Protein AF-0000000074522371 (afdb_homodimer)

Secondary structure (DSSP, 8-state):
----------------------------STTHHHHHHHHHHHHHHTTTSS------S--SSS-------HHHHHHHHHHHHHHHHHHHHHHHHHHHHHSPEEEEETTEEEEE-TTSS-EEEEEEEEEEEEEEEES---TT-TT---PPPEEEEEEEEEEEEEEETTTEEEEEEEE-GGGS-EEEEEEEEEEEETTEEEEEEEEE-S--HHHHS-GGG-SSSS--GGGGGS-SEEEEEEEEEEE--TT--S------SS----SEEEEEEEE--PPTT-B-SS-SS---EEEEEEEE-TTTTSS-HHHHTEEEEEEEEEE---SBPPPEEE-TTS-EEEE--TTEEEEEEEEEEEEEEEEEETTEEEEEEEEEEEEEEEEEEEE--TTS--EEEEEEEEEEEEEEEEEEEEETT-PPEETTEE--SS--BGGGTB--EEEEEEEEEEEE--GGGG-B-SPTT-SS--BSS--TTTSEEEEEEEEEEEEEESSSSEEEEEEEEEEEEEEEEEEE-TTS-EEEEEEEPPPEEEEEEEEEEE-/-------------------------SHHHHHHHHHHHHHHHHHHHHHHHHHHHHHHHHS-SS------HHHHHHHHHHHHHHHHHHHHHHHHHHHHHHS-EEEEETTEEEEE-TTSS-EEEEEEEEEEEEEEEES-B-TT-TT--BPPPEEEEEEEEEEEEEEETTTEEEEEEEE-GGGS-EEEEEEEEEEEETTEEEEEEEEE-S--HHHHS-GGG-SSSS--GGGGGS-SEEEEEEEEEEE--TT--S------TT----SEEEEEEEE--PPTT-B-SS--S---EEEEEEEE-TTTTSS-HHHHTEEEEEEEEEE---SBPPPEEE-TTS-EEEE--TTEEEEEEEEEEEEEEEEEETTEEEEEEEEEEEEEEEEEEEE--TTS--EEEEEEEEEEEEEEEEEEEEETT-PPEETTEE--SS--BGGGTB--EEEEEEEEEEEE--GGGG-B-SPTT-SS--BSS--TTTSEEEEEEEEEEEEEESSSSEEEEEEEEEEEEEEEEEEE-TTS-EEEEEEEPPPEEEEEEEEEEE-

Radius of gyration: 37.45 Å; Cα contacts (8 Å, |Δi|>4): 2817; chains: 2; bounding box: 134×106×80 Å

Nearest PDB structures (foldseek):
  6z8r-assembly2_B  TM=1.979E-01  e=3.830E-04  Pseudomonas aeruginosa PAO1
  6z8s-assembly2_B  TM=1.869E-01  e=6.820E-04  Pseudomonas aeruginosa PAO1
  6z9n-assembly4_D  TM=1.959E-01  e=6.820E-04  Pseudomonas aeruginosa PAO1
  6z9y-assembly4_D  TM=1.817E-01  e=1.093E-03  Pseudomonas aeruginosa PAO1
  6fok-assembly2_B  TM=1.947E-01  e=1.043E-02  Pseudomonas aeruginosa PAO1

pLDDT: mean 82.41, std 22.16, range [17.75, 98.88]

Foldseek 3Di:
DDDDPPPCPPPDDPPDPPPDDDDPPLFPCQVCLVVLLVVLVVVLPVDPPVPCPDDDDPVPDPDDDPPPVRVVSNVVSVVRSVVRRNVSSVVSRVVVLQAWDWDADLQGIWTAGSVRQKIKGKWWKWKKKWKDWDPFQPLLDLVRDGDDTDIWGAWTWIKIWMHHRNFKIWIWIWTCTPPDIGTADTKIKGPPDQAKIKMFFKYAFPADDLLPFDCQADPDNDDFQQQQQDENMFGWMKIKHADADPQDDDDPRDPDPRDDDHQKMKMKTKTQDAGGPDRDDDDPWRKMKIKMKMKHQNCQNVPDQQRNQKMWMKIKMKMFDAFADHDFGADPSRHTQWDKDPQKGFGGIKMKMKTWMKGWHFQKIKTKIKMKIKTKMKGWDWDPPDPDDTDIDIDIDMKIKMKMKMKIKGWPVGFTQHSNHTFWPDADDVVVPDFTIKMKMKMKMKMFIGPVQQDFPDDPPDQDTDRRITHQQAHFGMKIKMKIKMWGGNGSFKIKIKMKMKMWTHTRRFDADPVRHTHNDIGTDDIIIMIMMMIMGID/DPPPPPPPPPPPDPPPPPPPPPPPPPDVVVVVVVVVVVVVVVVVVVVVVVVVVVVVVVVPPDDPPDDPVPVVVVVVVVVVVVVVVVVVCVVVCVVVQQAWDWDADLQGIWTAGNVRQKIKGKWWKWKKKWKDWDPAQPLLDLVRDGDDTDIWGAWTWIKIKMHHRNFKIWIWIWTCTPPDIDTADTWMKGHPDQAKIKMFFKYAFPAADLLPFDCVADPDNDDFQQQQQDENMFGWMKIKHADADPQDDDDDRDPDPRDDDGQKMKMKTKTQDAGGPDDDDDDPWRKMKIKMKMKHQNCQNVPDQQRNQKMWMKIKMKMFDAFADHDFGADPSRHTQWDKDPQKGFGGIKMKMKTWIKGWHFQKIKTKIKMKIKTKMKGWDWDPDDPDDTDIDIDIDIKIKMKMKMKIKGKPVGGTDHSNHTFWPDADDVVVPDFTIKMKMKMKMKMFIGPVQCDFPDDPPDQDTDRRITHLQAHFRMKIKMKIKMKGDNGSFKIKIKMKMKMWTHTRRFDADPVRHTHNDIGTDDIIIMIMMMIMGID

Structure (mmCIF, N/CA/C/O backbone):
data_AF-0000000074522371-model_v1
#
loop_
_entity.id
_entity.type
_entity.pdbx_description
1 polymer 'Phosphate-selective porin O and P'
#
loop_
_atom_site.group_PDB
_atom_site.id
_atom_site.type_symbol
_atom_site.label_atom_id
_atom_site.label_alt_id
_atom_site.label_comp_id
_atom_site.label_asym_id
_atom_site.label_entity_id
_atom_site.label_seq_id
_atom_site.pdbx_PDB_ins_code
_atom_site.Cartn_x
_atom_site.Cartn_y
_atom_site.Cartn_z
_atom_site.occupancy
_atom_site.B_iso_or_equiv
_atom_site.auth_seq_id
_atom_site.auth_comp_id
_atom_site.auth_asym_id
_atom_site.auth_atom_id
_atom_site.pdbx_PDB_model_num
ATOM 1 N N . MET A 1 1 ? -6.441 62.25 -18.156 1 19.98 1 MET A N 1
ATOM 2 C CA . MET A 1 1 ? -7.168 63 -17.141 1 19.98 1 MET A CA 1
ATOM 3 C C . MET A 1 1 ? -8.234 62.156 -16.469 1 19.98 1 MET A C 1
ATOM 5 O O . MET A 1 1 ? -9.117 62.656 -15.781 1 19.98 1 MET A O 1
ATOM 9 N N . TYR A 1 2 ? -8.406 60.906 -17.062 1 24.12 2 TYR A N 1
ATOM 10 C CA . TYR A 1 2 ? -9.562 60.031 -17.109 1 24.12 2 TYR A CA 1
ATOM 11 C C . TYR A 1 2 ? -9.977 59.594 -15.711 1 24.12 2 TYR A C 1
ATOM 13 O O . TYR A 1 2 ? -9.148 59.125 -14.93 1 24.12 2 TYR A O 1
ATOM 21 N N . ARG A 1 3 ? -11.164 60.031 -15.391 1 19.91 3 ARG A N 1
ATOM 22 C CA . ARG A 1 3 ? -11.906 60.25 -14.148 1 19.91 3 ARG A CA 1
ATOM 23 C C . ARG A 1 3 ? -12.109 58.938 -13.398 1 19.91 3 ARG A C 1
ATOM 25 O O . ARG A 1 3 ? -12.125 57.844 -14 1 19.91 3 ARG A O 1
ATOM 32 N N . LYS A 1 4 ? -12.375 59.031 -12.141 1 19.8 4 LYS A N 1
ATOM 33 C CA . LYS A 1 4 ? -12.219 58.562 -10.773 1 19.8 4 LYS A CA 1
ATOM 34 C C . LYS A 1 4 ? -13.344 57.594 -10.398 1 19.8 4 LYS A C 1
ATOM 36 O O . LYS A 1 4 ? -13.477 57.219 -9.242 1 19.8 4 LYS A O 1
ATOM 41 N N . LYS A 1 5 ? -14.211 57.188 -11.602 1 21.08 5 LYS A N 1
ATOM 42 C CA . LYS A 1 5 ? -15.492 57 -10.938 1 21.08 5 LYS A CA 1
ATOM 43 C C . LYS A 1 5 ? -15.414 55.906 -9.875 1 21.08 5 LYS A C 1
ATOM 45 O O . LYS A 1 5 ? -14.781 54.875 -10.086 1 21.08 5 LYS A O 1
ATOM 50 N N . ALA A 1 6 ? -15.898 56.219 -8.695 1 19.39 6 ALA A N 1
ATOM 51 C CA . ALA A 1 6 ? -15.812 55.906 -7.273 1 19.39 6 ALA A CA 1
ATOM 52 C C . ALA A 1 6 ? -16.578 54.625 -6.953 1 19.39 6 ALA A C 1
ATOM 54 O O . ALA A 1 6 ? -17.812 54.625 -6.93 1 19.39 6 ALA A O 1
ATOM 55 N N . LEU A 1 7 ? -16.297 53.531 -7.852 1 20.94 7 LEU A N 1
ATOM 56 C CA . LEU A 1 7 ? -17.234 52.406 -7.852 1 20.94 7 LEU A CA 1
ATOM 57 C C . LEU A 1 7 ? -17.531 51.938 -6.43 1 20.94 7 LEU A C 1
ATOM 59 O O . LEU A 1 7 ? -16.609 51.719 -5.645 1 20.94 7 LEU A O 1
ATOM 63 N N . THR A 1 8 ? -18.75 52.156 -6.109 1 18.27 8 THR A N 1
ATOM 64 C CA . THR A 1 8 ? -19.531 52.156 -4.879 1 18.27 8 THR A CA 1
ATOM 65 C C . THR A 1 8 ? -19.438 50.781 -4.195 1 18.27 8 THR A C 1
ATOM 67 O O . THR A 1 8 ? -19.844 49.781 -4.77 1 18.27 8 THR A O 1
ATOM 70 N N . LEU A 1 9 ? -18.438 50.625 -3.35 1 18.61 9 LEU A N 1
ATOM 71 C CA . LEU A 1 9 ? -17.859 49.469 -2.662 1 18.61 9 LEU A CA 1
ATOM 72 C C . LEU A 1 9 ? -18.859 48.844 -1.689 1 18.61 9 LEU A C 1
ATOM 74 O O . LEU A 1 9 ? -18.5 48 -0.894 1 18.61 9 LEU A O 1
ATOM 78 N N . ALA A 1 10 ? -20.281 49 -2.207 1 18.7 10 ALA A N 1
ATOM 79 C CA . ALA A 1 10 ? -21.016 48.938 -0.945 1 18.7 10 ALA A CA 1
ATOM 80 C C . ALA A 1 10 ? -20.75 47.625 -0.218 1 18.7 10 ALA A C 1
ATOM 82 O O . ALA A 1 10 ? -20.734 46.562 -0.838 1 18.7 10 ALA A O 1
ATOM 83 N N . VAL A 1 11 ? -20.234 47.719 0.943 1 18.34 11 VAL A N 1
ATOM 84 C CA . VAL A 1 11 ? -19.609 46.875 1.981 1 18.34 11 VAL A CA 1
ATOM 85 C C . VAL A 1 11 ? -20.656 45.969 2.602 1 18.34 11 VAL A C 1
ATOM 87 O O . VAL A 1 11 ? -20.312 45.062 3.359 1 18.34 11 VAL A O 1
ATOM 90 N N . THR A 1 12 ? -21.984 46.094 1.97 1 17.95 12 THR A N 1
ATOM 91 C CA . THR A 1 12 ? -22.781 46 3.186 1 17.95 12 THR A CA 1
ATOM 92 C C . THR A 1 12 ? -22.516 44.656 3.902 1 17.95 12 THR A C 1
ATOM 94 O O . THR A 1 12 ? -22.016 43.719 3.299 1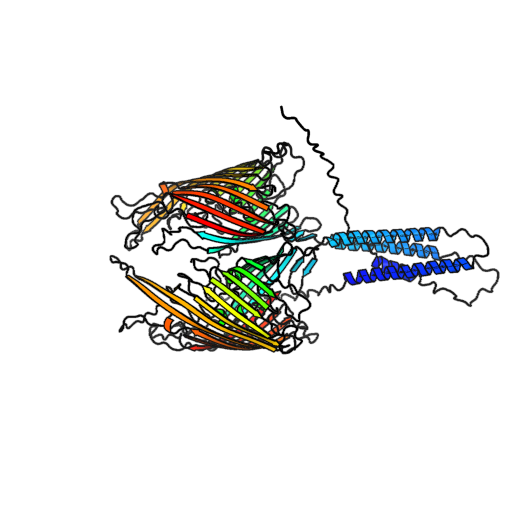 17.95 12 THR A O 1
ATOM 97 N N . THR A 1 13 ? -23.422 44.375 4.859 1 18.42 13 THR A N 1
ATOM 98 C CA . THR A 1 13 ? -23.672 44 6.246 1 18.42 13 THR A CA 1
ATOM 99 C C . THR A 1 13 ? -23.828 42.469 6.363 1 18.42 13 THR A C 1
ATOM 101 O O . THR A 1 13 ? -24.656 41.875 5.676 1 18.42 13 THR A O 1
ATOM 104 N N . LEU A 1 14 ? -22.719 41.875 6.535 1 18.31 14 LEU A N 1
ATOM 105 C CA . LEU A 1 14 ? -22.5 40.438 6.691 1 18.31 14 LEU A CA 1
ATOM 106 C C . LEU A 1 14 ? -23.453 39.844 7.719 1 18.31 14 LEU A C 1
ATOM 108 O O . LEU A 1 14 ? -23.25 39.969 8.922 1 18.31 14 LEU A O 1
ATOM 112 N N . THR A 1 15 ? -24.781 40.156 7.496 1 19.05 15 THR A N 1
ATOM 113 C CA . THR A 1 15 ? -25.531 39.875 8.711 1 19.05 15 THR A CA 1
ATOM 114 C C . THR A 1 15 ? -25.281 38.469 9.195 1 19.05 15 THR A C 1
ATOM 116 O O . THR A 1 15 ? -24.906 37.594 8.414 1 19.05 15 THR A O 1
ATOM 119 N N . SER A 1 16 ? -25.281 38.344 10.523 1 18.78 16 SER A N 1
ATOM 120 C CA . SER A 1 16 ? -25.016 37.438 11.656 1 18.78 16 SER A CA 1
ATOM 121 C C . SER A 1 16 ? -25.734 36.125 11.5 1 18.78 16 SER A C 1
ATOM 123 O O . SER A 1 16 ? -26.938 36.062 11.234 1 18.78 16 SER A O 1
ATOM 125 N N . LEU A 1 17 ? -25.016 35.25 10.953 1 19.61 17 LEU A N 1
ATOM 126 C CA . LEU A 1 17 ? -25.406 33.844 10.711 1 19.61 17 LEU A CA 1
ATOM 127 C C . LEU A 1 17 ? -25.984 33.219 11.969 1 19.61 17 LEU A C 1
ATOM 129 O O . LEU A 1 17 ? -25.266 33.031 12.953 1 19.61 17 LEU A O 1
ATOM 133 N N . ASN A 1 18 ? -27.219 33.688 12.305 1 18.03 18 ASN A N 1
ATOM 134 C CA . ASN A 1 18 ? -27.734 33.219 13.586 1 18.03 18 ASN A CA 1
ATOM 135 C C . ASN A 1 18 ? -27.625 31.703 13.688 1 18.03 18 ASN A C 1
ATOM 137 O O . ASN A 1 18 ? -27.969 30.984 12.75 1 18.03 18 ASN A O 1
ATOM 141 N N . ALA A 1 19 ? -26.844 31.266 14.547 1 18.91 19 ALA A N 1
ATOM 142 C CA . ALA A 1 19 ? -26.375 29.969 15.062 1 18.91 19 ALA A CA 1
ATOM 143 C C . ALA A 1 19 ? -27.562 29.078 15.43 1 18.91 19 ALA A C 1
ATOM 145 O O . ALA A 1 19 ? -27.359 27.953 15.906 1 18.91 19 ALA A O 1
ATOM 146 N N . PRO A 1 20 ? -28.766 29.125 14.727 1 19.64 20 PRO A N 1
ATOM 147 C CA . PRO A 1 20 ? -29.609 28.703 15.852 1 19.64 20 PRO A CA 1
ATOM 148 C C . PRO A 1 20 ? -29.125 27.422 16.516 1 19.64 20 PRO A C 1
ATOM 150 O O . PRO A 1 20 ? -28.391 26.641 15.898 1 19.64 20 PRO A O 1
ATOM 153 N N . SER A 1 21 ? -29.656 27.203 17.609 1 17.75 21 SER A N 1
ATOM 154 C CA . SER A 1 21 ? -29.641 26.5 18.906 1 17.75 21 SER A CA 1
ATOM 155 C C . SER A 1 21 ? -29.625 24.984 18.719 1 17.75 21 SER A C 1
ATOM 157 O O . SER A 1 21 ? -29.953 24.5 17.641 1 17.75 21 SER A O 1
ATOM 159 N N . LEU A 1 22 ? -29.578 24.328 19.75 1 18.31 22 LEU A N 1
ATOM 160 C CA . LEU A 1 22 ? -29.141 23.281 20.688 1 18.31 22 LEU A CA 1
ATOM 161 C C . LEU A 1 22 ? -29.797 21.953 20.359 1 18.31 22 LEU A C 1
ATOM 163 O O . LEU A 1 22 ? -29.109 20.953 20.125 1 18.31 22 LEU A O 1
ATOM 167 N N . ASN A 1 23 ? -30.656 21.516 21.234 1 17.95 23 ASN A N 1
ATOM 168 C CA . ASN A 1 23 ? -30.875 20.516 22.266 1 17.95 23 ASN A CA 1
ATOM 169 C C . ASN A 1 23 ? -31.766 19.391 21.766 1 17.95 23 ASN A C 1
ATOM 171 O O . ASN A 1 23 ? -32.75 19.641 21.078 1 17.95 23 ASN A O 1
ATOM 175 N N . ALA A 1 24 ? -31.219 18.203 21.562 1 21.8 24 ALA A N 1
ATOM 176 C CA . ALA A 1 24 ? -31.984 16.969 21.75 1 21.8 24 ALA A CA 1
ATOM 177 C C . ALA A 1 24 ? -32.906 17.094 22.938 1 21.8 24 ALA A C 1
ATOM 179 O O . ALA A 1 24 ? -32.469 17.094 24.094 1 21.8 24 ALA A O 1
ATOM 180 N N . LYS A 1 25 ? -34.031 17.703 22.766 1 24.83 25 LYS A N 1
ATOM 181 C CA . LYS A 1 25 ? -35.156 17.344 23.609 1 24.83 25 LYS A CA 1
ATOM 182 C C . LYS A 1 25 ? -35.375 15.836 23.656 1 24.83 25 LYS A C 1
ATOM 184 O O . LYS A 1 25 ? -35.688 15.203 22.656 1 24.83 25 LYS A O 1
ATOM 189 N N . THR A 1 26 ? -34.656 15.367 24.625 1 24.42 26 THR A N 1
ATOM 190 C CA . THR A 1 26 ? -34.906 15.43 26.062 1 24.42 26 THR A CA 1
ATOM 191 C C . THR A 1 26 ? -36.188 16.203 26.359 1 24.42 26 THR A C 1
ATOM 193 O O . THR A 1 26 ? -36.312 16.859 27.406 1 24.42 26 THR A O 1
ATOM 196 N N . GLN A 1 27 ? -36.844 16.031 25.344 1 21.8 27 GLN A N 1
ATOM 197 C CA . GLN A 1 27 ? -38.219 16.453 25.641 1 21.8 27 GLN A CA 1
ATOM 198 C C . GLN A 1 27 ? -38.938 15.438 26.547 1 21.8 27 GLN A C 1
ATOM 200 O O . GLN A 1 27 ? -38.438 14.312 26.719 1 21.8 27 GLN A O 1
ATOM 205 N N . HIS A 1 28 ? -39.875 14.625 26.203 1 25.66 28 HIS A N 1
ATOM 206 C CA . HIS A 1 28 ? -40.625 13.664 27 1 25.66 28 HIS A CA 1
ATOM 207 C C . HIS A 1 28 ? -39.781 12.445 27.344 1 25.66 28 HIS A C 1
ATOM 209 O O . HIS A 1 28 ? -39.219 11.789 26.453 1 25.66 28 HIS A O 1
ATOM 215 N N . ASP A 1 29 ? -39.625 12.391 28.25 1 29.36 29 ASP A N 1
ATOM 216 C CA . ASP A 1 29 ? -40.812 12.609 29.047 1 29.36 29 ASP A CA 1
ATOM 217 C C . ASP A 1 29 ? -42.062 12.727 28.141 1 29.36 29 ASP A C 1
ATOM 219 O O . ASP A 1 29 ? -43.156 12.375 28.562 1 29.36 29 ASP A O 1
ATOM 223 N N . ARG A 1 30 ? -41.906 13.039 26.672 1 30.98 30 ARG A N 1
ATOM 224 C CA . ARG A 1 30 ? -43.219 13.586 26.359 1 30.98 30 ARG A CA 1
ATOM 225 C C . ARG A 1 30 ? -44.219 12.469 26.156 1 30.98 30 ARG A C 1
ATOM 227 O O . ARG A 1 30 ? -45.406 12.609 26.547 1 30.98 30 ARG A O 1
ATOM 234 N N . VAL A 1 31 ? -43.469 11.328 25.75 1 34.88 31 VAL A N 1
ATOM 235 C CA . VAL A 1 31 ? -44.375 10.195 25.594 1 34.88 31 VAL A CA 1
ATOM 236 C C . VAL A 1 31 ? -44.406 9.398 26.906 1 34.88 31 VAL A C 1
ATOM 238 O O . VAL A 1 31 ? -45.469 8.992 27.344 1 34.88 31 VAL A O 1
ATOM 241 N N . ASP A 1 32 ? -43.281 9.156 27.641 1 36.41 32 ASP A N 1
ATOM 242 C CA . ASP A 1 32 ? -43.5 8.633 28.984 1 36.41 32 ASP A CA 1
ATOM 243 C C . ASP A 1 32 ? -44.062 9.711 29.906 1 36.41 32 ASP A C 1
ATOM 245 O O . ASP A 1 32 ? -44.812 9.406 30.828 1 36.41 32 ASP A O 1
ATOM 249 N N . VAL A 1 33 ? -43.875 10.883 29.375 1 35.69 33 VAL A N 1
ATOM 250 C CA . VAL A 1 33 ? -44.688 11.945 29.969 1 35.69 33 VAL A CA 1
ATOM 251 C C . VAL A 1 33 ? -46.031 12.039 29.25 1 35.69 33 VAL A C 1
ATOM 253 O O . VAL A 1 33 ? -47.094 12.227 29.891 1 35.69 33 VAL A O 1
ATOM 256 N N . LEU A 1 34 ? -46.188 11.586 28 1 37.09 34 LEU A N 1
ATOM 257 C CA . LEU A 1 34 ? -47.438 11.484 27.297 1 37.09 34 LEU A CA 1
ATOM 258 C C . LEU A 1 34 ? -48.125 10.164 27.609 1 37.09 34 LEU A C 1
ATOM 260 O O . LEU A 1 34 ? -49.375 10.117 27.781 1 37.09 34 LEU A O 1
ATOM 264 N N . GLU A 1 35 ? -47.312 9.117 27.891 1 39.97 35 GLU A N 1
ATOM 265 C CA . GLU A 1 35 ? -47.906 7.871 28.391 1 39.97 35 GLU A CA 1
ATOM 266 C C . GLU A 1 35 ? -48.281 7.988 29.875 1 39.97 35 GLU A C 1
ATOM 268 O O . GLU A 1 35 ? -49.375 7.562 30.281 1 39.97 35 GLU A O 1
ATOM 273 N N . ALA A 1 36 ? -47.469 8.547 30.641 1 36.25 36 ALA A N 1
ATOM 274 C CA . ALA A 1 36 ? -47.625 9.156 31.953 1 36.25 36 ALA A CA 1
ATOM 275 C C . ALA A 1 36 ? -48.375 10.477 31.859 1 36.25 36 ALA A C 1
ATOM 277 O O . ALA A 1 36 ? -49.062 10.883 32.812 1 36.25 36 ALA A O 1
ATOM 278 N N . ARG A 1 37 ? -48.375 11.203 30.922 1 38.88 37 ARG A N 1
ATOM 279 C CA . ARG A 1 37 ? -49.312 12.281 30.672 1 38.88 37 ARG A CA 1
ATOM 280 C C . ARG A 1 37 ? -50.625 11.758 30.047 1 38.88 37 ARG A C 1
ATOM 282 O O . ARG A 1 37 ? -51.719 12.219 30.375 1 38.88 37 ARG A O 1
ATOM 289 N N . VAL A 1 38 ? -50.531 10.539 29.375 1 40.84 38 VAL A N 1
ATOM 290 C CA . VAL A 1 38 ? -51.625 9.688 28.953 1 40.84 38 VAL A CA 1
ATOM 291 C C . VAL A 1 38 ? -51.969 8.672 30.047 1 40.84 38 VAL A C 1
ATOM 293 O O . VAL A 1 38 ? -53.125 8.367 30.281 1 40.84 38 VAL A O 1
ATOM 296 N N . HIS A 1 39 ? -51 8.281 30.828 1 41.69 39 HIS A N 1
ATOM 297 C CA . HIS A 1 39 ? -51.406 7.812 32.156 1 41.69 39 HIS A CA 1
ATOM 298 C C . HIS A 1 39 ? -52.031 8.93 32.969 1 41.69 39 HIS A C 1
ATOM 300 O O . HIS A 1 39 ? -52.906 8.68 33.812 1 41.69 39 HIS A O 1
ATOM 306 N N . ASP A 1 40 ? -51.781 10.211 32.562 1 37.91 40 ASP A N 1
ATOM 307 C CA . ASP A 1 40 ? -52.469 11.398 33.062 1 37.91 40 ASP A CA 1
ATOM 308 C C . ASP A 1 40 ? -53.781 11.633 32.312 1 37.91 40 ASP A C 1
ATOM 310 O O . ASP A 1 40 ? -54.812 11.922 32.938 1 37.91 40 ASP A O 1
ATOM 314 N N . LEU A 1 41 ? -53.844 11.461 31.094 1 42.03 41 LEU A N 1
ATOM 315 C CA . LEU A 1 41 ? -55.094 11.633 30.328 1 42.03 41 LEU A CA 1
ATOM 316 C C . LEU A 1 41 ? -55.906 10.336 30.312 1 42.03 41 LEU A C 1
ATOM 318 O O . LEU A 1 41 ? -57.094 10.352 30.031 1 42.03 41 LEU A O 1
ATOM 322 N N . GLU A 1 42 ? -55.25 9.039 30.531 1 40.56 42 GLU A N 1
ATOM 323 C CA . GLU A 1 42 ? -55.812 7.789 31.031 1 40.56 42 GLU A CA 1
ATOM 324 C C . GLU A 1 42 ? -56.75 8.047 32.188 1 40.56 42 GLU A C 1
ATOM 326 O O . GLU A 1 42 ? -57.875 7.527 32.219 1 40.56 42 GLU A O 1
ATOM 331 N N . SER A 1 43 ? -56.188 8.516 33.469 1 39.09 43 SER A N 1
ATOM 332 C CA . SER A 1 43 ? -56.719 8.945 34.75 1 39.09 43 SER A CA 1
ATOM 333 C C . SER A 1 43 ? -57.594 10.188 34.594 1 39.09 43 SER A C 1
ATOM 335 O O . SER A 1 43 ? -58.125 10.695 35.594 1 39.09 43 SER A O 1
ATOM 337 N N . LYS A 1 44 ? -57.562 10.797 33.781 1 39.75 44 LYS A N 1
ATOM 338 C CA . LYS A 1 44 ? -58.438 11.938 33.531 1 39.75 44 LYS A CA 1
ATOM 339 C C . LYS A 1 44 ? -59.875 11.477 33.281 1 39.75 44 LYS A C 1
ATOM 341 O O . LYS A 1 44 ? -60.812 12.039 33.844 1 39.75 44 LYS A O 1
ATOM 346 N N . LEU A 1 45 ? -59.969 10.703 32.188 1 40.28 45 LEU A N 1
ATOM 347 C CA . LEU A 1 45 ? -61.031 10.078 31.422 1 40.28 45 LEU A CA 1
ATOM 348 C C . LEU A 1 45 ? -61.469 8.758 32.062 1 40.28 45 LEU A C 1
ATOM 350 O O . LEU A 1 45 ? -62.562 8.281 31.859 1 40.28 45 LEU A O 1
ATOM 354 N N . GLU A 1 46 ? -60.375 8.148 32.688 1 40.06 46 GLU A N 1
ATOM 355 C CA . GLU A 1 46 ? -60.875 7.441 33.844 1 40.06 46 GLU A CA 1
ATOM 356 C C . GLU A 1 46 ? -61.812 8.328 34.688 1 40.06 46 GLU A C 1
ATOM 358 O O . GLU A 1 46 ? -61.406 9.383 35.156 1 40.06 46 GLU A O 1
ATOM 363 N N . LYS A 1 47 ? -62.531 8.742 34.188 1 39.59 47 LYS A N 1
ATOM 364 C CA . LYS A 1 47 ? -63.906 8.633 33.719 1 39.59 47 LYS A CA 1
ATOM 365 C C . LYS A 1 47 ? -64.688 9.898 34.062 1 39.59 47 LYS A C 1
ATOM 367 O O . LYS A 1 47 ? -64.812 10.305 35.219 1 39.59 47 LYS A O 1
ATOM 372 N N . ALA A 1 48 ? -65.312 10.344 32.969 1 38.97 48 ALA A N 1
ATOM 373 C CA . ALA A 1 48 ? -66.625 10.484 32.406 1 38.97 48 ALA A CA 1
ATOM 374 C C . ALA A 1 48 ? -67.5 9.266 32.75 1 38.97 48 ALA A C 1
ATOM 376 O O . ALA A 1 48 ? -68.75 9.359 32.781 1 38.97 48 ALA A O 1
ATOM 377 N N . LEU A 1 49 ? -66.688 7.98 32.688 1 38.88 49 LEU A N 1
ATOM 378 C CA . LEU A 1 49 ? -67.188 6.656 33 1 38.88 49 LEU A CA 1
ATOM 379 C C . LEU A 1 49 ? -68.062 6.707 34.25 1 38.88 49 LEU A C 1
ATOM 381 O O . LEU A 1 49 ? -69.125 6.098 34.281 1 38.88 49 LEU A O 1
ATOM 385 N N . HIS A 1 50 ? -67.375 6.957 35.531 1 39.31 50 HIS A N 1
ATOM 386 C CA . HIS A 1 50 ? -67.875 7.551 36.75 1 39.31 50 HIS A CA 1
ATOM 387 C C . HIS A 1 50 ? -68.812 8.695 36.438 1 39.31 50 HIS A C 1
ATOM 389 O O . HIS A 1 50 ? -68.375 9.789 36.094 1 39.31 50 HIS A O 1
ATOM 395 N N . ALA A 1 51 ? -69.688 9.336 35.375 1 38.16 51 ALA A N 1
ATOM 396 C CA . ALA A 1 51 ? -71 9.234 34.688 1 38.16 51 ALA A CA 1
ATOM 397 C C . ALA A 1 51 ? -72.125 9.695 35.594 1 38.16 51 ALA A C 1
ATOM 399 O O . ALA A 1 51 ? -72.062 9.508 36.812 1 38.16 51 ALA A O 1
ATOM 400 N N . LEU A 1 52 ? -73.5 8.867 35.312 1 34.97 52 LEU A N 1
ATOM 401 C CA . LEU A 1 52 ? -74.875 8.305 35.25 1 34.97 52 LEU A CA 1
ATOM 402 C C . LEU A 1 52 ? -75 7.18 36.25 1 34.97 52 LEU A C 1
ATOM 404 O O . LEU A 1 52 ? -76.125 6.578 36.344 1 34.97 52 LEU A O 1
ATOM 408 N N . GLU A 1 53 ? -73.75 6.703 36.469 1 35.16 53 GLU A N 1
ATOM 409 C CA . GLU A 1 53 ? -74.062 6.227 37.812 1 35.16 53 GLU A CA 1
ATOM 410 C C . GLU A 1 53 ? -75 7.195 38.531 1 35.16 53 GLU A C 1
ATOM 412 O O . GLU A 1 53 ? -74.625 8.359 38.75 1 35.16 53 GLU A O 1
ATOM 417 N N . ALA A 1 54 ? -76.375 7.332 38.25 1 35.03 54 ALA A N 1
ATOM 418 C CA . ALA A 1 54 ? -77.625 6.531 38.312 1 35.03 54 ALA A CA 1
ATOM 419 C C . ALA A 1 54 ? -78.375 6.762 39.656 1 35.03 54 ALA A C 1
ATOM 421 O O . ALA A 1 54 ? -79.562 6.914 39.656 1 35.03 54 ALA A O 1
ATOM 422 N N . ALA A 1 55 ? -78.938 5.754 40.25 1 32.06 55 ALA A N 1
ATOM 423 C CA . ALA A 1 55 ? -79.938 5.062 41.094 1 32.06 55 ALA A CA 1
ATOM 424 C C . ALA A 1 55 ? -79.812 5.512 42.531 1 32.06 55 ALA A C 1
ATOM 426 O O . ALA A 1 55 ? -80.75 5.457 43.312 1 32.06 55 ALA A O 1
ATOM 427 N N . SER A 1 56 ? -78.75 5.266 42.75 1 30.61 56 SER A N 1
ATOM 428 C CA . SER A 1 56 ? -79.062 5.227 44.156 1 30.61 56 SER A CA 1
ATOM 429 C C . SER A 1 56 ? -79.562 6.574 44.656 1 30.61 56 SER A C 1
ATOM 431 O O . SER A 1 56 ? -79.312 7.605 44.031 1 30.61 56 SER A O 1
ATOM 433 N N . ALA A 1 57 ? -79.312 6.812 45.656 1 30.62 57 ALA A N 1
ATOM 434 C CA . ALA A 1 57 ? -79.875 7.008 46.969 1 30.62 57 ALA A CA 1
ATOM 435 C C . ALA A 1 57 ? -80.438 8.422 47.156 1 30.62 57 ALA A C 1
ATOM 437 O O . ALA A 1 57 ? -81.438 8.641 47.906 1 30.62 57 ALA A O 1
ATOM 438 N N . LYS A 1 58 ? -79.75 9.359 47.219 1 29.19 58 LYS A N 1
ATOM 439 C CA . LYS A 1 58 ? -80.125 10.461 48.125 1 29.19 58 LYS A CA 1
ATOM 440 C C . LYS A 1 58 ? -81.188 11.367 47.5 1 29.19 58 LYS A C 1
ATOM 442 O O . LYS A 1 58 ? -80.812 12.273 46.719 1 29.19 58 LYS A O 1
ATOM 447 N N . GLN A 1 59 ? -82.562 10.992 47 1 27.5 59 GLN A N 1
ATOM 448 C CA . GLN A 1 59 ? -83.875 11.195 47.531 1 27.5 59 GLN A CA 1
ATOM 449 C C . GLN A 1 59 ? -83.812 11.516 49.031 1 27.5 59 GLN A C 1
ATOM 451 O O . GLN A 1 59 ? -84.875 11.539 49.688 1 27.5 59 GLN A O 1
ATOM 456 N N . THR A 1 60 ? -82.75 11.117 49.875 1 24.95 60 THR A N 1
ATOM 457 C CA . THR A 1 60 ? -83.25 11.547 51.156 1 24.95 60 THR A CA 1
ATOM 458 C C . THR A 1 60 ? -83.438 13.062 51.188 1 24.95 60 THR A C 1
ATOM 460 O O . THR A 1 60 ? -82.875 13.773 50.344 1 24.95 60 THR A O 1
ATOM 463 N N . THR A 1 61 ? -83.375 13.953 52.188 1 29.7 61 THR A N 1
ATOM 464 C CA . THR A 1 61 ? -83.75 15.188 52.875 1 29.7 61 THR A CA 1
ATOM 465 C C . THR A 1 61 ? -82.875 16.328 52.469 1 29.7 61 THR A C 1
ATOM 467 O O . THR A 1 61 ? -81.688 16.125 52.25 1 29.7 61 THR A O 1
ATOM 470 N N . ALA A 1 62 ? -82.375 17.844 52.312 1 29.53 62 ALA A N 1
ATOM 471 C CA . ALA A 1 62 ? -82.188 18.797 51.219 1 29.53 62 ALA A CA 1
ATOM 472 C C . ALA A 1 62 ? -80.812 18.719 50.625 1 29.53 62 ALA A C 1
ATOM 474 O O . ALA A 1 62 ? -79.812 19.203 51.281 1 29.53 62 ALA A O 1
ATOM 475 N N . ALA A 1 63 ? -79.875 18 49.812 1 27.77 63 ALA A N 1
ATOM 476 C CA . ALA A 1 63 ? -78.5 17.375 49.781 1 27.77 63 ALA A CA 1
ATOM 477 C C . ALA A 1 63 ? -77.438 18.406 49.438 1 27.77 63 ALA A C 1
ATOM 479 O O . ALA A 1 63 ? -77.688 19.312 48.625 1 27.77 63 ALA A O 1
ATOM 480 N N . ALA A 1 64 ? -76.062 18.359 50 1 28.2 64 ALA A N 1
ATOM 481 C CA . ALA A 1 64 ? -74.75 18.875 50.312 1 28.2 64 ALA A CA 1
ATOM 482 C C . ALA A 1 64 ? -73.938 19.156 49.031 1 28.2 64 ALA A C 1
ATOM 484 O O . ALA A 1 64 ? -74.062 18.438 48.062 1 28.2 64 ALA A O 1
ATOM 485 N N . ALA A 1 65 ? -73.125 20.156 49.094 1 30.03 65 ALA A N 1
ATOM 486 C CA . ALA A 1 65 ? -72.188 21 48.344 1 30.03 65 ALA A CA 1
ATOM 487 C C . ALA A 1 65 ? -71.062 20.156 47.688 1 30.03 65 ALA A C 1
ATOM 489 O O . ALA A 1 65 ? -70.188 19.656 48.375 1 30.03 65 ALA A O 1
ATOM 490 N N . ALA A 1 66 ? -71.25 19.125 47.125 1 29.44 66 ALA A N 1
ATOM 491 C CA . ALA A 1 66 ? -70.062 18.312 46.75 1 29.44 66 ALA A CA 1
ATOM 492 C C . ALA A 1 66 ? -69.062 19.109 45.906 1 29.44 66 ALA A C 1
ATOM 494 O O . ALA A 1 66 ? -69.438 19.656 44.875 1 29.44 66 ALA A O 1
ATOM 495 N N . PRO A 1 67 ? -68.062 19.703 46.688 1 33.31 67 PRO A N 1
ATOM 496 C CA . PRO A 1 67 ? -66.938 20.453 46.031 1 33.31 67 PRO A CA 1
ATOM 497 C C . PRO A 1 67 ? -66.438 19.766 44.781 1 33.31 67 PRO A C 1
ATOM 499 O O . PRO A 1 67 ? -66.5 18.531 44.688 1 33.31 67 PRO A O 1
ATOM 502 N N . VAL A 1 68 ? -66.5 20.391 43.75 1 36.97 68 VAL A N 1
ATOM 503 C CA . VAL A 1 68 ? -66.062 20.062 42.406 1 36.97 68 VAL A CA 1
ATOM 504 C C . VAL A 1 68 ? -64.625 19.531 42.406 1 36.97 68 VAL A C 1
ATOM 506 O O . VAL A 1 68 ? -63.688 20.297 42.594 1 36.97 68 VAL A O 1
ATOM 509 N N . PRO A 1 69 ? -64.25 18.453 43.156 1 41.75 69 PRO A N 1
ATOM 510 C CA . PRO A 1 69 ? -63 17.734 43.281 1 41.75 69 PRO A CA 1
ATOM 511 C C . PRO A 1 69 ? -62.219 17.625 42 1 41.75 69 PRO A C 1
ATOM 513 O O . PRO A 1 69 ? -61 17.328 42 1 41.75 69 PRO A O 1
ATOM 516 N N . ASP A 1 70 ? -62.75 17.922 40.812 1 50.69 70 ASP A N 1
ATOM 517 C CA . ASP A 1 70 ? -62.25 17.406 39.531 1 50.69 70 ASP A CA 1
ATOM 518 C C . ASP A 1 70 ? -61.125 18.281 39 1 50.69 70 ASP A C 1
ATOM 520 O O . ASP A 1 70 ? -60.188 17.797 38.406 1 50.69 70 ASP A O 1
ATOM 524 N N . ILE A 1 71 ? -61.062 19.484 39.219 1 55.03 71 ILE A N 1
ATOM 525 C CA . ILE A 1 71 ? -60.062 20.406 38.688 1 55.03 71 ILE A CA 1
ATOM 526 C C . ILE A 1 71 ? -58.719 20.203 39.375 1 55.03 71 ILE A C 1
ATOM 528 O O . ILE A 1 71 ? -57.688 20.234 38.719 1 55.03 71 ILE A O 1
ATOM 532 N N . LYS A 1 72 ? -58.75 19.969 40.656 1 57.47 72 LYS A N 1
ATOM 533 C CA . LYS A 1 72 ? -57.531 19.719 41.406 1 57.47 72 LYS A CA 1
ATOM 534 C C . LYS A 1 72 ? -56.812 18.453 40.906 1 57.47 72 LYS A C 1
ATOM 536 O O . LYS A 1 72 ? -55.594 18.422 40.812 1 57.47 72 LYS A O 1
ATOM 541 N N . LYS A 1 73 ? -57.594 17.547 40.625 1 59.38 73 LYS A N 1
ATOM 542 C CA . LYS A 1 73 ? -57.031 16.297 40.156 1 59.38 73 LYS A CA 1
ATOM 543 C C . LYS A 1 73 ? -56.406 16.469 38.781 1 59.38 73 LYS A C 1
ATOM 545 O O . LYS A 1 73 ? -55.344 15.914 38.469 1 59.38 73 LYS A O 1
ATOM 550 N N . ILE A 1 74 ? -57.062 17.234 38 1 60.38 74 ILE A N 1
ATOM 551 C CA . ILE A 1 74 ? -56.531 17.484 36.656 1 60.38 74 ILE A CA 1
ATOM 552 C C . ILE A 1 74 ? -55.25 18.312 36.75 1 60.38 74 ILE A C 1
ATOM 554 O O . ILE A 1 74 ? -54.281 18.031 36.062 1 60.38 74 ILE A O 1
ATOM 558 N N . ASP A 1 75 ? -55.281 19.266 37.656 1 63.66 75 ASP A N 1
ATOM 559 C CA . ASP A 1 75 ? -54.062 20.062 37.875 1 63.66 75 ASP A CA 1
ATOM 560 C C . ASP A 1 75 ? -52.906 19.203 38.375 1 63.66 75 ASP A C 1
ATOM 562 O O . ASP A 1 75 ? -51.781 19.375 37.938 1 63.66 75 ASP A O 1
ATOM 566 N N . GLN A 1 76 ? -53.25 18.328 39.25 1 65.75 76 GLN A N 1
ATOM 567 C CA . GLN A 1 76 ? -52.219 17.422 39.75 1 65.75 76 GLN A CA 1
ATOM 568 C C . GLN A 1 76 ? -51.688 16.5 38.656 1 65.75 76 GLN A C 1
ATOM 570 O O . GLN A 1 76 ? -50.5 16.25 38.594 1 65.75 76 GLN A O 1
ATOM 575 N N . LYS A 1 77 ? -52.562 16.141 37.875 1 62.75 77 LYS A N 1
ATOM 576 C CA . LYS A 1 77 ? -52.156 15.273 36.781 1 62.75 77 LYS A CA 1
ATOM 577 C C . LYS A 1 77 ? -51.281 16.031 35.781 1 62.75 77 LYS A C 1
ATOM 579 O O . LYS A 1 77 ? -50.312 15.492 35.281 1 62.75 77 LYS A O 1
ATOM 584 N N . VAL A 1 78 ? -51.688 17.219 35.531 1 67.5 78 VAL A N 1
ATOM 585 C CA . VAL A 1 78 ? -50.875 18.031 34.625 1 67.5 78 VAL A CA 1
ATOM 586 C C . VAL A 1 78 ? -49.5 18.281 35.25 1 67.5 78 VAL A C 1
ATOM 588 O O . VAL A 1 78 ? -48.5 18.203 34.562 1 67.5 78 VAL A O 1
ATOM 591 N N . LYS A 1 79 ? -49.531 18.516 36.5 1 66.75 79 LYS A N 1
ATOM 592 C CA . LYS A 1 79 ? -48.25 18.703 37.188 1 66.75 79 LYS A CA 1
ATOM 593 C C . LYS A 1 79 ? -47.406 17.438 37.125 1 66.75 79 LYS A C 1
ATOM 595 O O . LYS A 1 79 ? -46.188 17.484 36.969 1 66.75 79 LYS A O 1
ATOM 600 N N . LEU A 1 80 ? -48.031 16.359 37.219 1 65.88 80 LEU A N 1
ATOM 601 C CA . LEU A 1 80 ? -47.312 15.078 37.125 1 65.88 80 LEU A CA 1
ATOM 602 C C . LEU A 1 80 ? -46.781 14.844 35.75 1 65.88 80 LEU A C 1
ATOM 604 O O . LEU A 1 80 ? -45.656 14.344 35.594 1 65.88 80 LEU A O 1
ATOM 608 N N . ILE A 1 81 ? -47.531 15.18 34.812 1 66.75 81 ILE A N 1
ATOM 609 C CA . ILE A 1 81 ? -47.094 15.008 33.406 1 66.75 81 ILE A CA 1
ATOM 610 C C . ILE A 1 81 ? -45.906 15.961 33.125 1 66.75 81 ILE A C 1
ATOM 612 O O . ILE A 1 81 ? -44.938 15.578 32.469 1 66.75 81 ILE A O 1
ATOM 616 N N . GLU A 1 82 ? -46.062 17.125 33.656 1 67.75 82 GLU A N 1
ATOM 617 C CA . GLU A 1 82 ? -44.969 18.078 33.531 1 67.75 82 GLU A CA 1
ATOM 618 C C . GLU A 1 82 ? -43.688 17.547 34.156 1 67.75 82 GLU A C 1
ATOM 620 O O . GLU A 1 82 ? -42.594 17.656 33.594 1 67.75 82 GLU A O 1
ATOM 625 N N . ARG A 1 83 ? -43.875 17.047 35.281 1 68.44 83 ARG A N 1
ATOM 626 C CA . ARG A 1 83 ? -42.719 16.5 35.969 1 68.44 83 ARG A CA 1
ATOM 627 C C . ARG A 1 83 ? -42.125 15.297 35.25 1 68.44 83 ARG A C 1
ATOM 629 O O . ARG A 1 83 ? -40.906 15.133 35.156 1 68.44 83 ARG A O 1
ATOM 636 N N . LYS A 1 84 ? -42.969 14.477 34.781 1 62.88 84 LYS A N 1
ATOM 637 C CA . LYS A 1 84 ? -42.5 13.32 34 1 62.88 84 LYS A CA 1
ATOM 638 C C . LYS A 1 84 ? -41.75 13.758 32.75 1 62.88 84 LYS A C 1
ATOM 640 O O . LYS A 1 84 ? -40.75 13.172 32.375 1 62.88 84 LYS A O 1
ATOM 645 N N . LEU A 1 85 ? -42.375 14.688 32.125 1 64.56 85 LEU A N 1
ATOM 646 C CA . LEU A 1 85 ? -41.719 15.211 30.922 1 64.56 85 LEU A CA 1
ATOM 647 C C . LEU A 1 85 ? -40.375 15.805 31.281 1 64.56 85 LEU A C 1
ATOM 649 O O . LEU A 1 85 ? -39.406 15.648 30.516 1 64.56 85 LEU A O 1
ATOM 653 N N . GLU A 1 86 ? -40.312 16.5 32.375 1 67.31 86 GLU A N 1
ATOM 654 C CA . GLU A 1 86 ? -39.062 17.062 32.844 1 67.31 86 GLU A CA 1
ATOM 655 C C . GLU A 1 86 ? -38.062 15.953 33.125 1 67.31 86 GLU A C 1
ATOM 657 O O . GLU A 1 86 ? -36.875 16.062 32.812 1 67.31 86 GLU A O 1
ATOM 662 N N . VAL A 1 87 ? -38.531 14.938 33.719 1 65.31 87 VAL A N 1
ATOM 663 C CA . VAL A 1 87 ? -37.656 13.828 34.094 1 65.31 87 VAL A CA 1
ATOM 664 C C . VAL A 1 87 ? -37.188 13.109 32.812 1 65.31 87 VAL A C 1
ATOM 666 O O . VAL A 1 87 ? -36 12.758 32.688 1 65.31 87 VAL A O 1
ATOM 669 N N . ASP A 1 88 ? -38.125 12.906 31.984 1 61.78 88 ASP A N 1
ATOM 670 C CA . ASP A 1 88 ? -37.75 12.234 30.734 1 61.78 88 ASP A CA 1
ATOM 671 C C . ASP A 1 88 ? -36.75 13.062 29.922 1 61.78 88 ASP A C 1
ATOM 673 O O . ASP A 1 88 ? -35.844 12.508 29.312 1 61.78 88 ASP A O 1
ATOM 677 N N . LYS A 1 89 ? -37.031 14.305 29.906 1 64.06 89 LYS A N 1
ATOM 678 C CA . LYS A 1 89 ? -36.062 15.203 29.281 1 64.06 89 LYS A CA 1
ATOM 679 C C . LYS A 1 89 ? -34.688 15.117 29.969 1 64.06 89 LYS A C 1
ATOM 681 O O . LYS A 1 89 ? -33.656 15.07 29.312 1 64.06 89 LYS A O 1
ATOM 686 N N . GLU A 1 90 ? -34.781 15.094 31.25 1 62.81 90 GLU A N 1
ATOM 687 C CA . GLU A 1 90 ? -33.531 14.977 32 1 62.81 90 GLU A CA 1
ATOM 688 C C . GLU A 1 90 ? -32.812 13.656 31.703 1 62.81 90 GLU A C 1
ATOM 690 O O . GLU A 1 90 ? -31.609 13.625 31.547 1 62.81 90 GLU A O 1
ATOM 695 N N . VAL A 1 91 ? -33.594 12.617 31.656 1 60 91 VAL A N 1
ATOM 696 C CA . VAL A 1 91 ? -33.031 11.305 31.375 1 60 91 VAL A CA 1
ATOM 697 C C . VAL A 1 91 ? -32.5 11.273 29.953 1 60 91 VAL A C 1
ATOM 699 O O . VAL A 1 91 ? -31.391 10.766 29.703 1 60 91 VAL A O 1
ATOM 702 N N . SER A 1 92 ? -33.312 11.703 29.062 1 59.41 92 SER A N 1
ATOM 703 C CA . SER A 1 92 ? -32.875 11.75 27.672 1 59.41 92 SER A CA 1
ATOM 704 C C . SER A 1 92 ? -31.656 12.648 27.5 1 59.41 92 SER A C 1
ATOM 706 O O . SER A 1 92 ? -30.719 12.305 26.781 1 59.41 92 SER A O 1
ATOM 708 N N . ASP A 1 93 ? -31.797 13.758 28.109 1 59.84 93 ASP A N 1
ATOM 709 C CA . ASP A 1 93 ? -30.656 14.672 28.094 1 59.84 93 ASP A CA 1
ATOM 710 C C . ASP A 1 93 ? -29.422 14.031 28.734 1 59.84 93 ASP A C 1
ATOM 712 O O . ASP A 1 93 ? -28.297 14.227 28.266 1 59.84 93 ASP A O 1
ATOM 716 N N . GLY A 1 94 ? -29.75 13.32 29.781 1 58 94 GLY A N 1
ATOM 717 C CA . GLY A 1 94 ? -28.656 12.609 30.422 1 58 94 GLY A CA 1
ATOM 718 C C . GLY A 1 94 ? -28.016 11.555 29.547 1 58 94 GLY A C 1
ATOM 719 O O . GLY A 1 94 ? -26.797 11.43 29.5 1 58 94 GLY A O 1
ATOM 720 N N . LYS A 1 95 ? -28.875 10.781 28.938 1 58.66 95 LYS A N 1
ATOM 721 C CA . LYS A 1 95 ? -28.359 9.766 28.031 1 58.66 95 LYS A CA 1
ATOM 722 C C . LYS A 1 95 ? -27.609 10.398 26.859 1 58.66 95 LYS A C 1
ATOM 724 O O . LYS A 1 95 ? -26.562 9.898 26.422 1 58.66 95 LYS A O 1
ATOM 729 N N . TRP A 1 96 ? -28.219 11.398 26.406 1 61.03 96 TRP A N 1
ATOM 730 C CA . TRP A 1 96 ? -27.594 12.141 25.312 1 61.03 96 TRP A CA 1
ATOM 731 C C . TRP A 1 96 ? -26.25 12.734 25.766 1 61.03 96 TRP A C 1
ATOM 733 O O . TRP A 1 96 ? -25.281 12.75 25 1 61.03 96 TRP A O 1
ATOM 743 N N . ALA A 1 97 ? -26.328 13.086 26.969 1 60.66 97 ALA A N 1
ATOM 744 C CA . ALA A 1 97 ? -25.141 13.75 27.5 1 60.66 97 ALA A CA 1
ATOM 745 C C . ALA A 1 97 ? -23.969 12.781 27.625 1 60.66 97 ALA A C 1
ATOM 747 O O . ALA A 1 97 ? -22.812 13.203 27.656 1 60.66 97 ALA A O 1
ATOM 748 N N . LYS A 1 98 ? -24.359 11.539 27.625 1 66 98 LYS A N 1
ATOM 749 C CA . LYS A 1 98 ? -23.281 10.57 27.828 1 66 98 LYS A CA 1
ATOM 750 C C . LYS A 1 98 ? -22.75 10.047 26.5 1 66 98 LYS A C 1
ATOM 752 O O . LYS A 1 98 ? -21.688 9.422 26.438 1 66 98 LYS A O 1
ATOM 757 N N . LEU A 1 99 ? -23.406 10.375 25.484 1 75.88 99 LEU A N 1
ATOM 758 C CA . LEU A 1 99 ? -22.984 9.859 24.188 1 75.88 99 LEU A CA 1
ATOM 759 C C . LEU A 1 99 ? -21.859 10.703 23.625 1 75.88 99 LEU A C 1
ATOM 761 O O . LEU A 1 99 ? -21.875 11.93 23.719 1 75.88 99 LEU A O 1
ATOM 765 N N . PRO A 1 100 ? -20.906 9.961 23.172 1 83.88 100 PRO A N 1
ATOM 766 C CA . PRO A 1 100 ? -19.828 10.734 22.547 1 83.88 100 PRO A CA 1
ATOM 767 C C . PRO A 1 100 ? -20.297 11.461 21.281 1 83.88 100 PRO A C 1
ATOM 769 O O . PRO A 1 100 ? -21.328 11.125 20.703 1 83.88 100 PRO A O 1
ATOM 772 N N . ASN A 1 101 ? -19.625 12.578 21.047 1 86.44 101 ASN A N 1
ATOM 773 C CA . ASN A 1 101 ? -19.828 13.242 19.766 1 86.44 101 ASN A CA 1
ATOM 774 C C . ASN A 1 101 ? -19.125 12.5 18.625 1 86.44 101 ASN A C 1
ATOM 776 O O . ASN A 1 101 ? -17.906 12.266 18.703 1 86.44 101 ASN A O 1
ATOM 780 N N . VAL A 1 102 ? -19.828 12 17.625 1 89.12 102 VAL A N 1
ATOM 781 C CA . VAL A 1 102 ? -19.266 11.289 16.484 1 89.12 102 VAL A CA 1
ATOM 782 C C . VAL A 1 102 ? -19.5 12.086 15.195 1 89.12 102 VAL A C 1
ATOM 784 O O . VAL A 1 102 ? -20.625 12.508 14.922 1 89.12 102 VAL A O 1
ATOM 787 N N . GLU A 1 103 ? -18.453 12.336 14.523 1 89.81 103 GLU A N 1
ATOM 788 C CA . GLU A 1 103 ? -18.531 13.062 13.258 1 89.81 103 GLU A CA 1
ATOM 789 C C . GLU A 1 103 ? -17.781 12.336 12.148 1 89.81 103 GLU A C 1
ATOM 791 O O . GLU A 1 103 ? -16.719 11.766 12.383 1 89.81 103 GLU A O 1
ATOM 796 N N . VAL A 1 104 ? -18.438 12.281 10.961 1 93.19 104 VAL A N 1
ATOM 797 C CA . VAL A 1 104 ? -17.781 11.781 9.758 1 93.19 104 VAL A CA 1
ATOM 798 C C . VAL A 1 104 ? -17.922 12.805 8.625 1 93.19 104 VAL A C 1
ATOM 800 O O . VAL A 1 104 ? -19.031 13.281 8.352 1 93.19 104 VAL A O 1
ATOM 803 N N . GLY A 1 105 ? -16.797 13.148 8.031 1 93.12 105 GLY A N 1
ATOM 804 C CA . GLY A 1 105 ? -16.797 14.172 6.996 1 93.12 105 GLY A CA 1
ATOM 805 C C . GLY A 1 105 ? -15.469 14.281 6.262 1 93.12 105 GLY A C 1
ATOM 806 O O . GLY A 1 105 ? -14.789 13.273 6.047 1 93.12 105 GLY A O 1
ATOM 807 N N . THR A 1 106 ? -15.172 15.469 5.871 1 92.75 106 THR A N 1
ATOM 808 C CA . THR A 1 106 ? -14 15.719 5.039 1 92.75 106 THR A CA 1
ATOM 809 C C . THR A 1 106 ? -12.719 15.43 5.812 1 92.75 106 THR A C 1
ATOM 811 O O . THR A 1 106 ? -11.656 15.258 5.215 1 92.75 106 THR A O 1
ATOM 814 N N . GLN A 1 107 ? -12.891 15.336 7.109 1 92.5 107 GLN A N 1
ATOM 815 C CA . GLN A 1 107 ? -11.703 15.086 7.922 1 92.5 107 GLN A CA 1
ATOM 816 C C . GLN A 1 107 ? -11.688 13.656 8.453 1 92.5 107 GLN A C 1
ATOM 818 O O . GLN A 1 107 ? -10.992 13.359 9.43 1 92.5 107 GLN A O 1
ATOM 823 N N . GLY A 1 108 ? -12.461 12.875 7.91 1 94.38 108 GLY A N 1
ATOM 824 C CA . GLY A 1 108 ? -12.508 11.492 8.359 1 94.38 108 GLY A CA 1
ATOM 825 C C . GLY A 1 108 ? -13.469 11.273 9.516 1 94.38 108 GLY A C 1
ATOM 826 O O . GLY A 1 108 ? -14.531 11.898 9.57 1 94.38 108 GLY A O 1
ATOM 827 N N . LEU A 1 109 ? -13.148 10.281 10.383 1 94.5 109 LEU A N 1
ATOM 828 C CA . LEU A 1 109 ? -13.953 9.977 11.562 1 94.5 109 LEU A CA 1
ATOM 829 C C . LEU A 1 109 ? -13.367 10.633 12.805 1 94.5 109 LEU A C 1
ATOM 831 O O . LEU A 1 109 ? -12.164 10.547 13.055 1 94.5 109 LEU A O 1
ATOM 835 N N . ASN A 1 110 ? -14.219 11.312 13.539 1 94.25 110 ASN A N 1
ATOM 836 C CA . ASN A 1 110 ? -13.859 11.898 14.82 1 94.25 110 ASN A CA 1
ATOM 837 C C . ASN A 1 110 ? -14.852 11.508 15.914 1 94.25 110 ASN A C 1
ATOM 839 O O . ASN A 1 110 ? -16.062 11.68 15.758 1 94.25 110 ASN A O 1
ATOM 843 N N . VAL A 1 111 ? -14.344 10.906 16.938 1 93.62 111 VAL A N 1
ATOM 844 C CA . VAL A 1 111 ? -15.148 10.555 18.109 1 93.62 111 VAL A CA 1
ATOM 845 C C . VAL A 1 111 ? -14.602 11.281 19.328 1 93.62 111 VAL A C 1
ATOM 847 O O . VAL A 1 111 ? -13.422 11.172 19.656 1 93.62 111 VAL A O 1
ATOM 850 N N . GLU A 1 112 ? -15.461 12.008 19.984 1 93.38 112 GLU A N 1
ATOM 851 C CA . GLU A 1 112 ? -15.039 12.805 21.141 1 93.38 112 GLU A CA 1
ATOM 852 C C . GLU A 1 112 ? -15.969 12.586 22.328 1 93.38 112 GLU A C 1
ATOM 854 O O . GLU A 1 112 ? -17.188 12.555 22.172 1 93.38 112 GLU A O 1
ATOM 859 N N . SER A 1 113 ? -15.312 12.43 23.453 1 91.75 113 SER A N 1
ATOM 860 C CA . SER A 1 113 ? -16.125 12.359 24.656 1 91.75 113 SER A CA 1
ATOM 861 C C . SER A 1 113 ? -16.844 13.672 24.922 1 91.75 113 SER A C 1
ATOM 863 O O . SER A 1 113 ? -16.422 14.727 24.438 1 91.75 113 SER A O 1
ATOM 865 N N . LYS A 1 114 ? -17.906 13.617 25.594 1 85.75 114 LYS A N 1
ATOM 866 C CA . LYS A 1 114 ? -18.719 14.805 25.844 1 85.75 114 LYS A CA 1
ATOM 867 C C . LYS A 1 114 ? -17.922 15.875 26.594 1 85.75 114 LYS A C 1
ATOM 869 O O . LYS A 1 114 ? -18.078 17.062 26.328 1 85.75 114 LYS A O 1
ATOM 874 N N . ASP A 1 115 ? -17.125 15.406 27.438 1 88.44 115 ASP A N 1
ATOM 875 C CA . ASP A 1 115 ? -16.344 16.359 28.219 1 88.44 115 ASP A CA 1
ATOM 876 C C . ASP A 1 115 ? -15.133 16.844 27.438 1 88.44 115 ASP A C 1
ATOM 878 O O . ASP A 1 115 ? -14.398 17.734 27.891 1 88.44 115 ASP A O 1
ATOM 882 N N . GLY A 1 116 ? -14.883 16.234 26.312 1 89.19 116 GLY A N 1
ATOM 883 C CA . GLY A 1 116 ? -13.781 16.672 25.469 1 89.19 116 GLY A CA 1
ATOM 884 C C . GLY A 1 116 ? -12.438 16.094 25.906 1 89.19 116 GLY A C 1
ATOM 885 O O . GLY A 1 116 ? -11.414 16.391 25.281 1 89.19 116 GLY A O 1
ATOM 886 N N . ASP A 1 117 ? -12.398 15.234 26.859 1 93.06 117 ASP A N 1
ATOM 887 C CA . ASP A 1 117 ? -11.156 14.719 27.422 1 93.06 117 ASP A CA 1
ATOM 888 C C . ASP A 1 117 ? -10.562 13.625 26.531 1 93.06 117 ASP A C 1
ATOM 890 O O . ASP A 1 117 ? -9.367 13.352 26.594 1 93.06 117 ASP A O 1
ATOM 894 N N . PHE A 1 118 ? -11.391 13 25.812 1 94.75 118 PHE A N 1
ATOM 895 C CA . PHE A 1 118 ? -10.961 11.898 24.969 1 94.75 118 PHE A CA 1
ATOM 896 C C . PHE A 1 118 ? -11.406 12.109 23.531 1 94.75 118 PHE A C 1
ATOM 898 O O . PHE A 1 118 ? -12.57 12.445 23.281 1 94.75 118 PHE A O 1
ATOM 905 N N . LYS A 1 119 ? -10.477 12 22.641 1 95.69 119 LYS A N 1
ATOM 906 C CA . LYS A 1 119 ? -10.75 12.102 21.203 1 95.69 119 LYS A CA 1
ATOM 907 C C . LYS A 1 119 ? -10.07 10.977 20.438 1 95.69 119 LYS A C 1
ATOM 909 O O . LYS A 1 119 ? -8.945 10.578 20.766 1 95.69 119 LYS A O 1
ATOM 914 N N . LEU A 1 120 ? -10.773 10.414 19.422 1 96.06 120 LEU A N 1
ATOM 915 C CA . LEU A 1 120 ? -10.227 9.445 18.469 1 96.06 120 LEU A CA 1
ATOM 916 C C . LEU A 1 120 ? -10.523 9.867 17.031 1 96.06 120 LEU A C 1
ATOM 918 O O . LEU A 1 120 ? -11.68 10.133 16.688 1 96.06 120 LEU A O 1
ATOM 922 N N . ASN A 1 121 ? -9.477 9.961 16.312 1 96.25 121 ASN A N 1
ATOM 923 C CA . ASN A 1 121 ? -9.602 10.305 14.906 1 96.25 121 ASN A CA 1
ATOM 924 C C . ASN A 1 121 ? -9.055 9.195 14.008 1 96.25 121 ASN A C 1
ATOM 926 O O . ASN A 1 121 ? -8.023 8.594 14.305 1 96.25 121 ASN A O 1
ATOM 930 N N . PHE A 1 122 ? -9.82 8.844 12.984 1 95.69 122 PHE A N 1
ATOM 931 C CA . PHE A 1 122 ? -9.312 8.023 11.891 1 95.69 122 PHE A CA 1
ATOM 932 C C . PHE A 1 122 ? -9.266 8.82 10.594 1 95.69 122 PHE A C 1
ATOM 934 O O . PHE A 1 122 ? -10.289 9.336 10.141 1 95.69 122 PHE A O 1
ATOM 941 N N . ARG A 1 123 ? -8.109 8.898 9.992 1 96.69 123 ARG A N 1
ATOM 942 C CA . ARG A 1 123 ? -7.867 9.562 8.719 1 96.69 123 ARG A CA 1
ATOM 943 C C . ARG A 1 123 ? -7.09 8.656 7.766 1 96.69 123 ARG A C 1
ATOM 945 O O . ARG A 1 123 ? -6.77 7.516 8.109 1 96.69 123 ARG A O 1
ATOM 952 N N . GLY A 1 124 ? -6.883 9.148 6.574 1 95.81 124 GLY A N 1
ATOM 953 C CA . GLY A 1 124 ? -6.18 8.32 5.609 1 95.81 124 GLY A CA 1
ATOM 954 C C . GLY A 1 124 ? -5.586 9.117 4.461 1 95.81 124 GLY A C 1
ATOM 955 O O . GLY A 1 124 ? -6.016 10.242 4.191 1 95.81 124 GLY A O 1
ATOM 956 N N . LEU A 1 125 ? -4.578 8.539 3.846 1 97.69 125 LEU A N 1
ATOM 957 C CA . LEU A 1 125 ? -3.941 9.062 2.641 1 97.69 125 LEU A CA 1
ATOM 958 C C . LEU A 1 125 ? -3.615 7.93 1.668 1 97.69 125 LEU A C 1
ATOM 960 O O . LEU A 1 125 ? -2.994 6.938 2.051 1 97.69 125 LEU A O 1
ATOM 964 N N . VAL A 1 126 ? -4.074 8.031 0.473 1 97.31 126 VAL A N 1
ATOM 965 C CA . VAL A 1 126 ? -3.74 7.102 -0.6 1 97.31 126 VAL A CA 1
ATOM 966 C C . VAL A 1 126 ? -3.268 7.875 -1.828 1 97.31 126 VAL A C 1
ATOM 968 O O . VAL A 1 126 ? -3.969 8.766 -2.316 1 97.31 126 VAL A O 1
ATOM 971 N N . GLN A 1 127 ? -2.146 7.508 -2.295 1 97.19 127 GLN A N 1
ATOM 972 C CA . GLN A 1 127 ? -1.584 8.133 -3.486 1 97.19 127 GLN A CA 1
ATOM 973 C C . GLN A 1 127 ? -1.133 7.086 -4.496 1 97.19 127 GLN A C 1
ATOM 975 O O . GLN A 1 127 ? -0.276 6.25 -4.195 1 97.19 127 GLN A O 1
ATOM 980 N N . ALA A 1 128 ? -1.722 7.141 -5.676 1 95.69 128 ALA A N 1
ATOM 981 C CA . ALA A 1 128 ? -1.312 6.32 -6.812 1 95.69 128 ALA A CA 1
ATOM 982 C C . ALA A 1 128 ? -0.608 7.164 -7.871 1 95.69 128 ALA A C 1
ATOM 984 O O . ALA A 1 128 ? -1.168 8.148 -8.359 1 95.69 128 ALA A O 1
ATOM 985 N N . ASP A 1 129 ? 0.568 6.723 -8.266 1 96.38 129 ASP A N 1
ATOM 986 C CA . ASP A 1 129 ? 1.38 7.535 -9.164 1 96.38 129 ASP A CA 1
ATOM 987 C C . ASP A 1 129 ? 1.662 6.793 -10.469 1 96.38 129 ASP A C 1
ATOM 989 O O . ASP A 1 129 ? 1.684 5.559 -10.5 1 96.38 129 ASP A O 1
ATOM 993 N N . GLY A 1 130 ? 1.786 7.527 -11.547 1 94.38 130 GLY A N 1
ATOM 994 C CA . GLY A 1 130 ? 2.34 7.078 -12.812 1 94.38 130 GLY A CA 1
ATOM 995 C C . GLY A 1 130 ? 3.576 7.852 -13.234 1 94.38 130 GLY A C 1
ATOM 996 O O . GLY A 1 130 ? 3.631 9.07 -13.078 1 94.38 130 GLY A O 1
ATOM 997 N N . TYR A 1 131 ? 4.594 7.156 -13.602 1 94.12 131 TYR A N 1
ATOM 998 C CA . TYR A 1 131 ? 5.816 7.762 -14.117 1 94.12 131 TYR A CA 1
ATOM 999 C C . TYR A 1 131 ? 6.043 7.371 -15.578 1 94.12 131 TYR A C 1
ATOM 1001 O O . TYR A 1 131 ? 6.09 6.184 -15.906 1 94.12 131 TYR A O 1
ATOM 1009 N N . TYR A 1 132 ? 6.207 8.344 -16.406 1 93.56 132 TYR A N 1
ATOM 1010 C CA . TYR A 1 132 ? 6.43 8.148 -17.828 1 93.56 132 TYR A CA 1
ATOM 1011 C C . TYR A 1 132 ? 7.695 8.867 -18.297 1 93.56 132 TYR A C 1
ATOM 1013 O O . TYR A 1 132 ? 7.691 10.078 -18.484 1 93.56 132 TYR A O 1
ATOM 1021 N N . PHE A 1 133 ? 8.719 8.109 -18.516 1 92.38 133 PHE A N 1
ATOM 1022 C CA . PHE A 1 133 ? 10.016 8.68 -18.875 1 92.38 133 PHE A CA 1
ATOM 1023 C C . PHE A 1 133 ? 10.102 8.898 -20.375 1 92.38 133 PHE A C 1
ATOM 1025 O O . PHE A 1 133 ? 9.594 8.094 -21.156 1 92.38 133 PHE A O 1
ATOM 1032 N N . VAL A 1 134 ? 10.703 9.953 -20.656 1 88.06 134 VAL A N 1
ATOM 1033 C CA . VAL A 1 134 ? 10.883 10.32 -22.062 1 88.06 134 VAL A CA 1
ATOM 1034 C C . VAL A 1 134 ? 12.367 10.328 -22.406 1 88.06 134 VAL A C 1
ATOM 1036 O O . VAL A 1 134 ? 13.195 10.781 -21.609 1 88.06 134 VAL A O 1
ATOM 1039 N N . ASP A 1 135 ? 12.68 9.82 -23.609 1 76.44 135 ASP A N 1
ATOM 1040 C CA . ASP A 1 135 ? 14.055 9.797 -24.109 1 76.44 135 ASP A CA 1
ATOM 1041 C C . ASP A 1 135 ? 14.992 9.125 -23.109 1 76.44 135 ASP A C 1
ATOM 1043 O O . ASP A 1 135 ? 16.047 9.672 -22.781 1 76.44 135 ASP A O 1
ATOM 1047 N N . ASP A 1 136 ? 14.508 7.945 -22.531 1 63.34 136 ASP A N 1
ATOM 1048 C CA . ASP A 1 136 ? 15.102 7.465 -21.297 1 63.34 136 ASP A CA 1
ATOM 1049 C C . ASP A 1 136 ? 16.188 6.43 -21.562 1 63.34 136 ASP A C 1
ATOM 1051 O O . ASP A 1 136 ? 15.922 5.227 -21.547 1 63.34 136 ASP A O 1
ATOM 1055 N N . GLU A 1 137 ? 17.266 6.887 -22.109 1 61.66 137 GLU A N 1
ATOM 1056 C CA . GLU A 1 137 ? 18.391 5.965 -22.125 1 61.66 137 GLU A CA 1
ATOM 1057 C C . GLU A 1 137 ? 18.891 5.676 -20.719 1 61.66 137 GLU A C 1
ATOM 1059 O O . GLU A 1 137 ? 18.984 6.582 -19.891 1 61.66 137 GLU A O 1
ATOM 1064 N N . ASP A 1 138 ? 18.656 4.488 -20.188 1 58.91 138 ASP A N 1
ATOM 1065 C CA . ASP A 1 138 ? 19.234 4.148 -18.891 1 58.91 138 ASP A CA 1
ATOM 1066 C C . ASP A 1 138 ? 20.75 3.945 -19 1 58.91 138 ASP A C 1
ATOM 1068 O O . ASP A 1 138 ? 21.203 2.967 -19.594 1 58.91 138 ASP A O 1
ATOM 1072 N N . PRO A 1 139 ? 21.469 4.988 -18.609 1 54.28 139 PRO A N 1
ATOM 1073 C CA . PRO A 1 139 ? 22.922 4.863 -18.766 1 54.28 139 PRO A CA 1
ATOM 1074 C C . PRO A 1 139 ? 23.484 3.604 -18.109 1 54.28 139 PRO A C 1
ATOM 1076 O O . PRO A 1 139 ? 24.547 3.125 -18.5 1 54.28 139 PRO A O 1
ATOM 1079 N N . ASN A 1 140 ? 22.734 3.146 -17.047 1 54.16 140 ASN A N 1
ATOM 1080 C CA . ASN A 1 140 ? 23.312 2.033 -16.312 1 54.16 140 ASN A CA 1
ATOM 1081 C C . ASN A 1 140 ? 22.859 0.688 -16.875 1 54.16 140 ASN A C 1
ATOM 1083 O O . ASN A 1 140 ? 23.234 -0.364 -16.359 1 54.16 140 ASN A O 1
ATOM 1087 N N . ASN A 1 141 ? 22 0.828 -17.859 1 58.62 141 ASN A N 1
ATOM 1088 C CA . ASN A 1 141 ? 21.516 -0.448 -18.359 1 58.62 141 ASN A CA 1
ATOM 1089 C C . ASN A 1 141 ? 22.297 -0.905 -19.594 1 58.62 141 ASN A C 1
ATOM 1091 O O . ASN A 1 141 ? 22.234 -0.282 -20.641 1 58.62 141 ASN A O 1
ATOM 1095 N N . VAL A 1 142 ? 23.109 -1.893 -19.312 1 52 142 VAL A N 1
ATOM 1096 C CA . VAL A 1 142 ? 23.984 -2.482 -20.312 1 52 142 VAL A CA 1
ATOM 1097 C C . VAL A 1 142 ? 23.156 -2.996 -21.484 1 52 142 VAL A C 1
ATOM 1099 O O . VAL A 1 142 ? 23.656 -3.133 -22.609 1 52 142 VAL A O 1
ATOM 1102 N N . ASN A 1 143 ? 21.875 -3.258 -21.109 1 55.5 143 ASN A N 1
ATOM 1103 C CA . ASN A 1 143 ? 21.078 -3.893 -22.156 1 55.5 143 ASN A CA 1
ATOM 1104 C C . ASN A 1 143 ? 20.328 -2.859 -23 1 55.5 143 ASN A C 1
ATOM 1106 O O . ASN A 1 143 ? 19.641 -3.215 -23.938 1 55.5 143 ASN A O 1
ATOM 1110 N N . GLY A 1 144 ? 20.641 -1.57 -22.688 1 59.28 144 GLY A N 1
ATOM 1111 C CA . GLY A 1 144 ? 20 -0.528 -23.469 1 59.28 144 GLY A CA 1
ATOM 1112 C C . GLY A 1 144 ? 18.562 -0.258 -23.047 1 59.28 144 GLY A C 1
ATOM 1113 O O . GLY A 1 144 ? 17.844 0.505 -23.688 1 59.28 144 GLY A O 1
ATOM 1114 N N . ASP A 1 145 ? 18.188 -0.875 -21.984 1 65.44 145 ASP A N 1
ATOM 1115 C CA . ASP A 1 145 ? 16.812 -0.646 -21.562 1 65.44 145 ASP A CA 1
ATOM 1116 C C . ASP A 1 145 ? 16.656 0.723 -20.906 1 65.44 145 ASP A C 1
ATOM 1118 O O . ASP A 1 145 ? 17.578 1.214 -20.266 1 65.44 145 ASP A O 1
ATOM 1122 N N . GLY A 1 146 ? 15.656 1.396 -21.297 1 74 146 GLY A N 1
ATOM 1123 C CA . GLY A 1 146 ? 15.367 2.697 -20.719 1 74 146 GLY A CA 1
ATOM 1124 C C . GLY A 1 146 ? 14.781 2.611 -19.312 1 74 146 GLY A C 1
ATOM 1125 O O . GLY A 1 146 ? 14.695 1.525 -18.734 1 74 146 GLY A O 1
ATOM 1126 N N . LEU A 1 147 ? 14.602 3.738 -18.719 1 82.81 147 LEU A N 1
ATOM 1127 C CA . LEU A 1 147 ? 13.93 3.824 -17.422 1 82.81 147 LEU A CA 1
ATOM 1128 C C . LEU A 1 147 ? 12.523 3.244 -17.5 1 82.81 147 LEU A C 1
ATOM 1130 O O . LEU A 1 147 ? 11.875 3.305 -18.562 1 82.81 147 LEU A O 1
ATOM 1134 N N . VAL A 1 148 ? 12.102 2.705 -16.531 1 81.5 148 VAL A N 1
ATOM 1135 C CA . VAL A 1 148 ? 10.859 1.937 -16.516 1 81.5 148 VAL A CA 1
ATOM 1136 C C . VAL A 1 148 ? 9.68 2.869 -16.25 1 81.5 148 VAL A C 1
ATOM 1138 O O . VAL A 1 148 ? 9.656 3.598 -15.258 1 81.5 148 VAL A O 1
ATOM 1141 N N . ASN A 1 149 ? 8.766 2.938 -17.234 1 87.5 149 ASN A N 1
ATOM 1142 C CA . ASN A 1 149 ? 7.469 3.539 -16.953 1 87.5 149 ASN A CA 1
ATOM 1143 C C . ASN A 1 149 ? 6.652 2.686 -15.984 1 87.5 149 ASN A C 1
ATOM 1145 O O . ASN A 1 149 ? 6.492 1.483 -16.203 1 87.5 149 ASN A O 1
ATOM 1149 N N . ARG A 1 150 ? 6.125 3.318 -14.945 1 88 150 ARG A N 1
ATOM 1150 C CA . ARG A 1 150 ? 5.52 2.438 -13.953 1 88 150 ARG A CA 1
ATOM 1151 C C . ARG A 1 150 ? 4.383 3.139 -13.211 1 88 150 ARG A C 1
ATOM 1153 O O . ARG A 1 150 ? 4.375 4.367 -13.102 1 88 150 ARG A O 1
ATOM 1160 N N . PHE A 1 151 ? 3.416 2.344 -12.805 1 91.31 151 PHE A N 1
ATOM 1161 C CA . PHE A 1 151 ? 2.426 2.709 -11.797 1 91.31 151 PHE A CA 1
ATOM 1162 C C . PHE A 1 151 ? 2.842 2.207 -10.422 1 91.31 151 PHE A C 1
ATOM 1164 O O . PHE A 1 151 ? 3.27 1.062 -10.273 1 91.31 151 PHE A O 1
ATOM 1171 N N . ILE A 1 152 ? 2.744 3.094 -9.461 1 92.19 152 ILE A N 1
ATOM 1172 C CA . ILE A 1 152 ? 3.105 2.666 -8.117 1 92.19 152 ILE A CA 1
ATOM 1173 C C . ILE A 1 152 ? 2.094 3.211 -7.109 1 92.19 152 ILE A C 1
ATOM 1175 O O . ILE A 1 152 ? 1.454 4.238 -7.359 1 92.19 152 ILE A O 1
ATOM 1179 N N . MET A 1 153 ? 1.876 2.459 -6.059 1 93 153 MET A N 1
ATOM 1180 C CA . MET A 1 153 ? 1.252 3.041 -4.871 1 93 153 MET A CA 1
ATOM 1181 C C . MET A 1 153 ? 2.281 3.775 -4.02 1 93 153 MET A C 1
ATOM 1183 O O . MET A 1 153 ? 3.01 3.15 -3.244 1 93 153 MET A O 1
ATOM 1187 N N . ARG A 1 154 ? 2.271 5.02 -4.164 1 95.75 154 ARG A N 1
ATOM 1188 C CA . ARG A 1 154 ? 3.326 5.809 -3.539 1 95.75 154 ARG A CA 1
ATOM 1189 C C . ARG A 1 154 ? 3.164 5.84 -2.023 1 95.75 154 ARG A C 1
ATOM 1191 O O . ARG A 1 154 ? 4.148 5.734 -1.286 1 95.75 154 ARG A O 1
ATOM 1198 N N . ARG A 1 155 ? 1.968 6.156 -1.65 1 96.81 155 ARG A N 1
ATOM 1199 C CA . ARG A 1 155 ? 1.662 6.188 -0.224 1 96.81 155 ARG A CA 1
ATOM 1200 C C . ARG A 1 155 ? 0.29 5.582 0.055 1 96.81 155 ARG A C 1
ATOM 1202 O O . ARG A 1 155 ? -0.666 5.836 -0.682 1 96.81 155 ARG A O 1
ATOM 1209 N N . VAL A 1 156 ? 0.231 4.789 1.012 1 96.94 156 VAL A N 1
ATOM 1210 C CA . VAL A 1 156 ? -0.995 4.242 1.581 1 96.94 156 VAL A CA 1
ATOM 1211 C C . VAL A 1 156 ? -0.924 4.289 3.105 1 96.94 156 VAL A C 1
ATOM 1213 O O . VAL A 1 156 ? -0.308 3.422 3.73 1 96.94 156 VAL A O 1
ATOM 1216 N N . ARG A 1 157 ? -1.686 5.309 3.701 1 97.94 157 ARG A N 1
ATOM 1217 C CA . ARG A 1 157 ? -1.45 5.594 5.113 1 97.94 157 ARG A CA 1
ATOM 1218 C C . ARG A 1 157 ? -2.766 5.691 5.879 1 97.94 157 ARG A C 1
ATOM 1220 O O . ARG A 1 157 ? -3.418 6.734 5.875 1 97.94 157 ARG A O 1
ATOM 1227 N N . PRO A 1 158 ? -3.168 4.625 6.547 1 96.31 158 PRO A N 1
ATOM 1228 C CA . PRO A 1 158 ? -4.164 4.82 7.605 1 96.31 158 PRO A CA 1
ATOM 1229 C C . PRO A 1 158 ? -3.598 5.566 8.812 1 96.31 158 PRO A C 1
ATOM 1231 O O . PRO A 1 158 ? -2.516 5.23 9.305 1 96.31 158 PRO A O 1
ATOM 1234 N N . ILE A 1 159 ? -4.332 6.523 9.312 1 97.62 159 ILE A N 1
ATOM 1235 C CA . ILE A 1 159 ? -3.809 7.383 10.375 1 97.62 159 ILE A CA 1
ATOM 1236 C C . ILE A 1 159 ? -4.742 7.34 11.578 1 97.62 159 ILE A C 1
ATOM 1238 O O . ILE A 1 159 ? -5.93 7.652 11.461 1 97.62 159 ILE A O 1
ATOM 1242 N N . PHE A 1 160 ? -4.191 6.961 12.68 1 97 160 PHE A N 1
ATOM 1243 C CA . PHE A 1 160 ? -4.895 6.965 13.961 1 97 160 PHE A CA 1
ATOM 1244 C C . PHE A 1 160 ? -4.301 8 14.906 1 97 160 PHE A C 1
ATOM 1246 O O . PHE A 1 160 ? -3.086 8.031 15.117 1 97 160 PHE A O 1
ATOM 1253 N N . SER A 1 161 ? -5.121 8.812 15.398 1 96.69 161 SER A N 1
ATOM 1254 C CA . SER A 1 161 ? -4.668 9.82 16.344 1 96.69 161 SER A CA 1
ATOM 1255 C C . SER A 1 161 ? -5.766 10.164 17.344 1 96.69 161 SER A C 1
ATOM 1257 O O . SER A 1 161 ? -6.914 9.742 17.188 1 96.69 161 SER A O 1
ATOM 1259 N N . GLY A 1 162 ? -5.344 10.93 18.391 1 96.06 162 GLY A N 1
ATOM 1260 C CA . GLY A 1 162 ? -6.34 11.312 19.375 1 96.06 162 GLY A CA 1
ATOM 1261 C C . GLY A 1 162 ? -5.746 12.031 20.578 1 96.06 162 GLY A C 1
ATOM 1262 O O . GLY A 1 162 ? -4.594 12.461 20.531 1 96.06 162 GLY A O 1
ATOM 1263 N N . THR A 1 163 ? -6.676 12.312 21.469 1 95.38 163 THR A N 1
ATOM 1264 C CA . THR A 1 163 ? -6.34 12.969 22.734 1 95.38 163 THR A CA 1
ATOM 1265 C C . THR A 1 163 ? -6.789 12.117 23.922 1 95.38 163 THR A C 1
ATOM 1267 O O . THR A 1 163 ? -7.867 11.523 23.891 1 95.38 163 THR A O 1
ATOM 1270 N N . LEU A 1 164 ? -5.922 12 24.891 1 95.81 164 LEU A N 1
ATOM 1271 C CA . LEU A 1 164 ? -6.23 11.336 26.156 1 95.81 164 LEU A CA 1
ATOM 1272 C C . LEU A 1 164 ? -6.152 12.328 27.312 1 95.81 164 LEU A C 1
ATOM 1274 O O . LEU A 1 164 ? -5.145 13.016 27.484 1 95.81 164 LEU A O 1
ATOM 1278 N N . TRP A 1 165 ? -7.129 12.359 28.094 1 94.06 165 TRP A N 1
ATOM 1279 C CA . TRP A 1 165 ? -7.215 13.172 29.297 1 94.06 165 TRP A CA 1
ATOM 1280 C C . TRP A 1 165 ? -6.875 14.625 28.984 1 94.06 165 TRP A C 1
ATOM 1282 O O . TRP A 1 165 ? -6.055 15.234 29.688 1 94.06 165 TRP A O 1
ATOM 1292 N N . LYS A 1 166 ? -7.375 15.094 27.891 1 90.75 166 LYS A N 1
ATOM 1293 C CA . LYS A 1 166 ? -7.367 16.5 27.484 1 90.75 166 LYS A CA 1
ATOM 1294 C C . LYS A 1 166 ? -5.977 16.922 27.031 1 90.75 166 LYS A C 1
ATOM 1296 O O . LYS A 1 166 ? -5.84 17.688 26.062 1 90.75 166 LYS A O 1
ATOM 1301 N N . ASP A 1 167 ? -4.926 16.375 27.672 1 92.31 167 ASP A N 1
ATOM 1302 C CA . ASP A 1 167 ? -3.637 17.031 27.484 1 92.31 167 ASP A CA 1
ATOM 1303 C C . ASP A 1 167 ? -2.625 16.094 26.828 1 92.31 167 ASP A C 1
ATOM 1305 O O . ASP A 1 167 ? -1.462 16.469 26.641 1 92.31 167 ASP A O 1
ATOM 1309 N N . ILE A 1 168 ? -2.928 14.977 26.5 1 95.25 168 ILE A N 1
ATOM 1310 C CA . ILE A 1 168 ? -2 14.039 25.875 1 95.25 168 ILE A CA 1
ATOM 1311 C C . ILE A 1 168 ? -2.49 13.68 24.484 1 95.25 168 ILE A C 1
ATOM 1313 O O . ILE A 1 168 ? -3.537 13.047 24.328 1 95.25 168 ILE A O 1
ATOM 1317 N N . ASP A 1 169 ? -1.711 14.086 23.562 1 95.31 169 ASP A N 1
ATOM 1318 C CA . ASP A 1 169 ? -2.021 13.672 22.188 1 95.31 169 ASP A CA 1
ATOM 1319 C C . ASP A 1 169 ? -1.203 12.453 21.781 1 95.31 169 ASP A C 1
ATOM 1321 O O . ASP A 1 169 ? -0.139 12.195 22.359 1 95.31 169 ASP A O 1
ATOM 1325 N N . TRP A 1 170 ? -1.729 11.664 20.891 1 96.62 170 TRP A N 1
ATOM 1326 C CA . TRP A 1 170 ? -1.022 10.5 20.359 1 96.62 170 TRP A CA 1
ATOM 1327 C C . TRP A 1 170 ? -1.313 10.32 18.875 1 96.62 170 TRP A C 1
ATOM 1329 O O . TRP A 1 170 ? -2.309 10.836 18.359 1 96.62 170 TRP A O 1
ATOM 1339 N N . ARG A 1 171 ? -0.398 9.609 18.219 1 97.12 171 ARG A N 1
ATOM 1340 C CA . ARG A 1 171 ? -0.537 9.352 16.797 1 97.12 171 ARG A CA 1
ATOM 1341 C C . ARG A 1 171 ? 0.146 8.047 16.406 1 97.12 171 ARG A C 1
ATOM 1343 O O . ARG A 1 171 ? 1.205 7.707 16.938 1 97.12 171 ARG A O 1
ATOM 1350 N N . ILE A 1 172 ? -0.484 7.258 15.5 1 97.69 172 ILE A N 1
ATOM 1351 C CA . ILE A 1 172 ? 0.065 6.07 14.859 1 97.69 172 ILE A CA 1
ATOM 1352 C C . ILE A 1 172 ? -0.203 6.133 13.352 1 97.69 172 ILE A C 1
ATOM 1354 O O . ILE A 1 172 ? -1.356 6.223 12.922 1 97.69 172 ILE A O 1
ATOM 1358 N N . MET A 1 173 ? 0.869 6.102 12.555 1 97.19 173 MET A N 1
ATOM 1359 C CA . MET A 1 173 ? 0.706 6.184 11.102 1 97.19 173 MET A CA 1
ATOM 1360 C C . MET A 1 173 ? 1.667 5.23 10.398 1 97.19 173 MET A C 1
ATOM 1362 O O . MET A 1 173 ? 2.801 5.605 10.086 1 97.19 173 MET A O 1
ATOM 1366 N N . PRO A 1 174 ? 1.213 4.016 10.102 1 96.5 174 PRO A N 1
ATOM 1367 C CA . PRO A 1 174 ? 1.97 3.158 9.188 1 96.5 174 PRO A CA 1
ATOM 1368 C C . PRO A 1 174 ? 1.819 3.578 7.727 1 96.5 174 PRO A C 1
ATOM 1370 O O . PRO A 1 174 ? 0.978 4.422 7.406 1 96.5 174 PRO A O 1
ATOM 1373 N N . ASP A 1 175 ? 2.676 3.117 6.918 1 95.94 175 ASP A N 1
ATOM 1374 C CA . ASP A 1 175 ? 2.609 3.279 5.469 1 95.94 175 ASP A CA 1
ATOM 1375 C C . ASP A 1 175 ? 2.791 1.939 4.758 1 95.94 175 ASP A C 1
ATOM 1377 O O . ASP A 1 175 ? 3.775 1.235 4.992 1 95.94 175 ASP A O 1
ATOM 1381 N N . PHE A 1 176 ? 1.87 1.665 3.848 1 94.25 176 PHE A N 1
ATOM 1382 C CA . PHE A 1 176 ? 1.906 0.395 3.133 1 94.25 176 PHE A CA 1
ATOM 1383 C C . PHE A 1 176 ? 2.277 0.606 1.671 1 94.25 176 PHE A C 1
ATOM 1385 O O . PHE A 1 176 ? 2.152 -0.31 0.855 1 94.25 176 PHE A O 1
ATOM 1392 N N . GLY A 1 177 ? 2.652 1.76 1.312 1 92.12 177 GLY A N 1
ATOM 1393 C CA . GLY A 1 177 ? 3.064 2.053 -0.052 1 92.12 177 GLY A CA 1
ATOM 1394 C C . GLY A 1 177 ? 4.43 1.485 -0.398 1 92.12 177 GLY A C 1
ATOM 1395 O O . GLY A 1 177 ? 5.148 1.009 0.48 1 92.12 177 GLY A O 1
ATOM 1396 N N . MET A 1 178 ? 4.648 1.389 -1.654 1 89.38 178 MET A N 1
ATOM 1397 C CA . MET A 1 178 ? 5.953 1.052 -2.223 1 89.38 178 MET A CA 1
ATOM 1398 C C . MET A 1 178 ? 6.328 -0.392 -1.903 1 89.38 178 MET A C 1
ATOM 1400 O O . MET A 1 178 ? 7.508 -0.721 -1.793 1 89.38 178 MET A O 1
ATOM 1404 N N . GLY A 1 179 ? 5.5 -1.218 -1.513 1 84.19 179 GLY A N 1
ATOM 1405 C CA . GLY A 1 179 ? 5.703 -2.656 -1.455 1 84.19 179 GLY A CA 1
ATOM 1406 C C . GLY A 1 179 ? 6.137 -3.143 -0.085 1 84.19 179 GLY A C 1
ATOM 1407 O O . GLY A 1 179 ? 6.445 -4.324 0.091 1 84.19 179 GLY A O 1
ATOM 1408 N N . ALA A 1 180 ? 6.203 -2.264 0.874 1 85.75 180 ALA A N 1
ATOM 1409 C CA . ALA A 1 180 ? 6.582 -2.674 2.225 1 85.75 180 ALA A CA 1
ATOM 1410 C C . ALA A 1 180 ? 5.812 -1.876 3.273 1 85.75 180 ALA A C 1
ATOM 1412 O O . ALA A 1 180 ? 5.555 -0.685 3.09 1 85.75 180 ALA A O 1
ATOM 1413 N N . ALA A 1 181 ? 5.508 -2.613 4.379 1 89.69 181 ALA A N 1
ATOM 1414 C CA . ALA A 1 181 ? 4.898 -1.916 5.508 1 89.69 181 ALA A CA 1
ATOM 1415 C C . ALA A 1 181 ? 5.961 -1.235 6.367 1 89.69 181 ALA A C 1
ATOM 1417 O O . ALA A 1 181 ? 6.906 -1.881 6.824 1 89.69 181 ALA A O 1
ATOM 1418 N N . ARG A 1 182 ? 5.824 0.077 6.566 1 92.94 182 ARG A N 1
ATOM 1419 C CA . ARG A 1 182 ? 6.754 0.849 7.387 1 92.94 182 ARG A CA 1
ATOM 1420 C C . ARG A 1 182 ? 6.004 1.729 8.383 1 92.94 182 ARG A C 1
ATOM 1422 O O . ARG A 1 182 ? 4.898 2.193 8.094 1 92.94 182 ARG A O 1
ATOM 1429 N N . LEU A 1 183 ? 6.652 1.953 9.5 1 94.56 183 LEU A N 1
ATOM 1430 C CA . LEU A 1 183 ? 6.098 2.887 10.477 1 94.56 183 LEU A CA 1
ATOM 1431 C C . LEU A 1 183 ? 6.68 4.281 10.289 1 94.56 183 LEU A C 1
ATOM 1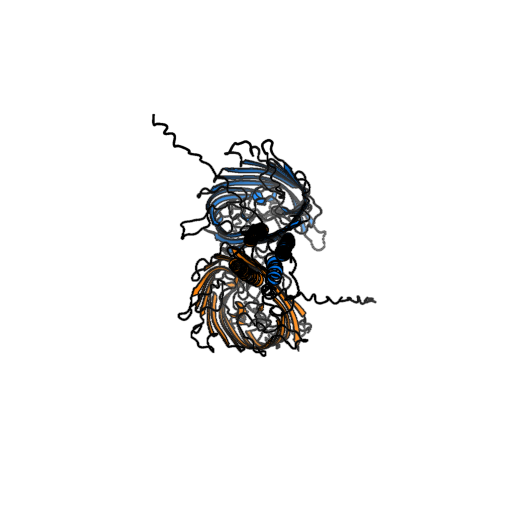433 O O . LEU A 1 183 ? 7.902 4.453 10.258 1 94.56 183 LEU A O 1
ATOM 1437 N N . PHE A 1 184 ? 5.859 5.277 10.219 1 95.19 184 PHE A N 1
ATOM 1438 C CA . PHE A 1 184 ? 6.336 6.637 10.008 1 95.19 184 PHE A CA 1
ATOM 1439 C C . PHE A 1 184 ? 6.164 7.469 11.273 1 95.19 184 PHE A C 1
ATOM 1441 O O . PHE A 1 184 ? 7.086 8.172 11.695 1 95.19 184 PHE A O 1
ATOM 1448 N N . ASP A 1 185 ? 5 7.367 11.852 1 96.56 185 ASP A N 1
ATOM 1449 C CA . ASP A 1 185 ? 4.766 8.102 13.086 1 96.56 185 ASP A CA 1
ATOM 1450 C C . ASP A 1 185 ? 4.219 7.184 14.18 1 96.56 185 ASP A C 1
ATOM 1452 O O . ASP A 1 185 ? 3.352 6.348 13.914 1 96.56 185 ASP A O 1
ATOM 1456 N N . ALA A 1 186 ? 4.695 7.297 15.312 1 97.5 186 ALA A N 1
ATOM 1457 C CA . ALA A 1 186 ? 4.195 6.727 16.562 1 97.5 186 ALA A CA 1
ATOM 1458 C C . ALA A 1 186 ? 4.746 7.488 17.766 1 97.5 186 ALA A C 1
ATOM 1460 O O . ALA A 1 186 ? 5.895 7.289 18.156 1 97.5 186 ALA A O 1
ATOM 1461 N N . TYR A 1 187 ? 3.832 8.344 18.312 1 97.06 187 TYR A N 1
ATOM 1462 C CA . TYR A 1 187 ? 4.348 9.172 19.406 1 97.06 187 TYR A CA 1
ATOM 1463 C C . TYR A 1 187 ? 3.229 9.578 20.359 1 97.06 187 TYR A C 1
ATOM 1465 O O . TYR A 1 187 ? 2.047 9.43 20.031 1 97.06 187 TYR A O 1
ATOM 1473 N N . ALA A 1 188 ? 3.635 10.023 21.484 1 97.25 188 ALA A N 1
ATOM 1474 C CA . ALA A 1 188 ? 2.807 10.742 22.453 1 97.25 188 ALA A CA 1
ATOM 1475 C C . ALA A 1 188 ? 3.332 12.156 22.688 1 97.25 188 ALA A C 1
ATOM 1477 O O . ALA A 1 188 ? 4.543 12.383 22.641 1 97.25 188 ALA A O 1
ATOM 1478 N N . ASP A 1 189 ? 2.453 13.062 22.844 1 96.06 189 ASP A N 1
ATOM 1479 C CA . ASP A 1 189 ? 2.787 14.469 23.062 1 96.06 189 ASP A CA 1
ATOM 1480 C C . ASP A 1 189 ? 2.068 15.016 24.297 1 96.06 189 ASP A C 1
ATOM 1482 O O . ASP A 1 189 ? 0.842 15.148 24.297 1 96.06 189 ASP A O 1
ATOM 1486 N N . LEU A 1 190 ? 2.801 15.312 25.328 1 95.31 190 LEU A N 1
ATOM 1487 C CA . LEU A 1 190 ? 2.275 15.93 26.531 1 95.31 190 LEU A CA 1
ATOM 1488 C C . LEU A 1 190 ? 2.195 17.438 26.391 1 95.31 190 LEU A C 1
ATOM 1490 O O . LEU A 1 190 ? 3.184 18.141 26.625 1 95.31 190 LEU A O 1
ATOM 1494 N N . ARG A 1 191 ? 0.996 17.922 26.188 1 89.19 191 ARG A N 1
ATOM 1495 C CA . ARG A 1 191 ? 0.88 19.344 25.875 1 89.19 191 ARG A CA 1
ATOM 1496 C C . ARG A 1 191 ? 0.134 20.078 26.984 1 89.19 191 ARG A C 1
ATOM 1498 O O . ARG A 1 191 ? -0.877 20.734 26.734 1 89.19 191 ARG A O 1
ATOM 1505 N N . TYR A 1 192 ? 0.675 20.172 28.125 1 86.19 192 TYR A N 1
ATOM 1506 C CA . TYR A 1 192 ? 0.099 20.891 29.266 1 86.19 192 TYR A CA 1
ATOM 1507 C C . TYR A 1 192 ? 0.236 22.391 29.094 1 86.19 192 TYR A C 1
ATOM 1509 O O . TYR A 1 192 ? -0.65 23.156 29.5 1 86.19 192 TYR A O 1
ATOM 1517 N N . PHE A 1 193 ? 1.375 22.797 28.484 1 87.25 193 PHE A N 1
ATOM 1518 C CA . PHE A 1 193 ? 1.618 24.203 28.219 1 87.25 193 PHE A CA 1
ATOM 1519 C C . PHE A 1 193 ? 1.817 24.438 26.734 1 87.25 193 PHE A C 1
ATOM 1521 O O . PHE A 1 193 ? 2.562 23.719 26.078 1 87.25 193 PHE A O 1
ATOM 1528 N N . ARG A 1 194 ? 1.252 25.469 26.281 1 84.38 194 ARG A N 1
ATOM 1529 C CA . ARG A 1 194 ? 1.41 25.828 24.875 1 84.38 194 ARG A CA 1
ATOM 1530 C C . ARG A 1 194 ? 2.861 26.172 24.562 1 84.38 194 ARG A C 1
ATOM 1532 O O . ARG A 1 194 ? 3.346 25.906 23.469 1 84.38 194 ARG A O 1
ATOM 1539 N N . SER A 1 195 ? 3.482 26.719 25.5 1 89.38 195 SER A N 1
ATOM 1540 C CA . SER A 1 195 ? 4.848 27.203 25.297 1 89.38 195 SER A CA 1
ATOM 1541 C C . SER A 1 195 ? 5.863 26.078 25.531 1 89.38 195 SER A C 1
ATOM 1543 O O . SER A 1 195 ? 7.043 26.234 25.203 1 89.38 195 SER A O 1
ATOM 1545 N N . ALA A 1 196 ? 5.367 25.031 26.109 1 92.62 196 ALA A N 1
ATOM 1546 C CA . ALA A 1 196 ? 6.309 23.953 26.406 1 92.62 196 ALA A CA 1
ATOM 1547 C C . ALA A 1 196 ? 5.602 22.594 26.438 1 92.62 196 ALA A C 1
ATOM 1549 O O . ALA A 1 196 ? 5.051 22.203 27.469 1 92.62 196 ALA A O 1
ATOM 1550 N N . SER A 1 197 ? 5.688 21.891 25.391 1 93.5 197 SER A N 1
ATOM 1551 C CA . SER A 1 197 ? 5.141 20.547 25.281 1 93.5 197 SER A CA 1
ATOM 1552 C C . SER A 1 197 ? 6.246 19.516 25.016 1 93.5 197 SER A C 1
ATOM 1554 O O . SER A 1 197 ? 7.289 19.859 24.453 1 93.5 197 SER A O 1
ATOM 1556 N N . LEU A 1 198 ? 6.023 18.297 25.438 1 96.5 198 LEU A N 1
ATOM 1557 C CA . LEU A 1 198 ? 7.039 17.266 25.297 1 96.5 198 LEU A CA 1
ATOM 1558 C C . LEU A 1 198 ? 6.512 16.094 24.484 1 96.5 198 LEU A C 1
ATOM 1560 O O . LEU A 1 198 ? 5.543 15.438 24.875 1 96.5 198 LEU A O 1
ATOM 1564 N N . ALA A 1 199 ? 7.184 15.875 23.406 1 96.81 199 ALA A N 1
ATOM 1565 C CA . ALA A 1 199 ? 6.832 14.734 22.562 1 96.81 199 ALA A CA 1
ATOM 1566 C C . ALA A 1 199 ? 7.895 13.641 22.656 1 96.81 199 ALA A C 1
ATOM 1568 O O . ALA A 1 199 ? 9.086 13.93 22.781 1 96.81 199 ALA A O 1
ATOM 1569 N N . ALA A 1 200 ? 7.465 12.375 22.562 1 97.94 200 ALA A N 1
ATOM 1570 C CA . ALA A 1 200 ? 8.383 11.234 22.547 1 97.94 200 ALA A CA 1
ATOM 1571 C C . ALA A 1 200 ? 7.879 10.148 21.594 1 97.94 200 ALA A C 1
ATOM 1573 O O . ALA A 1 200 ? 6.676 9.875 21.531 1 97.94 200 ALA A O 1
ATOM 1574 N N . GLY A 1 201 ? 8.742 9.609 20.875 1 97.19 201 GLY A N 1
ATOM 1575 C CA . GLY A 1 201 ? 8.43 8.578 19.906 1 97.19 201 GLY A CA 1
ATOM 1576 C C . GLY A 1 201 ? 9.102 8.797 18.562 1 97.19 201 GLY A C 1
ATOM 1577 O O . GLY A 1 201 ? 10.211 9.336 18.5 1 97.19 201 GLY A O 1
ATOM 1578 N N . LYS A 1 202 ? 8.484 8.25 17.547 1 96.62 202 LYS A N 1
ATOM 1579 C CA . LYS A 1 202 ? 8.953 8.398 16.172 1 96.62 202 LYS A CA 1
ATOM 1580 C C . LYS A 1 202 ? 8.117 9.422 15.422 1 96.62 202 LYS A C 1
ATOM 1582 O O . LYS A 1 202 ? 6.887 9.305 15.359 1 96.62 202 LYS A O 1
ATOM 1587 N N . PHE A 1 203 ? 8.711 10.43 14.914 1 96.19 203 PHE A N 1
ATOM 1588 C CA . PHE A 1 203 ? 8.008 11.477 14.172 1 96.19 203 PHE A CA 1
ATOM 1589 C C . PHE A 1 203 ? 8.977 12.266 13.297 1 96.19 203 PHE A C 1
ATOM 1591 O O . PHE A 1 203 ? 10.164 11.945 13.242 1 96.19 203 PHE A O 1
ATOM 1598 N N . LYS A 1 204 ? 8.547 13.25 12.523 1 96.12 204 LYS A N 1
ATOM 1599 C CA . LYS A 1 204 ? 9.367 14.008 11.586 1 96.12 204 LYS A CA 1
ATOM 1600 C C . LYS A 1 204 ? 10.469 14.781 12.32 1 96.12 204 LYS A C 1
ATOM 1602 O O . LYS A 1 204 ? 10.219 15.367 13.375 1 96.12 204 LYS A O 1
ATOM 1607 N N . ALA A 1 205 ? 11.633 14.742 11.727 1 96 205 ALA A N 1
ATOM 1608 C CA . ALA A 1 205 ? 12.695 15.609 12.234 1 96 205 ALA A CA 1
ATOM 1609 C C . ALA A 1 205 ? 12.367 17.078 11.984 1 96 205 ALA A C 1
ATOM 1611 O O . ALA A 1 205 ? 11.961 17.453 10.883 1 96 205 ALA A O 1
ATOM 1612 N N . PRO A 1 206 ? 12.492 17.875 12.977 1 96.19 206 PRO A N 1
ATOM 1613 C CA . PRO A 1 206 ? 12.148 19.281 12.828 1 96.19 206 PRO A CA 1
ATOM 1614 C C . PRO A 1 206 ? 13.258 20.094 12.172 1 96.19 206 PRO A C 1
ATOM 1616 O O . PRO A 1 206 ? 13.797 21.016 12.789 1 96.19 206 PRO A O 1
ATOM 1619 N N . ILE A 1 207 ? 13.539 19.844 10.875 1 97.25 207 ILE A N 1
ATOM 1620 C CA . ILE A 1 207 ? 14.68 20.484 10.234 1 97.25 207 ILE A CA 1
ATOM 1621 C C . ILE A 1 207 ? 14.258 21.078 8.898 1 97.25 207 ILE A C 1
ATOM 1623 O O . ILE A 1 207 ? 14.141 22.297 8.766 1 97.25 207 ILE A O 1
ATOM 1627 N N . SER A 1 208 ? 13.906 20.281 7.949 1 97.62 208 SER A N 1
ATOM 1628 C CA . SER A 1 208 ? 13.57 20.719 6.598 1 97.62 208 SER A CA 1
ATOM 1629 C C . SER A 1 208 ? 12.125 21.188 6.512 1 97.62 208 SER A C 1
ATOM 1631 O O . SER A 1 208 ? 11.203 20.484 6.926 1 97.62 208 SER A O 1
ATOM 1633 N N . LEU A 1 209 ? 11.945 22.328 5.957 1 96.88 209 LEU A N 1
ATOM 1634 C CA . LEU A 1 209 ? 10.625 22.953 5.879 1 96.88 209 LEU A CA 1
ATOM 1635 C C . LEU A 1 209 ? 9.688 22.125 5.012 1 96.88 209 LEU A C 1
ATOM 1637 O O . LEU A 1 209 ? 8.578 21.781 5.438 1 96.88 209 LEU A O 1
ATOM 1641 N N . GLU A 1 210 ? 10.094 21.812 3.83 1 96.88 210 GLU A N 1
ATOM 1642 C CA . GLU A 1 210 ? 9.211 21.062 2.934 1 96.88 210 GLU A CA 1
ATOM 1643 C C . GLU A 1 210 ? 8.906 19.672 3.482 1 96.88 210 GLU A C 1
ATOM 1645 O O . GLU A 1 210 ? 7.82 19.141 3.27 1 96.88 210 GLU A O 1
ATOM 1650 N N . ARG A 1 211 ? 9.867 19.109 4.164 1 96.19 211 ARG A N 1
ATOM 1651 C CA . ARG A 1 211 ? 9.633 17.812 4.801 1 96.19 211 ARG A CA 1
ATOM 1652 C C . ARG A 1 211 ? 8.508 17.906 5.828 1 96.19 211 ARG A C 1
ATOM 1654 O O . ARG A 1 211 ? 7.75 16.953 6.008 1 96.19 211 ARG A O 1
ATOM 1661 N N . LEU A 1 212 ? 8.445 19 6.465 1 95.69 212 LEU A N 1
ATOM 1662 C CA . LEU A 1 212 ? 7.445 19.156 7.516 1 95.69 212 LEU A CA 1
ATOM 1663 C C . LEU A 1 212 ? 6.059 19.375 6.914 1 95.69 212 LEU A C 1
ATOM 1665 O O . LEU A 1 212 ? 5.051 19.25 7.613 1 95.69 212 LEU A O 1
ATOM 1669 N N . GLN A 1 213 ? 5.988 19.719 5.672 1 94.5 213 GLN A N 1
ATOM 1670 C CA . GLN A 1 213 ? 4.699 19.781 4.996 1 94.5 213 GLN A CA 1
ATOM 1671 C C . GLN A 1 213 ? 4.086 18.406 4.828 1 94.5 213 GLN A C 1
ATOM 1673 O O . GLN A 1 213 ? 4.781 17.438 4.484 1 94.5 213 GLN A O 1
ATOM 1678 N N . SER A 1 214 ? 2.811 18.312 5.078 1 94.56 214 SER A N 1
ATOM 1679 C CA . SER A 1 214 ? 2.117 17.047 4.883 1 94.56 214 SER A CA 1
ATOM 1680 C C . SER A 1 214 ? 2.258 16.547 3.447 1 94.56 214 SER A C 1
ATOM 1682 O O . SER A 1 214 ? 2.234 17.344 2.508 1 94.56 214 SER A O 1
ATOM 1684 N N . ALA A 1 215 ? 2.367 15.25 3.293 1 96.31 215 ALA A N 1
ATOM 1685 C CA . ALA A 1 215 ? 2.494 14.656 1.963 1 96.31 215 ALA A CA 1
ATOM 1686 C C . ALA A 1 215 ? 1.264 14.953 1.11 1 96.31 215 ALA A C 1
ATOM 1688 O O . ALA A 1 215 ? 1.354 15.031 -0.117 1 96.31 215 ALA A O 1
ATOM 1689 N N . SER A 1 216 ? 0.091 15.125 1.739 1 96.88 216 SER A N 1
ATOM 1690 C CA . SER A 1 216 ? -1.138 15.391 0.999 1 96.88 216 SER A CA 1
ATOM 1691 C C . SER A 1 216 ? -1.185 16.828 0.5 1 96.88 216 SER A C 1
ATOM 1693 O O . SER A 1 216 ? -1.999 17.172 -0.36 1 96.88 216 SER A O 1
ATOM 1695 N N . ALA A 1 217 ? -0.324 17.688 1.002 1 96.75 217 ALA A N 1
ATOM 1696 C CA . ALA A 1 217 ? -0.398 19.125 0.7 1 96.75 217 ALA A CA 1
ATOM 1697 C C . ALA A 1 217 ? 0.708 19.531 -0.268 1 96.75 217 ALA A C 1
ATOM 1699 O O . ALA A 1 217 ? 0.814 20.703 -0.634 1 96.75 217 ALA A O 1
ATOM 1700 N N . LEU A 1 218 ? 1.489 18.641 -0.711 1 97.81 218 LEU A N 1
ATOM 1701 C CA . LEU A 1 218 ? 2.639 18.984 -1.546 1 97.81 218 LEU A CA 1
ATOM 1702 C C . LEU A 1 218 ? 2.188 19.578 -2.871 1 97.81 218 LEU A C 1
ATOM 1704 O O . LEU A 1 218 ? 1.198 19.141 -3.457 1 97.81 218 LEU A O 1
ATOM 1708 N N . THR A 1 219 ? 2.969 20.469 -3.336 1 98.31 219 THR A N 1
ATOM 1709 C CA . THR A 1 219 ? 2.689 21.141 -4.605 1 98.31 219 THR A CA 1
ATOM 1710 C C . THR A 1 219 ? 3.096 20.25 -5.777 1 98.31 219 THR A C 1
ATOM 1712 O O . THR A 1 219 ? 2.43 20.234 -6.816 1 98.31 219 THR A O 1
ATOM 1715 N N . PHE A 1 220 ? 4.195 19.625 -5.672 1 98.62 220 PHE A N 1
ATOM 1716 C CA . PHE A 1 220 ? 4.652 18.656 -6.664 1 98.62 220 PHE A CA 1
ATOM 1717 C C . PHE A 1 220 ? 4.582 17.25 -6.109 1 98.62 220 PHE A C 1
ATOM 1719 O O . PHE A 1 220 ? 4.441 17.047 -4.902 1 98.62 220 PHE A O 1
ATOM 1726 N N . LEU A 1 221 ? 4.66 16.234 -7.02 1 98.31 221 LEU A N 1
ATOM 1727 C CA . LEU A 1 221 ? 4.547 14.844 -6.574 1 98.31 221 LEU A CA 1
ATOM 1728 C C . LEU A 1 221 ? 5.648 14.508 -5.574 1 98.31 221 LEU A C 1
ATOM 1730 O O . LEU A 1 221 ? 5.398 13.812 -4.586 1 98.31 221 LEU A O 1
ATOM 1734 N N . GLU A 1 222 ? 6.789 15.062 -5.863 1 97.81 222 GLU A N 1
ATOM 1735 C CA . GLU A 1 222 ? 7.934 14.797 -4.996 1 97.81 222 GLU A CA 1
ATOM 1736 C C . GLU A 1 222 ? 8.508 16.094 -4.43 1 97.81 222 GLU A C 1
ATOM 1738 O O . GLU A 1 222 ? 8.352 17.156 -5.023 1 97.81 222 GLU A O 1
ATOM 1743 N N . ARG A 1 223 ? 9.156 15.961 -3.322 1 97.94 223 ARG A N 1
ATOM 1744 C CA . ARG A 1 223 ? 9.773 17.109 -2.656 1 97.94 223 ARG A CA 1
ATOM 1745 C C . ARG A 1 223 ? 11.062 17.516 -3.355 1 97.94 223 ARG A C 1
ATOM 1747 O O . ARG A 1 223 ? 11.617 16.75 -4.145 1 97.94 223 ARG A O 1
ATOM 1754 N N . GLY A 1 224 ? 11.516 18.719 -3.025 1 98.12 224 GLY A N 1
ATOM 1755 C CA . GLY A 1 224 ? 12.781 19.203 -3.564 1 98.12 224 GLY A CA 1
ATOM 1756 C C . GLY A 1 224 ? 13.992 18.547 -2.943 1 98.12 224 GLY A C 1
ATOM 1757 O O . GLY A 1 224 ? 13.867 17.797 -1.967 1 98.12 224 GLY A O 1
ATOM 1758 N N . PHE A 1 225 ? 15.109 18.859 -3.459 1 98.69 225 PHE A N 1
ATOM 1759 C CA . PHE A 1 225 ? 16.344 18.141 -3.146 1 98.69 225 PHE A CA 1
ATOM 1760 C C . PHE A 1 225 ? 16.766 18.406 -1.705 1 98.69 225 PHE A C 1
ATOM 1762 O O . PHE A 1 225 ? 17.359 17.547 -1.062 1 98.69 225 PHE A O 1
ATOM 1769 N N . PRO A 1 226 ? 16.484 19.562 -1.101 1 98.56 226 PRO A N 1
ATOM 1770 C CA . PRO A 1 226 ? 16.938 19.766 0.281 1 98.56 226 PRO A CA 1
ATOM 1771 C C . PRO A 1 226 ? 16.391 18.688 1.234 1 98.56 226 PRO A C 1
ATOM 1773 O O . PRO A 1 226 ? 17.062 18.344 2.215 1 98.56 226 PRO A O 1
ATOM 1776 N N . THR A 1 227 ? 15.234 18.219 0.969 1 97.75 227 THR A N 1
ATOM 1777 C CA . THR A 1 227 ? 14.648 17.219 1.852 1 97.75 227 THR A CA 1
ATOM 1778 C C . THR A 1 227 ? 15.5 15.945 1.859 1 97.75 227 THR A C 1
ATOM 1780 O O . THR A 1 227 ? 15.43 15.148 2.799 1 97.75 227 THR A O 1
ATOM 1783 N N . GLN A 1 228 ? 16.297 15.758 0.898 1 97.44 228 GLN A N 1
ATOM 1784 C CA . GLN A 1 228 ? 17.125 14.562 0.793 1 97.44 228 GLN A CA 1
ATOM 1785 C C . GLN A 1 228 ? 18.312 14.633 1.743 1 97.44 228 GLN A C 1
ATOM 1787 O O . GLN A 1 228 ? 18.938 13.609 2.041 1 97.44 228 GLN A O 1
ATOM 1792 N N . LEU A 1 229 ? 18.625 15.805 2.209 1 97.69 229 LEU A N 1
ATOM 1793 C CA . LEU A 1 229 ? 19.781 15.977 3.08 1 97.69 229 LEU A CA 1
ATOM 1794 C C . LEU A 1 229 ? 19.359 16.062 4.539 1 97.69 229 LEU A C 1
ATOM 1796 O O . LEU A 1 229 ? 20.156 16.391 5.41 1 97.69 229 LEU A O 1
ATOM 1800 N N . ALA A 1 230 ? 18.094 15.828 4.828 1 95.75 230 ALA A N 1
ATOM 1801 C CA . ALA A 1 230 ? 17.578 15.82 6.195 1 95.75 230 ALA A CA 1
ATOM 1802 C C . ALA A 1 230 ? 16.922 14.484 6.523 1 95.75 230 ALA A C 1
ATOM 1804 O O . ALA A 1 230 ? 16.422 13.797 5.633 1 95.75 230 ALA A O 1
ATOM 1805 N N . PRO A 1 231 ? 16.938 14.188 7.871 1 94.44 231 PRO A N 1
ATOM 1806 C CA . PRO A 1 231 ? 16.188 12.984 8.234 1 94.44 231 PRO A CA 1
ATOM 1807 C C . PRO A 1 231 ? 14.695 13.102 7.914 1 94.44 231 PRO A C 1
ATOM 1809 O O . PRO A 1 231 ? 14.125 14.188 8.023 1 94.44 231 PRO A O 1
ATOM 1812 N N . ASN A 1 232 ? 14.133 12 7.504 1 95.75 232 ASN A N 1
ATOM 1813 C CA . ASN A 1 232 ? 12.68 11.945 7.34 1 95.75 232 ASN A CA 1
ATOM 1814 C C . ASN A 1 232 ? 11.969 11.789 8.68 1 95.75 232 ASN A C 1
ATOM 1816 O O . ASN A 1 232 ? 11.25 12.695 9.109 1 95.75 232 ASN A O 1
ATOM 1820 N N . ARG A 1 233 ? 12.219 10.742 9.344 1 95.94 233 ARG A N 1
ATOM 1821 C CA . ARG A 1 233 ? 11.758 10.5 10.711 1 95.94 233 ARG A CA 1
ATOM 1822 C C . ARG A 1 233 ? 12.922 10.102 11.609 1 95.94 233 ARG A C 1
ATOM 1824 O O . ARG A 1 233 ? 13.898 9.508 11.141 1 95.94 233 ARG A O 1
ATOM 1831 N N . ASP A 1 234 ? 12.711 10.367 12.812 1 94.62 234 ASP A N 1
ATOM 1832 C CA . ASP A 1 234 ? 13.656 9.961 13.836 1 94.62 234 ASP A CA 1
ATOM 1833 C C . ASP A 1 234 ? 12.938 9.562 15.125 1 94.62 234 ASP A C 1
ATOM 1835 O O . ASP A 1 234 ? 11.734 9.797 15.266 1 94.62 234 ASP A O 1
ATOM 1839 N N . ILE A 1 235 ? 13.586 8.836 16 1 95.5 235 ILE A N 1
ATOM 1840 C CA . ILE A 1 235 ? 13.031 8.406 17.281 1 95.5 235 ILE A CA 1
ATOM 1841 C C . ILE A 1 235 ? 13.719 9.141 18.422 1 95.5 235 ILE A C 1
ATOM 1843 O O . ILE A 1 235 ? 14.953 9.156 18.516 1 95.5 235 ILE A O 1
ATOM 1847 N N . GLY A 1 236 ? 12.93 9.75 19.219 1 96.25 236 GLY A N 1
ATOM 1848 C CA . GLY A 1 236 ? 13.492 10.484 20.344 1 96.25 236 GLY A CA 1
ATOM 1849 C C . GLY A 1 236 ? 12.453 11.266 21.125 1 96.25 236 GLY A C 1
ATOM 1850 O O . GLY A 1 236 ? 11.297 10.859 21.203 1 96.25 236 GLY A O 1
ATOM 1851 N N . ALA A 1 237 ? 12.969 12.273 21.859 1 97.81 237 ALA A N 1
ATOM 1852 C CA . ALA A 1 237 ? 12.133 13.188 22.625 1 97.81 237 ALA A CA 1
ATOM 1853 C C . ALA A 1 237 ? 12.367 14.641 22.219 1 97.81 237 ALA A C 1
ATOM 1855 O O . ALA A 1 237 ? 13.508 15.031 21.938 1 97.81 237 ALA A O 1
ATOM 1856 N N . MET A 1 238 ? 11.305 15.406 22.219 1 97.31 238 MET A N 1
ATOM 1857 C CA . MET A 1 238 ? 11.391 16.781 21.703 1 97.31 238 MET A CA 1
ATOM 1858 C C . MET A 1 238 ? 10.539 17.719 22.547 1 97.31 238 MET A C 1
ATOM 1860 O O . MET A 1 238 ? 9.359 17.453 22.781 1 97.31 238 MET A O 1
ATOM 1864 N N . LEU A 1 239 ? 11.172 18.766 23 1 96.88 239 LEU A N 1
ATOM 1865 C CA . LEU A 1 239 ? 10.453 19.906 23.547 1 96.88 239 LEU A CA 1
ATOM 1866 C C . LEU A 1 239 ? 10.016 20.875 22.453 1 96.88 239 LEU A C 1
ATOM 1868 O O . LEU A 1 239 ? 10.797 21.188 21.562 1 96.88 239 LEU A O 1
ATOM 1872 N N . HIS A 1 240 ? 8.781 21.234 22.516 1 95.12 240 HIS A N 1
ATOM 1873 C CA . HIS A 1 240 ? 8.305 22.203 21.531 1 95.12 240 HIS A CA 1
ATOM 1874 C C . HIS A 1 240 ? 7.293 23.156 22.141 1 95.12 240 HIS A C 1
ATOM 1876 O O . HIS A 1 240 ? 6.734 22.891 23.203 1 95.12 240 HIS A O 1
ATOM 1882 N N . GLY A 1 241 ? 7.137 24.297 21.438 1 92 241 GLY A N 1
ATOM 1883 C CA . GLY A 1 241 ? 6.211 25.297 21.938 1 92 241 GLY A CA 1
ATOM 1884 C C . GLY A 1 241 ? 5.969 26.422 20.938 1 92 241 GLY A C 1
ATOM 1885 O O . GLY A 1 241 ? 6.582 26.453 19.875 1 92 241 GLY A O 1
ATOM 1886 N N . GLU A 1 242 ? 4.941 27.203 21.266 1 90.44 242 GLU A N 1
ATOM 1887 C CA . GLU A 1 242 ? 4.57 28.328 20.422 1 90.44 242 GLU A CA 1
ATOM 1888 C C . GLU A 1 242 ? 4.203 29.547 21.266 1 90.44 242 GLU A C 1
ATOM 1890 O O . GLU A 1 242 ? 3.82 29.406 22.422 1 90.44 242 GLU A O 1
ATOM 1895 N N . PHE A 1 243 ? 4.348 30.688 20.625 1 88.5 243 PHE A N 1
ATOM 1896 C CA . PHE A 1 243 ? 4.07 31.953 21.297 1 88.5 243 PHE A CA 1
ATOM 1897 C C . PHE A 1 243 ? 3.229 32.844 20.406 1 88.5 243 PHE A C 1
ATOM 1899 O O . PHE A 1 243 ? 3.402 32.875 19.188 1 88.5 243 PHE A O 1
ATOM 1906 N N . ASP A 1 244 ? 2.363 33.562 21.016 1 86 244 ASP A N 1
ATOM 1907 C CA . ASP A 1 244 ? 1.554 34.531 20.297 1 86 244 ASP A CA 1
ATOM 1908 C C . ASP A 1 244 ? 2.346 35.812 20.016 1 86 244 ASP A C 1
ATOM 1910 O O . ASP A 1 244 ? 3.279 36.156 20.75 1 86 244 ASP A O 1
ATOM 1914 N N . GLY A 1 245 ? 1.882 36.438 18.984 1 85.38 245 GLY A N 1
ATOM 1915 C CA . GLY A 1 245 ? 2.469 37.719 18.672 1 85.38 245 GLY A CA 1
ATOM 1916 C C . GLY A 1 245 ? 1.839 38.875 19.438 1 85.38 245 GLY A C 1
ATOM 1917 O O . GLY A 1 245 ? 0.812 38.688 20.109 1 85.38 245 GLY A O 1
ATOM 1918 N N . PRO A 1 246 ? 2.496 39.969 19.391 1 84 246 PRO A N 1
ATOM 1919 C CA . PRO A 1 246 ? 2.01 41.125 20.141 1 84 246 PRO A CA 1
ATOM 1920 C C . PRO A 1 246 ? 0.644 41.625 19.672 1 84 246 PRO A C 1
ATOM 1922 O O . PRO A 1 246 ? -0.076 42.281 20.422 1 84 246 PRO A O 1
ATOM 1925 N N . TRP A 1 247 ? 0.28 41.219 18.453 1 82.44 247 TRP A N 1
ATOM 1926 C CA . TRP A 1 247 ? -0.962 41.719 17.891 1 82.44 247 TRP A CA 1
ATOM 1927 C C . TRP A 1 247 ? -2.078 40.688 18 1 82.44 247 TRP A C 1
ATOM 1929 O O . TRP A 1 247 ? -3.217 40.938 17.609 1 82.44 247 TRP A O 1
ATOM 1939 N N . GLU A 1 248 ? -1.696 39.531 18.484 1 75.56 248 GLU A N 1
ATOM 1940 C CA . GLU A 1 248 ? -2.695 38.469 18.5 1 75.56 248 GLU A CA 1
ATOM 1941 C C . GLU A 1 248 ? -3.555 38.562 19.766 1 75.56 248 GLU A C 1
ATOM 1943 O O . GLU A 1 248 ? -3.031 38.719 20.875 1 75.56 248 GLU A O 1
ATOM 1948 N N . THR A 1 249 ? -4.863 38.625 19.516 1 64.12 249 THR A N 1
ATOM 1949 C CA . THR A 1 249 ? -5.785 38.75 20.625 1 64.12 249 THR A CA 1
ATOM 1950 C C . THR A 1 249 ? -6.371 37.406 21.031 1 64.12 249 THR A C 1
ATOM 1952 O O . THR A 1 249 ? -6.863 37.25 22.156 1 64.12 249 THR A O 1
ATOM 1955 N N . GLU A 1 250 ? -6.469 36.5 20.141 1 60.81 250 GLU A N 1
ATOM 1956 C CA . GLU A 1 250 ? -7.066 35.188 20.484 1 60.81 250 GLU A CA 1
ATOM 1957 C C . GLU A 1 250 ? -6.078 34.062 20.234 1 60.81 250 GLU A C 1
ATOM 1959 O O . GLU A 1 250 ? -5.406 34.031 19.203 1 60.81 250 GLU A O 1
ATOM 1964 N N . SER A 1 251 ? -5.723 33.438 21.391 1 57.69 251 SER A N 1
ATOM 1965 C CA . SER A 1 251 ? -4.797 32.312 21.312 1 57.69 251 SER A CA 1
ATOM 1966 C C . SER A 1 251 ? -5.477 31.078 20.734 1 57.69 251 SER A C 1
ATOM 1968 O O . SER A 1 251 ? -6.555 30.688 21.172 1 57.69 251 SER A O 1
ATOM 1970 N N . THR A 1 252 ? -5.355 30.922 19.469 1 57.34 252 THR A N 1
ATOM 1971 C CA . THR A 1 252 ? -5.844 29.641 18.969 1 57.34 252 THR A CA 1
ATOM 1972 C C . THR A 1 252 ? -4.875 28.516 19.328 1 57.34 252 THR A C 1
ATOM 1974 O O . THR A 1 252 ? -3.662 28.656 19.141 1 57.34 252 THR A O 1
ATOM 1977 N N . ARG A 1 253 ? -5.258 27.641 20.391 1 55.75 253 ARG A N 1
ATOM 1978 C CA . ARG A 1 253 ? -4.457 26.516 20.891 1 55.75 253 ARG A CA 1
ATOM 1979 C C . ARG A 1 253 ? -4.27 25.453 19.812 1 55.75 253 ARG A C 1
ATOM 1981 O O . ARG A 1 253 ? -5.234 24.812 19.391 1 55.75 253 ARG A O 1
ATOM 1988 N N . SER A 1 254 ? -3.213 25.672 18.953 1 60.16 254 SER A N 1
ATOM 1989 C CA . SER A 1 254 ? -2.889 24.547 18.094 1 60.16 254 SER A CA 1
ATOM 1990 C C . SER A 1 254 ? -1.726 23.734 18.641 1 60.16 254 SER A C 1
ATOM 1992 O O . SER A 1 254 ? -0.726 24.297 19.094 1 60.16 254 SER A O 1
ATOM 1994 N N . TYR A 1 255 ? -1.935 22.578 19.234 1 54.81 255 TYR A N 1
ATOM 1995 C CA . TYR A 1 255 ? -0.892 21.75 19.828 1 54.81 255 TYR A CA 1
ATOM 1996 C C . TYR A 1 255 ? -0.281 20.812 18.797 1 54.81 255 TYR A C 1
ATOM 1998 O O . TYR A 1 255 ? 0.156 19.703 19.141 1 54.81 255 TYR A O 1
ATOM 2006 N N . ASN A 1 256 ? -0.096 21.328 17.656 1 73.19 256 ASN A N 1
ATOM 2007 C CA . ASN A 1 256 ? 0.517 20.453 16.656 1 73.19 256 ASN A CA 1
ATOM 2008 C C . ASN A 1 256 ? 2.037 20.438 16.781 1 73.19 256 ASN A C 1
ATOM 2010 O O . ASN A 1 256 ? 2.639 21.438 17.156 1 73.19 256 ASN A O 1
ATOM 2014 N N . LEU A 1 257 ? 2.686 19.297 16.578 1 83.38 257 LEU A N 1
ATOM 2015 C CA . LEU A 1 257 ? 4.125 19.141 16.766 1 83.38 257 LEU A CA 1
ATOM 2016 C C . LEU A 1 257 ? 4.887 20.219 15.992 1 83.38 257 LEU A C 1
ATOM 2018 O O . LEU A 1 257 ? 5.938 20.672 16.438 1 83.38 257 LEU A O 1
ATOM 2022 N N . TYR A 1 258 ? 4.332 20.484 14.82 1 77.25 258 TYR A N 1
ATOM 2023 C CA . TYR A 1 258 ? 5.105 21.344 13.938 1 77.25 258 TYR A CA 1
ATOM 2024 C C . TYR A 1 258 ? 4.277 22.562 13.5 1 77.25 258 TYR A C 1
ATOM 2026 O O . TYR A 1 258 ? 4.762 23.406 12.742 1 77.25 258 TYR A O 1
ATOM 2034 N N . GLN A 1 259 ? 2.963 22.578 14.031 1 61.91 259 GLN A N 1
ATOM 2035 C CA . GLN A 1 259 ? 1.922 23.297 13.305 1 61.91 259 GLN A CA 1
ATOM 2036 C C . GLN A 1 259 ? 2.195 24.797 13.305 1 61.91 259 GLN A C 1
ATOM 2038 O O . GLN A 1 259 ? 2.68 25.344 14.297 1 61.91 259 GLN A O 1
ATOM 2043 N N . PHE A 1 260 ? 2.035 25.328 12.117 1 64.94 260 PHE A N 1
ATOM 2044 C CA . PHE A 1 260 ? 1.983 26.625 11.469 1 64.94 260 PHE A CA 1
ATOM 2045 C C . PHE A 1 260 ? 0.543 27.109 11.328 1 64.94 260 PHE A C 1
ATOM 2047 O O . PHE A 1 260 ? -0.381 26.297 11.242 1 64.94 260 PHE A O 1
ATOM 2054 N N . PRO A 1 261 ? 0.157 28.188 11.406 1 69.88 261 PRO A N 1
ATOM 2055 C CA . PRO A 1 261 ? 1.008 29.359 11.57 1 69.88 261 PRO A CA 1
ATOM 2056 C C . PRO A 1 261 ? 0.929 29.953 12.969 1 69.88 261 PRO A C 1
ATOM 2058 O O . PRO A 1 261 ? -0.166 30.125 13.516 1 69.88 261 PRO A O 1
ATOM 2061 N N . GLU A 1 262 ? 2.057 30.016 13.602 1 77.94 262 GLU A N 1
ATOM 2062 C CA . GLU A 1 262 ? 2.189 30.781 14.844 1 77.94 262 GLU A CA 1
ATOM 2063 C C . GLU A 1 262 ? 3.199 31.906 14.68 1 77.94 262 GLU A C 1
ATOM 2065 O O . GLU A 1 262 ? 4.047 31.875 13.789 1 77.94 262 GLU A O 1
ATOM 2070 N N . PHE A 1 263 ? 2.961 32.875 15.516 1 87.56 263 PHE A N 1
ATOM 2071 C CA . PHE A 1 263 ? 3.922 33.969 15.477 1 87.56 263 PHE A CA 1
ATOM 2072 C C . PHE A 1 263 ? 5.344 33.469 15.656 1 87.56 263 PHE A C 1
ATOM 2074 O O . PHE A 1 263 ? 6.242 33.812 14.898 1 87.56 263 PHE A O 1
ATOM 2081 N N . LEU A 1 264 ? 5.508 32.719 16.688 1 92 264 LEU A N 1
ATOM 2082 C CA . LEU A 1 264 ? 6.801 32.125 16.938 1 92 264 LEU A CA 1
ATOM 2083 C C . LEU A 1 264 ? 6.629 30.688 17.453 1 92 264 LEU A C 1
ATOM 2085 O O . LEU A 1 264 ? 5.812 30.438 18.344 1 92 264 LEU A O 1
ATOM 2089 N N . ALA A 1 265 ? 7.363 29.781 16.906 1 92.94 265 ALA A N 1
ATOM 2090 C CA . ALA A 1 265 ? 7.383 28.375 17.328 1 92.94 265 ALA A CA 1
ATOM 2091 C C . ALA A 1 265 ? 8.812 27.844 17.391 1 92.94 265 ALA A C 1
ATOM 2093 O O . ALA A 1 265 ? 9.688 28.312 16.656 1 92.94 265 ALA A O 1
ATOM 2094 N N . TYR A 1 266 ? 9.023 26.875 18.281 1 95.19 266 TYR A N 1
ATOM 2095 C CA . TYR A 1 266 ? 10.344 26.266 18.375 1 95.19 266 TYR A CA 1
ATOM 2096 C C . TYR A 1 266 ? 10.242 24.766 18.641 1 95.19 266 TYR A C 1
ATOM 2098 O O . TYR A 1 266 ? 9.227 24.297 19.156 1 95.19 266 TYR A O 1
ATOM 2106 N N . GLN A 1 267 ? 11.164 24.031 18.266 1 96.94 267 GLN A N 1
ATOM 2107 C CA . GLN A 1 267 ? 11.391 22.609 18.531 1 96.94 267 GLN A CA 1
ATOM 2108 C C . GLN A 1 267 ? 12.852 22.359 18.906 1 96.94 267 GLN A C 1
ATOM 2110 O O . GLN A 1 267 ? 13.766 22.906 18.297 1 96.94 267 GLN A O 1
ATOM 2115 N N . VAL A 1 268 ? 13.078 21.594 19.938 1 97.81 268 VAL A N 1
ATOM 2116 C CA . VAL A 1 268 ? 14.406 21.141 20.312 1 97.81 268 VAL A CA 1
ATOM 2117 C C . VAL A 1 268 ? 14.32 19.75 20.922 1 97.81 268 VAL A C 1
ATOM 2119 O O . VAL A 1 268 ? 13.508 19.5 21.812 1 97.81 268 VAL A O 1
ATOM 2122 N N . GLY A 1 269 ? 15.125 18.859 20.391 1 97.88 269 GLY A N 1
ATOM 2123 C CA . GLY A 1 269 ? 15.016 17.5 20.891 1 97.88 269 GLY A CA 1
ATOM 2124 C C . GLY A 1 269 ? 16.297 16.703 20.734 1 97.88 269 GLY A C 1
ATOM 2125 O O . GLY A 1 269 ? 17.25 17.172 20.125 1 97.88 269 GLY A O 1
ATOM 2126 N N . ILE A 1 270 ? 16.312 15.531 21.438 1 97.56 270 ILE A N 1
ATOM 2127 C CA . ILE A 1 270 ? 17.359 14.531 21.312 1 97.56 270 ILE A CA 1
ATOM 2128 C C . ILE A 1 270 ? 16.812 13.281 20.625 1 97.56 270 ILE A C 1
ATOM 2130 O O . ILE A 1 270 ? 15.781 12.75 21.031 1 97.56 270 ILE A O 1
ATOM 2134 N N . PHE A 1 271 ? 17.578 12.906 19.625 1 95.62 271 PHE A N 1
ATOM 2135 C CA . PHE A 1 271 ? 17.141 11.781 18.797 1 95.62 271 PHE A CA 1
ATOM 2136 C C . PHE A 1 271 ? 18.266 10.781 18.609 1 95.62 271 PHE A C 1
ATOM 2138 O O . PHE A 1 271 ? 19.406 11.055 18.953 1 95.62 271 PHE A O 1
ATOM 2145 N N . ASP A 1 272 ? 17.891 9.562 18.141 1 91.38 272 ASP A N 1
ATOM 2146 C CA . ASP A 1 272 ? 18.875 8.523 17.859 1 91.38 272 ASP A CA 1
ATOM 2147 C C . ASP A 1 272 ? 19.828 8.953 16.734 1 91.38 272 ASP A C 1
ATOM 2149 O O . ASP A 1 272 ? 21 8.562 16.719 1 91.38 272 ASP A O 1
ATOM 2153 N N . GLY A 1 273 ? 19.266 9.758 15.867 1 88.5 273 GLY A N 1
ATOM 2154 C CA . GLY A 1 273 ? 20.078 10.219 14.758 1 88.5 273 GLY A CA 1
ATOM 2155 C C . GLY A 1 273 ? 19.906 9.383 13.5 1 88.5 273 GLY A C 1
ATOM 2156 O O . GLY A 1 273 ? 20.672 8.445 13.266 1 88.5 273 GLY A O 1
ATOM 2157 N N . THR A 1 274 ? 19.062 9.773 12.688 1 86.38 274 THR A N 1
ATOM 2158 C CA . THR A 1 274 ? 18.812 9.102 11.422 1 86.38 274 THR A CA 1
ATOM 2159 C C . THR A 1 274 ? 19.609 9.75 10.297 1 86.38 274 THR A C 1
ATOM 2161 O O . THR A 1 274 ? 19.875 10.953 10.328 1 86.38 274 THR A O 1
ATOM 2164 N N . VAL A 1 275 ? 19.984 8.93 9.344 1 84.38 275 VAL A N 1
ATOM 2165 C CA . VAL A 1 275 ? 20.75 9.414 8.203 1 84.38 275 VAL A CA 1
ATOM 2166 C C . VAL A 1 275 ? 19.859 10.25 7.293 1 84.38 275 VAL A C 1
ATOM 2168 O O . VAL A 1 275 ? 18.641 10.281 7.473 1 84.38 275 VAL A O 1
ATOM 2171 N N . ASN A 1 276 ? 20.516 10.883 6.371 1 89.88 276 ASN A N 1
ATOM 2172 C CA . ASN A 1 276 ? 19.797 11.672 5.383 1 89.88 276 ASN A CA 1
ATOM 2173 C C . ASN A 1 276 ? 18.703 10.859 4.707 1 89.88 276 ASN A C 1
ATOM 2175 O O . ASN A 1 276 ? 18.938 9.719 4.289 1 89.88 276 ASN A O 1
ATOM 2179 N N . ASN A 1 277 ? 17.5 11.508 4.66 1 88.81 277 ASN A N 1
ATOM 2180 C CA . ASN A 1 277 ? 16.312 10.938 4.027 1 88.81 277 ASN A CA 1
ATOM 2181 C C . ASN A 1 277 ? 15.93 9.602 4.656 1 88.81 277 ASN A C 1
ATOM 2183 O O . ASN A 1 277 ? 15.227 8.805 4.043 1 88.81 277 ASN A O 1
ATOM 2187 N N . GLY A 1 278 ? 16.438 9.375 5.852 1 88.5 278 GLY A N 1
ATOM 2188 C CA . GLY A 1 278 ? 16.234 8.102 6.52 1 88.5 278 GLY A CA 1
ATOM 2189 C C . GLY A 1 278 ? 14.961 8.062 7.348 1 88.5 278 GLY A C 1
ATOM 2190 O O . GLY A 1 278 ? 14.438 9.102 7.73 1 88.5 278 GLY A O 1
ATOM 2191 N N . ASN A 1 279 ? 14.461 6.855 7.559 1 88.38 279 ASN A N 1
ATOM 2192 C CA . ASN A 1 279 ? 13.328 6.496 8.406 1 88.38 279 ASN A CA 1
ATOM 2193 C C . ASN A 1 279 ? 13.648 5.289 9.281 1 88.38 279 ASN A C 1
ATOM 2195 O O . ASN A 1 279 ? 13.234 4.172 8.977 1 88.38 279 ASN A O 1
ATOM 2199 N N . ILE A 1 280 ? 14.289 5.523 10.375 1 78.75 280 ILE A N 1
ATOM 2200 C CA . ILE A 1 280 ? 14.898 4.426 11.117 1 78.75 280 ILE A CA 1
ATOM 2201 C C . ILE A 1 280 ? 13.883 3.832 12.086 1 78.75 280 ILE A C 1
ATOM 2203 O O . ILE A 1 280 ? 12.992 4.539 12.578 1 78.75 280 ILE A O 1
ATOM 2207 N N . ASP A 1 281 ? 13.992 2.525 12.305 1 77.62 281 ASP A N 1
ATOM 2208 C CA . ASP A 1 281 ? 13.203 1.86 13.336 1 77.62 281 ASP A CA 1
ATOM 2209 C C . ASP A 1 281 ? 14.094 1.34 14.461 1 77.62 281 ASP A C 1
ATOM 2211 O O . ASP A 1 281 ? 13.664 1.253 15.609 1 77.62 281 ASP A O 1
ATOM 2215 N N . SER A 1 282 ? 15.305 0.972 14.141 1 77.94 282 SER A N 1
ATOM 2216 C CA . SER A 1 282 ? 16.203 0.422 15.148 1 77.94 282 SER A CA 1
ATOM 2217 C C . SER A 1 282 ? 17.641 0.86 14.906 1 77.94 282 SER A C 1
ATOM 2219 O O . SER A 1 282 ? 18.234 0.534 13.875 1 77.94 282 SER A O 1
ATOM 2221 N N . PRO A 1 283 ? 18.062 1.681 15.852 1 71.19 283 PRO A N 1
ATOM 2222 C CA . PRO A 1 283 ? 19.469 2.082 15.672 1 71.19 283 PRO A CA 1
ATOM 2223 C C . PRO A 1 283 ? 20.438 0.929 15.883 1 71.19 283 PRO A C 1
ATOM 2225 O O . PRO A 1 283 ? 20.172 0.02 16.672 1 71.19 283 PRO A O 1
ATOM 2228 N N . THR A 1 284 ? 21.453 0.97 15.148 1 71.44 284 THR A N 1
ATOM 2229 C CA . THR A 1 284 ? 22.484 -0.059 15.305 1 71.44 284 THR A CA 1
ATOM 2230 C C . THR A 1 284 ? 23.734 0.522 15.938 1 71.44 284 THR A C 1
ATOM 2232 O O . THR A 1 284 ? 24.719 -0.194 16.156 1 71.44 284 THR A O 1
ATOM 2235 N N . THR A 1 285 ? 23.656 1.833 16.188 1 77.06 285 THR A N 1
ATOM 2236 C CA . THR A 1 285 ? 24.828 2.482 16.766 1 77.06 285 THR A CA 1
ATOM 2237 C C . THR A 1 285 ? 24.422 3.391 17.938 1 77.06 285 THR A C 1
ATOM 2239 O O . THR A 1 285 ? 23.234 3.672 18.125 1 77.06 285 THR A O 1
ATOM 2242 N N . ASP A 1 286 ? 25.375 3.889 18.703 1 81.5 286 ASP A N 1
ATOM 2243 C CA . ASP A 1 286 ? 25.109 4.625 19.938 1 81.5 286 ASP A CA 1
ATOM 2244 C C . ASP A 1 286 ? 25.016 6.125 19.672 1 81.5 286 ASP A C 1
ATOM 2246 O O . ASP A 1 286 ? 24.734 6.91 20.578 1 81.5 286 ASP A O 1
ATOM 2250 N N . GLY A 1 287 ? 25.25 6.531 18.531 1 85.75 287 GLY A N 1
ATOM 2251 C CA . GLY A 1 287 ? 25.234 7.961 18.266 1 85.75 287 GLY A CA 1
ATOM 2252 C C . GLY A 1 287 ? 23.875 8.594 18.5 1 85.75 287 GLY A C 1
ATOM 2253 O O . GLY A 1 287 ? 22.844 7.949 18.297 1 85.75 287 GLY A O 1
ATOM 2254 N N . LYS A 1 288 ? 23.906 9.875 19.062 1 91.94 288 LYS A N 1
ATOM 2255 C CA . LYS A 1 288 ? 22.703 10.672 19.219 1 91.94 288 LYS A CA 1
ATOM 2256 C C . LYS A 1 288 ? 22.828 12.008 18.484 1 91.94 288 LYS A C 1
ATOM 2258 O O . LYS A 1 288 ? 23.922 12.43 18.141 1 91.94 288 LYS A O 1
ATOM 2263 N N . GLN A 1 289 ? 21.656 12.57 18.328 1 94.31 289 GLN A N 1
ATOM 2264 C CA . GLN A 1 289 ? 21.609 13.844 17.609 1 94.31 289 GLN A CA 1
ATOM 2265 C C . GLN A 1 289 ? 20.656 14.82 18.281 1 94.31 289 GLN A C 1
ATOM 2267 O O . GLN A 1 289 ? 19.578 14.43 18.734 1 94.31 289 GLN A O 1
ATOM 2272 N N . VAL A 1 290 ? 21.188 16.016 18.312 1 97.81 290 VAL A N 1
ATOM 2273 C CA . VAL A 1 290 ? 20.297 17.109 18.719 1 97.81 290 VAL A CA 1
ATOM 2274 C C . VAL A 1 290 ? 19.703 17.766 17.469 1 97.81 290 VAL A C 1
ATOM 2276 O O . VAL A 1 290 ? 20.438 18.062 16.516 1 97.81 290 VAL A O 1
ATOM 2279 N N . GLU A 1 291 ? 18.422 17.891 17.469 1 97.94 291 GLU A N 1
ATOM 2280 C CA . GLU A 1 291 ? 17.703 18.578 16.391 1 97.94 291 GLU A CA 1
ATOM 2281 C C . GLU A 1 291 ? 16.906 19.766 16.922 1 97.94 291 GLU A C 1
ATOM 2283 O O . GLU A 1 291 ? 16.344 19.688 18.016 1 97.94 291 GLU A O 1
ATOM 2288 N N . ALA A 1 292 ? 16.906 20.859 16.125 1 98 292 ALA A N 1
ATOM 2289 C CA . ALA A 1 292 ? 16.203 22.047 16.578 1 98 292 ALA A CA 1
ATOM 2290 C C . ALA A 1 292 ? 15.695 22.875 15.406 1 98 292 ALA A C 1
ATOM 2292 O O . ALA A 1 292 ? 16.266 22.812 14.312 1 98 292 ALA A O 1
ATOM 2293 N N . ARG A 1 293 ? 14.703 23.656 15.68 1 97.69 293 ARG A N 1
ATOM 2294 C CA . ARG A 1 293 ? 14.125 24.547 14.68 1 97.69 293 ARG A CA 1
ATOM 2295 C C . ARG A 1 293 ? 13.391 25.703 15.344 1 97.69 293 ARG A C 1
ATOM 2297 O O . ARG A 1 293 ? 12.766 25.531 16.391 1 97.69 293 ARG A O 1
ATOM 2304 N N . ILE A 1 294 ? 13.547 26.844 14.797 1 96.94 294 ILE A N 1
ATOM 2305 C CA . ILE A 1 294 ? 12.734 28.016 15.148 1 96.94 294 ILE A CA 1
ATOM 2306 C C . ILE A 1 294 ? 12.086 28.578 13.883 1 96.94 294 ILE A C 1
ATOM 2308 O O . ILE A 1 294 ? 12.719 28.641 12.828 1 96.94 294 ILE A O 1
ATOM 2312 N N . PHE A 1 295 ? 10.844 28.891 13.969 1 95.81 295 PHE A N 1
ATOM 2313 C CA . PHE A 1 295 ? 10.094 29.406 12.836 1 95.81 295 PHE A CA 1
ATOM 2314 C C . PHE A 1 295 ? 9.125 30.5 13.289 1 95.81 295 PHE A C 1
ATOM 2316 O O . PHE A 1 295 ? 8.484 30.391 14.328 1 95.81 295 PHE A O 1
ATOM 2323 N N . ALA A 1 296 ? 9.016 31.609 12.445 1 95.19 296 ALA A N 1
ATOM 2324 C CA . ALA A 1 296 ? 8.227 32.75 12.883 1 95.19 296 ALA A CA 1
ATOM 2325 C C . ALA A 1 296 ? 7.402 33.344 11.727 1 95.19 296 ALA A C 1
ATOM 2327 O O . ALA A 1 296 ? 7.785 33.188 10.562 1 95.19 296 ALA A O 1
ATOM 2328 N N . HIS A 1 297 ? 6.328 33.875 12.086 1 94.06 297 HIS A N 1
ATOM 2329 C CA . HIS A 1 297 ? 5.535 34.75 11.219 1 94.06 297 HIS A CA 1
ATOM 2330 C C . HIS A 1 297 ? 5.527 36.188 11.734 1 94.06 297 HIS A C 1
ATOM 2332 O O . HIS A 1 297 ? 4.555 36.625 12.359 1 94.06 297 HIS A O 1
ATOM 2338 N N . PRO A 1 298 ? 6.484 36.906 11.305 1 92.94 298 PRO A N 1
ATOM 2339 C CA . PRO A 1 298 ? 6.754 38.188 11.969 1 92.94 298 PRO A CA 1
ATOM 2340 C C . PRO A 1 298 ? 5.629 39.219 11.773 1 92.94 298 PRO A C 1
ATOM 2342 O O . PRO A 1 298 ? 5.484 40.125 12.578 1 92.94 298 PRO A O 1
ATOM 2345 N N . PHE A 1 299 ? 4.832 39 10.773 1 93 299 PHE A N 1
ATOM 2346 C CA . PHE A 1 299 ? 3.83 40.031 10.477 1 93 299 PHE A CA 1
ATOM 2347 C C . PHE A 1 299 ? 2.428 39.5 10.75 1 93 299 PHE A C 1
ATOM 2349 O O . PHE A 1 299 ? 1.437 40.094 10.336 1 93 299 PHE A O 1
ATOM 2356 N N . LYS A 1 300 ? 2.395 38.406 11.312 1 89.06 300 LYS A N 1
ATOM 2357 C CA . LYS A 1 300 ? 1.087 37.844 11.648 1 89.06 300 LYS A CA 1
ATOM 2358 C C . LYS A 1 300 ? 0.31 38.812 12.57 1 89.06 300 LYS A C 1
ATOM 2360 O O . LYS A 1 300 ? 0.807 39.188 13.625 1 89.06 300 LYS A O 1
ATOM 2365 N N . GLY A 1 301 ? -0.919 39.125 12.195 1 86 301 GLY A N 1
ATOM 2366 C CA . GLY A 1 301 ? -1.779 40 13 1 86 301 GLY A CA 1
ATOM 2367 C C . GLY A 1 301 ? -1.441 41.469 12.875 1 86 301 GLY A C 1
ATOM 2368 O O . GLY A 1 301 ? -2.115 42.312 13.461 1 86 301 GLY A O 1
ATOM 2369 N N . ALA A 1 302 ? -0.504 41.844 12.133 1 88.5 302 ALA A N 1
ATOM 2370 C CA . ALA A 1 302 ? -0.039 43.219 12.055 1 88.5 302 ALA A CA 1
ATOM 2371 C C . ALA A 1 302 ? -0.94 44.062 11.141 1 88.5 302 ALA A C 1
ATOM 2373 O O . ALA A 1 302 ? -0.796 45.281 11.062 1 88.5 302 ALA A O 1
ATOM 2374 N N . GLY A 1 303 ? -1.859 43.406 10.516 1 88.19 303 GLY A N 1
ATOM 2375 C CA . GLY A 1 303 ? -2.758 44.125 9.633 1 88.19 303 GLY A CA 1
ATOM 2376 C C . GLY A 1 303 ? -2.174 44.375 8.25 1 88.19 303 GLY A C 1
ATOM 2377 O O . GLY A 1 303 ? -2.662 45.219 7.5 1 88.19 303 GLY A O 1
ATOM 2378 N N . LEU A 1 304 ? -1.118 43.781 7.984 1 92.19 304 LEU A N 1
ATOM 2379 C CA . LEU A 1 304 ? -0.504 43.844 6.664 1 92.19 304 LEU A CA 1
ATOM 2380 C C . LEU A 1 304 ? -0.814 42.594 5.844 1 92.19 304 LEU A C 1
ATOM 2382 O O . LEU A 1 304 ? -0.09 41.625 5.926 1 92.19 304 LEU A O 1
ATOM 2386 N N . ASP A 1 305 ? -1.731 42.656 5.027 1 91.38 305 ASP A N 1
ATOM 2387 C CA . ASP A 1 305 ? -2.299 41.5 4.328 1 91.38 305 ASP A CA 1
ATOM 2388 C C . ASP A 1 305 ? -1.245 40.781 3.475 1 91.38 305 ASP A C 1
ATOM 2390 O O . ASP A 1 305 ? -1.112 39.562 3.523 1 91.38 305 ASP A O 1
ATOM 2394 N N . ALA A 1 306 ? -0.458 41.5 2.729 1 94.12 306 ALA A N 1
ATOM 2395 C CA . ALA A 1 306 ? 0.469 40.969 1.733 1 94.12 306 ALA A CA 1
ATOM 2396 C C . ALA A 1 306 ? 1.578 40.156 2.395 1 94.12 306 ALA A C 1
ATOM 2398 O O . ALA A 1 306 ? 2.154 39.25 1.773 1 94.12 306 ALA A O 1
ATOM 2399 N N . VAL A 1 307 ? 1.885 40.438 3.654 1 94.69 307 VAL A N 1
ATOM 2400 C CA . VAL A 1 307 ? 3.043 39.781 4.242 1 94.69 307 VAL A CA 1
ATOM 2401 C C . VAL A 1 307 ? 2.615 39 5.48 1 94.69 307 VAL A C 1
ATOM 2403 O O . VAL A 1 307 ? 3.455 38.438 6.191 1 94.69 307 VAL A O 1
ATOM 2406 N N . GLU A 1 308 ? 1.354 38.906 5.742 1 91.94 308 GLU A N 1
ATOM 2407 C CA . GLU A 1 308 ? 0.852 38.156 6.883 1 91.94 308 GLU A CA 1
ATOM 2408 C C . GLU A 1 308 ? 1.195 36.656 6.754 1 91.94 308 GLU A C 1
ATOM 2410 O O . GLU A 1 308 ? 1.402 35.969 7.758 1 91.94 308 GLU A O 1
ATOM 2415 N N . GLY A 1 309 ? 1.25 36.219 5.547 1 93.44 309 GLY A N 1
ATOM 2416 C CA . GLY A 1 309 ? 1.512 34.812 5.289 1 93.44 309 GLY A CA 1
ATOM 2417 C C . GLY A 1 309 ? 2.986 34.5 5.105 1 93.44 309 GLY A C 1
ATOM 2418 O O . GLY A 1 309 ? 3.35 33.406 4.707 1 93.44 309 GLY A O 1
ATOM 2419 N N . LEU A 1 310 ? 3.842 35.469 5.461 1 96.56 310 LEU A N 1
ATOM 2420 C CA . LEU A 1 310 ? 5.281 35.25 5.371 1 96.56 310 LEU A CA 1
ATOM 2421 C C . LEU A 1 310 ? 5.797 34.531 6.605 1 96.56 310 LEU A C 1
ATOM 2423 O O . LEU A 1 310 ? 5.586 34.969 7.734 1 96.56 310 LEU A O 1
ATOM 2427 N N . GLY A 1 311 ? 6.395 33.375 6.422 1 96.12 311 GLY A N 1
ATOM 2428 C CA . GLY A 1 311 ? 7.094 32.625 7.457 1 96.12 311 GLY A CA 1
ATOM 2429 C C . GLY A 1 311 ? 8.578 32.469 7.188 1 96.12 311 GLY A C 1
ATOM 2430 O O . GLY A 1 311 ? 8.992 32.281 6.039 1 96.12 311 GLY A O 1
ATOM 2431 N N . VAL A 1 312 ? 9.328 32.625 8.25 1 97.5 312 VAL A N 1
ATOM 2432 C CA . VAL A 1 312 ? 10.773 32.5 8.141 1 97.5 312 VAL A CA 1
ATOM 2433 C C . VAL A 1 312 ? 11.312 31.703 9.32 1 97.5 312 VAL A C 1
ATOM 2435 O O . VAL A 1 312 ? 10.773 31.766 10.43 1 97.5 312 VAL A O 1
ATOM 2438 N N . GLY A 1 313 ? 12.359 30.922 9.031 1 97.44 313 GLY A N 1
ATOM 2439 C CA . GLY A 1 313 ? 12.945 30.156 10.117 1 97.44 313 GLY A CA 1
ATOM 2440 C C . GLY A 1 313 ? 14.266 29.5 9.75 1 97.44 313 GLY A C 1
ATOM 2441 O O . GLY A 1 313 ? 14.836 29.812 8.703 1 97.44 313 GLY A O 1
ATOM 2442 N N . ILE A 1 314 ? 14.758 28.75 10.656 1 98.44 314 ILE A N 1
ATOM 2443 C CA . ILE A 1 314 ? 15.992 28 10.484 1 98.44 314 ILE A CA 1
ATOM 2444 C C . ILE A 1 314 ? 15.914 26.688 11.273 1 98.44 314 ILE A C 1
ATOM 2446 O O . ILE A 1 314 ? 15.367 26.656 12.375 1 98.44 314 ILE A O 1
ATOM 2450 N N . GLY A 1 315 ? 16.297 25.609 10.703 1 98.12 315 GLY A N 1
ATOM 2451 C CA . GLY A 1 315 ? 16.438 24.312 11.352 1 98.12 315 GLY A CA 1
ATOM 2452 C C . GLY A 1 315 ? 17.859 23.766 11.281 1 98.12 315 GLY A C 1
ATOM 2453 O O . GLY A 1 315 ? 18.672 24.234 10.484 1 98.12 315 GLY A O 1
ATOM 2454 N N . GLY A 1 316 ? 18.078 22.797 12.172 1 98.19 316 GLY A N 1
ATOM 2455 C CA . GLY A 1 316 ? 19.406 22.203 12.133 1 98.19 316 GLY A CA 1
ATOM 2456 C C . GLY A 1 316 ? 19.547 21 13.062 1 98.19 316 GLY A C 1
ATOM 2457 O O . GLY A 1 316 ? 18.609 20.672 13.797 1 98.19 316 GLY A O 1
ATOM 2458 N N . SER A 1 317 ? 20.656 20.375 12.922 1 98 317 SER A N 1
ATOM 2459 C CA . SER A 1 317 ? 20.969 19.25 13.789 1 98 317 SER A CA 1
ATOM 2460 C C . SER A 1 317 ? 22.484 19.109 13.992 1 98 317 SER A C 1
ATOM 2462 O O . SER A 1 317 ? 23.266 19.656 13.219 1 98 317 SER A O 1
ATOM 2464 N N . TRP A 1 318 ? 22.797 18.516 15.047 1 97.5 318 TRP A N 1
ATOM 2465 C CA . TRP A 1 318 ? 24.172 18.203 15.383 1 97.5 318 TRP A CA 1
ATOM 2466 C C . TRP A 1 318 ? 24.266 16.844 16.078 1 97.5 318 TRP A C 1
ATOM 2468 O O . TRP A 1 318 ? 23.469 16.547 16.969 1 97.5 318 TRP A O 1
ATOM 2478 N N . GLY A 1 319 ? 25.219 16.016 15.609 1 94.44 319 GLY A N 1
ATOM 2479 C CA . GLY A 1 319 ? 25.422 14.719 16.25 1 94.44 319 GLY A CA 1
ATOM 2480 C C . GLY A 1 319 ? 26.734 14.062 15.867 1 94.44 319 GLY A C 1
ATOM 2481 O O . GLY A 1 319 ? 27.562 14.664 15.18 1 94.44 319 GLY A O 1
ATOM 2482 N N . HIS A 1 320 ? 26.922 12.82 16.484 1 91.88 320 HIS A N 1
ATOM 2483 C CA . HIS A 1 320 ? 28.125 12.047 16.219 1 91.88 320 HIS A CA 1
ATOM 2484 C C . HIS A 1 320 ? 27.797 10.602 15.891 1 91.88 320 HIS A C 1
ATOM 2486 O O . HIS A 1 320 ? 28.078 9.695 16.688 1 91.88 320 HIS A O 1
ATOM 2492 N N . PRO A 1 321 ? 27.281 10.477 14.672 1 87.94 321 PRO A N 1
ATOM 2493 C CA . PRO A 1 321 ? 27.047 9.086 14.273 1 87.94 321 PRO A CA 1
ATOM 2494 C C . PRO A 1 321 ? 28.312 8.242 14.289 1 87.94 321 PRO A C 1
ATOM 2496 O O . PRO A 1 321 ? 29.406 8.758 14.047 1 87.94 321 PRO A O 1
ATOM 2499 N N . ASN A 1 322 ? 28.141 6.965 14.641 1 87.81 322 ASN A N 1
ATOM 2500 C CA . ASN A 1 322 ? 29.219 5.988 14.688 1 87.81 322 ASN A CA 1
ATOM 2501 C C . ASN A 1 322 ? 28.891 4.738 13.875 1 87.81 322 ASN A C 1
ATOM 2503 O O . ASN A 1 322 ? 28.125 3.883 14.336 1 87.81 322 ASN A O 1
ATOM 2507 N N . ASP A 1 323 ? 29.5 4.73 12.664 1 86.25 323 ASP A N 1
ATOM 2508 C CA . ASP A 1 323 ? 29.359 3.555 11.812 1 86.25 323 ASP A CA 1
ATOM 2509 C C . ASP A 1 323 ? 27.922 3.381 11.328 1 86.25 323 ASP A C 1
ATOM 2511 O O . ASP A 1 323 ? 27.391 2.268 11.336 1 86.25 323 ASP A O 1
ATOM 2515 N N . SER A 1 324 ? 27.328 4.512 11.086 1 87.75 324 SER A N 1
ATOM 2516 C CA . SER A 1 324 ? 25.953 4.465 10.625 1 87.75 324 SER A CA 1
ATOM 2517 C C . SER A 1 324 ? 25.875 4.125 9.141 1 87.75 324 SER A C 1
ATOM 2519 O O . SER A 1 324 ? 26.797 4.422 8.383 1 87.75 324 SER A O 1
ATOM 2521 N N . ALA A 1 325 ? 24.766 3.484 8.727 1 88 325 ALA A N 1
ATOM 2522 C CA . ALA A 1 325 ? 24.547 3.191 7.316 1 88 325 ALA A CA 1
ATOM 2523 C C . ALA A 1 325 ? 24.484 4.477 6.492 1 88 325 ALA A C 1
ATOM 2525 O O . ALA A 1 325 ? 24.266 5.559 7.035 1 88 325 ALA A O 1
ATOM 2526 N N . THR A 1 326 ? 24.766 4.348 5.227 1 92.25 326 THR A N 1
ATOM 2527 C CA . THR A 1 326 ? 24.75 5.5 4.336 1 92.25 326 THR A CA 1
ATOM 2528 C C . THR A 1 326 ? 23.375 5.656 3.682 1 92.25 326 THR A C 1
ATOM 2530 O O . THR A 1 326 ? 22.656 4.672 3.498 1 92.25 326 THR A O 1
ATOM 2533 N N . PRO A 1 327 ? 23.031 6.855 3.35 1 93.06 327 PRO A N 1
ATOM 2534 C CA . PRO A 1 327 ? 21.781 7.102 2.637 1 93.06 327 PRO A CA 1
ATOM 2535 C C . PRO A 1 327 ? 21.906 6.871 1.132 1 93.06 327 PRO A C 1
ATOM 2537 O O . PRO A 1 327 ? 23.016 6.707 0.616 1 93.06 327 PRO A O 1
ATOM 2540 N N . THR A 1 328 ? 20.781 6.762 0.469 1 94.75 328 THR A N 1
ATOM 2541 C CA . THR A 1 328 ? 20.656 6.816 -0.984 1 94.75 328 THR A CA 1
ATOM 2542 C C . THR A 1 328 ? 19.859 8.039 -1.415 1 94.75 328 THR A C 1
ATOM 2544 O O . THR A 1 328 ? 18.891 8.422 -0.744 1 94.75 328 THR A O 1
ATOM 2547 N N . TYR A 1 329 ? 20.25 8.648 -2.465 1 97.12 329 TYR A N 1
ATOM 2548 C CA . TYR A 1 329 ? 19.562 9.844 -2.947 1 97.12 329 TYR A CA 1
ATOM 2549 C C . TYR A 1 329 ? 18.906 9.586 -4.293 1 97.12 329 TYR A C 1
ATOM 2551 O O . TYR A 1 329 ? 19.469 8.898 -5.148 1 97.12 329 TYR A O 1
ATOM 2559 N N . ALA A 1 330 ? 17.734 10.227 -4.484 1 96.19 330 ALA A N 1
ATOM 2560 C CA . ALA A 1 330 ? 16.938 9.922 -5.672 1 96.19 330 ALA A CA 1
ATOM 2561 C C . ALA A 1 330 ? 16.516 11.203 -6.387 1 96.19 330 ALA A C 1
ATOM 2563 O O . ALA A 1 330 ? 16.516 12.281 -5.789 1 96.19 330 ALA A O 1
ATOM 2564 N N . THR A 1 331 ? 16.188 11.07 -7.648 1 96 331 THR A N 1
ATOM 2565 C CA . THR A 1 331 ? 15.648 12.156 -8.461 1 96 331 THR A CA 1
ATOM 2566 C C . THR A 1 331 ? 14.148 12.312 -8.234 1 96 331 THR A C 1
ATOM 2568 O O . THR A 1 331 ? 13.547 11.547 -7.484 1 96 331 THR A O 1
ATOM 2571 N N . ALA A 1 332 ? 13.609 13.312 -8.875 1 92.56 332 ALA A N 1
ATOM 2572 C CA . ALA A 1 332 ? 12.156 13.5 -8.836 1 92.56 332 ALA A CA 1
ATOM 2573 C C . ALA A 1 332 ? 11.438 12.312 -9.469 1 92.56 332 ALA A C 1
ATOM 2575 O O . ALA A 1 332 ? 10.312 11.992 -9.078 1 92.56 332 ALA A O 1
ATOM 2576 N N . GLY A 1 333 ? 12.078 11.688 -10.406 1 92.31 333 GLY A N 1
ATOM 2577 C CA . GLY A 1 333 ? 11.508 10.5 -11.031 1 92.31 333 GLY A CA 1
ATOM 2578 C C . GLY A 1 333 ? 11.734 9.234 -10.219 1 92.31 333 GLY A C 1
ATOM 2579 O O . GLY A 1 333 ? 11.5 8.133 -10.711 1 92.31 333 GLY A O 1
ATOM 2580 N N . GLN A 1 334 ? 12.258 9.383 -9.078 1 91.25 334 GLN A N 1
ATOM 2581 C CA . GLN A 1 334 ? 12.469 8.297 -8.133 1 91.25 334 GLN A CA 1
ATOM 2582 C C . GLN A 1 334 ? 13.547 7.336 -8.633 1 91.25 334 GLN A C 1
ATOM 2584 O O . GLN A 1 334 ? 13.43 6.117 -8.477 1 91.25 334 GLN A O 1
ATOM 2589 N N . GLN A 1 335 ? 14.469 7.895 -9.328 1 91.38 335 GLN A N 1
ATOM 2590 C CA . GLN A 1 335 ? 15.648 7.129 -9.727 1 91.38 335 GLN A CA 1
ATOM 2591 C C . GLN A 1 335 ? 16.828 7.391 -8.789 1 91.38 335 GLN A C 1
ATOM 2593 O O . GLN A 1 335 ? 17.094 8.539 -8.422 1 91.38 335 GLN A O 1
ATOM 2598 N N . THR A 1 336 ? 17.547 6.324 -8.445 1 93.81 336 THR A N 1
ATOM 2599 C CA . THR A 1 336 ? 18.734 6.52 -7.613 1 93.81 336 THR A CA 1
ATOM 2600 C C . THR A 1 336 ? 19.797 7.293 -8.375 1 93.81 336 THR A C 1
ATOM 2602 O O . THR A 1 336 ? 20.219 6.883 -9.453 1 93.81 336 THR A O 1
ATOM 2605 N N . MET A 1 337 ? 20.25 8.352 -7.836 1 95.12 337 MET A N 1
ATOM 2606 C CA . MET A 1 337 ? 21.25 9.156 -8.523 1 95.12 337 MET A CA 1
ATOM 2607 C C . MET A 1 337 ? 22.594 9.125 -7.773 1 95.12 337 MET A C 1
ATOM 2609 O O . MET A 1 337 ? 23.625 9.508 -8.32 1 95.12 337 MET A O 1
ATOM 2613 N N . PHE A 1 338 ? 22.516 8.727 -6.523 1 96.75 338 PHE A N 1
ATOM 2614 C CA . PHE A 1 338 ? 23.719 8.664 -5.703 1 96.75 338 PHE A CA 1
ATOM 2615 C C . PHE A 1 338 ? 23.609 7.551 -4.672 1 96.75 338 PHE A C 1
ATOM 2617 O O . PHE A 1 338 ? 22.656 7.512 -3.887 1 96.75 338 PHE A O 1
ATOM 2624 N N . LYS A 1 339 ? 24.547 6.688 -4.672 1 96.06 339 LYS A N 1
ATOM 2625 C CA . LYS A 1 339 ? 24.719 5.621 -3.688 1 96.06 339 LYS A CA 1
ATOM 2626 C C . LYS A 1 339 ? 26.188 5.504 -3.258 1 96.06 339 LYS A C 1
ATOM 2628 O O . LYS A 1 339 ? 27.094 5.625 -4.082 1 96.06 339 LYS A O 1
ATOM 2633 N N . TYR A 1 340 ? 26.375 5.312 -2.014 1 96.75 340 TYR A N 1
ATOM 2634 C CA . TYR A 1 340 ? 27.719 5.117 -1.495 1 96.75 340 TYR A CA 1
ATOM 2635 C C . TYR A 1 340 ? 28.219 3.703 -1.784 1 96.75 340 TYR A C 1
ATOM 2637 O O . TYR A 1 340 ? 27.422 2.812 -2.098 1 96.75 340 TYR A O 1
ATOM 2645 N N . ALA A 1 341 ? 29.531 3.658 -1.686 1 94.94 341 ALA A N 1
ATOM 2646 C CA . ALA A 1 341 ? 30.125 2.324 -1.717 1 94.94 341 ALA A CA 1
ATOM 2647 C C . ALA A 1 341 ? 29.594 1.461 -0.575 1 94.94 341 ALA A C 1
ATOM 2649 O O . ALA A 1 341 ? 29.266 1.973 0.498 1 94.94 341 ALA A O 1
ATOM 2650 N N . SER A 1 342 ? 29.562 0.184 -0.776 1 91.62 342 SER A N 1
ATOM 2651 C CA . SER A 1 342 ? 28.906 -0.748 0.141 1 91.62 342 SER A CA 1
ATOM 2652 C C . SER A 1 342 ? 29.562 -0.717 1.517 1 91.62 342 SER A C 1
ATOM 2654 O O . SER A 1 342 ? 28.906 -0.932 2.533 1 91.62 342 SER A O 1
ATOM 2656 N N . ALA A 1 343 ? 30.828 -0.459 1.596 1 91.69 343 ALA A N 1
ATOM 2657 C CA . ALA A 1 343 ? 31.547 -0.499 2.867 1 91.69 343 ALA A CA 1
ATOM 2658 C C . ALA A 1 343 ? 31.594 0.884 3.512 1 91.69 343 ALA A C 1
ATOM 2660 O O . ALA A 1 343 ? 32.094 1.039 4.625 1 91.69 343 ALA A O 1
ATOM 2661 N N . ALA A 1 344 ? 31.109 1.879 2.834 1 94.62 344 ALA A N 1
ATOM 2662 C CA . ALA A 1 344 ? 31.125 3.232 3.383 1 94.62 344 ALA A CA 1
ATOM 2663 C C . ALA A 1 344 ? 30.141 3.363 4.539 1 94.62 344 ALA A C 1
ATOM 2665 O O . ALA A 1 344 ? 29.078 2.736 4.535 1 94.62 344 ALA A O 1
ATOM 2666 N N . ARG A 1 345 ? 30.516 4.199 5.547 1 93.56 345 ARG A N 1
ATOM 2667 C CA . ARG A 1 345 ? 29.703 4.488 6.719 1 93.56 345 ARG A CA 1
ATOM 2668 C C . ARG A 1 345 ? 29.766 5.969 7.078 1 93.56 345 ARG A C 1
ATOM 2670 O O . ARG A 1 345 ? 30.766 6.629 6.832 1 93.56 345 ARG A O 1
ATOM 2677 N N . ILE A 1 346 ? 28.703 6.441 7.617 1 92.81 346 ILE A N 1
ATOM 2678 C CA . ILE A 1 346 ? 28.75 7.758 8.242 1 92.81 346 ILE A CA 1
ATOM 2679 C C . ILE A 1 346 ? 29.359 7.645 9.641 1 92.81 346 ILE A C 1
ATOM 2681 O O . ILE A 1 346 ? 28.797 6.992 10.516 1 92.81 346 ILE A O 1
ATOM 2685 N N . ASP A 1 347 ? 30.391 8.242 9.742 1 92.75 347 ASP A N 1
ATOM 2686 C CA . ASP A 1 347 ? 31.188 8.117 10.969 1 92.75 347 ASP A CA 1
ATOM 2687 C C . ASP A 1 347 ? 31.938 9.406 11.281 1 92.75 347 ASP A C 1
ATOM 2689 O O . ASP A 1 347 ? 32.844 9.805 10.539 1 92.75 347 ASP A O 1
ATOM 2693 N N . GLY A 1 348 ? 31.516 9.992 12.414 1 91.81 348 GLY A N 1
ATOM 2694 C CA . GLY A 1 348 ? 32.094 11.266 12.82 1 91.81 348 GLY A CA 1
ATOM 2695 C C . GLY A 1 348 ? 31.031 12.336 13.055 1 91.81 348 GLY A C 1
ATOM 2696 O O . GLY A 1 348 ? 29.844 12.031 13.156 1 91.81 348 GLY A O 1
ATOM 2697 N N . THR A 1 349 ? 31.547 13.547 13.148 1 93.88 349 THR A N 1
ATOM 2698 C CA . THR A 1 349 ? 30.641 14.648 13.43 1 93.88 349 THR A CA 1
ATOM 2699 C C . THR A 1 349 ? 29.734 14.938 12.234 1 93.88 349 THR A C 1
ATOM 2701 O O . THR A 1 349 ? 30.188 14.898 11.086 1 93.88 349 THR A O 1
ATOM 2704 N N . GLN A 1 350 ? 28.5 15.18 12.5 1 95.19 350 GLN A N 1
ATOM 2705 C CA . GLN A 1 350 ? 27.531 15.562 11.477 1 95.19 350 GLN A CA 1
ATOM 2706 C C . GLN A 1 350 ? 26.734 16.781 11.906 1 95.19 350 GLN A C 1
ATOM 2708 O O . GLN A 1 350 ? 26.234 16.844 13.039 1 95.19 350 GLN A O 1
ATOM 2713 N N . TYR A 1 351 ? 26.609 17.75 11.086 1 95.5 351 TYR A N 1
ATOM 2714 C CA . TYR A 1 351 ? 25.672 18.844 11.375 1 95.5 351 TYR A CA 1
ATOM 2715 C C . TYR A 1 351 ? 24.969 19.297 10.109 1 95.5 351 TYR A C 1
ATOM 2717 O O . TYR A 1 351 ? 25.438 19.047 8.992 1 95.5 351 TYR A O 1
ATOM 2725 N N . ARG A 1 352 ? 23.875 19.859 10.25 1 98.06 352 ARG A N 1
ATOM 2726 C CA . ARG A 1 352 ? 23 20.391 9.211 1 98.06 352 ARG A CA 1
ATOM 2727 C C . ARG A 1 352 ? 22.469 21.766 9.586 1 98.06 352 ARG A C 1
ATOM 2729 O O . ARG A 1 352 ? 22.188 22.031 10.758 1 98.06 352 ARG A O 1
ATOM 2736 N N . ILE A 1 353 ? 22.344 22.625 8.594 1 98.62 353 ILE A N 1
ATOM 2737 C CA . ILE A 1 353 ? 21.75 23.953 8.781 1 98.62 353 ILE A CA 1
ATOM 2738 C C . ILE A 1 353 ? 20.797 24.25 7.633 1 98.62 353 ILE A C 1
ATOM 2740 O O . ILE A 1 353 ? 21.172 24.141 6.461 1 98.62 353 ILE A O 1
ATOM 2744 N N . TYR A 1 354 ? 19.578 24.719 7.992 1 98.62 354 TYR A N 1
ATOM 2745 C CA . TYR A 1 354 ? 18.516 24.891 7.008 1 98.62 354 TYR A CA 1
ATOM 2746 C C . TYR A 1 354 ? 17.859 26.266 7.164 1 98.62 354 TYR A C 1
ATOM 2748 O O . TYR A 1 354 ? 16.734 26.359 7.68 1 98.62 354 TYR A O 1
ATOM 2756 N N . PRO A 1 355 ? 18.422 27.359 6.637 1 98.75 355 PRO A N 1
ATOM 2757 C CA . PRO A 1 355 ? 17.562 28.531 6.469 1 98.75 355 PRO A CA 1
ATOM 2758 C C . PRO A 1 355 ? 16.359 28.266 5.566 1 98.75 355 PRO A C 1
ATOM 2760 O O . PRO A 1 355 ? 16.484 27.578 4.551 1 98.75 355 PRO A O 1
ATOM 2763 N N . GLN A 1 356 ? 15.18 28.781 5.961 1 98.25 356 GLN A N 1
ATOM 2764 C CA . GLN A 1 356 ? 13.953 28.391 5.273 1 98.25 356 GLN A CA 1
ATOM 2765 C C . GLN A 1 356 ? 12.883 29.469 5.402 1 98.25 356 GLN A C 1
ATOM 2767 O O . GLN A 1 356 ? 12.859 30.219 6.383 1 98.25 356 GLN A O 1
ATOM 2772 N N . ALA A 1 357 ? 12.023 29.531 4.375 1 98.31 357 ALA A N 1
ATOM 2773 C CA . ALA A 1 357 ? 10.953 30.516 4.371 1 98.31 357 ALA A CA 1
ATOM 2774 C C . ALA A 1 357 ? 9.844 30.125 3.396 1 98.31 357 ALA A C 1
ATOM 2776 O O . ALA A 1 357 ? 10.07 29.328 2.479 1 98.31 357 ALA A O 1
ATOM 2777 N N . TYR A 1 358 ? 8.648 30.578 3.699 1 97.62 358 TYR A N 1
ATOM 2778 C CA . TYR A 1 358 ? 7.582 30.562 2.709 1 97.62 358 TYR A CA 1
ATOM 2779 C C . TYR A 1 358 ? 6.762 31.844 2.766 1 97.62 358 TYR A C 1
ATOM 2781 O O . TYR A 1 358 ? 6.84 32.594 3.74 1 97.62 358 TYR A O 1
ATOM 2789 N N . TRP A 1 359 ? 6.07 32.156 1.654 1 98.25 359 TRP A N 1
ATOM 2790 C CA . TRP A 1 359 ? 5.223 33.344 1.519 1 98.25 359 TRP A CA 1
ATOM 2791 C C . TRP A 1 359 ? 3.93 33 0.789 1 98.25 359 TRP A C 1
ATOM 2793 O O . TRP A 1 359 ? 3.951 32.625 -0.388 1 98.25 359 TRP A O 1
ATOM 2803 N N . TYR A 1 360 ? 2.859 33.062 1.504 1 97 360 TYR A N 1
ATOM 2804 C CA . TYR A 1 360 ? 1.537 32.844 0.92 1 97 360 TYR A CA 1
ATOM 2805 C C . TYR A 1 360 ? 0.712 34.125 0.991 1 97 360 TYR A C 1
ATOM 2807 O O . TYR A 1 360 ? 0.603 34.75 2.053 1 97 360 TYR A O 1
ATOM 2815 N N . TRP A 1 361 ? 0.136 34.5 -0.116 1 97.5 361 TRP A N 1
ATOM 2816 C CA . TRP A 1 361 ? -0.695 35.688 -0.246 1 97.5 361 TRP A CA 1
ATOM 2817 C C . TRP A 1 361 ? -1.855 35.438 -1.203 1 97.5 361 TRP A C 1
ATOM 2819 O O . TRP A 1 361 ? -1.709 35.594 -2.418 1 97.5 361 TRP A O 1
ATOM 2829 N N . GLY A 1 362 ? -3.061 35.188 -0.593 1 97.5 362 GLY A N 1
ATOM 2830 C CA . GLY A 1 362 ? -4.16 34.781 -1.447 1 97.5 362 GLY A CA 1
ATOM 2831 C C . GLY A 1 362 ? -3.854 33.531 -2.254 1 97.5 362 GLY A C 1
ATOM 2832 O O . GLY A 1 362 ? -3.438 32.531 -1.699 1 97.5 362 GLY A O 1
ATOM 2833 N N . PRO A 1 363 ? -4.031 33.688 -3.564 1 98.31 363 PRO A N 1
ATOM 2834 C CA . PRO A 1 363 ? -3.797 32.5 -4.406 1 98.31 363 PRO A CA 1
ATOM 2835 C C . PRO A 1 363 ? -2.314 32.25 -4.668 1 98.31 363 PRO A C 1
ATOM 2837 O O . PRO A 1 363 ? -1.95 31.219 -5.23 1 98.31 363 PRO A O 1
ATOM 2840 N N . PHE A 1 364 ? -1.485 33.188 -4.297 1 98.44 364 PHE A N 1
ATOM 2841 C CA . PHE A 1 364 ? -0.059 33.094 -4.582 1 98.44 364 PHE A CA 1
ATOM 2842 C C . PHE A 1 364 ? 0.662 32.344 -3.467 1 98.44 364 PHE A C 1
ATOM 2844 O O . PHE A 1 364 ? 0.32 32.469 -2.293 1 98.44 364 PHE A O 1
ATOM 2851 N N . GLY A 1 365 ? 1.659 31.5 -3.838 1 98.5 365 GLY A N 1
ATOM 2852 C CA . GLY A 1 365 ? 2.52 30.812 -2.887 1 98.5 365 GLY A CA 1
ATOM 2853 C C . GLY A 1 365 ? 3.961 30.719 -3.35 1 98.5 365 GLY A C 1
ATOM 2854 O O . GLY A 1 365 ? 4.227 30.516 -4.535 1 98.5 365 GLY A O 1
ATOM 2855 N N . LEU A 1 366 ? 4.867 30.891 -2.43 1 98.75 366 LEU A N 1
ATOM 2856 C CA . LEU A 1 366 ? 6.305 30.734 -2.639 1 98.75 366 LEU A CA 1
ATOM 2857 C C . LEU A 1 366 ? 6.949 30.031 -1.451 1 98.75 366 LEU A C 1
ATOM 2859 O O . LEU A 1 366 ? 6.719 30.406 -0.3 1 98.75 366 LEU A O 1
ATOM 2863 N N . ILE A 1 367 ? 7.691 28.984 -1.688 1 98.25 367 ILE A N 1
ATOM 2864 C CA . ILE A 1 367 ? 8.398 28.281 -0.624 1 98.25 367 ILE A CA 1
ATOM 2865 C C . ILE A 1 367 ? 9.844 28.016 -1.046 1 98.25 367 ILE A C 1
ATOM 2867 O O . ILE A 1 367 ? 10.109 27.719 -2.213 1 98.25 367 ILE A O 1
ATOM 2871 N N . GLY A 1 368 ? 10.773 28.172 -0.129 1 98.5 368 GLY A N 1
ATOM 2872 C CA . GLY A 1 368 ? 12.188 27.953 -0.388 1 98.5 368 GLY A CA 1
ATOM 2873 C C . GLY A 1 368 ? 12.961 27.516 0.843 1 98.5 368 GLY A C 1
ATOM 2874 O O . GLY A 1 368 ? 12.602 27.875 1.966 1 98.5 368 GLY A O 1
ATOM 2875 N N . GLU A 1 369 ? 13.977 26.75 0.606 1 98.12 369 GLU A N 1
ATOM 2876 C CA . GLU A 1 369 ? 14.914 26.391 1.67 1 98.12 369 GLU A CA 1
ATOM 2877 C C . GLU A 1 369 ? 16.281 26.062 1.104 1 98.12 369 GLU A C 1
ATOM 2879 O O . GLU A 1 369 ? 16.422 25.734 -0.078 1 98.12 369 GLU A O 1
ATOM 2884 N N . TYR A 1 370 ? 17.25 26.312 1.887 1 98.69 370 TYR A N 1
ATOM 2885 C CA . TYR A 1 370 ? 18.641 25.953 1.608 1 98.69 370 TYR A CA 1
ATOM 2886 C C . TYR A 1 370 ? 19.172 24.984 2.652 1 98.69 370 TYR A C 1
ATOM 2888 O O . TYR A 1 370 ? 18.891 25.125 3.844 1 98.69 370 TYR A O 1
ATOM 2896 N N . ALA A 1 371 ? 19.953 24 2.172 1 98.69 371 ALA A N 1
ATOM 2897 C CA . ALA A 1 371 ? 20.5 22.984 3.064 1 98.69 371 ALA A CA 1
ATOM 2898 C C . ALA A 1 371 ? 22.031 22.953 2.979 1 98.69 371 ALA A C 1
ATOM 2900 O O . ALA A 1 371 ? 22.594 22.875 1.884 1 98.69 371 ALA A O 1
ATOM 2901 N N . PHE A 1 372 ? 22.625 23.078 4.102 1 98.06 372 PHE A N 1
ATOM 2902 C CA . PHE A 1 372 ? 24.031 22.75 4.281 1 98.06 372 PHE A CA 1
ATOM 2903 C C . PHE A 1 372 ? 24.203 21.531 5.18 1 98.06 372 PHE A C 1
ATOM 2905 O O . PHE A 1 372 ? 23.719 21.516 6.316 1 98.06 372 PHE A O 1
ATOM 2912 N N . SER A 1 373 ? 24.828 20.516 4.676 1 97.31 373 SER A N 1
ATOM 2913 C CA . SER A 1 373 ? 25.016 19.281 5.43 1 97.31 373 SER A CA 1
ATOM 2914 C C . SER A 1 373 ? 26.469 18.828 5.406 1 97.31 373 SER A C 1
ATOM 2916 O O . SER A 1 373 ? 27.062 18.672 4.336 1 97.31 373 SER A O 1
ATOM 2918 N N . GLN A 1 374 ? 27.031 18.656 6.559 1 97.31 374 GLN A N 1
ATOM 2919 C CA . GLN A 1 374 ? 28.375 18.109 6.699 1 97.31 374 GLN A CA 1
ATOM 2920 C C . GLN A 1 374 ? 28.359 16.797 7.473 1 97.31 374 GLN A C 1
ATOM 2922 O O . GLN A 1 374 ? 27.656 16.656 8.469 1 97.31 374 GLN A O 1
ATOM 2927 N N . ALA A 1 375 ? 29.203 15.828 7.039 1 96.06 375 ALA A N 1
ATOM 2928 C CA . ALA A 1 375 ? 29.281 14.555 7.75 1 96.06 375 ALA A CA 1
ATOM 2929 C C . ALA A 1 375 ? 30.656 13.906 7.543 1 96.06 375 ALA A C 1
ATOM 2931 O O . ALA A 1 375 ? 31.234 14 6.457 1 96.06 375 ALA A O 1
ATOM 2932 N N . GLY A 1 376 ? 31.109 13.258 8.648 1 95.81 376 GLY A N 1
ATOM 2933 C CA . GLY A 1 376 ? 32.25 12.359 8.469 1 95.81 376 GLY A CA 1
ATOM 2934 C C . GLY A 1 376 ? 31.859 11.047 7.809 1 95.81 376 GLY A C 1
ATOM 2935 O O . GLY A 1 376 ? 30.844 10.438 8.164 1 95.81 376 GLY A O 1
ATOM 2936 N N . VAL A 1 377 ? 32.625 10.672 6.797 1 96.06 377 VAL A N 1
ATOM 2937 C CA . VAL A 1 377 ? 32.406 9.398 6.109 1 96.06 377 VAL A CA 1
ATOM 2938 C C . VAL A 1 377 ? 33.688 8.547 6.191 1 96.06 377 VAL A C 1
ATOM 2940 O O . VAL A 1 377 ? 34.781 9.055 6.051 1 96.06 377 VAL A O 1
ATOM 2943 N N . ALA A 1 378 ? 33.469 7.281 6.48 1 95.19 378 ALA A N 1
ATOM 2944 C CA . ALA A 1 378 ? 34.562 6.352 6.621 1 95.19 378 ALA A CA 1
ATOM 2945 C C . ALA A 1 378 ? 34.312 5.062 5.848 1 95.19 378 ALA A C 1
ATOM 2947 O O . ALA A 1 378 ? 33.188 4.758 5.5 1 95.19 378 ALA A O 1
ATOM 2948 N N . ASN A 1 379 ? 35.344 4.449 5.414 1 94.12 379 ASN A N 1
ATOM 2949 C CA . ASN A 1 379 ? 35.344 3.15 4.75 1 94.12 379 ASN A CA 1
ATOM 2950 C C . ASN A 1 379 ? 36.469 2.254 5.246 1 94.12 379 ASN A C 1
ATOM 2952 O O . ASN A 1 379 ? 37.625 2.682 5.309 1 94.12 379 ASN A O 1
ATOM 2956 N N . GLN A 1 380 ? 36.094 1.055 5.664 1 86.38 380 GLN A N 1
ATOM 2957 C CA . GLN A 1 380 ? 37.094 0.089 6.105 1 86.38 380 GLN A CA 1
ATOM 2958 C C . GLN A 1 380 ? 36.906 -1.243 5.379 1 86.38 380 GLN A C 1
ATOM 2960 O O . GLN A 1 380 ? 35.812 -1.752 5.246 1 86.38 380 GLN A O 1
ATOM 2965 N N . SER A 1 381 ? 37.906 -1.666 4.688 1 76.31 381 SER A N 1
ATOM 2966 C CA . SER A 1 381 ? 37.906 -2.969 4.027 1 76.31 381 SER A CA 1
ATOM 2967 C C . SER A 1 381 ? 39.031 -3.859 4.566 1 76.31 381 SER A C 1
ATOM 2969 O O . SER A 1 381 ? 40.094 -3.377 4.887 1 76.31 381 SER A O 1
ATOM 2971 N N . THR A 1 382 ? 38.594 -5.09 4.934 1 70.12 382 THR A N 1
ATOM 2972 C CA . THR A 1 382 ? 39.562 -6.078 5.375 1 70.12 382 THR A CA 1
ATOM 2973 C C . THR A 1 382 ? 39.75 -7.148 4.309 1 70.12 382 THR A C 1
ATOM 2975 O O . THR A 1 382 ? 38.812 -7.742 3.826 1 70.12 382 THR A O 1
ATOM 2978 N N . VAL A 1 383 ? 40.844 -7.223 3.723 1 61.69 383 VAL A N 1
ATOM 2979 C CA . VAL A 1 383 ? 41.188 -8.305 2.803 1 61.69 383 VAL A CA 1
ATOM 2980 C C . VAL A 1 383 ? 41.906 -9.422 3.553 1 61.69 383 VAL A C 1
ATOM 2982 O O . VAL A 1 383 ? 42.906 -9.18 4.203 1 61.69 383 VAL A O 1
ATOM 2985 N N . ASN A 1 384 ? 41.094 -10.484 3.691 1 60.47 384 ASN A N 1
ATOM 2986 C CA . ASN A 1 384 ? 41.688 -11.664 4.301 1 60.47 384 ASN A CA 1
ATOM 2987 C C . ASN A 1 384 ? 42.719 -12.32 3.363 1 60.47 384 ASN A C 1
ATOM 2989 O O . ASN A 1 384 ? 42.344 -12.781 2.281 1 60.47 384 ASN A O 1
ATOM 2993 N N . THR A 1 385 ? 43.844 -11.953 3.523 1 55.72 385 THR A N 1
ATOM 2994 C CA . THR A 1 385 ? 44.844 -12.648 2.738 1 55.72 385 THR A CA 1
ATOM 2995 C C . THR A 1 385 ? 45.188 -14.008 3.352 1 55.72 385 THR A C 1
ATOM 2997 O O . THR A 1 385 ? 45.594 -14.086 4.508 1 55.72 385 THR A O 1
ATOM 3000 N N . GLY A 1 386 ? 44.469 -15.016 3.146 1 53.16 386 GLY A N 1
ATOM 3001 C CA . GLY A 1 386 ? 44.719 -16.375 3.6 1 53.16 386 GLY A CA 1
ATOM 3002 C C . GLY A 1 386 ? 45.531 -16.438 4.887 1 53.16 386 GLY A C 1
ATOM 3003 O O . GLY A 1 386 ? 45.125 -15.859 5.902 1 53.16 386 GLY A O 1
ATOM 3004 N N . THR A 1 387 ? 46.781 -16.984 4.879 1 59.53 387 THR A N 1
ATOM 3005 C CA . THR A 1 387 ? 47.656 -17.328 5.988 1 59.53 387 THR A CA 1
ATOM 3006 C C . THR A 1 387 ? 48.25 -16.078 6.617 1 59.53 387 THR A C 1
ATOM 3008 O O . THR A 1 387 ? 48.906 -16.156 7.668 1 59.53 387 THR A O 1
ATOM 3011 N N . GLY A 1 388 ? 48.188 -15.016 5.977 1 56.59 388 GLY A N 1
ATOM 3012 C CA . GLY A 1 388 ? 48.875 -13.859 6.539 1 56.59 388 GLY A CA 1
ATOM 3013 C C . GLY A 1 388 ? 47.906 -12.891 7.227 1 56.59 388 GLY A C 1
ATOM 3014 O O . GLY A 1 388 ? 46.719 -13.125 7.262 1 56.59 388 GLY A O 1
ATOM 3015 N N . PRO A 1 389 ? 48.469 -12.008 8.016 1 60.38 389 PRO A N 1
ATOM 3016 C CA . PRO A 1 389 ? 47.688 -11.016 8.727 1 60.38 389 PRO A CA 1
ATOM 3017 C C . PRO A 1 389 ? 46.688 -10.297 7.824 1 60.38 389 PRO A C 1
ATOM 3019 O O . PRO A 1 389 ? 46.969 -10.078 6.641 1 60.38 389 PRO A O 1
ATOM 3022 N N . HIS A 1 390 ? 45.5 -10.117 8.258 1 66.5 390 HIS A N 1
ATOM 3023 C CA . HIS A 1 390 ? 44.469 -9.375 7.543 1 66.5 390 HIS A CA 1
ATOM 3024 C C . HIS A 1 390 ? 44.906 -7.934 7.293 1 66.5 390 HIS A C 1
ATOM 3026 O O . HIS A 1 390 ? 45.5 -7.297 8.164 1 66.5 390 HIS A O 1
ATOM 3032 N N . THR A 1 391 ? 45.156 -7.5 6.035 1 73.56 391 THR A N 1
ATOM 3033 C CA . THR A 1 391 ? 45.406 -6.098 5.738 1 73.56 391 THR A CA 1
ATOM 3034 C C . THR A 1 391 ? 44.125 -5.281 5.789 1 73.56 391 THR A C 1
ATOM 3036 O O . THR A 1 391 ? 43.156 -5.605 5.109 1 73.56 391 THR A O 1
ATOM 3039 N N . VAL A 1 392 ? 44.094 -4.391 6.836 1 76.69 392 VAL A N 1
ATOM 3040 C CA . VAL A 1 392 ? 42.969 -3.477 6.98 1 76.69 392 VAL A CA 1
ATOM 3041 C C . VAL A 1 392 ? 43.312 -2.135 6.336 1 76.69 392 VAL A C 1
ATOM 3043 O O . VAL A 1 392 ? 44.344 -1.531 6.641 1 76.69 392 VAL A O 1
ATOM 3046 N N . THR A 1 393 ? 42.594 -1.698 5.301 1 83.31 393 THR A N 1
ATOM 3047 C CA . THR A 1 393 ? 42.719 -0.374 4.699 1 83.31 393 THR A CA 1
ATOM 3048 C C . THR A 1 393 ? 41.562 0.525 5.148 1 83.31 393 THR A C 1
ATOM 3050 O O . THR A 1 393 ? 40.406 0.14 5.062 1 83.31 393 THR A O 1
ATOM 3053 N N . LYS A 1 394 ? 41.938 1.678 5.75 1 90.25 394 LYS A N 1
ATOM 3054 C CA . LYS A 1 394 ? 40.969 2.627 6.246 1 90.25 394 LYS A CA 1
ATOM 3055 C C . LYS A 1 394 ? 41.062 3.957 5.504 1 90.25 394 LYS A C 1
ATOM 3057 O O . LYS A 1 394 ? 42.156 4.457 5.246 1 90.25 394 LYS A O 1
ATOM 3062 N N . TYR A 1 395 ? 39.938 4.453 5.062 1 92.94 395 TYR A N 1
ATOM 3063 C CA . TYR A 1 395 ? 39.812 5.781 4.473 1 92.94 395 TYR A CA 1
ATOM 3064 C C . TYR A 1 395 ? 38.781 6.617 5.238 1 92.94 395 TYR A C 1
ATOM 3066 O O . TYR A 1 395 ? 37.844 6.078 5.824 1 92.94 395 TYR A O 1
ATOM 3074 N N . SER A 1 396 ? 38.969 7.93 5.344 1 95.06 396 SER A N 1
ATOM 3075 C CA . SER A 1 396 ? 38 8.844 5.938 1 95.06 396 SER A CA 1
ATOM 3076 C C . SER A 1 396 ? 38.031 10.211 5.262 1 95.06 396 SER A C 1
ATOM 3078 O O . SER A 1 396 ? 39.062 10.594 4.688 1 95.06 396 SER A O 1
ATOM 3080 N N . THR A 1 397 ? 36.969 10.906 5.246 1 95.81 397 THR A N 1
ATOM 3081 C CA . THR A 1 397 ? 36.875 12.281 4.754 1 95.81 397 THR A CA 1
ATOM 3082 C C . THR A 1 397 ? 35.688 13.008 5.379 1 95.81 397 THR A C 1
ATOM 3084 O O . THR A 1 397 ? 34.906 12.406 6.121 1 95.81 397 THR A O 1
ATOM 3087 N N . ILE A 1 398 ? 35.719 14.297 5.234 1 96.81 398 ILE A N 1
ATOM 3088 C CA . ILE A 1 398 ? 34.562 15.141 5.602 1 96.81 398 ILE A CA 1
ATOM 3089 C C . ILE A 1 398 ? 33.812 15.555 4.348 1 96.81 398 ILE A C 1
ATOM 3091 O O . ILE A 1 398 ? 34.406 16.125 3.424 1 96.81 398 ILE A O 1
ATOM 3095 N N . GLU A 1 399 ? 32.594 15.172 4.336 1 97.38 399 GLU A N 1
ATOM 3096 C CA . GLU A 1 399 ? 31.734 15.477 3.195 1 97.38 399 GLU A CA 1
ATOM 3097 C C . GLU A 1 399 ? 30.859 16.703 3.471 1 97.38 399 GLU A C 1
ATOM 3099 O O . GLU A 1 399 ? 30.109 16.734 4.441 1 97.38 399 GLU A O 1
ATOM 3104 N N . ASN A 1 400 ? 30.953 17.719 2.637 1 97.88 400 ASN A N 1
ATOM 3105 C CA . ASN A 1 400 ? 30.094 18.906 2.662 1 97.88 400 ASN A CA 1
ATOM 3106 C C . ASN A 1 400 ? 29.141 18.938 1.474 1 97.88 400 ASN A C 1
ATOM 3108 O O . ASN A 1 400 ? 29.562 19.141 0.334 1 97.88 400 ASN A O 1
ATOM 3112 N N . ASP A 1 401 ? 27.891 18.797 1.744 1 98.19 401 ASP A N 1
ATOM 3113 C CA . ASP A 1 401 ? 26.875 18.797 0.693 1 98.19 401 ASP A CA 1
ATOM 3114 C C . ASP A 1 401 ? 25.953 20 0.826 1 98.19 401 ASP A C 1
ATOM 3116 O O . ASP A 1 401 ? 25.75 20.531 1.926 1 98.19 401 ASP A O 1
ATOM 3120 N N . TYR A 1 402 ? 25.391 20.453 -0.285 1 98.12 402 TYR A N 1
ATOM 3121 C CA . TYR A 1 402 ? 24.422 21.547 -0.284 1 98.12 402 TYR A CA 1
ATOM 3122 C C . TYR A 1 402 ? 23.25 21.234 -1.189 1 98.12 402 TYR A C 1
ATOM 3124 O O . TYR A 1 402 ? 23.375 20.438 -2.129 1 98.12 402 TYR A O 1
ATOM 3132 N N . ALA A 1 403 ? 22.125 21.812 -0.922 1 98.81 403 ALA A N 1
ATOM 3133 C CA . ALA A 1 403 ? 20.922 21.75 -1.757 1 98.81 403 ALA A CA 1
ATOM 3134 C C . ALA A 1 403 ? 20.031 22.953 -1.532 1 98.81 403 ALA A C 1
ATOM 3136 O O . ALA A 1 403 ? 20.047 23.562 -0.461 1 98.81 403 ALA A O 1
ATOM 3137 N N . TRP A 1 404 ? 19.281 23.328 -2.521 1 98.75 404 TRP A N 1
ATOM 3138 C CA . TRP A 1 404 ? 18.312 24.391 -2.352 1 98.75 404 TRP A CA 1
ATOM 3139 C C . TRP A 1 404 ? 17.109 24.172 -3.273 1 98.75 404 TRP A C 1
ATOM 3141 O O . TRP A 1 404 ? 17.172 23.359 -4.199 1 98.75 404 TRP A O 1
ATOM 3151 N N . ASN A 1 405 ? 16.016 24.828 -2.959 1 98.12 405 ASN A N 1
ATOM 3152 C CA . ASN A 1 405 ? 14.789 24.766 -3.756 1 98.12 405 ASN A CA 1
ATOM 3153 C C . ASN A 1 405 ? 14 26.078 -3.672 1 98.12 405 ASN A C 1
ATOM 3155 O O . ASN A 1 405 ? 14.008 26.734 -2.637 1 98.12 405 ASN A O 1
ATOM 3159 N N . VAL A 1 406 ? 13.453 26.453 -4.766 1 98.75 406 VAL A N 1
ATOM 3160 C CA . VAL A 1 406 ? 12.453 27.516 -4.828 1 98.75 406 VAL A CA 1
ATOM 3161 C C . VAL A 1 406 ? 11.242 27.031 -5.617 1 98.75 406 VAL A C 1
ATOM 3163 O O . VAL A 1 406 ? 11.367 26.578 -6.754 1 98.75 406 VAL A O 1
ATOM 3166 N N . THR A 1 407 ? 10.07 27.109 -5 1 98.75 407 THR A N 1
ATOM 3167 C CA . THR A 1 407 ? 8.828 26.672 -5.609 1 98.75 407 THR A CA 1
ATOM 3168 C C . THR A 1 407 ? 7.789 27.797 -5.59 1 98.75 407 THR A C 1
ATOM 3170 O O . THR A 1 407 ? 7.473 28.344 -4.527 1 98.75 407 THR A O 1
ATOM 3173 N N . ALA A 1 408 ? 7.312 28.109 -6.738 1 98.88 408 ALA A N 1
ATOM 3174 C CA . ALA A 1 408 ? 6.234 29.078 -6.879 1 98.88 408 ALA A CA 1
ATOM 3175 C C . ALA A 1 408 ? 4.949 28.406 -7.355 1 98.88 408 ALA A C 1
ATOM 3177 O O . ALA A 1 408 ? 4.988 27.484 -8.164 1 98.88 408 ALA A O 1
ATOM 3178 N N . SER A 1 409 ? 3.818 28.906 -6.832 1 98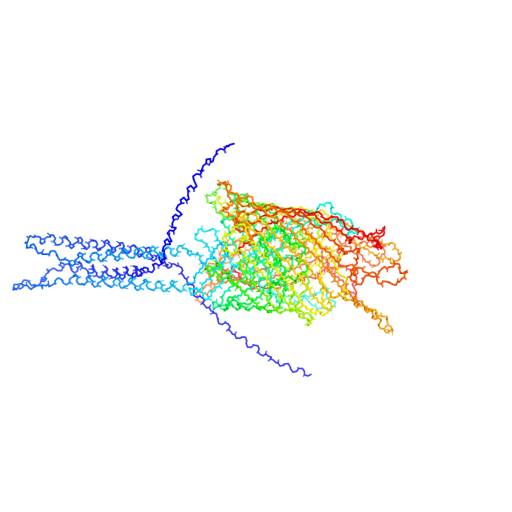.81 409 SER A N 1
ATOM 3179 C CA . SER A 1 409 ? 2.529 28.359 -7.254 1 98.81 409 SER A CA 1
ATOM 3180 C C . SER A 1 409 ? 1.442 29.422 -7.211 1 98.81 409 SER A C 1
ATOM 3182 O O . SER A 1 409 ? 1.591 30.453 -6.535 1 98.81 409 SER A O 1
ATOM 3184 N N . TYR A 1 410 ? 0.436 29.188 -7.996 1 98.88 410 TYR A N 1
ATOM 3185 C CA . TYR A 1 410 ? -0.699 30.094 -8.094 1 98.88 410 TYR A CA 1
ATOM 3186 C C . TYR A 1 410 ? -1.997 29.328 -8.312 1 98.88 410 TYR A C 1
ATOM 3188 O O . TYR A 1 410 ? -2.119 28.562 -9.281 1 98.88 410 TYR A O 1
ATOM 3196 N N . VAL A 1 411 ? -2.916 29.578 -7.426 1 98.81 411 VAL A N 1
ATOM 3197 C CA . VAL A 1 411 ? -4.219 28.938 -7.582 1 98.81 411 VAL A CA 1
ATOM 3198 C C . VAL A 1 411 ? -5.043 29.703 -8.617 1 98.81 411 VAL A C 1
ATOM 3200 O O . VAL A 1 411 ? -5.578 30.781 -8.328 1 98.81 411 VAL A O 1
ATOM 3203 N N . LEU A 1 412 ? -5.324 29.141 -9.672 1 98.56 412 LEU A N 1
ATOM 3204 C CA . LEU A 1 412 ? -5.914 29.781 -10.844 1 98.56 412 LEU A CA 1
ATOM 3205 C C . LEU A 1 412 ? -7.387 30.109 -10.602 1 98.56 412 LEU A C 1
ATOM 3207 O O . LEU A 1 412 ? -7.914 31.062 -11.164 1 98.56 412 LEU A O 1
ATOM 3211 N N . THR A 1 413 ? -8.008 29.344 -9.758 1 97.81 413 THR A N 1
ATOM 3212 C CA . THR A 1 413 ? -9.43 29.516 -9.5 1 97.81 413 THR A CA 1
ATOM 3213 C C . THR A 1 413 ? -9.656 30.5 -8.359 1 97.81 413 THR A C 1
ATOM 3215 O O . THR A 1 413 ? -10.797 30.797 -8.008 1 97.81 413 THR A O 1
ATOM 3218 N N . GLY A 1 414 ? -8.688 30.938 -7.676 1 97.38 414 GLY A N 1
ATOM 3219 C CA . GLY A 1 414 ? -8.789 32.094 -6.801 1 97.38 414 GLY A CA 1
ATOM 3220 C C . GLY A 1 414 ? -8.781 31.734 -5.328 1 97.38 414 GLY A C 1
ATOM 3221 O O . GLY A 1 414 ? -8.773 32.625 -4.469 1 97.38 414 GLY A O 1
ATOM 3222 N N . GLU A 1 415 ? -8.812 30.453 -5.004 1 97.94 415 GLU A N 1
ATOM 3223 C CA . GLU A 1 415 ? -8.773 30.047 -3.6 1 97.94 415 GLU A CA 1
ATOM 3224 C C . GLU A 1 415 ? -7.465 30.484 -2.943 1 97.94 415 GLU A C 1
ATOM 3226 O O . GLU A 1 415 ? -6.484 30.781 -3.633 1 97.94 415 GLU A O 1
ATOM 3231 N N . ASP A 1 416 ? -7.512 30.453 -1.653 1 96.81 416 ASP A N 1
ATOM 3232 C CA . ASP A 1 416 ? -6.293 30.75 -0.907 1 96.81 416 ASP A CA 1
ATOM 3233 C C . ASP A 1 416 ? -5.297 29.594 -0.998 1 96.81 416 ASP A C 1
ATOM 3235 O O . ASP A 1 416 ? -5.668 28.438 -0.811 1 96.81 416 ASP A O 1
ATOM 3239 N N . ASN A 1 417 ? -4.129 30 -1.313 1 97.44 417 ASN A N 1
ATOM 3240 C CA . ASN A 1 417 ? -3.004 29.078 -1.209 1 97.44 417 ASN A CA 1
ATOM 3241 C C . ASN A 1 417 ? -2.414 29.062 0.199 1 97.44 417 ASN A C 1
ATOM 3243 O O . ASN A 1 417 ? -2.246 30.125 0.812 1 97.44 417 ASN A O 1
ATOM 3247 N N . THR A 1 418 ? -2.156 27.875 0.747 1 94.38 418 THR A N 1
ATOM 3248 C CA . THR A 1 418 ? -1.589 27.781 2.088 1 94.38 418 THR A CA 1
ATOM 3249 C C . THR A 1 418 ? -0.577 26.641 2.176 1 94.38 418 THR A C 1
ATOM 3251 O O . THR A 1 418 ? -0.511 25.797 1.283 1 94.38 418 THR A O 1
ATOM 3254 N N . PHE A 1 419 ? 0.212 26.625 3.25 1 94.56 419 PHE A N 1
ATOM 3255 C CA . PHE A 1 419 ? 1.175 25.578 3.527 1 94.56 419 PHE A CA 1
ATOM 3256 C C . PHE A 1 419 ? 0.467 24.234 3.75 1 94.56 419 PHE A C 1
ATOM 3258 O O . PHE A 1 419 ? 1.046 23.172 3.52 1 94.56 419 PHE A O 1
ATOM 3265 N N . GLN A 1 420 ? -0.811 24.25 4.148 1 92.31 420 GLN A N 1
ATOM 3266 C CA . GLN A 1 420 ? -1.586 23.047 4.453 1 92.31 420 GLN A CA 1
ATOM 3267 C C . GLN A 1 420 ? -2.35 22.562 3.225 1 92.31 420 GLN A C 1
ATOM 3269 O O . GLN A 1 420 ? -3.061 21.547 3.287 1 92.31 420 GLN A O 1
ATOM 3274 N N . GLY A 1 421 ? -2.229 23.297 2.178 1 93.31 421 GLY A N 1
ATOM 3275 C CA . GLY A 1 421 ? -2.916 22.891 0.964 1 93.31 421 GLY A CA 1
ATOM 3276 C C . GLY A 1 421 ? -3.984 23.875 0.526 1 93.31 421 GLY A C 1
ATOM 3277 O O . GLY A 1 421 ? -4.012 25.016 0.991 1 93.31 421 GLY A O 1
ATOM 3278 N N . VAL A 1 422 ? -4.781 23.484 -0.454 1 97.19 422 VAL A N 1
ATOM 3279 C CA . VAL A 1 422 ? -5.84 24.312 -1.029 1 97.19 422 VAL A CA 1
ATOM 3280 C C . VAL A 1 422 ? -7.199 23.688 -0.742 1 97.19 422 VAL A C 1
ATOM 3282 O O . VAL A 1 422 ? -7.371 22.469 -0.879 1 97.19 422 VAL A O 1
ATOM 3285 N N . ARG A 1 423 ? -8.109 24.484 -0.314 1 96.06 423 ARG A N 1
ATOM 3286 C CA . ARG A 1 423 ? -9.5 24.078 -0.149 1 96.06 423 ARG A CA 1
ATOM 3287 C C . ARG A 1 423 ? -10.375 24.656 -1.255 1 96.06 423 ARG A C 1
ATOM 3289 O O . ARG A 1 423 ? -10.602 25.859 -1.309 1 96.06 423 ARG A O 1
ATOM 3296 N N . PRO A 1 424 ? -10.898 23.812 -2.02 1 97.31 424 PRO A N 1
ATOM 3297 C CA . PRO A 1 424 ? -11.742 24.344 -3.094 1 97.31 424 PRO A CA 1
ATOM 3298 C C . PRO A 1 424 ? -13 25.031 -2.57 1 97.31 424 PRO A C 1
ATOM 3300 O O . PRO A 1 424 ? -13.586 24.578 -1.58 1 97.31 424 PRO A O 1
ATOM 3303 N N . ARG A 1 425 ? -13.445 26.062 -3.219 1 95.75 425 ARG A N 1
ATOM 3304 C CA . ARG A 1 425 ? -14.688 26.75 -2.861 1 95.75 425 ARG A CA 1
ATOM 3305 C C . ARG A 1 425 ? -15.906 25.891 -3.17 1 95.75 425 ARG A C 1
ATOM 3307 O O . ARG A 1 425 ? -16.875 25.891 -2.414 1 95.75 425 ARG A O 1
ATOM 3314 N N . HIS A 1 426 ? -15.797 25.234 -4.293 1 94.12 426 HIS A N 1
ATOM 3315 C CA . HIS A 1 426 ? -16.859 24.312 -4.715 1 94.12 426 HIS A CA 1
ATOM 3316 C C . HIS A 1 426 ? -16.281 23 -5.215 1 94.12 426 HIS A C 1
ATOM 3318 O O . HIS A 1 426 ? -15.266 22.984 -5.91 1 94.12 426 HIS A O 1
ATOM 3324 N N . ALA A 1 427 ? -17 21.938 -4.832 1 93.31 427 ALA A N 1
ATOM 3325 C CA . ALA A 1 427 ? -16.609 20.641 -5.352 1 93.31 427 ALA A CA 1
ATOM 3326 C C . ALA A 1 427 ? -16.922 20.531 -6.844 1 93.31 427 ALA A C 1
ATOM 3328 O O . ALA A 1 427 ? -17.859 21.141 -7.336 1 93.31 427 ALA A O 1
ATOM 3329 N N . PHE A 1 428 ? -16.188 19.766 -7.535 1 92.69 428 PHE A N 1
ATOM 3330 C CA . PHE A 1 428 ? -16.375 19.516 -8.961 1 92.69 428 PHE A CA 1
ATOM 3331 C C . PHE A 1 428 ? -17.75 18.922 -9.227 1 92.69 428 PHE A C 1
ATOM 3333 O O . PHE A 1 428 ? -18.109 17.891 -8.648 1 92.69 428 PHE A O 1
ATOM 3340 N N . ASN A 1 429 ? -18.469 19.562 -9.93 1 88.88 429 ASN A N 1
ATOM 3341 C CA . ASN A 1 429 ? -19.766 19.141 -10.445 1 88.88 429 ASN A CA 1
ATOM 3342 C C . ASN A 1 429 ? -20.031 19.703 -11.836 1 88.88 429 ASN A C 1
ATOM 3344 O O . ASN A 1 429 ? -20.547 20.828 -11.961 1 88.88 429 ASN A O 1
ATOM 3348 N N . PRO A 1 430 ? -19.812 18.984 -12.773 1 83.31 430 PRO A N 1
ATOM 3349 C CA . PRO A 1 430 ? -19.938 19.5 -14.141 1 83.31 430 PRO A CA 1
ATOM 3350 C C . PRO A 1 430 ? -21.375 19.875 -14.492 1 83.31 430 PRO A C 1
ATOM 3352 O O . PRO A 1 430 ? -21.594 20.734 -15.344 1 83.31 430 PRO A O 1
ATOM 3355 N N . PHE A 1 431 ? -22.25 19.266 -13.844 1 85.5 431 PHE A N 1
ATOM 3356 C CA . PHE A 1 431 ? -23.656 19.516 -14.141 1 85.5 431 PHE A CA 1
ATOM 3357 C C . PHE A 1 431 ? -24.094 20.875 -13.594 1 85.5 431 PHE A C 1
ATOM 3359 O O . PHE A 1 431 ? 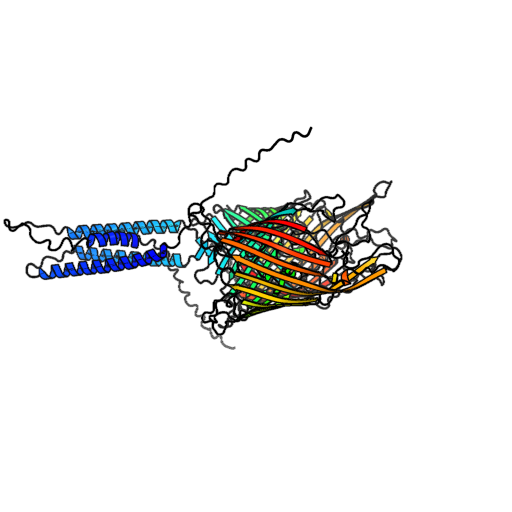-25.109 21.422 -14.016 1 85.5 431 PHE A O 1
ATOM 3366 N N . GLU A 1 432 ? -23.359 21.359 -12.672 1 91.38 432 GLU A N 1
ATOM 3367 C CA . GLU A 1 432 ? -23.672 22.672 -12.109 1 91.38 432 GLU A CA 1
ATOM 3368 C C . GLU A 1 432 ? -22.609 23.703 -12.5 1 91.38 432 GLU A C 1
ATOM 3370 O O . GLU A 1 432 ? -22.547 24.781 -11.906 1 91.38 432 GLU A O 1
ATOM 3375 N N . GLY A 1 433 ? -21.719 23.281 -13.336 1 91.56 433 GLY A N 1
ATOM 3376 C CA . GLY A 1 433 ? -20.688 24.188 -13.82 1 91.56 433 GLY A CA 1
ATOM 3377 C C . GLY A 1 433 ? -19.594 24.453 -12.797 1 91.56 433 GLY A C 1
ATOM 3378 O O . GLY A 1 433 ? -18.953 25.516 -12.828 1 91.56 433 GLY A O 1
ATOM 3379 N N . LYS A 1 434 ? -19.484 23.641 -11.82 1 93.62 434 LYS A N 1
ATOM 3380 C CA . LYS A 1 434 ? -18.438 23.75 -10.805 1 93.62 434 LYS A CA 1
ATOM 3381 C C . LYS A 1 434 ? -17.219 22.891 -11.164 1 93.62 434 LYS A C 1
ATOM 3383 O O . LYS A 1 434 ? -17.375 21.719 -11.508 1 93.62 434 LYS A O 1
ATOM 3388 N N . TRP A 1 435 ? -16.016 23.484 -11.086 1 95 435 TRP A N 1
ATOM 3389 C CA . TRP A 1 435 ? -14.867 22.812 -11.68 1 95 435 TRP A CA 1
ATOM 3390 C C . TRP A 1 435 ? -13.797 22.531 -10.625 1 95 435 TRP A C 1
ATOM 3392 O O . TRP A 1 435 ? -12.664 22.172 -10.961 1 95 435 TRP A O 1
ATOM 3402 N N . GLY A 1 436 ? -14.117 22.703 -9.359 1 96.75 436 GLY A N 1
ATOM 3403 C CA . GLY A 1 436 ? -13.102 22.516 -8.336 1 96.75 436 GLY A CA 1
ATOM 3404 C C . GLY A 1 436 ? -12.062 23.625 -8.32 1 96.75 436 GLY A C 1
ATOM 3405 O O . GLY A 1 436 ? -12.344 24.766 -8.695 1 96.75 436 GLY A O 1
ATOM 3406 N N . ALA A 1 437 ? -10.891 23.312 -7.781 1 98.5 437 ALA A N 1
ATOM 3407 C CA . ALA A 1 437 ? -9.805 24.297 -7.734 1 98.5 437 ALA A CA 1
ATOM 3408 C C . ALA A 1 437 ? -8.617 23.844 -8.578 1 98.5 437 ALA A C 1
ATOM 3410 O O . ALA A 1 437 ? -8.281 22.656 -8.602 1 98.5 437 ALA A O 1
ATOM 3411 N N . TRP A 1 438 ? -8.008 24.766 -9.297 1 98.62 438 TRP A N 1
ATOM 3412 C CA . TRP A 1 438 ? -6.852 24.5 -10.141 1 98.62 438 TRP A CA 1
ATOM 3413 C C . TRP A 1 438 ? -5.645 25.312 -9.68 1 98.62 438 TRP A C 1
ATOM 3415 O O . TRP A 1 438 ? -5.77 26.5 -9.344 1 98.62 438 TRP A O 1
ATOM 3425 N N . GLN A 1 439 ? -4.492 24.688 -9.609 1 98.81 439 GLN A N 1
ATOM 3426 C CA . GLN A 1 439 ? -3.244 25.359 -9.25 1 98.81 439 GLN A CA 1
ATOM 3427 C C . GLN A 1 439 ? -2.154 25.062 -10.281 1 98.81 439 GLN A C 1
ATOM 3429 O O . GLN A 1 439 ? -2.004 23.922 -10.734 1 98.81 439 GLN A O 1
ATOM 3434 N N . ALA A 1 440 ? -1.439 26.078 -10.734 1 98.88 440 ALA A N 1
ATOM 3435 C CA . ALA A 1 440 ? -0.219 25.938 -11.523 1 98.88 440 ALA A CA 1
ATOM 3436 C C . ALA A 1 440 ? 1.019 26.203 -10.672 1 98.88 440 ALA A C 1
ATOM 3438 O O . ALA A 1 440 ? 0.979 27.031 -9.758 1 98.88 440 ALA A O 1
ATOM 3439 N N . ALA A 1 441 ? 2.111 25.516 -10.992 1 98.88 441 ALA A N 1
ATOM 3440 C CA . ALA A 1 441 ? 3.301 25.688 -10.156 1 98.88 441 ALA A CA 1
ATOM 3441 C C . ALA A 1 441 ? 4.574 25.469 -10.969 1 98.88 441 ALA A C 1
ATOM 3443 O O . ALA A 1 441 ? 4.539 24.844 -12.031 1 98.88 441 ALA A O 1
ATOM 3444 N N . ALA A 1 442 ? 5.664 26 -10.5 1 98.88 442 ALA A N 1
ATOM 3445 C CA . ALA A 1 442 ? 7.008 25.828 -11.039 1 98.88 442 ALA A CA 1
ATOM 3446 C C . ALA A 1 442 ? 8.039 25.719 -9.922 1 98.88 442 ALA A C 1
ATOM 3448 O O . ALA A 1 442 ? 7.914 26.375 -8.883 1 98.88 442 ALA A O 1
ATOM 3449 N N . ARG A 1 443 ? 9.047 24.906 -10.117 1 98.81 443 ARG A N 1
ATOM 3450 C CA . ARG A 1 443 ? 10.102 24.719 -9.125 1 98.81 443 ARG A CA 1
ATOM 3451 C C . ARG A 1 443 ? 11.469 24.641 -9.781 1 98.81 443 ARG A C 1
ATOM 3453 O O . ARG A 1 443 ? 11.609 24.078 -10.875 1 98.81 443 ARG A O 1
ATOM 3460 N N . TRP A 1 444 ? 12.445 25.203 -9.125 1 98.75 444 TRP A N 1
ATOM 3461 C CA . TRP A 1 444 ? 13.859 25.016 -9.406 1 98.75 444 TRP A CA 1
ATOM 3462 C C . TRP A 1 444 ? 14.594 24.5 -8.164 1 98.75 444 TRP A C 1
ATOM 3464 O O . TRP A 1 444 ? 14.508 25.109 -7.094 1 98.75 444 TRP A O 1
ATOM 3474 N N . THR A 1 445 ? 15.273 23.344 -8.273 1 98.81 445 THR A N 1
ATOM 3475 C CA . THR A 1 445 ? 15.969 22.75 -7.133 1 98.81 445 THR A CA 1
ATOM 3476 C C . THR A 1 445 ? 17.297 22.141 -7.57 1 98.81 445 THR A C 1
ATOM 3478 O O . THR A 1 445 ? 17.438 21.703 -8.711 1 98.81 445 THR A O 1
ATOM 3481 N N . GLU A 1 446 ? 18.266 22.156 -6.664 1 98.81 446 GLU A N 1
ATOM 3482 C CA . GLU A 1 446 ? 19.609 21.656 -6.949 1 98.81 446 GLU A CA 1
ATOM 3483 C C . GLU A 1 446 ? 20.219 20.984 -5.727 1 98.81 446 GLU A C 1
ATOM 3485 O O . GLU A 1 446 ? 19.906 21.344 -4.59 1 98.81 446 GLU A O 1
ATOM 3490 N N . ILE A 1 447 ? 21 19.953 -5.988 1 98.81 447 ILE A N 1
ATOM 3491 C CA . ILE A 1 447 ? 21.797 19.281 -4.949 1 98.81 447 ILE A CA 1
ATOM 3492 C C . ILE A 1 447 ? 23.203 19.016 -5.465 1 98.81 447 ILE A C 1
ATOM 3494 O O . ILE A 1 447 ? 23.391 18.688 -6.633 1 98.81 447 ILE A O 1
ATOM 3498 N N . ALA A 1 448 ? 24.188 19.234 -4.621 1 98.75 448 ALA A N 1
ATOM 3499 C CA . ALA A 1 448 ? 25.594 19.016 -4.949 1 98.75 448 ALA A CA 1
ATOM 3500 C C . ALA A 1 448 ? 26.312 18.266 -3.822 1 98.75 448 ALA A C 1
ATOM 3502 O O . ALA A 1 448 ? 26.078 18.531 -2.643 1 98.75 448 ALA A O 1
ATOM 3503 N N . PHE A 1 449 ? 27.141 17.375 -4.234 1 98.44 449 PHE A N 1
ATOM 3504 C CA . PHE A 1 449 ? 27.891 16.562 -3.285 1 98.44 449 PHE A CA 1
ATOM 3505 C C . PHE A 1 449 ? 29.375 16.938 -3.311 1 98.44 449 PHE A C 1
ATOM 3507 O O . PHE A 1 449 ? 29.922 17.281 -4.359 1 98.44 449 PHE A O 1
ATOM 3514 N N . ASP A 1 450 ? 29.984 16.797 -2.223 1 98.06 450 ASP A N 1
ATOM 3515 C CA . ASP A 1 450 ? 31.391 17.156 -2.033 1 98.06 450 ASP A CA 1
ATOM 3516 C C . ASP A 1 450 ? 32.281 16.344 -2.957 1 98.06 450 ASP A C 1
ATOM 3518 O O . ASP A 1 450 ? 32.125 15.133 -3.088 1 98.06 450 ASP A O 1
ATOM 3522 N N . SER A 1 451 ? 33.312 16.969 -3.482 1 96.88 451 SER A N 1
ATOM 3523 C CA . SER A 1 451 ? 34.188 16.312 -4.438 1 96.88 451 SER A CA 1
ATOM 3524 C C . SER A 1 451 ? 35.062 15.273 -3.758 1 96.88 451 SER A C 1
ATOM 3526 O O . SER A 1 451 ? 35.531 14.328 -4.398 1 96.88 451 SER A O 1
ATOM 3528 N N . ASP A 1 452 ? 35.25 15.414 -2.496 1 96.44 452 ASP A N 1
ATOM 3529 C CA . ASP A 1 452 ? 36.188 14.531 -1.777 1 96.44 452 ASP A CA 1
ATOM 3530 C C . ASP A 1 452 ? 35.625 13.102 -1.733 1 96.44 452 ASP A C 1
ATOM 3532 O O . ASP A 1 452 ? 36.406 12.148 -1.579 1 96.44 452 ASP A O 1
ATOM 3536 N N . VAL A 1 453 ? 34.438 12.93 -1.852 1 96.88 453 VAL A N 1
ATOM 3537 C CA . VAL A 1 453 ? 33.875 11.586 -1.73 1 96.88 453 VAL A CA 1
ATOM 3538 C C . VAL A 1 453 ? 34.125 10.805 -3.018 1 96.88 453 VAL A C 1
ATOM 3540 O O . VAL A 1 453 ? 33.938 9.586 -3.055 1 96.88 453 VAL A O 1
ATOM 3543 N N . PHE A 1 454 ? 34.562 11.477 -4.094 1 96.75 454 PHE A N 1
ATOM 3544 C CA . PHE A 1 454 ? 34.781 10.836 -5.383 1 96.75 454 PHE A CA 1
ATOM 3545 C C . PHE A 1 454 ? 36.281 10.586 -5.621 1 96.75 454 PHE A C 1
ATOM 3547 O O . PHE A 1 454 ? 36.688 10.227 -6.73 1 96.75 454 PHE A O 1
ATOM 3554 N N . ARG A 1 455 ? 37.031 10.75 -4.672 1 93.5 455 ARG A N 1
ATOM 3555 C CA . ARG A 1 455 ? 38.5 10.641 -4.828 1 93.5 455 ARG A CA 1
ATOM 3556 C C . ARG A 1 455 ? 38.906 9.203 -5.137 1 93.5 455 ARG A C 1
ATOM 3558 O O . ARG A 1 455 ? 38.438 8.266 -4.477 1 93.5 455 ARG A O 1
ATOM 3565 N N . ASN A 1 456 ? 39.719 9.055 -6.086 1 93.38 456 ASN A N 1
ATOM 3566 C CA . ASN A 1 456 ? 40.375 7.773 -6.383 1 93.38 456 ASN A CA 1
ATOM 3567 C C . ASN A 1 456 ? 41.531 7.48 -5.422 1 93.38 456 ASN A C 1
ATOM 3569 O O . ASN A 1 456 ? 42.531 8.203 -5.414 1 93.38 456 ASN A O 1
ATOM 3573 N N . VAL A 1 457 ? 41.438 6.398 -4.695 1 90.94 457 VAL A N 1
ATOM 3574 C CA . VAL A 1 457 ? 42.438 6.117 -3.676 1 90.94 457 VAL A CA 1
ATOM 3575 C C . VAL A 1 457 ? 43.375 5.02 -4.164 1 90.94 457 VAL A C 1
ATOM 3577 O O . VAL A 1 457 ? 44.156 4.477 -3.383 1 90.94 457 VAL A O 1
ATOM 3580 N N . ALA A 1 458 ? 43.188 4.617 -5.352 1 90.06 458 ALA A N 1
ATOM 3581 C CA . ALA A 1 458 ? 44.094 3.607 -5.906 1 90.06 458 ALA A CA 1
ATOM 3582 C C . ALA A 1 458 ? 45.531 4.105 -5.922 1 90.06 458 ALA A C 1
ATOM 3584 O O . ALA A 1 458 ? 45.781 5.312 -5.91 1 90.06 458 ALA A O 1
ATOM 3585 N N . LYS A 1 459 ? 46.438 3.094 -5.934 1 87.44 459 LYS A N 1
ATOM 3586 C CA . LYS A 1 459 ? 47.875 3.445 -6.039 1 87.44 459 LYS A CA 1
ATOM 3587 C C . LYS A 1 459 ? 48.156 4.137 -7.367 1 87.44 459 LYS A C 1
ATOM 3589 O O . LYS A 1 459 ? 47.562 3.795 -8.398 1 87.44 459 LYS A O 1
ATOM 3594 N N . PRO A 1 460 ? 49.094 5.066 -7.25 1 86.75 460 PRO A N 1
ATOM 3595 C CA . PRO A 1 460 ? 49.469 5.711 -8.516 1 86.75 460 PRO A CA 1
ATOM 3596 C C . PRO A 1 460 ? 49.875 4.707 -9.586 1 86.75 460 PRO A C 1
ATOM 3598 O O . PRO A 1 460 ? 50.625 3.77 -9.297 1 86.75 460 PRO A O 1
ATOM 3601 N N . GLY A 1 461 ? 49.375 4.75 -10.773 1 85.5 461 GLY A N 1
ATOM 3602 C CA . GLY A 1 461 ? 49.75 3.873 -11.875 1 85.5 461 GLY A CA 1
ATOM 3603 C C . GLY A 1 461 ? 48.781 2.709 -12.055 1 85.5 461 GLY A C 1
ATOM 3604 O O . GLY A 1 461 ? 48.875 1.967 -13.031 1 85.5 461 GLY A O 1
ATOM 3605 N N . SER A 1 462 ? 47.906 2.621 -11.055 1 87.94 462 SER A N 1
ATOM 3606 C CA . SER A 1 462 ? 46.906 1.555 -11.18 1 87.94 462 SER A CA 1
ATOM 3607 C C . SER A 1 462 ? 45.969 1.825 -12.336 1 87.94 462 SER A C 1
ATOM 3609 O O . SER A 1 462 ? 45.531 2.965 -12.547 1 87.94 462 SER A O 1
ATOM 3611 N N . SER A 1 463 ? 45.688 0.799 -13.109 1 86.75 463 SER A N 1
ATOM 3612 C CA . SER A 1 463 ? 44.781 0.93 -14.234 1 86.75 463 SER A CA 1
ATOM 3613 C C . SER A 1 463 ? 43.312 0.875 -13.781 1 86.75 463 SER A C 1
ATOM 3615 O O . SER A 1 463 ? 42.406 1.243 -14.531 1 86.75 463 SER A O 1
ATOM 3617 N N . THR A 1 464 ? 43.094 0.408 -12.578 1 87.62 464 THR A N 1
ATOM 3618 C CA . THR A 1 464 ? 41.719 0.292 -12.055 1 87.62 464 THR A CA 1
ATOM 3619 C C . THR A 1 464 ? 41.531 1.238 -10.875 1 87.62 464 THR A C 1
ATOM 3621 O O . THR A 1 464 ? 42.188 1.128 -9.852 1 87.62 464 THR A O 1
ATOM 3624 N N . PRO A 1 465 ? 40.656 2.145 -11.055 1 91.12 465 PRO A N 1
ATOM 3625 C CA . PRO A 1 465 ? 40.406 3.055 -9.938 1 91.12 465 PRO A CA 1
ATOM 3626 C C . PRO A 1 465 ? 39.75 2.363 -8.75 1 91.12 465 PRO A C 1
ATOM 3628 O O . PRO A 1 465 ? 39.031 1.356 -8.93 1 91.12 465 PRO A O 1
ATOM 3631 N N . ILE A 1 466 ? 40 2.887 -7.543 1 91.19 466 ILE A N 1
ATOM 3632 C CA . ILE A 1 466 ? 39.312 2.492 -6.312 1 91.19 466 ILE A CA 1
ATOM 3633 C C . ILE A 1 466 ? 38.656 3.709 -5.68 1 91.19 466 ILE A C 1
ATOM 3635 O O . ILE A 1 466 ? 39.312 4.656 -5.273 1 91.19 466 ILE A O 1
ATOM 3639 N N . TYR A 1 467 ? 37.406 3.672 -5.66 1 94.44 467 TYR A N 1
ATOM 3640 C CA . TYR A 1 467 ? 36.625 4.738 -5.027 1 94.44 467 TYR A CA 1
ATOM 3641 C C . TYR A 1 467 ? 36.094 4.293 -3.67 1 94.44 467 TYR A C 1
ATOM 3643 O O . TYR A 1 467 ? 35.156 3.516 -3.594 1 94.44 467 TYR A O 1
ATOM 3651 N N . ALA A 1 468 ? 36.562 4.816 -2.639 1 94.25 468 ALA A N 1
ATOM 3652 C CA . ALA A 1 468 ? 36.312 4.348 -1.282 1 94.25 468 ALA A CA 1
ATOM 3653 C C . ALA A 1 468 ? 34.875 4.711 -0.851 1 94.25 468 ALA A C 1
ATOM 3655 O O . ALA A 1 468 ? 34.281 3.996 -0.058 1 94.25 468 ALA A O 1
ATOM 3656 N N . PHE A 1 469 ? 34.406 5.84 -1.375 1 96.56 469 PHE A N 1
ATOM 3657 C CA . PHE A 1 469 ? 33.156 6.332 -0.811 1 96.56 469 PHE A CA 1
ATOM 3658 C C . PHE A 1 469 ? 32.062 6.371 -1.87 1 96.56 469 PHE A C 1
ATOM 3660 O O . PHE A 1 469 ? 30.938 5.891 -1.639 1 96.56 469 PHE A O 1
ATOM 3667 N N . ALA A 1 470 ? 32.312 6.945 -3.029 1 97.31 470 ALA A N 1
ATOM 3668 C CA . ALA A 1 470 ? 31.359 6.992 -4.117 1 97.31 470 ALA A CA 1
ATOM 3669 C C . ALA A 1 470 ? 32.031 6.91 -5.477 1 97.31 470 ALA A C 1
ATOM 3671 O O . ALA A 1 470 ? 33.062 7.574 -5.707 1 97.31 470 ALA A O 1
ATOM 3672 N N . ASP A 1 471 ? 31.484 6.078 -6.32 1 95.88 471 ASP A N 1
ATOM 3673 C CA . ASP A 1 471 ? 32 5.938 -7.68 1 95.88 471 ASP A CA 1
ATOM 3674 C C . ASP A 1 471 ? 31.391 6.992 -8.602 1 95.88 471 ASP A C 1
ATOM 3676 O O . ASP A 1 471 ? 30.188 6.965 -8.883 1 95.88 471 ASP A O 1
ATOM 3680 N N . PRO A 1 472 ? 32.25 7.93 -9.094 1 95.69 472 PRO A N 1
ATOM 3681 C CA . PRO A 1 472 ? 31.703 9.008 -9.922 1 95.69 472 PRO A CA 1
ATOM 3682 C C . PRO A 1 472 ? 31.109 8.508 -11.234 1 95.69 472 PRO A C 1
ATOM 3684 O O . PRO A 1 472 ? 30.453 9.266 -11.953 1 95.69 472 PRO A O 1
ATOM 3687 N N . ARG A 1 473 ? 31.328 7.324 -11.602 1 93.44 473 ARG A N 1
ATOM 3688 C CA . ARG A 1 473 ? 30.766 6.719 -12.805 1 93.44 473 ARG A CA 1
ATOM 3689 C C . ARG A 1 473 ? 29.312 6.305 -12.578 1 93.44 473 ARG A C 1
ATOM 3691 O O . ARG A 1 473 ? 28.594 5.988 -13.531 1 93.44 473 ARG A O 1
ATOM 3698 N N . GLN A 1 474 ? 28.828 6.312 -11.234 1 92.81 474 GLN A N 1
ATOM 3699 C CA . GLN A 1 474 ? 27.484 5.855 -10.906 1 92.81 474 GLN A CA 1
ATOM 3700 C C . GLN A 1 474 ? 26.766 6.844 -9.984 1 92.81 474 GLN A C 1
ATOM 3702 O O . GLN A 1 474 ? 25.547 6.809 -9.852 1 92.81 474 GLN A O 1
ATOM 3707 N N . ALA A 1 475 ? 27.547 7.641 -9.328 1 96.75 475 ALA A N 1
ATOM 3708 C CA . ALA A 1 475 ? 27 8.648 -8.414 1 96.75 475 ALA A CA 1
ATOM 3709 C C . ALA A 1 475 ? 27.234 10.055 -8.961 1 96.75 475 ALA A C 1
ATOM 3711 O O . ALA A 1 475 ? 28.359 10.422 -9.305 1 96.75 475 ALA A O 1
ATOM 3712 N N . VAL A 1 476 ? 26.234 10.82 -8.945 1 97.5 476 VAL A N 1
ATOM 3713 C CA . VAL A 1 476 ? 26.344 12.156 -9.539 1 97.5 476 VAL A CA 1
ATOM 3714 C C . VAL A 1 476 ? 27 13.102 -8.547 1 97.5 476 VAL A C 1
ATOM 3716 O O . VAL A 1 476 ? 26.828 12.969 -7.332 1 97.5 476 VAL A O 1
ATOM 3719 N N . ARG A 1 477 ? 27.672 14.094 -9.062 1 97.88 477 ARG A N 1
ATOM 3720 C CA . ARG A 1 477 ? 28.266 15.156 -8.258 1 97.88 477 ARG A CA 1
ATOM 3721 C C . ARG A 1 477 ? 27.281 16.281 -8.023 1 97.88 477 ARG A C 1
ATOM 3723 O O . ARG A 1 477 ? 27.344 16.984 -7.012 1 97.88 477 ARG A O 1
ATOM 3730 N N . ASN A 1 478 ? 26.484 16.406 -9.016 1 98.38 478 ASN A N 1
ATOM 3731 C CA . ASN A 1 478 ? 25.484 17.469 -8.969 1 98.38 478 ASN A CA 1
ATOM 3732 C C . ASN A 1 478 ? 24.25 17.094 -9.773 1 98.38 478 ASN A C 1
ATOM 3734 O O . ASN A 1 478 ? 24.344 16.422 -10.805 1 98.38 478 ASN A O 1
ATOM 3738 N N . ALA A 1 479 ? 23.062 17.5 -9.297 1 98.56 479 ALA A N 1
ATOM 3739 C CA . ALA A 1 479 ? 21.797 17.359 -10.016 1 98.56 479 ALA A CA 1
ATOM 3740 C C . ALA A 1 479 ? 20.984 18.641 -9.938 1 98.56 479 ALA A C 1
ATOM 3742 O O . ALA A 1 479 ? 20.812 19.219 -8.859 1 98.56 479 ALA A O 1
ATOM 3743 N N . THR A 1 480 ? 20.5 19.109 -11.047 1 98.62 480 THR A N 1
ATOM 3744 C CA . THR A 1 480 ? 19.625 20.266 -11.148 1 98.62 480 THR A CA 1
ATOM 3745 C C . THR A 1 480 ? 18.281 19.891 -11.781 1 98.62 480 THR A C 1
ATOM 3747 O O . THR A 1 480 ? 18.25 19.344 -12.891 1 98.62 480 THR A O 1
ATOM 3750 N N . ASN A 1 481 ? 17.234 20.234 -11.102 1 98.62 481 ASN A N 1
ATOM 3751 C CA . ASN A 1 481 ? 15.914 19.891 -11.594 1 98.62 481 ASN A CA 1
ATOM 3752 C C . ASN A 1 481 ? 15.023 21.125 -11.727 1 98.62 481 ASN A C 1
ATOM 3754 O O . ASN A 1 481 ? 15.016 21.984 -10.844 1 98.62 481 ASN A O 1
ATOM 3758 N N . TRP A 1 482 ? 14.391 21.266 -12.812 1 98.19 482 TRP A N 1
ATOM 3759 C CA . TRP A 1 482 ? 13.258 22.188 -12.891 1 98.19 482 TRP A CA 1
ATOM 3760 C C . TRP A 1 482 ? 11.969 21.438 -13.195 1 98.19 482 TRP A C 1
ATOM 3762 O O . TRP A 1 482 ? 11.984 20.438 -13.914 1 98.19 482 TRP A O 1
ATOM 3772 N N . SER A 1 483 ? 10.883 21.906 -12.68 1 98.5 483 SER A N 1
ATOM 3773 C CA . SER A 1 483 ? 9.586 21.25 -12.766 1 98.5 483 SER A CA 1
ATOM 3774 C C . SER A 1 483 ? 8.469 22.25 -13.039 1 98.5 483 SER A C 1
ATOM 3776 O O . SER A 1 483 ? 8.523 23.391 -12.586 1 98.5 483 SER A O 1
ATOM 3778 N N . ILE A 1 484 ? 7.512 21.812 -13.828 1 98.81 484 ILE A N 1
ATOM 3779 C CA . ILE A 1 484 ? 6.223 22.484 -13.961 1 98.81 484 ILE A CA 1
ATOM 3780 C C . ILE A 1 484 ? 5.094 21.516 -13.641 1 98.81 484 ILE A C 1
ATOM 3782 O O . ILE A 1 484 ? 5.215 20.312 -13.898 1 98.81 484 ILE A O 1
ATOM 3786 N N . GLY A 1 485 ? 4.078 22.031 -12.992 1 98.69 485 GLY A N 1
ATOM 3787 C CA . GLY A 1 485 ? 3.014 21.125 -12.586 1 98.69 485 GLY A CA 1
ATOM 3788 C C . GLY A 1 485 ? 1.65 21.797 -12.539 1 98.69 485 GLY A C 1
ATOM 3789 O O . GLY A 1 485 ? 1.555 23.016 -12.484 1 98.69 485 GLY A O 1
ATOM 3790 N N . ILE A 1 486 ? 0.621 20.984 -12.625 1 98.81 486 ILE A N 1
ATOM 3791 C CA . ILE A 1 486 ? -0.772 21.375 -12.445 1 98.81 486 ILE A CA 1
ATOM 3792 C C . ILE A 1 486 ? -1.438 20.469 -11.414 1 98.81 486 ILE A C 1
ATOM 3794 O O . ILE A 1 486 ? -1.207 19.266 -11.391 1 98.81 486 ILE A O 1
ATOM 3798 N N . ASN A 1 487 ? -2.143 21.109 -10.531 1 98.81 487 ASN A N 1
ATOM 3799 C CA . ASN A 1 487 ? -2.939 20.406 -9.523 1 98.81 487 ASN A CA 1
ATOM 3800 C C . ASN A 1 487 ? -4.426 20.719 -9.68 1 98.81 487 ASN A C 1
ATOM 3802 O O . ASN A 1 487 ? -4.801 21.875 -9.914 1 98.81 487 ASN A O 1
ATOM 3806 N N . TRP A 1 488 ? -5.227 19.719 -9.586 1 98.69 488 TRP A N 1
ATOM 3807 C CA . TRP A 1 488 ? -6.676 19.844 -9.695 1 98.69 488 TRP A CA 1
ATOM 3808 C C . TRP A 1 488 ? -7.363 19.188 -8.492 1 98.69 488 TRP A C 1
ATOM 3810 O O . TRP A 1 488 ? -7.371 17.969 -8.367 1 98.69 488 TRP A O 1
ATOM 3820 N N . TRP A 1 489 ? -7.91 20.047 -7.609 1 98.12 489 TRP A N 1
ATOM 3821 C CA . TRP A 1 489 ? -8.766 19.547 -6.539 1 98.12 489 TRP A CA 1
ATOM 3822 C C . TRP A 1 489 ? -10.203 19.406 -7.012 1 98.12 489 TRP A C 1
ATOM 3824 O O . TRP A 1 489 ? -10.891 20.406 -7.246 1 98.12 489 TRP A O 1
ATOM 3834 N N . LEU A 1 490 ? -10.641 18.203 -7.082 1 96.19 490 LEU A N 1
ATOM 3835 C CA . LEU A 1 490 ? -12.055 17.984 -7.375 1 96.19 490 LEU A CA 1
ATOM 3836 C C . LEU A 1 490 ? -12.93 18.391 -6.199 1 96.19 490 LEU A C 1
ATOM 3838 O O . LEU A 1 490 ? -14.07 18.812 -6.391 1 96.19 490 LEU A O 1
ATOM 3842 N N . ASN A 1 491 ? -12.523 18.188 -5.062 1 96.12 491 ASN A N 1
ATOM 3843 C CA . ASN A 1 491 ? -13.062 18.562 -3.758 1 96.12 491 ASN A CA 1
ATOM 3844 C C . ASN A 1 491 ? -11.969 18.578 -2.689 1 96.12 491 ASN A C 1
ATOM 3846 O O . ASN A 1 491 ? -10.781 18.562 -3.008 1 96.12 491 ASN A O 1
ATOM 3850 N N . GLN A 1 492 ? -12.336 18.672 -1.475 1 96.12 492 GLN A N 1
ATOM 3851 C CA . GLN A 1 492 ? -11.359 18.797 -0.399 1 96.12 492 GLN A CA 1
ATOM 3852 C C . GLN A 1 492 ? -10.57 17.516 -0.211 1 96.12 492 GLN A C 1
ATOM 3854 O O . GLN A 1 492 ? -9.492 17.516 0.386 1 96.12 492 GLN A O 1
ATOM 3859 N N . ASN A 1 493 ? -11.102 16.375 -0.74 1 97.19 493 ASN A N 1
ATOM 3860 C CA . ASN A 1 493 ? -10.523 15.094 -0.39 1 97.19 493 ASN A CA 1
ATOM 3861 C C . ASN A 1 493 ? -9.82 14.445 -1.584 1 97.19 493 ASN A C 1
ATOM 3863 O O . ASN A 1 493 ? -9.016 13.531 -1.417 1 97.19 493 ASN A O 1
ATOM 3867 N N . VAL A 1 494 ? -10.109 14.906 -2.789 1 96.94 494 VAL A N 1
ATOM 3868 C CA . VAL A 1 494 ? -9.547 14.266 -3.973 1 96.94 494 VAL A CA 1
ATOM 3869 C C . VAL A 1 494 ? -8.75 15.289 -4.781 1 96.94 494 VAL A C 1
ATOM 3871 O O . VAL A 1 494 ? -9.273 16.344 -5.152 1 96.94 494 VAL A O 1
ATOM 3874 N N . LYS A 1 495 ? -7.547 14.875 -5.039 1 97.94 495 LYS A N 1
ATOM 3875 C CA . LYS A 1 495 ? -6.621 15.727 -5.781 1 97.94 495 LYS A CA 1
ATOM 3876 C C . LYS A 1 495 ? -5.957 14.961 -6.918 1 97.94 495 LYS A C 1
ATOM 3878 O O . LYS A 1 495 ? -5.516 13.82 -6.734 1 97.94 495 LYS A O 1
ATOM 3883 N N . ILE A 1 496 ? -5.957 15.508 -8.148 1 98 496 ILE A N 1
ATOM 3884 C CA . ILE A 1 496 ? -5.234 14.969 -9.297 1 98 496 ILE A CA 1
ATOM 3885 C C . ILE A 1 496 ? -4.062 15.891 -9.641 1 98 496 ILE A C 1
ATOM 3887 O O . ILE A 1 496 ? -4.215 17.109 -9.688 1 98 496 ILE A O 1
ATOM 3891 N N . MET A 1 497 ? -2.9 15.273 -9.891 1 98.69 497 MET A N 1
ATOM 3892 C CA . MET A 1 497 ? -1.692 16.047 -10.164 1 98.69 497 MET A CA 1
ATOM 3893 C C . MET A 1 497 ? -1.017 15.57 -11.445 1 98.69 497 MET A C 1
ATOM 3895 O O . MET A 1 497 ? -1.035 14.375 -11.75 1 98.69 497 MET A O 1
ATOM 3899 N N . ALA A 1 498 ? -0.441 16.484 -12.18 1 98.75 498 ALA A N 1
ATOM 3900 C CA . ALA A 1 498 ? 0.418 16.188 -13.328 1 98.75 498 ALA A CA 1
ATOM 3901 C C . ALA A 1 498 ? 1.653 17.094 -13.32 1 98.75 498 ALA A C 1
ATOM 3903 O O . ALA A 1 498 ? 1.538 18.312 -13.289 1 98.75 498 ALA A O 1
ATOM 3904 N N . ASP A 1 499 ? 2.799 16.484 -13.352 1 98.69 499 ASP A N 1
ATOM 3905 C CA . ASP A 1 499 ? 4.062 17.203 -13.328 1 98.69 499 ASP A CA 1
ATOM 3906 C C . ASP A 1 499 ? 4.945 16.812 -14.508 1 98.69 499 ASP A C 1
ATOM 3908 O O . ASP A 1 499 ? 4.848 15.703 -15.016 1 98.69 499 ASP A O 1
ATOM 3912 N N . TYR A 1 500 ? 5.719 17.766 -14.969 1 98.5 500 TYR A N 1
ATOM 3913 C CA . TYR A 1 500 ? 6.879 17.5 -15.805 1 98.5 500 TYR A CA 1
ATOM 3914 C C . TYR A 1 500 ? 8.172 17.906 -15.102 1 98.5 500 TYR A C 1
ATOM 3916 O O . TYR A 1 500 ? 8.305 19.031 -14.617 1 98.5 500 TYR A O 1
ATOM 3924 N N . ASN A 1 501 ? 9.078 16.953 -15.039 1 98.12 501 ASN A N 1
ATOM 3925 C CA . ASN A 1 501 ? 10.383 17.156 -14.406 1 98.12 501 ASN A CA 1
ATOM 3926 C C . ASN A 1 501 ? 11.523 16.922 -15.383 1 98.12 501 ASN A C 1
ATOM 3928 O O . ASN A 1 501 ? 11.516 15.93 -16.125 1 98.12 501 ASN A O 1
ATOM 3932 N N . GLN A 1 502 ? 12.477 17.781 -15.352 1 97.75 502 GLN A N 1
ATOM 3933 C CA . GLN A 1 502 ? 13.727 17.594 -16.062 1 97.75 502 GLN A CA 1
ATOM 3934 C C . GLN A 1 502 ? 14.93 17.766 -15.141 1 97.75 502 GLN A C 1
ATOM 3936 O O . GLN A 1 502 ? 15.086 18.828 -14.523 1 97.75 502 GLN A O 1
ATOM 3941 N N . THR A 1 503 ? 15.719 16.766 -15.047 1 97.38 503 THR A N 1
ATOM 3942 C CA . THR A 1 503 ? 16.891 16.797 -14.18 1 97.38 503 THR A CA 1
ATOM 3943 C C . THR A 1 503 ? 18.172 16.625 -14.992 1 97.38 503 THR A C 1
ATOM 3945 O O . THR A 1 503 ? 18.328 15.641 -15.711 1 97.38 503 THR A O 1
ATOM 3948 N N . SER A 1 504 ? 19.062 17.578 -14.875 1 97.19 504 SER A N 1
ATOM 3949 C CA . SER A 1 504 ? 20.391 17.5 -15.461 1 97.19 504 SER A CA 1
ATOM 3950 C C . SER A 1 504 ? 21.438 17.141 -14.406 1 97.19 504 SER A C 1
ATOM 3952 O O . SER A 1 504 ? 21.281 17.484 -13.234 1 97.19 504 SER A O 1
ATOM 3954 N N . PHE A 1 505 ? 22.438 16.469 -14.898 1 96.81 505 PHE A N 1
ATOM 3955 C CA . PHE A 1 505 ? 23.406 15.922 -13.945 1 96.81 505 PHE A CA 1
ATOM 3956 C C . PHE A 1 505 ? 24.828 16.312 -14.328 1 96.81 505 PHE A C 1
ATOM 3958 O O . PHE A 1 505 ? 25.109 16.578 -15.5 1 96.81 505 PHE A O 1
ATOM 3965 N N . GLN A 1 506 ? 25.672 16.438 -13.328 1 97.38 506 GLN A N 1
ATOM 3966 C CA . GLN A 1 506 ? 27.109 16.406 -13.492 1 97.38 506 GLN A CA 1
ATOM 3967 C C . GLN A 1 506 ? 27.703 15.109 -12.93 1 97.38 506 GLN A C 1
ATOM 3969 O O . GLN A 1 506 ? 27.516 14.797 -11.758 1 97.38 506 GLN A O 1
ATOM 3974 N N . GLY A 1 507 ? 28.328 14.359 -13.82 1 94.81 507 GLY A N 1
ATOM 3975 C CA . GLY A 1 507 ? 28.844 13.062 -13.422 1 94.81 507 GLY A CA 1
ATOM 3976 C C . GLY A 1 507 ? 27.781 11.992 -13.359 1 94.81 507 GLY A C 1
ATOM 3977 O O . GLY A 1 507 ? 26.688 12.148 -13.922 1 94.81 507 GLY A O 1
ATOM 3978 N N . GLY A 1 508 ? 28.203 10.797 -12.828 1 93.44 508 GLY A N 1
ATOM 3979 C CA . GLY A 1 508 ? 27.266 9.711 -12.578 1 93.44 508 GLY A CA 1
ATOM 3980 C C . GLY A 1 508 ? 26.969 8.883 -13.812 1 93.44 508 GLY A C 1
ATOM 3981 O O . GLY A 1 508 ? 26.094 8.016 -13.789 1 93.44 508 GLY A O 1
ATOM 3982 N N . GLY A 1 509 ? 27.594 9.172 -14.875 1 89.75 509 GLY A N 1
ATOM 3983 C CA . GLY A 1 509 ? 27.438 8.406 -16.094 1 89.75 509 GLY A CA 1
ATOM 3984 C C . GLY A 1 509 ? 28.656 7.559 -16.422 1 89.75 509 GLY A C 1
ATOM 3985 O O . GLY A 1 509 ? 29.719 8.086 -16.734 1 89.75 509 GLY A O 1
ATOM 3986 N N . GLY A 1 510 ? 28.469 6.281 -16.312 1 87.44 510 GLY A N 1
ATOM 3987 C CA . GLY A 1 510 ? 29.547 5.375 -16.703 1 87.44 510 GLY A CA 1
ATOM 3988 C C . GLY A 1 510 ? 29.547 5.043 -18.188 1 87.44 510 GLY A C 1
ATOM 3989 O O . GLY A 1 510 ? 28.516 5.184 -18.859 1 87.44 510 GLY A O 1
ATOM 3990 N N . VAL A 1 511 ? 30.766 4.816 -18.656 1 84.94 511 VAL A N 1
ATOM 3991 C CA . VAL A 1 511 ? 30.922 4.375 -20.047 1 84.94 511 VAL A CA 1
ATOM 3992 C C . VAL A 1 511 ? 31.312 2.898 -20.078 1 84.94 511 VAL A C 1
ATOM 3994 O O . VAL A 1 511 ? 32.188 2.463 -19.297 1 84.94 511 VAL A O 1
ATOM 3997 N N . TYR A 1 512 ? 30.594 2.205 -20.828 1 81.12 512 TYR A N 1
ATOM 3998 C CA . TYR A 1 512 ? 30.891 0.783 -20.938 1 81.12 512 TYR A CA 1
ATOM 3999 C C . TYR A 1 512 ? 31.609 0.482 -22.266 1 81.12 512 TYR A C 1
ATOM 4001 O O . TYR A 1 512 ? 31.281 1.069 -23.297 1 81.12 512 TYR A O 1
ATOM 4009 N N . ASP A 1 513 ? 32.531 -0.356 -22.219 1 78.69 513 ASP A N 1
ATOM 4010 C CA . ASP A 1 513 ? 33.219 -0.759 -23.438 1 78.69 513 ASP A CA 1
ATOM 4011 C C . ASP A 1 513 ? 32.438 -1.8 -24.203 1 78.69 513 ASP A C 1
ATOM 4013 O O . ASP A 1 513 ? 31.281 -2.096 -23.844 1 78.69 513 ASP A O 1
ATOM 4017 N N . SER A 1 514 ? 33 -2.266 -25.328 1 71.56 514 SER A N 1
ATOM 4018 C CA . SER A 1 514 ? 32.281 -3.164 -26.234 1 71.56 514 SER A CA 1
ATOM 4019 C C . SER A 1 514 ? 31.953 -4.484 -25.547 1 71.56 514 SER A C 1
ATOM 4021 O O . SER A 1 514 ? 31.062 -5.219 -26 1 71.56 514 SER A O 1
ATOM 4023 N N . LYS A 1 515 ? 32.688 -4.695 -24.453 1 67.62 515 LYS A N 1
ATOM 4024 C CA . LYS A 1 515 ? 32.469 -5.941 -23.719 1 67.62 515 LYS A CA 1
ATOM 4025 C C . LYS A 1 515 ? 31.5 -5.738 -22.578 1 67.62 515 LYS A C 1
ATOM 4027 O O . LYS A 1 515 ? 31.219 -6.672 -21.812 1 67.62 515 LYS A O 1
ATOM 4032 N N . GLY A 1 516 ? 31.016 -4.566 -22.359 1 72.69 516 GLY A N 1
ATOM 4033 C CA . GLY A 1 516 ? 30.078 -4.277 -21.297 1 72.69 516 GLY A CA 1
ATOM 4034 C C . GLY A 1 516 ? 30.75 -3.99 -19.969 1 72.69 516 GLY A C 1
ATOM 4035 O O . GLY A 1 516 ? 30.094 -4.043 -18.922 1 72.69 516 GLY A O 1
ATOM 4036 N N . THR A 1 517 ? 32 -3.846 -20.062 1 77.12 517 THR A N 1
ATOM 4037 C CA . THR A 1 517 ? 32.75 -3.533 -18.844 1 77.12 517 THR A CA 1
ATOM 4038 C C . THR A 1 517 ? 32.812 -2.023 -18.609 1 77.12 517 THR A C 1
ATOM 4040 O O . THR A 1 517 ? 33.062 -1.263 -19.547 1 77.12 517 THR A O 1
ATOM 4043 N N . LEU A 1 518 ? 32.625 -1.667 -17.438 1 84.31 518 LEU A N 1
ATOM 4044 C CA . LEU A 1 518 ? 32.688 -0.259 -17.062 1 84.31 518 LEU A CA 1
ATOM 4045 C C . LEU A 1 518 ? 34.094 0.28 -17.188 1 84.31 518 LEU A C 1
ATOM 4047 O O . LEU A 1 518 ? 35.031 -0.271 -16.594 1 84.31 518 LEU A O 1
ATOM 4051 N N . THR A 1 519 ? 34.281 1.33 -18 1 88.62 519 THR A N 1
ATOM 4052 C CA . THR A 1 519 ? 35.594 1.949 -18.188 1 88.62 519 THR A CA 1
ATOM 4053 C C . THR A 1 519 ? 35.875 2.965 -17.078 1 88.62 519 THR A C 1
ATOM 4055 O O . THR A 1 519 ? 35.062 3.125 -16.156 1 88.62 519 THR A O 1
ATOM 4058 N N . ASN A 1 520 ? 37 3.635 -17.172 1 90.56 520 ASN A N 1
ATOM 4059 C CA . ASN A 1 520 ? 37.375 4.621 -16.156 1 90.56 520 ASN A CA 1
ATOM 4060 C C . ASN A 1 520 ? 36.812 6.004 -16.5 1 90.56 520 ASN A C 1
ATOM 4062 O O . ASN A 1 520 ? 36.906 6.93 -15.688 1 90.56 520 ASN A O 1
ATOM 4066 N N . ASP A 1 521 ? 36.219 6.141 -17.609 1 90.12 521 ASP A N 1
ATOM 4067 C CA . ASP A 1 521 ? 35.688 7.434 -18.047 1 90.12 521 ASP A CA 1
ATOM 4068 C C . ASP A 1 521 ? 34.438 7.812 -17.281 1 90.12 521 ASP A C 1
ATOM 4070 O O . ASP A 1 521 ? 33.594 6.957 -16.984 1 90.12 521 ASP A O 1
ATOM 4074 N N . VAL A 1 522 ? 34.438 9.031 -16.859 1 92.5 522 VAL A N 1
ATOM 4075 C CA . VAL A 1 522 ? 33.25 9.586 -16.188 1 92.5 522 VAL A CA 1
ATOM 4076 C C . VAL A 1 522 ? 32.594 10.648 -17.078 1 92.5 522 VAL A C 1
ATOM 4078 O O . VAL A 1 522 ? 33.25 11.617 -17.469 1 92.5 522 VAL A O 1
ATOM 4081 N N . VAL A 1 523 ? 31.406 10.398 -17.453 1 92.75 523 VAL A N 1
ATOM 4082 C CA . VAL A 1 523 ? 30.641 11.398 -18.188 1 92.75 523 VAL A CA 1
ATOM 4083 C C . VAL A 1 523 ? 29.406 11.812 -17.391 1 92.75 523 VAL A C 1
ATOM 4085 O O . VAL A 1 523 ? 29.156 11.273 -16.312 1 92.75 523 VAL A O 1
ATOM 4088 N N . ASP A 1 524 ? 28.781 12.812 -17.938 1 94.19 524 ASP A N 1
ATOM 4089 C CA . ASP A 1 524 ? 27.547 13.211 -17.281 1 94.19 524 ASP A CA 1
ATOM 4090 C C . ASP A 1 524 ? 26.422 12.227 -17.594 1 94.19 524 ASP A C 1
ATOM 4092 O O . ASP A 1 524 ? 26.266 11.797 -18.75 1 94.19 524 ASP A O 1
ATOM 4096 N N . ARG A 1 525 ? 25.688 11.836 -16.578 1 91.5 525 ARG A N 1
ATOM 4097 C CA . ARG A 1 525 ? 24.469 11.055 -16.781 1 91.5 525 ARG A CA 1
ATOM 4098 C C . ARG A 1 525 ? 23.5 11.773 -17.703 1 91.5 525 ARG A C 1
ATOM 4100 O O . ARG A 1 525 ? 23.406 13.008 -17.672 1 91.5 525 ARG A O 1
ATOM 4107 N N . ALA A 1 526 ? 22.781 11.008 -18.469 1 89.88 526 ALA A N 1
ATOM 4108 C CA . ALA A 1 526 ? 21.797 11.609 -19.375 1 89.88 526 ALA A CA 1
ATOM 4109 C C . ALA A 1 526 ? 20.719 12.344 -18.609 1 89.88 526 ALA A C 1
ATOM 4111 O O . ALA A 1 526 ? 20.297 11.906 -17.531 1 89.88 526 ALA A O 1
ATOM 4112 N N . THR A 1 527 ? 20.281 13.391 -19.188 1 93.94 527 THR A N 1
ATOM 4113 C CA . THR A 1 527 ? 19.203 14.164 -18.594 1 93.94 527 THR A CA 1
ATOM 4114 C C . THR A 1 527 ? 17.953 13.297 -18.406 1 93.94 527 THR A C 1
ATOM 4116 O O . THR A 1 527 ? 17.578 12.539 -19.297 1 93.94 527 THR A O 1
ATOM 4119 N N . GLU A 1 528 ? 17.391 13.367 -17.266 1 94.38 528 GLU A N 1
ATOM 4120 C CA . GLU A 1 528 ? 16.141 12.656 -16.969 1 94.38 528 GLU A CA 1
ATOM 4121 C C . GLU A 1 528 ? 14.93 13.531 -17.234 1 94.38 528 GLU A C 1
ATOM 4123 O O . GLU A 1 528 ? 14.828 14.633 -16.703 1 94.38 528 GLU A O 1
ATOM 4128 N N . LYS A 1 529 ? 14.086 13.07 -18.094 1 96.25 529 LYS A N 1
ATOM 4129 C CA . LYS A 1 529 ? 12.812 13.719 -18.391 1 96.25 529 LYS A CA 1
ATOM 4130 C C . LYS A 1 529 ? 11.641 12.805 -18.016 1 96.25 529 LYS A C 1
ATOM 4132 O O . LYS A 1 529 ? 11.539 11.68 -18.516 1 96.25 529 LYS A O 1
ATOM 4137 N N . VAL A 1 530 ? 10.781 13.305 -17.188 1 96.44 530 VAL A N 1
ATOM 4138 C CA . VAL A 1 530 ? 9.703 12.43 -16.734 1 96.44 530 VAL A CA 1
ATOM 4139 C C . VAL A 1 530 ? 8.406 13.227 -16.625 1 96.44 530 VAL A C 1
ATOM 4141 O O . VAL A 1 530 ? 8.398 14.344 -16.109 1 96.44 530 VAL A O 1
ATOM 4144 N N . PHE A 1 531 ? 7.363 12.688 -17.234 1 97.19 531 PHE A N 1
ATOM 4145 C CA . PHE A 1 531 ? 5.988 13.094 -16.953 1 97.19 531 PHE A CA 1
ATOM 4146 C C . PHE A 1 531 ? 5.383 12.219 -15.859 1 97.19 531 PHE A C 1
ATOM 4148 O O . PHE A 1 531 ? 5.316 10.992 -16 1 97.19 531 PHE A O 1
ATOM 4155 N N . ASP A 1 532 ? 5.016 12.797 -14.789 1 97.25 532 ASP A N 1
ATOM 4156 C CA . ASP A 1 532 ? 4.453 11.992 -13.711 1 97.25 532 ASP A CA 1
ATOM 4157 C C . ASP A 1 532 ? 3.068 12.5 -13.312 1 97.25 532 ASP A C 1
ATOM 4159 O O . ASP A 1 532 ? 2.803 13.703 -13.367 1 97.25 532 ASP A O 1
ATOM 4163 N N . THR A 1 533 ? 2.172 11.586 -12.977 1 97.75 533 THR A N 1
ATOM 4164 C CA . THR A 1 533 ? 0.797 11.867 -12.578 1 97.75 533 THR A CA 1
ATOM 4165 C C . THR A 1 533 ? 0.485 11.219 -11.227 1 97.75 533 THR A C 1
ATOM 4167 O O . THR A 1 533 ? 1.127 10.242 -10.844 1 97.75 533 THR A O 1
ATOM 4170 N N . ARG A 1 534 ? -0.475 11.836 -10.523 1 97.75 534 ARG A N 1
ATOM 4171 C CA . ARG A 1 534 ? -0.93 11.297 -9.242 1 97.75 534 ARG A CA 1
ATOM 4172 C C . ARG A 1 534 ? -2.438 11.453 -9.086 1 97.75 534 ARG A C 1
ATOM 4174 O O . ARG A 1 534 ? -2.996 12.5 -9.43 1 97.75 534 ARG A O 1
ATOM 4181 N N . ILE A 1 535 ? -3.053 10.438 -8.594 1 97.5 535 ILE A N 1
ATOM 4182 C CA . ILE A 1 535 ? -4.379 10.523 -7.992 1 97.5 535 ILE A CA 1
ATOM 4183 C C . ILE A 1 535 ? -4.277 10.344 -6.477 1 97.5 535 ILE A C 1
ATOM 4185 O O . ILE A 1 535 ? -3.715 9.359 -6 1 97.5 535 ILE A O 1
ATOM 4189 N N . GLN A 1 536 ? -4.855 11.32 -5.758 1 97.94 536 GLN A N 1
ATOM 4190 C CA . GLN A 1 536 ? -4.73 11.328 -4.305 1 97.94 536 GLN A CA 1
ATOM 4191 C C . GLN A 1 536 ? -6.102 11.398 -3.637 1 97.94 536 GLN A C 1
ATOM 4193 O O . GLN A 1 536 ? -6.949 12.195 -4.027 1 97.94 536 GLN A O 1
ATOM 4198 N N . VAL A 1 537 ? -6.285 10.547 -2.658 1 97.44 537 VAL A N 1
ATOM 4199 C CA . VAL A 1 537 ? -7.402 10.633 -1.726 1 97.44 537 VAL A CA 1
ATOM 4200 C C . VAL A 1 537 ? -6.879 10.852 -0.308 1 97.44 537 VAL A C 1
ATOM 4202 O O . VAL A 1 537 ? -6.035 10.094 0.174 1 97.44 537 VAL A O 1
ATOM 4205 N N . SER A 1 538 ? -7.363 11.898 0.289 1 96.94 538 SER A N 1
ATOM 4206 C CA . SER A 1 538 ? -6.941 12.195 1.653 1 96.94 538 SER A CA 1
ATOM 4207 C C . SER A 1 538 ? -8.094 12.75 2.482 1 96.94 538 SER A C 1
ATOM 4209 O O . SER A 1 538 ? -8.922 13.516 1.976 1 96.94 538 SER A O 1
ATOM 4211 N N . PHE A 1 539 ? -8.125 12.406 3.738 1 94.94 539 PHE A N 1
ATOM 4212 C CA . PHE A 1 539 ? -9.102 12.938 4.684 1 94.94 539 PHE A CA 1
ATOM 4213 C C . PHE A 1 539 ? -8.539 12.93 6.102 1 94.94 539 PHE A C 1
ATOM 4215 O O . PHE A 1 539 ? -7.586 12.203 6.395 1 94.94 539 PHE A O 1
ATOM 4222 N N . MET B 1 1 ? 21.016 -33.688 31 1 23.91 1 MET B N 1
ATOM 4223 C CA . MET B 1 1 ? 20.016 -34.031 32 1 23.91 1 MET B CA 1
ATOM 4224 C C . MET B 1 1 ? 19 -32.906 32.188 1 23.91 1 MET B C 1
ATOM 4226 O O . MET B 1 1 ? 19.219 -32.031 33 1 23.91 1 MET B O 1
ATOM 4230 N N . TYR B 1 2 ? 18.484 -32.438 31.016 1 23.86 2 TYR B N 1
ATOM 4231 C CA . TYR B 1 2 ? 17.719 -31.328 30.5 1 23.86 2 TYR B CA 1
ATOM 4232 C C . TYR B 1 2 ? 16.312 -31.312 31.078 1 23.86 2 TYR B C 1
ATOM 4234 O O . TYR B 1 2 ? 15.516 -32.219 30.812 1 23.86 2 TYR B O 1
ATOM 4242 N N . ARG B 1 3 ? 16.281 -30.859 32.406 1 20.67 3 ARG B N 1
ATOM 4243 C CA . ARG B 1 3 ? 15.125 -30.766 33.312 1 20.67 3 ARG B CA 1
ATOM 4244 C C . ARG B 1 3 ? 13.977 -30.031 32.656 1 20.67 3 ARG B C 1
ATOM 4246 O O . ARG B 1 3 ? 14.117 -28.859 32.281 1 20.67 3 ARG B O 1
ATOM 4253 N N . LYS B 1 4 ? 13.148 -30.719 31.922 1 21.03 4 LYS B N 1
ATOM 4254 C CA . LYS B 1 4 ? 12.016 -30.359 31.078 1 21.03 4 LYS B CA 1
ATOM 4255 C C . LYS B 1 4 ? 10.914 -29.688 31.875 1 21.03 4 LYS B C 1
ATOM 4257 O O . LYS B 1 4 ? 10.164 -30.344 32.594 1 21.03 4 LYS B O 1
ATOM 4262 N N . LYS B 1 5 ? 11.32 -28.547 32.625 1 22.23 5 LYS B N 1
ATOM 4263 C CA . LYS B 1 5 ? 10.273 -28 33.469 1 22.23 5 LYS B CA 1
ATOM 4264 C C . LYS B 1 5 ? 8.992 -27.734 32.688 1 22.23 5 LYS B C 1
ATOM 4266 O O . LYS B 1 5 ? 9.039 -27.109 31.625 1 22.23 5 LYS B O 1
ATOM 4271 N N . ALA B 1 6 ? 7.922 -28.516 32.906 1 24.08 6 ALA B N 1
ATOM 4272 C CA . ALA B 1 6 ? 6.578 -28.688 32.344 1 24.08 6 ALA B CA 1
ATOM 4273 C C . ALA B 1 6 ? 5.746 -27.422 32.562 1 24.08 6 ALA B C 1
ATOM 4275 O O . ALA B 1 6 ? 5.422 -27.047 33.688 1 24.08 6 ALA B O 1
ATOM 4276 N N . LEU B 1 7 ? 6.148 -26.266 31.922 1 23.58 7 LEU B N 1
ATOM 4277 C CA . LEU B 1 7 ? 5.43 -25.016 32.156 1 23.58 7 LEU B CA 1
ATOM 4278 C C . LEU B 1 7 ? 3.951 -25.172 31.812 1 23.58 7 LEU B C 1
ATOM 4280 O O . LEU B 1 7 ? 3.594 -25.5 30.688 1 23.58 7 LEU B O 1
ATOM 4284 N N . THR B 1 8 ? 3.158 -25.656 32.781 1 22.3 8 THR B N 1
ATOM 4285 C CA . THR B 1 8 ? 1.715 -25.859 32.75 1 22.3 8 THR B CA 1
ATOM 4286 C C . THR B 1 8 ? 0.995 -24.578 32.344 1 22.3 8 THR B C 1
ATOM 4288 O O . THR B 1 8 ? 1.104 -23.562 33.031 1 22.3 8 THR B O 1
ATOM 4291 N N . LEU B 1 9 ? 0.906 -24.281 31.016 1 21.91 9 LEU B N 1
ATOM 4292 C CA . LEU B 1 9 ? 0.237 -23.141 30.391 1 21.91 9 LEU B CA 1
ATOM 4293 C C . LEU B 1 9 ? -1.233 -23.094 30.797 1 21.91 9 LEU B C 1
ATOM 4295 O O . LEU B 1 9 ? -1.995 -24.016 30.5 1 21.91 9 LEU B O 1
ATOM 4299 N N . ALA B 1 10 ? -1.558 -22.594 32.031 1 22.11 10 ALA B N 1
ATOM 4300 C CA . ALA B 1 10 ? -2.92 -22.406 32.531 1 22.11 10 ALA B CA 1
ATOM 4301 C C . ALA B 1 10 ? -3.762 -21.625 31.531 1 22.11 10 ALA B C 1
ATOM 4303 O O . ALA B 1 10 ? -3.459 -20.453 31.234 1 22.11 10 ALA B O 1
ATOM 4304 N N . VAL B 1 11 ? -4.273 -22.25 30.453 1 22.92 11 VAL B N 1
ATOM 4305 C CA . VAL B 1 11 ? -5.16 -21.688 29.438 1 22.92 11 VAL B CA 1
ATOM 4306 C C . VAL B 1 11 ? -6.441 -21.172 30.109 1 22.92 11 VAL B C 1
ATOM 4308 O O . VAL B 1 11 ? -7.207 -21.953 30.672 1 22.92 11 VAL B O 1
ATOM 4311 N N . THR B 1 12 ? -6.352 -20.047 30.891 1 24.08 12 THR B N 1
ATOM 4312 C CA . THR B 1 12 ? -7.559 -19.484 31.484 1 24.08 12 THR B CA 1
ATOM 4313 C C . THR B 1 12 ? -8.656 -19.328 30.438 1 24.08 12 THR B C 1
ATOM 4315 O O . THR B 1 12 ? -8.383 -18.922 29.297 1 24.08 12 THR B O 1
ATOM 4318 N N . THR B 1 13 ? -9.766 -19.969 30.609 1 24.02 13 THR B N 1
ATOM 4319 C CA . THR B 1 13 ? -11.055 -20.094 29.922 1 24.02 13 THR B CA 1
ATOM 4320 C C . THR B 1 13 ? -11.68 -18.734 29.688 1 24.02 13 THR B C 1
ATOM 4322 O O . THR B 1 13 ? -11.859 -17.953 30.641 1 24.02 13 THR B O 1
ATOM 4325 N N . LEU B 1 14 ? -11.297 -18.031 28.562 1 24.06 14 LEU B N 1
ATOM 4326 C CA . LEU B 1 14 ? -11.93 -16.812 28.094 1 24.06 14 LEU B CA 1
ATOM 4327 C C . LEU B 1 14 ? -13.445 -16.969 28.047 1 24.06 14 LEU B C 1
ATOM 4329 O O . LEU B 1 14 ? -13.961 -17.812 27.328 1 24.06 14 LEU B O 1
ATOM 4333 N N . THR B 1 15 ? -14.148 -16.781 29.188 1 25.39 15 THR B N 1
ATOM 4334 C CA . THR B 1 15 ? -15.602 -16.797 29.312 1 25.39 15 THR B CA 1
ATOM 4335 C C . THR B 1 15 ? -16.25 -15.914 28.25 1 25.39 15 THR B C 1
ATOM 4337 O O . THR B 1 15 ? -15.672 -14.898 27.844 1 25.39 15 THR B O 1
ATOM 4340 N N . SER B 1 16 ? -17.141 -16.453 27.422 1 26.42 16 SER B N 1
ATOM 4341 C CA . SER B 1 16 ? -18 -16.016 26.312 1 26.42 16 SER B CA 1
ATOM 4342 C C . SER B 1 16 ? -18.797 -14.773 26.688 1 26.42 16 SER B C 1
ATOM 4344 O O . SER B 1 16 ? -19.547 -14.766 27.656 1 26.42 16 SER B O 1
ATOM 4346 N N . LEU B 1 17 ? -18.172 -13.555 26.484 1 25.33 17 LEU B N 1
ATOM 4347 C CA . LEU B 1 17 ? -18.922 -12.305 26.625 1 25.33 17 LEU B CA 1
ATOM 4348 C C . LEU B 1 17 ? -20.172 -12.32 25.766 1 25.33 17 LEU B C 1
ATOM 4350 O O . LEU B 1 17 ? -20.094 -12.414 24.547 1 25.33 17 LEU B O 1
ATOM 4354 N N . ASN B 1 18 ? -21.297 -12.883 26.188 1 26.06 18 ASN B N 1
ATOM 4355 C CA . ASN B 1 18 ? -22.625 -12.781 25.578 1 26.06 18 ASN B CA 1
ATOM 4356 C C . ASN B 1 18 ? -23.016 -11.328 25.312 1 26.06 18 ASN B C 1
ATOM 4358 O O . ASN B 1 18 ? -23.141 -10.539 26.25 1 26.06 18 ASN B O 1
ATOM 4362 N N . ALA B 1 19 ? -22.469 -10.742 24.188 1 28.36 19 ALA B N 1
ATOM 4363 C CA . ALA B 1 19 ? -22.938 -9.406 23.812 1 28.36 19 ALA B CA 1
ATOM 4364 C C . ALA B 1 19 ? -24.438 -9.375 23.641 1 28.36 19 ALA B C 1
ATOM 4366 O O . ALA B 1 19 ? -25 -10.164 22.859 1 28.36 19 ALA B O 1
ATOM 4367 N N . PRO B 1 20 ? -25.234 -8.938 24.547 1 28.69 20 PRO B N 1
ATOM 4368 C CA . PRO B 1 20 ? -26.688 -8.844 24.344 1 28.69 20 PRO B CA 1
ATOM 4369 C C . PRO B 1 20 ? -27.062 -8.094 23.062 1 28.69 20 PRO B C 1
ATOM 4371 O O . PRO B 1 20 ? -26.344 -7.184 22.641 1 28.69 20 PRO B O 1
ATOM 4374 N N . SER B 1 21 ? -27.578 -8.688 22.094 1 30.03 21 SER B N 1
ATOM 4375 C CA . SER B 1 21 ? -28.219 -8.188 20.875 1 30.03 21 SER B CA 1
ATOM 4376 C C . SER B 1 21 ? -29.125 -7 21.172 1 30.03 21 SER B C 1
ATOM 4378 O O . SER B 1 21 ? -30.125 -7.145 21.891 1 30.03 21 SER B O 1
ATOM 4380 N N . LEU B 1 22 ? -28.562 -5.762 21.25 1 29.16 22 LEU B N 1
ATOM 4381 C CA . LEU B 1 22 ? -29.406 -4.574 21.406 1 29.16 22 LEU B CA 1
ATOM 4382 C C . LEU B 1 22 ? -30.375 -4.43 20.25 1 29.16 22 LEU B C 1
ATOM 4384 O O . LEU B 1 22 ? -29.953 -4.23 19.109 1 29.16 22 LEU B O 1
ATOM 4388 N N . ASN B 1 23 ? -31.484 -5.09 20.172 1 28.91 23 ASN B N 1
ATOM 4389 C CA . ASN B 1 23 ? -32.656 -4.973 19.312 1 28.91 23 ASN B CA 1
ATOM 4390 C C . ASN B 1 23 ? -33.094 -3.52 19.125 1 28.91 23 ASN B C 1
ATOM 4392 O O . ASN B 1 23 ? -33.406 -2.836 20.094 1 28.91 23 ASN B O 1
ATOM 4396 N N . ALA B 1 24 ? -32.656 -2.809 18.047 1 35.34 24 ALA B N 1
ATOM 4397 C CA . ALA B 1 24 ? -32.938 -1.483 17.5 1 35.34 24 ALA B CA 1
ATOM 4398 C C . ALA B 1 24 ? -34.438 -1.284 17.281 1 35.34 24 ALA B C 1
ATOM 4400 O O . ALA B 1 24 ? -34.844 -0.466 16.453 1 35.34 24 ALA B O 1
ATOM 4401 N N . LYS B 1 25 ? -35.25 -2.207 17.453 1 34.69 25 LYS B N 1
ATOM 4402 C CA . LYS B 1 25 ? -36.656 -1.955 17.141 1 34.69 25 LYS B CA 1
ATOM 4403 C C . LYS B 1 25 ? -37.125 -0.648 17.766 1 34.69 25 LYS B C 1
ATOM 4405 O O . LYS B 1 25 ? -38.312 -0.31 17.688 1 34.69 25 LYS B O 1
ATOM 4410 N N . THR B 1 26 ? -36.344 -0.193 18.734 1 34.69 26 THR B N 1
ATOM 4411 C CA . THR B 1 26 ? -37.062 0.288 19.906 1 34.69 26 THR B CA 1
ATOM 4412 C C . THR B 1 26 ? -37.531 1.73 19.688 1 34.69 26 THR B C 1
ATOM 4414 O O . THR B 1 26 ? -38.625 2.1 20.094 1 34.69 26 THR B O 1
ATOM 4417 N N . GLN B 1 27 ? -36.625 2.611 19.094 1 34.72 27 GLN B N 1
ATOM 4418 C CA . GLN B 1 27 ? -36.875 3.992 19.5 1 34.72 27 GLN B CA 1
ATOM 4419 C C . GLN B 1 27 ? -37.875 4.664 18.562 1 34.72 27 GLN B C 1
ATOM 4421 O O . GLN B 1 27 ? -38.75 5.438 19.016 1 34.72 27 GLN B O 1
ATOM 4426 N N . HIS B 1 28 ? -37.781 4.438 17.312 1 38.34 28 HIS B N 1
ATOM 4427 C CA . HIS B 1 28 ? -38.625 5.09 16.297 1 38.34 28 HIS B CA 1
ATOM 4428 C C . HIS B 1 28 ? -40.094 4.738 16.484 1 38.34 28 HIS B C 1
ATOM 4430 O O . HIS B 1 28 ? -40.969 5.609 16.391 1 38.34 28 HIS B O 1
ATOM 4436 N N . ASP B 1 29 ? -40.219 3.533 16.672 1 42.19 29 ASP B N 1
ATOM 4437 C CA . ASP B 1 29 ? -41.594 3.033 16.75 1 42.19 29 ASP B CA 1
ATOM 4438 C C . ASP B 1 29 ? -42.312 3.559 18 1 42.19 29 ASP B C 1
ATOM 4440 O O . ASP B 1 29 ? -43.531 3.75 18 1 42.19 29 ASP B O 1
ATOM 4444 N N . ARG B 1 30 ? -41.375 4.102 18.984 1 42.31 30 ARG B N 1
ATOM 4445 C CA . ARG B 1 30 ? -41.906 4.566 20.266 1 42.31 30 ARG B CA 1
ATOM 4446 C C . ARG B 1 30 ? -42.406 6 20.156 1 42.31 30 ARG B C 1
ATOM 4448 O O . ARG B 1 30 ? -43.406 6.352 20.766 1 42.31 30 ARG B O 1
ATOM 4455 N N . VAL B 1 31 ? -41.656 6.668 19.281 1 46.38 31 VAL B N 1
ATOM 4456 C CA . VAL B 1 31 ? -42.031 8.07 19.125 1 46.38 31 VAL B CA 1
ATOM 4457 C C . VAL B 1 31 ? -43.375 8.172 18.375 1 46.38 31 VAL B C 1
ATOM 4459 O O . VAL B 1 31 ? -44.25 8.945 18.766 1 46.38 31 VAL B O 1
ATOM 4462 N N . ASP B 1 32 ? -43.5 7.379 17.344 1 48.31 32 ASP B N 1
ATOM 4463 C CA . ASP B 1 32 ? -44.719 7.379 16.547 1 48.31 32 ASP B CA 1
ATOM 4464 C C . ASP B 1 32 ? -45.906 6.945 17.375 1 48.31 32 ASP B C 1
ATOM 4466 O O . ASP B 1 32 ? -47 7.52 17.25 1 48.31 32 ASP B O 1
ATOM 4470 N N . VAL B 1 33 ? -45.594 5.949 18.266 1 47.19 33 VAL B N 1
ATOM 4471 C CA . VAL B 1 33 ? -46.625 5.418 19.125 1 47.19 33 VAL B CA 1
ATOM 4472 C C . VAL B 1 33 ? -47 6.461 20.188 1 47.19 33 VAL B C 1
ATOM 4474 O O . VAL B 1 33 ? -48.188 6.66 20.469 1 47.19 33 VAL B O 1
ATOM 4477 N N . LEU B 1 34 ? -45.906 7.254 20.578 1 48.03 34 LEU B N 1
ATOM 4478 C CA . LEU B 1 34 ? -46.125 8.297 21.578 1 48.03 34 LEU B CA 1
ATOM 4479 C C . LEU B 1 34 ? -46.906 9.469 20.984 1 48.03 34 LEU B C 1
ATOM 4481 O O . LEU B 1 34 ? -47.812 10.008 21.625 1 48.03 34 LEU B O 1
ATOM 4485 N N . GLU B 1 35 ? -46.562 9.734 19.828 1 52.84 35 GLU B N 1
ATOM 4486 C CA . GLU B 1 35 ? -47.25 10.797 19.109 1 52.84 35 GLU B CA 1
ATOM 4487 C C . GLU B 1 35 ? -48.719 10.43 18.844 1 52.84 35 GLU B C 1
ATOM 4489 O O . GLU B 1 35 ? -49.594 11.266 19 1 52.84 35 GLU B O 1
ATOM 4494 N N . ALA B 1 36 ? -48.906 9.242 18.469 1 55.44 36 ALA B N 1
ATOM 4495 C CA . ALA B 1 36 ? -50.25 8.75 18.219 1 55.44 36 ALA B CA 1
ATOM 4496 C C . ALA B 1 36 ? -51.062 8.711 19.5 1 55.44 36 ALA B C 1
ATOM 4498 O O . ALA B 1 36 ? -52.25 9.055 19.5 1 55.44 36 ALA B O 1
ATOM 4499 N N . ARG B 1 37 ? -50.281 8.422 20.625 1 49.59 37 ARG B N 1
ATOM 4500 C CA . ARG B 1 37 ? -50.906 8.352 21.953 1 49.59 37 ARG B CA 1
ATOM 4501 C C . ARG B 1 37 ? -51.25 9.742 22.453 1 49.59 37 ARG B C 1
ATOM 4503 O O . ARG B 1 37 ? -52.344 9.938 23.016 1 49.59 37 ARG B O 1
ATOM 4510 N N . VAL B 1 38 ? -50.344 10.609 22.234 1 55.88 38 VAL B N 1
ATOM 4511 C CA . VAL B 1 38 ? -50.594 12 22.594 1 55.88 38 VAL B CA 1
ATOM 4512 C C . VAL B 1 38 ? -51.75 12.547 21.781 1 55.88 38 VAL B C 1
ATOM 4514 O O . VAL B 1 38 ? -52.625 13.219 22.312 1 55.88 38 VAL B O 1
ATOM 4517 N N . HIS B 1 39 ? -51.781 12.156 20.562 1 58 39 HIS B N 1
ATOM 4518 C CA . HIS B 1 39 ? -52.875 12.586 19.688 1 58 39 HIS B CA 1
ATOM 4519 C C . HIS B 1 39 ? -54.219 12 20.156 1 58 39 HIS B C 1
ATOM 4521 O O . HIS B 1 39 ? -55.25 12.695 20.156 1 58 39 HIS B O 1
ATOM 4527 N N . ASP B 1 40 ? -54.094 10.703 20.547 1 53.81 40 ASP B N 1
ATOM 4528 C CA . ASP B 1 40 ? -55.281 10.016 21.047 1 53.81 40 ASP B CA 1
ATOM 4529 C C . ASP B 1 40 ? -55.75 10.633 22.359 1 53.81 40 ASP B C 1
ATOM 4531 O O . ASP B 1 40 ? -56.969 10.844 22.562 1 53.81 40 ASP B O 1
ATOM 4535 N N . LEU B 1 41 ? -54.75 10.938 23.219 1 54.56 41 LEU B N 1
ATOM 4536 C CA . LEU B 1 41 ? -55.062 11.555 24.5 1 54.56 41 LEU B CA 1
ATOM 4537 C C . LEU B 1 41 ? -55.625 12.969 24.312 1 54.56 41 LEU B C 1
ATOM 4539 O O . LEU B 1 41 ? -56.562 13.367 25 1 54.56 41 LEU B O 1
ATOM 4543 N N . GLU B 1 42 ? -55.125 13.547 23.359 1 56.38 42 GLU B N 1
ATOM 4544 C CA . GLU B 1 42 ? -55.594 14.867 22.953 1 56.38 42 GLU B CA 1
ATOM 4545 C C . GLU B 1 42 ? -57.031 14.797 22.453 1 56.38 42 GLU B C 1
ATOM 4547 O O . GLU B 1 42 ? -57.875 15.633 22.828 1 56.38 42 GLU B O 1
ATOM 4552 N N . SER B 1 43 ? -57.219 13.844 21.688 1 59.03 43 SER B N 1
ATOM 4553 C CA . SER B 1 43 ? -58.562 13.641 21.141 1 59.03 43 SER B CA 1
ATOM 4554 C C . SER B 1 43 ? -59.562 13.312 22.25 1 59.03 43 SER B C 1
ATOM 4556 O O . SER B 1 43 ? -60.688 13.836 22.266 1 59.03 43 SER B O 1
ATOM 4558 N N . LYS B 1 44 ? -58.969 12.547 23.234 1 52.72 44 LYS B N 1
ATOM 4559 C CA . LYS B 1 44 ? -59.812 12.148 24.344 1 52.72 44 LYS B CA 1
ATOM 4560 C C . LYS B 1 44 ? -60.062 13.32 25.297 1 52.72 44 LYS B C 1
ATOM 4562 O O . LYS B 1 44 ? -61.188 13.508 25.781 1 52.72 44 LYS B O 1
ATOM 4567 N N . LEU B 1 45 ? -58.969 14.039 25.531 1 56 45 LEU B N 1
ATOM 4568 C CA . LEU B 1 45 ? -59.094 15.242 26.359 1 56 45 LEU B CA 1
ATOM 4569 C C . LEU B 1 45 ? -60.031 16.25 25.703 1 56 45 LEU B C 1
ATOM 4571 O O . LEU B 1 45 ? -60.875 16.844 26.391 1 56 45 LEU B O 1
ATOM 4575 N N . GLU B 1 46 ? -59.875 16.359 24.5 1 58.69 46 GLU B N 1
ATOM 4576 C CA . GLU B 1 46 ? -60.75 17.266 23.734 1 58.69 46 GLU B CA 1
ATOM 4577 C C . GLU B 1 46 ? -62.219 16.812 23.812 1 58.69 46 GLU B C 1
ATOM 4579 O O . GLU B 1 46 ? -63.125 17.625 23.984 1 58.69 46 GLU B O 1
ATOM 4584 N N . LYS B 1 47 ? -62.344 15.492 23.75 1 58.41 47 LYS B N 1
ATOM 4585 C CA . LYS B 1 47 ? -63.688 14.938 23.844 1 58.41 47 LYS B CA 1
ATOM 4586 C C . LYS B 1 47 ? -64.25 15.086 25.25 1 58.41 47 LYS B C 1
ATOM 4588 O O . LYS B 1 47 ? -65.438 15.406 25.422 1 58.41 47 LYS B O 1
ATOM 4593 N N . ALA B 1 48 ? -63.312 14.898 26.234 1 54.09 48 ALA B N 1
ATOM 4594 C CA . ALA B 1 48 ? -63.719 15.055 27.625 1 54.09 48 ALA B CA 1
ATOM 4595 C C . ALA B 1 48 ? -64.062 16.516 27.953 1 54.09 48 ALA B C 1
ATOM 4597 O O . ALA B 1 48 ? -65 16.797 28.641 1 54.09 48 ALA B O 1
ATOM 4598 N N . LEU B 1 49 ? -63.281 17.297 27.406 1 56.53 49 LEU B N 1
ATOM 4599 C CA . LEU B 1 49 ? -63.5 18.734 27.578 1 56.53 49 LEU B CA 1
ATOM 4600 C C . LEU B 1 49 ? -64.75 19.156 26.875 1 56.53 49 LEU B C 1
ATOM 4602 O O . LEU B 1 49 ? -65.562 19.938 27.406 1 56.53 49 LEU B O 1
ATOM 4606 N N . HIS B 1 50 ? -65 18.578 25.75 1 59.31 50 HIS B N 1
ATOM 4607 C CA . HIS B 1 50 ? -66.25 18.844 25 1 59.31 50 HIS B CA 1
ATOM 4608 C C . HIS B 1 50 ? -67.5 18.281 25.734 1 59.31 50 HIS B C 1
ATOM 4610 O O . HIS B 1 50 ? -68.5 18.922 25.797 1 59.31 50 HIS B O 1
ATOM 4616 N N . ALA B 1 51 ? -67.25 17.094 26.391 1 53.75 51 ALA B N 1
ATOM 4617 C CA . ALA B 1 51 ? -68.312 16.484 27.172 1 53.75 51 ALA B CA 1
ATOM 4618 C C . ALA B 1 51 ? -68.625 17.297 28.438 1 53.75 51 ALA B C 1
ATOM 4620 O O . ALA B 1 51 ? -69.75 17.453 28.844 1 53.75 51 ALA B O 1
ATOM 4621 N N . LEU B 1 52 ? -67.562 17.781 28.953 1 49.97 52 LEU B N 1
ATOM 4622 C CA . LEU B 1 52 ? -67.688 18.641 30.125 1 49.97 52 LEU B CA 1
ATOM 4623 C C . LEU B 1 52 ? -68.375 19.969 29.766 1 49.97 52 LEU B C 1
ATOM 4625 O O . LEU B 1 52 ? -69.25 20.453 30.5 1 49.97 52 LEU B O 1
ATOM 4629 N N . GLU B 1 53 ? -68 20.422 28.703 1 54.12 53 GLU B N 1
ATOM 4630 C CA . GLU B 1 53 ? -68.625 21.641 28.188 1 54.12 53 GLU B CA 1
ATOM 4631 C C . GLU B 1 53 ? -70.125 21.391 27.844 1 54.12 53 GLU B C 1
ATOM 4633 O O . GLU B 1 53 ? -70.938 22.234 28.125 1 54.12 53 GLU B O 1
ATOM 4638 N N . ALA B 1 54 ? -70.438 20.234 27.281 1 53.53 54 ALA B N 1
ATOM 4639 C CA . ALA B 1 54 ? -71.812 19.859 26.953 1 53.53 54 ALA B CA 1
ATOM 4640 C C . ALA B 1 54 ? -72.625 19.594 28.219 1 53.53 54 ALA B C 1
ATOM 4642 O O . ALA B 1 54 ? -73.812 19.906 28.266 1 53.53 54 ALA B O 1
ATOM 4643 N N . ALA B 1 55 ? -72 18.953 29.234 1 46.97 55 ALA B N 1
ATOM 4644 C CA . ALA B 1 55 ? -72.688 18.734 30.516 1 46.97 55 ALA B CA 1
ATOM 4645 C C . ALA B 1 55 ? -72.875 20.062 31.234 1 46.97 55 ALA B C 1
ATOM 4647 O O . ALA B 1 55 ? -73.938 20.234 31.922 1 46.97 55 ALA B O 1
ATOM 4648 N N . SER B 1 56 ? -71.938 20.891 31.094 1 43.09 56 SER B N 1
ATOM 4649 C CA . SER B 1 56 ? -72.062 22.219 31.688 1 43.09 56 SER B CA 1
ATOM 4650 C C . SER B 1 56 ? -73.125 23.047 30.938 1 43.09 56 SER B C 1
ATOM 4652 O O . SER B 1 56 ? -73.75 23.953 31.516 1 43.09 56 SER B O 1
ATOM 4654 N N . ALA B 1 57 ? -73.312 22.828 29.688 1 44.38 57 ALA B N 1
ATOM 4655 C CA . ALA B 1 57 ? -74.312 23.594 28.938 1 44.38 57 ALA B CA 1
ATOM 4656 C C . ALA B 1 57 ? -75.688 23.266 29.391 1 44.38 57 ALA B C 1
ATOM 4658 O O . ALA B 1 57 ? -76.625 24.078 29.188 1 44.38 57 ALA B O 1
ATOM 4659 N N . LYS B 1 58 ? -76 21.984 29.766 1 41.75 58 LYS B N 1
ATOM 4660 C CA . LYS B 1 58 ? -77.375 21.672 30.141 1 41.75 58 LYS B CA 1
ATOM 4661 C C . LYS B 1 58 ? -77.75 22.328 31.469 1 41.75 58 LYS B C 1
ATOM 4663 O O . LYS B 1 58 ? -78.938 22.281 31.891 1 41.75 58 LYS B O 1
ATOM 4668 N N . GLN B 1 59 ? -76.875 22.344 32.375 1 36.66 59 GLN B N 1
ATOM 4669 C CA . GLN B 1 59 ? -77.25 23 33.625 1 36.66 59 GLN B CA 1
ATOM 4670 C C . GLN B 1 59 ? -77.375 24.5 33.438 1 36.66 59 GLN B C 1
ATOM 4672 O O . GLN B 1 59 ? -76.625 25.266 34.062 1 36.66 59 GLN B O 1
ATOM 4677 N N . THR B 1 60 ? -77.5 24.938 32.25 1 35.47 60 THR B N 1
ATOM 4678 C CA . THR B 1 60 ? -77.438 26.359 31.906 1 35.47 60 THR B CA 1
ATOM 4679 C C . THR B 1 60 ? -78.625 27.125 32.531 1 35.47 60 THR B C 1
ATOM 4681 O O . THR B 1 60 ? -78.75 28.328 32.312 1 35.47 60 THR B O 1
ATOM 4684 N N . THR B 1 61 ? -79.75 26.391 33 1 34.53 61 THR B N 1
ATOM 4685 C CA . THR B 1 61 ? -80.688 27.484 33.156 1 34.53 61 THR B CA 1
ATOM 4686 C C . THR B 1 61 ? -80.188 28.484 34.188 1 34.53 61 THR B C 1
ATOM 4688 O O . THR B 1 61 ? -80.562 29.672 34.125 1 34.53 61 THR B O 1
ATOM 4691 N N . ALA B 1 62 ? -80.125 27.906 35.562 1 33.94 62 ALA B N 1
ATOM 4692 C CA . ALA B 1 62 ? -80.188 28.984 36.531 1 33.94 62 ALA B CA 1
ATOM 4693 C C . ALA B 1 62 ? -78.938 29.828 36.469 1 33.94 62 ALA B C 1
ATOM 4695 O O . ALA B 1 62 ? -79 31.062 36.344 1 33.94 62 ALA B O 1
ATOM 4696 N N . ALA B 1 63 ? -78.25 29.922 37.781 1 33.5 63 ALA B N 1
ATOM 4697 C CA . ALA B 1 63 ? -77.438 31.031 38.25 1 33.5 63 ALA B CA 1
ATOM 4698 C C . ALA B 1 63 ? -76.125 31.062 37.531 1 33.5 63 ALA B C 1
ATOM 4700 O O . ALA B 1 63 ? -75.562 30 37.219 1 33.5 63 ALA B O 1
ATOM 4701 N N . ALA B 1 64 ? -75.812 32.125 36.812 1 36.12 64 ALA B N 1
ATOM 4702 C CA . ALA B 1 64 ? -74.625 32.625 36.125 1 36.12 64 ALA B CA 1
ATOM 4703 C C . ALA B 1 64 ? -73.375 32.25 36.875 1 36.12 64 ALA B C 1
ATOM 4705 O O . ALA B 1 64 ? -72.938 32.969 37.75 1 36.12 64 ALA B O 1
ATOM 4706 N N . ALA B 1 65 ? -73.312 31.031 37.594 1 33.09 65 ALA B N 1
ATOM 4707 C CA . ALA B 1 65 ? -72.125 30.781 38.375 1 33.09 65 ALA B CA 1
ATOM 4708 C C . ALA B 1 65 ? -70.875 31.031 37.531 1 33.09 65 ALA B C 1
ATOM 4710 O O . ALA B 1 65 ? -70.875 30.828 36.312 1 33.09 65 ALA B O 1
ATOM 4711 N N . ALA B 1 66 ? -69.875 31.922 38.188 1 34.59 66 ALA B N 1
ATOM 4712 C CA . ALA B 1 66 ? -68.562 32.375 37.812 1 34.59 66 ALA B CA 1
ATOM 4713 C C . ALA B 1 66 ? -67.75 31.266 37.125 1 34.59 66 ALA B C 1
ATOM 4715 O O . ALA B 1 66 ? -67.812 30.109 37.531 1 34.59 66 ALA B O 1
ATOM 4716 N N . PRO B 1 67 ? -67.625 31.375 35.781 1 39.12 67 PRO B N 1
ATOM 4717 C CA . PRO B 1 67 ? -66.75 30.438 35.062 1 39.12 67 PRO B CA 1
ATOM 4718 C C . PRO B 1 67 ? -65.562 30 35.844 1 39.12 67 PRO B C 1
ATOM 4720 O O . PRO B 1 67 ? -64.938 30.797 36.562 1 39.12 67 PRO B O 1
ATOM 4723 N N . VAL B 1 68 ? -65.438 28.812 36.375 1 42.94 68 VAL B N 1
ATOM 4724 C CA . VAL B 1 68 ? -64.375 28.219 37.156 1 42.94 68 VAL B CA 1
ATOM 4725 C C . VAL B 1 68 ? -63.031 28.516 36.531 1 42.94 68 VAL B C 1
ATOM 4727 O O . VAL B 1 68 ? -62.75 28.047 35.406 1 42.94 68 VAL B O 1
ATOM 4730 N N . PRO B 1 69 ? -62.344 29.766 36.688 1 50.69 69 PRO B N 1
ATOM 4731 C CA . PRO B 1 69 ? -61.031 30.234 36.281 1 50.69 69 PRO B CA 1
ATOM 4732 C C . PRO B 1 69 ? -60 29.109 36.25 1 50.69 69 PRO B C 1
ATOM 4734 O O . PRO B 1 69 ? -59.062 29.141 35.406 1 50.69 69 PRO B O 1
ATOM 4737 N N . ASP B 1 70 ? -60.312 28.047 36.875 1 58.84 70 ASP B N 1
ATOM 4738 C CA . ASP B 1 70 ? -59.281 27.047 37.094 1 58.84 70 ASP B CA 1
ATOM 4739 C C . ASP B 1 70 ? -59.094 26.156 35.875 1 58.84 70 ASP B C 1
ATOM 4741 O O . ASP B 1 70 ? -57.969 25.734 35.562 1 58.84 70 ASP B O 1
ATOM 4745 N N . ILE B 1 71 ? -60.062 26.078 35.062 1 56.12 71 ILE B N 1
ATOM 4746 C CA . ILE B 1 71 ? -59.969 25.188 33.906 1 56.12 71 ILE B CA 1
ATOM 4747 C C . ILE B 1 71 ? -59.188 25.859 32.781 1 56.12 71 ILE B C 1
ATOM 4749 O O . ILE B 1 71 ? -58.406 25.219 32.094 1 56.12 71 ILE B O 1
ATOM 4753 N N . LYS B 1 72 ? -59.344 27.094 32.625 1 59.91 72 LYS B N 1
ATOM 4754 C CA . LYS B 1 72 ? -58.625 27.844 31.609 1 59.91 72 LYS B CA 1
ATOM 4755 C C . LYS B 1 72 ? -57.125 27.859 31.906 1 59.91 72 LYS B C 1
ATOM 4757 O O . LYS B 1 72 ? -56.312 27.734 30.984 1 59.91 72 LYS B O 1
ATOM 4762 N N . LYS B 1 73 ? -56.812 28 33.125 1 63.5 73 LYS B N 1
ATOM 4763 C CA . LYS B 1 73 ? -55.406 27.984 33.5 1 63.5 73 LYS B CA 1
ATOM 4764 C C . LYS B 1 73 ? -54.781 26.609 33.25 1 63.5 73 LYS B C 1
ATOM 4766 O O . LYS B 1 73 ? -53.656 26.516 32.781 1 63.5 73 LYS B O 1
ATOM 4771 N N . ILE B 1 74 ? -55.562 25.641 33.5 1 62.94 74 ILE B N 1
ATOM 4772 C CA . ILE B 1 74 ? -55.094 24.281 33.25 1 62.94 74 ILE B CA 1
ATOM 4773 C C . ILE B 1 74 ? -54.906 24.047 31.75 1 62.94 74 ILE B C 1
ATOM 4775 O O . ILE B 1 74 ? -53.938 23.469 31.328 1 62.94 74 ILE B O 1
ATOM 4779 N N . ASP B 1 75 ? -55.781 24.578 31.047 1 63.44 75 ASP B N 1
ATOM 4780 C CA . ASP B 1 75 ? -55.719 24.469 29.594 1 63.44 75 ASP B CA 1
ATOM 4781 C C . ASP B 1 75 ? -54.5 25.188 29.047 1 63.44 75 ASP B C 1
ATOM 4783 O O . ASP B 1 75 ? -53.781 24.656 28.172 1 63.44 75 ASP B O 1
ATOM 4787 N N . GLN B 1 76 ? -54.281 26.297 29.562 1 69.62 76 GLN B N 1
ATOM 4788 C CA . GLN B 1 76 ? -53.094 27.078 29.156 1 69.62 76 GLN B CA 1
ATOM 4789 C C . GLN B 1 76 ? -51.812 26.344 29.531 1 69.62 76 GLN B C 1
ATOM 4791 O O . GLN B 1 76 ? -50.844 26.328 28.766 1 69.62 76 GLN B O 1
ATOM 4796 N N . LYS B 1 77 ? -51.844 25.766 30.672 1 66.19 77 LYS B N 1
ATOM 4797 C CA . LYS B 1 77 ? -50.656 25.031 31.109 1 66.19 77 LYS B CA 1
ATOM 4798 C C . LYS B 1 77 ? -50.438 23.797 30.25 1 66.19 77 LYS B C 1
ATOM 4800 O O . LYS B 1 77 ? -49.281 23.484 29.906 1 66.19 77 LYS B O 1
ATOM 4805 N N . VAL B 1 78 ? -51.469 23.203 29.891 1 66.75 78 VAL B N 1
ATOM 4806 C CA . VAL B 1 78 ? -51.344 22.031 29.016 1 66.75 78 VAL B CA 1
ATOM 4807 C C . VAL B 1 78 ? -50.812 22.453 27.656 1 66.75 78 VAL B C 1
ATOM 4809 O O . VAL B 1 78 ? -49.969 21.781 27.078 1 66.75 78 VAL B O 1
ATOM 4812 N N . LYS B 1 79 ? -51.312 23.547 27.219 1 66.06 79 LYS B N 1
ATOM 4813 C CA . LYS B 1 79 ? -50.812 24.047 25.922 1 66.06 79 LYS B CA 1
ATOM 4814 C C . LYS B 1 79 ? -49.344 24.422 26 1 66.06 79 LYS B C 1
ATOM 4816 O O . LYS B 1 79 ? -48.594 24.172 25.062 1 66.06 79 LYS B O 1
ATOM 4821 N N . LEU B 1 80 ? -48.938 24.938 27.078 1 68.19 80 LEU B N 1
ATOM 4822 C CA . LEU B 1 80 ? -47.531 25.297 27.281 1 68.19 80 LEU B CA 1
ATOM 4823 C C . LEU B 1 80 ? -46.656 24.047 27.359 1 68.19 80 LEU B C 1
ATOM 4825 O O . LEU B 1 80 ? -45.562 24.016 26.797 1 68.19 80 LEU B O 1
ATOM 4829 N N . ILE B 1 81 ? -47.125 23.094 28.016 1 67.56 81 ILE B N 1
ATOM 4830 C CA . ILE B 1 81 ? -46.406 21.844 28.125 1 67.56 81 ILE B CA 1
ATOM 4831 C C . ILE B 1 81 ? -46.281 21.188 26.75 1 67.56 81 ILE B C 1
ATOM 4833 O O . ILE B 1 81 ? -45.25 20.656 26.375 1 67.56 81 ILE B O 1
ATOM 4837 N N . GLU B 1 82 ? -47.281 21.375 26.031 1 63.12 82 GLU B N 1
ATOM 4838 C CA . GLU B 1 82 ? -47.281 20.844 24.672 1 63.12 82 GLU B CA 1
ATOM 4839 C C . GLU B 1 82 ? -46.25 21.562 23.812 1 63.12 82 GLU B C 1
ATOM 4841 O O . GLU B 1 82 ? -45.531 20.922 23.062 1 63.12 82 GLU B O 1
ATOM 4846 N N . ARG B 1 83 ? -46.25 22.75 23.922 1 66.56 83 ARG B N 1
ATOM 4847 C CA . ARG B 1 83 ? -45.281 23.531 23.141 1 66.56 83 ARG B CA 1
ATOM 4848 C C . ARG B 1 83 ? -43.844 23.234 23.562 1 66.56 83 ARG B C 1
ATOM 4850 O O . ARG B 1 83 ? -42.969 23.141 22.734 1 66.56 83 ARG B O 1
ATOM 4857 N N . LYS B 1 84 ? -43.688 23.109 24.828 1 64.12 84 LYS B N 1
ATOM 4858 C CA . LYS B 1 84 ? -42.344 22.781 25.328 1 64.12 84 LYS B CA 1
ATOM 4859 C C . LYS B 1 84 ? -41.906 21.406 24.828 1 64.12 84 LYS B C 1
ATOM 4861 O O . LYS B 1 84 ? -40.75 21.219 24.453 1 64.12 84 LYS B O 1
ATOM 4866 N N . LEU B 1 85 ? -42.812 20.531 24.859 1 63.91 85 LEU B N 1
ATOM 4867 C CA . LEU B 1 85 ? -42.531 19.188 24.359 1 63.91 85 LEU B CA 1
ATOM 4868 C C . LEU B 1 85 ? -42.188 19.234 22.875 1 63.91 85 LEU B C 1
ATOM 4870 O O . LEU B 1 85 ? -41.312 18.531 22.406 1 63.91 85 LEU B O 1
ATOM 4874 N N . GLU B 1 86 ? -42.875 20.047 22.156 1 63.94 86 GLU B N 1
ATOM 4875 C CA . GLU B 1 86 ? -42.625 20.188 20.734 1 63.94 86 GLU B CA 1
ATOM 4876 C C . GLU B 1 86 ? -41.25 20.797 20.469 1 63.94 86 GLU B C 1
ATOM 4878 O O . GLU B 1 86 ? -40.531 20.359 19.578 1 63.94 86 GLU B O 1
ATOM 4883 N N . VAL B 1 87 ? -40.938 21.766 21.203 1 64.44 87 VAL B N 1
ATOM 4884 C CA . VAL B 1 87 ? -39.656 22.438 21.047 1 64.44 87 VAL B CA 1
ATOM 4885 C C . VAL B 1 87 ? -38.531 21.484 21.422 1 64.44 87 VAL B C 1
ATOM 4887 O O . VAL B 1 87 ? -37.5 21.406 20.734 1 64.44 87 VAL B O 1
ATOM 4890 N N . ASP B 1 88 ? -38.75 20.859 22.547 1 62.12 88 ASP B N 1
ATOM 4891 C CA . ASP B 1 88 ? -37.75 19.906 22.984 1 62.12 88 ASP B CA 1
ATOM 4892 C C . ASP B 1 88 ? -37.531 18.797 21.969 1 62.12 88 ASP B C 1
ATOM 4894 O O . ASP B 1 88 ? -36.406 18.344 21.734 1 62.12 88 ASP B O 1
ATOM 4898 N N . LYS B 1 89 ? -38.594 18.422 21.438 1 60.72 89 LYS B N 1
ATOM 4899 C CA . LYS B 1 89 ? -38.531 17.453 20.359 1 60.72 89 LYS B CA 1
ATOM 4900 C C . LYS B 1 89 ? -37.781 18.016 19.156 1 60.72 89 LYS B C 1
ATOM 4902 O O . LYS B 1 89 ? -36.938 17.328 18.562 1 60.72 89 LYS B O 1
ATOM 4907 N N . GLU B 1 90 ? -38.031 19.188 18.844 1 60.47 90 GLU B N 1
ATOM 4908 C CA . GLU B 1 90 ? -37.344 19.828 17.719 1 60.47 90 GLU B CA 1
ATOM 4909 C C . GLU B 1 90 ? -35.844 19.938 17.969 1 60.47 90 GLU B C 1
ATOM 4911 O O . GLU B 1 90 ? -35.062 19.703 17.062 1 60.47 90 GLU B O 1
ATOM 4916 N N . VAL B 1 91 ? -35.594 20.359 19.172 1 59.5 91 VAL B N 1
ATOM 4917 C CA . VAL B 1 91 ? -34.188 20.516 19.531 1 59.5 91 VAL B CA 1
ATOM 4918 C C . VAL B 1 91 ? -33.5 19.141 19.531 1 59.5 91 VAL B C 1
ATOM 4920 O O . VAL B 1 91 ? -32.375 18.984 19.016 1 59.5 91 VAL B O 1
ATOM 4923 N N . SER B 1 92 ? -34.156 18.25 20.203 1 58.19 92 SER B N 1
ATOM 4924 C CA . SER B 1 92 ? -33.625 16.891 20.234 1 58.19 92 SER B CA 1
ATOM 4925 C C . SER B 1 92 ? -33.5 16.312 18.828 1 58.19 92 SER B C 1
ATOM 4927 O O . SER B 1 92 ? -32.5 15.672 18.484 1 58.19 92 SER B O 1
ATOM 4929 N N . ASP B 1 93 ? -34.469 16.562 18.078 1 58.16 93 ASP B N 1
ATOM 4930 C CA . ASP B 1 93 ? -34.469 16.125 16.688 1 58.16 93 ASP B CA 1
ATOM 4931 C C . ASP B 1 93 ? -33.312 16.797 15.906 1 58.16 93 ASP B C 1
ATOM 4933 O O . ASP B 1 93 ? -32.688 16.172 15.078 1 58.16 93 ASP B O 1
ATOM 4937 N N . GLY B 1 94 ? -33.125 18.031 16.188 1 57.88 94 GLY B N 1
ATOM 4938 C CA . GLY B 1 94 ? -32.031 18.766 15.531 1 57.88 94 GLY B CA 1
ATOM 4939 C C . GLY B 1 94 ? -30.672 18.219 15.883 1 57.88 94 GLY B C 1
ATOM 4940 O O . GLY B 1 94 ? -29.812 18.062 15 1 57.88 94 GLY B O 1
ATOM 4941 N N . LYS B 1 95 ? -30.531 18.031 17.172 1 58.66 95 LYS B N 1
ATOM 4942 C CA . LYS B 1 95 ? -29.25 17.469 17.609 1 58.66 95 LYS B CA 1
ATOM 4943 C C . LYS B 1 95 ? -29.047 16.062 17.031 1 58.66 95 LYS B C 1
ATOM 4945 O O . LYS B 1 95 ? -27.938 15.719 16.609 1 58.66 95 LYS B O 1
ATOM 4950 N N . TRP B 1 96 ? -30.109 15.406 17.078 1 59.97 96 TRP B N 1
ATOM 4951 C CA . TRP B 1 96 ? -30.062 14.055 16.531 1 59.97 96 TRP B CA 1
ATOM 4952 C C . TRP B 1 96 ? -29.797 14.086 15.031 1 59.97 96 TRP B C 1
ATOM 4954 O O . TRP B 1 96 ? -29.078 13.227 14.5 1 59.97 96 TRP B O 1
ATOM 4964 N N . ALA B 1 97 ? -30.25 15.141 14.492 1 59.16 97 ALA B N 1
ATOM 4965 C CA . ALA B 1 97 ? -30.172 15.234 13.039 1 59.16 97 ALA B CA 1
ATOM 4966 C C . ALA B 1 97 ? -28.734 15.453 12.586 1 59.16 97 ALA B C 1
ATOM 4968 O O . ALA B 1 97 ? -28.375 15.148 11.445 1 59.16 97 ALA B O 1
ATOM 4969 N N . LYS B 1 98 ? -28 15.93 13.492 1 62.88 98 LYS B N 1
ATOM 4970 C CA . LYS B 1 98 ? -26.625 16.219 13.086 1 62.88 98 LYS B CA 1
ATOM 4971 C C . LYS B 1 98 ? -25.703 15.047 13.375 1 62.88 98 LYS B C 1
ATOM 4973 O O . LYS B 1 98 ? -24.562 15.008 12.898 1 62.88 98 LYS B O 1
ATOM 4978 N N . LEU B 1 99 ? -26.266 14.125 14.102 1 75.38 99 LEU B N 1
ATOM 4979 C CA . LEU B 1 99 ? -25.422 12.977 14.453 1 75.38 99 LEU B CA 1
ATOM 4980 C C . LEU B 1 99 ? -25.375 11.984 13.305 1 75.38 99 LEU B C 1
ATOM 4982 O O . LEU B 1 99 ? -26.391 11.695 12.664 1 75.38 99 LEU B O 1
ATOM 4986 N N . PRO B 1 100 ? -24.156 11.586 13.023 1 85 100 PRO B N 1
ATOM 4987 C CA . PRO B 1 100 ? -24.078 10.547 11.992 1 85 100 PRO B CA 1
ATOM 4988 C C . PRO B 1 100 ? -24.766 9.25 12.406 1 85 100 PRO B C 1
ATOM 4990 O O . PRO B 1 100 ? -25.047 9.047 13.586 1 85 100 PRO B O 1
ATOM 4993 N N . ASN B 1 101 ? -25.188 8.586 11.422 1 86.88 101 ASN B N 1
ATOM 4994 C CA . ASN B 1 101 ? -25.688 7.238 11.672 1 86.88 101 ASN B CA 1
ATOM 4995 C C . ASN B 1 101 ? -24.562 6.258 11.961 1 86.88 101 ASN B C 1
ATOM 4997 O O . ASN B 1 101 ? -23.656 6.086 11.133 1 86.88 101 ASN B O 1
ATOM 5001 N N . VAL B 1 102 ? -24.516 5.715 13.133 1 89.19 102 VAL B N 1
ATOM 5002 C CA . VAL B 1 102 ? -23.484 4.75 13.523 1 89.19 102 VAL B CA 1
ATOM 5003 C C . VAL B 1 102 ? -24.125 3.381 13.734 1 89.19 102 VAL B C 1
ATOM 5005 O O . VAL B 1 102 ? -25.062 3.238 14.523 1 89.19 102 VAL B O 1
ATOM 5008 N N . GLU B 1 103 ? -23.625 2.465 13 1 90.94 103 GLU B N 1
ATOM 5009 C CA . GLU B 1 103 ? -24.125 1.101 13.125 1 90.94 103 GLU B CA 1
ATOM 5010 C C . GLU B 1 103 ? -23 0.11 13.352 1 90.94 103 GLU B C 1
ATOM 5012 O O . GLU B 1 103 ? -21.953 0.199 12.711 1 90.94 103 GLU B O 1
ATOM 5017 N N . VAL B 1 104 ? -23.188 -0.773 14.336 1 93 104 VAL B N 1
ATOM 5018 C CA . VAL B 1 104 ? -22.281 -1.901 14.562 1 93 104 VAL B CA 1
ATOM 5019 C C . VAL B 1 104 ? -23.078 -3.207 14.523 1 93 104 VAL B C 1
ATOM 5021 O O . VAL B 1 104 ? -24.094 -3.344 15.203 1 93 104 VAL B O 1
ATOM 5024 N N . GLY B 1 105 ? -22.609 -4.047 13.703 1 94 105 GLY B N 1
ATOM 5025 C CA . GLY B 1 105 ? -23.312 -5.312 13.547 1 94 105 GLY B CA 1
ATOM 5026 C C . GLY B 1 105 ? -22.5 -6.352 12.789 1 94 105 GLY B C 1
ATOM 5027 O O . GLY B 1 105 ? -21.281 -6.414 12.914 1 94 105 GLY B O 1
ATOM 5028 N N . THR B 1 106 ? -23.25 -7.086 12.094 1 92.81 106 THR B N 1
ATOM 5029 C CA . THR B 1 106 ? -22.656 -8.227 11.391 1 92.81 106 THR B CA 1
ATOM 5030 C C . THR B 1 106 ? -21.734 -7.75 10.266 1 92.81 106 THR B C 1
ATOM 5032 O O . THR B 1 106 ? -20.906 -8.516 9.766 1 92.81 106 THR B O 1
ATOM 5035 N N . GLN B 1 107 ? -21.891 -6.516 9.93 1 92.75 107 GLN B N 1
ATOM 5036 C CA . GLN B 1 107 ? -21.078 -5.992 8.836 1 92.75 107 GLN B CA 1
ATOM 5037 C C . GLN B 1 107 ? -19.984 -5.074 9.359 1 92.75 107 GLN B C 1
ATOM 5039 O O . GLN B 1 107 ? -19.406 -4.285 8.602 1 92.75 107 GLN B O 1
ATOM 5044 N N . GLY B 1 108 ? -19.766 -5.137 10.547 1 95.62 108 GLY B N 1
ATOM 5045 C CA . GLY B 1 108 ? -18.75 -4.293 11.148 1 95.62 108 GLY B CA 1
ATOM 5046 C C . GLY B 1 108 ? -19.266 -2.936 11.578 1 95.62 108 GLY B C 1
ATOM 5047 O O . GLY B 1 108 ? -20.391 -2.822 12.055 1 95.62 108 GLY B O 1
ATOM 5048 N N . LEU B 1 109 ? -18.344 -1.971 11.562 1 95.5 109 LEU B N 1
ATOM 5049 C CA . LEU B 1 109 ? -18.703 -0.601 11.914 1 95.5 109 LEU B CA 1
ATOM 5050 C C . LEU B 1 109 ? -19.016 0.214 10.664 1 95.5 109 LEU B C 1
ATOM 5052 O O . LEU B 1 109 ? -18.266 0.183 9.688 1 95.5 109 LEU B O 1
ATOM 5056 N N . ASN B 1 110 ? -20.156 0.808 10.688 1 94.56 110 ASN B N 1
ATOM 5057 C CA . ASN B 1 110 ? -20.547 1.75 9.641 1 94.56 110 ASN B CA 1
ATOM 5058 C C . ASN B 1 110 ? -20.938 3.105 10.227 1 94.56 110 ASN B C 1
ATOM 5060 O O . ASN B 1 110 ? -21.797 3.184 11.094 1 94.56 110 ASN B O 1
ATOM 5064 N N . VAL B 1 111 ? -20.25 4.117 9.797 1 94.62 111 VAL B N 1
ATOM 5065 C CA . VAL B 1 111 ? -20.562 5.488 10.188 1 94.62 111 VAL B CA 1
ATOM 5066 C C . VAL B 1 111 ? -20.922 6.305 8.945 1 94.62 111 VAL B C 1
ATOM 5068 O O . VAL B 1 111 ? -20.125 6.395 8.008 1 94.62 111 VAL B O 1
ATOM 5071 N N . GLU B 1 112 ? -22.078 6.883 8.93 1 93.81 112 GLU B N 1
ATOM 5072 C CA . GLU B 1 112 ? -22.562 7.621 7.766 1 93.81 112 GLU B CA 1
ATOM 5073 C C . GLU B 1 112 ? -23.078 9 8.164 1 93.81 112 GLU B C 1
ATOM 5075 O O . GLU B 1 112 ? -23.797 9.141 9.148 1 93.81 112 GLU B O 1
ATOM 5080 N N . SER B 1 113 ? -22.641 9.93 7.379 1 91.94 113 SER B N 1
ATOM 5081 C CA . SER B 1 113 ? -23.172 11.266 7.621 1 91.94 113 SER B CA 1
ATOM 5082 C C . SER B 1 113 ? -24.672 11.312 7.359 1 91.94 113 SER B C 1
ATOM 5084 O O . SER B 1 113 ? -25.219 10.461 6.648 1 91.94 113 SER B O 1
ATOM 5086 N N . LYS B 1 114 ? -25.328 12.258 7.871 1 85.56 114 LYS B N 1
ATOM 5087 C CA . LYS B 1 114 ? -26.781 12.344 7.766 1 85.56 114 LYS B CA 1
ATOM 5088 C C . LYS B 1 114 ? -27.219 12.5 6.309 1 85.56 114 LYS B C 1
ATOM 5090 O O . LYS B 1 114 ? -28.234 11.93 5.895 1 85.56 114 LYS B O 1
ATOM 5095 N N . ASP B 1 115 ? -26.438 13.227 5.625 1 87.62 115 ASP B N 1
ATOM 5096 C CA . ASP B 1 115 ? -26.812 13.461 4.23 1 87.62 115 ASP B CA 1
ATOM 5097 C C . ASP B 1 115 ? -26.359 12.305 3.344 1 87.62 115 ASP B C 1
ATOM 5099 O O . ASP B 1 115 ? -26.641 12.289 2.145 1 87.62 115 ASP B O 1
ATOM 5103 N N . GLY B 1 116 ? -25.625 11.391 3.891 1 89.38 116 GLY B N 1
ATOM 5104 C CA . GLY B 1 116 ? -25.188 10.219 3.145 1 89.38 116 GLY B CA 1
ATOM 5105 C C . GLY B 1 116 ? -23.969 10.477 2.283 1 89.38 116 GLY B C 1
ATOM 5106 O O . GLY B 1 116 ? -23.516 9.586 1.562 1 89.38 116 GLY B O 1
ATOM 5107 N N . ASP B 1 117 ? -23.391 11.625 2.389 1 92.19 117 ASP B N 1
ATOM 5108 C CA . ASP B 1 117 ? -22.281 12.016 1.521 1 92.19 117 ASP B CA 1
ATOM 5109 C C . ASP B 1 117 ? -20.969 11.383 1.98 1 92.19 117 ASP B C 1
ATOM 5111 O O . ASP B 1 117 ? -20.031 11.242 1.191 1 92.19 117 ASP B O 1
ATOM 5115 N N . PHE B 1 118 ? -20.922 11.078 3.217 1 94.19 118 PHE B N 1
ATOM 5116 C CA . PHE B 1 118 ? -19.703 10.516 3.791 1 94.19 118 PHE B CA 1
ATOM 5117 C C . PHE B 1 118 ? -20.016 9.227 4.551 1 94.19 118 PHE B C 1
ATOM 5119 O O . PHE B 1 118 ? -20.953 9.188 5.355 1 94.19 118 PHE B O 1
ATOM 5126 N N . LYS B 1 119 ? -19.266 8.234 4.211 1 95.19 119 LYS B N 1
ATOM 5127 C CA . LYS B 1 119 ? -19.375 6.934 4.875 1 95.19 119 LYS B CA 1
ATOM 5128 C C . LYS B 1 119 ? -18 6.379 5.23 1 95.19 119 LYS B C 1
ATOM 5130 O O . LYS B 1 119 ? -17.047 6.543 4.473 1 95.19 119 LYS B O 1
ATOM 5135 N N . LEU B 1 120 ? -17.906 5.75 6.383 1 95.81 120 LEU B N 1
ATOM 5136 C CA . LEU B 1 120 ? -16.719 5.016 6.801 1 95.81 120 LEU B CA 1
ATOM 5137 C C . LEU B 1 120 ? -17.078 3.639 7.336 1 95.81 120 LEU B C 1
ATOM 5139 O O . LEU B 1 120 ? -17.953 3.518 8.203 1 95.81 120 LEU B O 1
ATOM 5143 N N . ASN B 1 121 ? -16.406 2.676 6.801 1 96.12 121 ASN B N 1
ATOM 5144 C CA . ASN B 1 121 ? -16.625 1.297 7.227 1 96.12 121 ASN B CA 1
ATOM 5145 C C . ASN B 1 121 ? -15.328 0.656 7.73 1 96.12 121 ASN B C 1
ATOM 5147 O O . ASN B 1 121 ? -14.266 0.869 7.16 1 96.12 121 ASN B O 1
ATOM 5151 N N . PHE B 1 122 ? -15.398 -0.016 8.828 1 96.19 122 PHE B N 1
ATOM 5152 C CA . PHE B 1 122 ? -14.344 -0.909 9.297 1 96.19 122 PHE B CA 1
ATOM 5153 C C . PHE B 1 122 ? -14.82 -2.355 9.297 1 96.19 122 PHE B C 1
ATOM 5155 O O . PHE B 1 122 ? -15.781 -2.697 9.992 1 96.19 122 PHE B O 1
ATOM 5162 N N . ARG B 1 123 ? -14.141 -3.115 8.547 1 97.62 123 ARG B N 1
ATOM 5163 C CA . ARG B 1 123 ? -14.414 -4.543 8.461 1 97.62 123 ARG B CA 1
ATOM 5164 C C . ARG B 1 123 ? -13.148 -5.363 8.695 1 97.62 123 ARG B C 1
ATOM 5166 O O . ARG B 1 123 ? -12.086 -4.805 8.961 1 97.62 123 ARG B O 1
ATOM 5173 N N . GLY B 1 124 ? -13.352 -6.695 8.719 1 97.56 124 GLY B N 1
ATOM 5174 C CA . GLY B 1 124 ? -12.195 -7.527 8.992 1 97.56 124 GLY B CA 1
ATOM 5175 C C . GLY B 1 124 ? -12.367 -8.969 8.547 1 97.56 124 GLY B C 1
ATOM 5176 O O . GLY B 1 124 ? -13.492 -9.43 8.367 1 97.56 124 GLY B O 1
ATOM 5177 N N . LEU B 1 125 ? -11.266 -9.602 8.305 1 98.5 125 LEU B N 1
ATOM 5178 C CA . LEU B 1 125 ? -11.195 -11.023 7.988 1 98.5 125 LEU B CA 1
ATOM 5179 C C . LEU B 1 125 ? -10.023 -11.68 8.711 1 98.5 125 LEU B C 1
ATOM 5181 O O . LEU B 1 125 ? -8.891 -11.188 8.648 1 98.5 125 LEU B O 1
ATOM 5185 N N . VAL B 1 126 ? -10.281 -12.711 9.445 1 98.5 126 VAL B N 1
ATOM 5186 C CA . VAL B 1 126 ? -9.25 -13.523 10.086 1 98.5 126 VAL B CA 1
ATOM 5187 C C . VAL B 1 126 ? -9.484 -15 9.758 1 98.5 126 VAL B C 1
ATOM 5189 O O . VAL B 1 126 ? -10.562 -15.531 9.992 1 98.5 126 VAL B O 1
ATOM 5192 N N . GLN B 1 127 ? -8.492 -15.617 9.242 1 98.69 127 GLN B N 1
ATOM 5193 C CA . GLN B 1 127 ? -8.547 -17.031 8.914 1 98.69 127 GLN B CA 1
ATOM 5194 C C . GLN B 1 127 ? -7.355 -17.781 9.5 1 98.69 127 GLN B C 1
ATOM 5196 O O . GLN B 1 127 ? -6.203 -17.484 9.172 1 98.69 127 GLN B O 1
ATOM 5201 N N . ALA B 1 128 ? -7.617 -18.75 10.352 1 98.56 128 ALA B N 1
ATOM 5202 C CA . ALA B 1 128 ? -6.625 -19.672 10.898 1 98.56 128 ALA B CA 1
ATOM 5203 C C . ALA B 1 128 ? -6.785 -21.062 10.305 1 98.56 128 ALA B C 1
ATOM 5205 O O . ALA B 1 128 ? -7.863 -21.672 10.391 1 98.56 128 ALA B O 1
ATOM 5206 N N . ASP B 1 129 ? -5.723 -21.625 9.758 1 98.44 129 ASP B N 1
ATOM 5207 C CA . ASP B 1 129 ? -5.809 -22.891 9.031 1 98.44 129 ASP B CA 1
ATOM 5208 C C . ASP B 1 129 ? -4.949 -23.969 9.695 1 98.44 129 ASP B C 1
ATOM 5210 O O . ASP B 1 129 ? -3.959 -23.656 10.359 1 98.44 129 ASP B O 1
ATOM 5214 N N . GLY B 1 130 ? -5.402 -25.203 9.578 1 97.75 130 GLY B N 1
ATOM 5215 C CA . GLY B 1 130 ? -4.621 -26.406 9.852 1 97.75 130 GLY B CA 1
ATOM 5216 C C . GLY B 1 130 ? -4.473 -27.312 8.648 1 97.75 130 GLY B C 1
ATOM 5217 O O . GLY B 1 130 ? -5.434 -27.531 7.914 1 97.75 130 GLY B O 1
ATOM 5218 N N . TYR B 1 131 ? -3.279 -27.734 8.383 1 96.25 131 TYR B N 1
ATOM 5219 C CA . TYR B 1 131 ? -2.99 -28.688 7.32 1 96.25 131 TYR B CA 1
ATOM 5220 C C . TYR B 1 131 ? -2.416 -29.984 7.883 1 96.25 131 TYR B C 1
ATOM 5222 O O . TYR B 1 131 ? -1.4 -29.969 8.586 1 96.25 131 TYR B O 1
ATOM 5230 N N . TYR B 1 132 ? -3.033 -31.078 7.512 1 96 132 TYR B N 1
ATOM 5231 C CA . TYR B 1 132 ? -2.617 -32.406 7.961 1 96 132 TYR B CA 1
ATOM 5232 C C . TYR B 1 132 ? -2.42 -33.344 6.777 1 96 132 TYR B C 1
ATOM 5234 O O . TYR B 1 132 ? -3.389 -33.906 6.242 1 96 132 TYR B O 1
ATOM 5242 N N . PHE B 1 133 ? -1.204 -33.656 6.488 1 93.75 133 PHE B N 1
ATOM 5243 C CA . PHE B 1 133 ? -0.883 -34.469 5.328 1 93.75 133 PHE B CA 1
ATOM 5244 C C . PHE B 1 133 ? -0.874 -35.938 5.703 1 93.75 133 PHE B C 1
ATOM 5246 O O . PHE B 1 133 ? -0.477 -36.312 6.812 1 93.75 133 PHE B O 1
ATOM 5253 N N . VAL B 1 134 ? -1.318 -36.656 4.727 1 89.19 134 VAL B N 1
ATOM 5254 C CA . VAL B 1 134 ? -1.387 -38.094 4.91 1 89.19 134 VAL B CA 1
ATOM 5255 C C . VAL B 1 134 ? -0.493 -38.781 3.885 1 89.19 134 VAL B C 1
ATOM 5257 O O . VAL B 1 134 ? -0.454 -38.375 2.719 1 89.19 134 VAL B O 1
ATOM 5260 N N . ASP B 1 135 ? 0.197 -39.844 4.344 1 78 135 ASP B N 1
ATOM 5261 C CA . ASP B 1 135 ? 1.074 -40.625 3.486 1 78 135 ASP B CA 1
ATOM 5262 C C . ASP B 1 135 ? 2.066 -39.75 2.742 1 78 135 ASP B C 1
ATOM 5264 O O . ASP B 1 135 ? 2.227 -39.875 1.526 1 78 135 ASP B O 1
ATOM 5268 N N . ASP B 1 136 ? 2.689 -38.75 3.516 1 64.88 136 ASP B N 1
ATOM 5269 C CA . ASP B 1 136 ? 3.295 -37.594 2.852 1 64.88 136 ASP B CA 1
ATOM 5270 C C . ASP B 1 136 ? 4.793 -37.812 2.637 1 64.88 136 ASP B C 1
ATOM 5272 O O . ASP B 1 136 ? 5.609 -37.344 3.426 1 64.88 136 ASP B O 1
ATOM 5276 N N . GLU B 1 137 ? 5.125 -38.719 1.834 1 61.84 137 GLU B N 1
ATOM 5277 C CA . GLU B 1 137 ? 6.535 -38.719 1.449 1 61.84 137 GLU B CA 1
ATOM 5278 C C . GLU B 1 137 ? 6.91 -37.438 0.692 1 61.84 137 GLU B C 1
ATOM 5280 O O . GLU B 1 137 ? 6.164 -37 -0.177 1 61.84 137 GLU B O 1
ATOM 5285 N N . ASP B 1 138 ? 7.711 -36.562 1.294 1 60.5 138 ASP B N 1
ATOM 5286 C CA . ASP B 1 138 ? 8.18 -35.375 0.576 1 60.5 138 ASP B CA 1
ATOM 5287 C C . ASP B 1 138 ? 9.203 -35.75 -0.496 1 60.5 138 ASP B C 1
ATOM 5289 O O . ASP B 1 138 ? 10.305 -36.219 -0.181 1 60.5 138 ASP B O 1
ATOM 5293 N N . PRO B 1 139 ? 8.734 -35.75 -1.703 1 56.44 139 PRO B N 1
ATOM 5294 C CA . PRO B 1 139 ? 9.648 -36.188 -2.758 1 56.44 139 PRO B CA 1
ATOM 5295 C C . PRO B 1 139 ? 10.969 -35.438 -2.76 1 56.44 139 PRO B C 1
ATOM 5297 O O . PRO B 1 139 ? 11.984 -35.938 -3.236 1 56.44 139 PRO B O 1
ATOM 5300 N N . ASN B 1 140 ? 10.891 -34.188 -2.289 1 57.06 140 ASN B N 1
ATOM 5301 C CA . ASN B 1 140 ? 12.109 -33.375 -2.408 1 57.06 140 ASN B CA 1
ATOM 5302 C C . ASN B 1 140 ? 12.977 -33.5 -1.16 1 57.06 140 ASN B C 1
ATOM 5304 O O . ASN B 1 140 ? 14.047 -32.875 -1.081 1 57.06 140 ASN B O 1
ATOM 5308 N N . ASN B 1 141 ? 12.406 -34.281 -0.233 1 59.97 141 ASN B N 1
ATOM 5309 C CA . ASN B 1 141 ? 13.188 -34.375 0.997 1 59.97 141 ASN B CA 1
ATOM 5310 C C . ASN B 1 141 ? 14.047 -35.625 1.027 1 59.97 141 ASN B C 1
ATOM 5312 O O . ASN B 1 141 ? 13.523 -36.75 1.129 1 59.97 141 ASN B O 1
ATOM 5316 N N . VAL B 1 142 ? 15.312 -35.438 0.852 1 57.75 142 VAL B N 1
ATOM 5317 C CA . VAL B 1 142 ? 16.312 -36.5 0.83 1 57.75 142 VAL B CA 1
ATOM 5318 C C . VAL B 1 142 ? 16.312 -37.25 2.162 1 57.75 142 VAL B C 1
ATOM 5320 O O . VAL B 1 142 ? 16.734 -38.406 2.232 1 57.75 142 VAL B O 1
ATOM 5323 N N . ASN B 1 143 ? 15.859 -36.5 3.145 1 59.69 143 ASN B N 1
ATOM 5324 C CA . ASN B 1 143 ? 15.992 -37.094 4.461 1 59.69 143 ASN B CA 1
ATOM 5325 C C . ASN B 1 143 ? 14.773 -37.938 4.812 1 59.69 143 ASN B C 1
ATOM 5327 O O . ASN B 1 143 ? 14.727 -38.562 5.875 1 59.69 143 ASN B O 1
ATOM 5331 N N . GLY B 1 144 ? 13.875 -38.031 3.83 1 63.69 144 GLY B N 1
ATOM 5332 C CA . GLY B 1 144 ? 12.703 -38.844 4.074 1 63.69 144 GLY B CA 1
ATOM 5333 C C . GLY B 1 144 ? 11.633 -38.156 4.887 1 63.69 144 GLY B C 1
ATOM 5334 O O . GLY B 1 144 ? 10.625 -38.75 5.254 1 63.69 144 GLY B O 1
ATOM 5335 N N . ASP B 1 145 ? 11.859 -36.875 5.227 1 71.62 145 ASP B N 1
ATOM 5336 C CA . ASP B 1 145 ? 10.852 -36.188 6.027 1 71.62 145 ASP B CA 1
ATOM 5337 C C . ASP B 1 145 ? 9.625 -35.875 5.184 1 71.62 145 ASP B C 1
ATOM 5339 O O . ASP B 1 145 ? 9.742 -35.594 3.99 1 71.62 145 ASP B O 1
ATOM 5343 N N . GLY B 1 146 ? 8.5 -36.094 5.699 1 78.88 146 GLY B N 1
ATOM 5344 C CA . GLY B 1 146 ? 7.25 -35.812 5.02 1 78.88 146 GLY B CA 1
ATOM 5345 C C . GLY B 1 146 ? 6.891 -34.344 5.008 1 78.88 146 GLY B C 1
ATOM 5346 O O . GLY B 1 146 ? 7.703 -33.5 5.395 1 78.88 146 GLY B O 1
ATOM 5347 N N . LEU B 1 147 ? 5.824 -34.094 4.367 1 84.5 147 LEU B N 1
ATOM 5348 C CA . LEU B 1 147 ? 5.289 -32.75 4.363 1 84.5 147 LEU B CA 1
ATOM 5349 C C . LEU B 1 147 ? 4.949 -32.281 5.777 1 84.5 147 LEU B C 1
ATOM 5351 O O . LEU B 1 147 ? 4.637 -33.125 6.641 1 84.5 147 LEU B O 1
ATOM 5355 N N . VAL B 1 148 ? 5.062 -31.078 6.066 1 83.5 148 VAL B N 1
ATOM 5356 C CA . VAL B 1 148 ? 4.945 -30.531 7.414 1 83.5 148 VAL B CA 1
ATOM 5357 C C . VAL B 1 148 ? 3.477 -30.266 7.738 1 83.5 148 VAL B C 1
ATOM 5359 O O . VAL B 1 148 ? 2.803 -29.516 7.027 1 83.5 148 VAL B O 1
ATOM 5362 N N . ASN B 1 149 ? 2.973 -30.969 8.742 1 91.12 149 ASN B N 1
ATOM 5363 C CA . ASN B 1 149 ? 1.701 -30.547 9.328 1 91.12 149 ASN B CA 1
ATOM 5364 C C . ASN B 1 149 ? 1.827 -29.219 10.055 1 91.12 149 ASN B C 1
ATOM 5366 O O . ASN B 1 149 ? 2.754 -29.016 10.844 1 91.12 149 ASN B O 1
ATOM 5370 N N . ARG B 1 150 ? 0.896 -28.281 9.797 1 91.88 150 ARG B N 1
ATOM 5371 C CA . ARG B 1 150 ? 1.137 -26.969 10.367 1 91.88 150 ARG B CA 1
ATOM 5372 C C . ARG B 1 150 ? -0.173 -26.219 10.578 1 91.88 150 ARG B C 1
ATOM 5374 O O . ARG B 1 150 ? -1.169 -26.484 9.906 1 91.88 150 ARG B O 1
ATOM 5381 N N . PHE B 1 151 ? -0.128 -25.344 11.586 1 95.75 151 PHE B N 1
ATOM 5382 C CA . PHE B 1 151 ? -1.111 -24.281 11.773 1 95.75 151 PHE B CA 1
ATOM 5383 C C . PHE B 1 151 ? -0.589 -22.953 11.227 1 95.75 151 PHE B C 1
ATOM 5385 O O . PHE B 1 151 ? 0.568 -22.594 11.453 1 95.75 151 PHE B O 1
ATOM 5392 N N . ILE B 1 152 ? -1.43 -22.266 10.477 1 95.19 152 ILE B N 1
ATOM 5393 C CA . ILE B 1 152 ? -0.974 -20.984 9.938 1 95.19 152 ILE B CA 1
ATOM 5394 C C . ILE B 1 152 ? -2.094 -19.953 10.039 1 95.19 152 ILE B C 1
ATOM 5396 O O . ILE B 1 152 ? -3.271 -20.312 10.109 1 95.19 152 ILE B O 1
ATOM 5400 N N . MET B 1 153 ? -1.699 -18.609 10.172 1 96.69 153 MET B N 1
ATOM 5401 C CA . MET B 1 153 ? -2.631 -17.516 9.891 1 96.69 153 MET B CA 1
ATOM 5402 C C . MET B 1 153 ? -2.68 -17.219 8.391 1 96.69 153 MET B C 1
ATOM 5404 O O . MET B 1 153 ? -1.801 -16.547 7.863 1 96.69 153 MET B O 1
ATOM 5408 N N . ARG B 1 154 ? -3.676 -17.734 7.797 1 97.69 154 ARG B N 1
ATOM 5409 C CA . ARG B 1 154 ? -3.75 -17.656 6.34 1 97.69 154 ARG B CA 1
ATOM 5410 C C . ARG B 1 154 ? -4.008 -16.219 5.879 1 97.69 154 ARG B C 1
ATOM 5412 O O . ARG B 1 154 ? -3.408 -15.766 4.906 1 97.69 154 ARG B O 1
ATOM 5419 N N . ARG B 1 155 ? -4.988 -15.625 6.512 1 98.12 155 ARG B N 1
ATOM 5420 C CA . ARG B 1 155 ? -5.316 -14.234 6.203 1 98.12 155 ARG B CA 1
ATOM 5421 C C . ARG B 1 155 ? -5.66 -13.461 7.473 1 98.12 155 ARG B C 1
ATOM 5423 O O . ARG B 1 155 ? -6.34 -13.977 8.359 1 98.12 155 ARG B O 1
ATOM 5430 N N . VAL B 1 156 ? -5.133 -12.305 7.633 1 98.06 156 VAL B N 1
ATOM 5431 C CA . VAL B 1 156 ? -5.449 -11.305 8.648 1 98.06 156 VAL B CA 1
ATOM 5432 C C . VAL B 1 156 ? -5.594 -9.938 7.992 1 98.06 156 VAL B C 1
ATOM 5434 O O . VAL B 1 156 ? -4.602 -9.266 7.711 1 98.06 156 VAL B O 1
ATOM 5437 N N . ARG B 1 157 ? -6.918 -9.523 7.773 1 98.25 157 ARG B N 1
ATOM 5438 C CA . ARG B 1 157 ? -7.145 -8.375 6.898 1 98.25 157 ARG B CA 1
ATOM 5439 C C . ARG B 1 157 ? -8.062 -7.352 7.566 1 98.25 157 ARG B C 1
ATOM 5441 O O . ARG B 1 157 ? -9.289 -7.504 7.543 1 98.25 157 ARG B O 1
ATOM 5448 N N . PRO B 1 158 ? -7.496 -6.301 8.188 1 97.38 158 PRO B N 1
ATOM 5449 C CA . PRO B 1 158 ? -8.336 -5.129 8.445 1 97.38 158 PRO B CA 1
ATOM 5450 C C . PRO B 1 158 ? -8.734 -4.398 7.164 1 97.38 158 PRO B C 1
ATOM 5452 O O . PRO B 1 158 ? -7.898 -4.172 6.289 1 97.38 158 PRO B O 1
ATOM 5455 N N . ILE B 1 159 ? -9.984 -4.059 7.078 1 97.5 159 ILE B N 1
ATOM 5456 C CA . ILE B 1 159 ? -10.492 -3.449 5.852 1 97.5 159 ILE B CA 1
ATOM 5457 C C . ILE B 1 159 ? -11.109 -2.09 6.168 1 97.5 159 ILE B C 1
ATOM 5459 O O . ILE B 1 159 ? -12.047 -1.999 6.965 1 97.5 159 ILE B O 1
ATOM 5463 N N . PHE B 1 160 ? -10.555 -1.092 5.578 1 96.44 160 PHE B N 1
ATOM 5464 C CA . PHE B 1 160 ? -11.086 0.262 5.672 1 96.44 160 PHE B CA 1
ATOM 5465 C C . PHE B 1 160 ? -11.648 0.715 4.328 1 96.44 160 PHE B C 1
ATOM 5467 O O . PHE B 1 160 ? -10.961 0.641 3.307 1 96.44 160 PHE B O 1
ATOM 5474 N N . SER B 1 161 ? -12.852 1.139 4.379 1 95.75 161 SER B N 1
ATOM 5475 C CA . SER B 1 161 ? -13.469 1.627 3.15 1 95.75 161 SER B CA 1
ATOM 5476 C C . SER B 1 161 ? -14.492 2.719 3.441 1 95.75 161 SER B C 1
ATOM 5478 O O . SER B 1 161 ? -14.844 2.953 4.602 1 95.75 161 SER B O 1
ATOM 5480 N N . GLY B 1 162 ? -14.961 3.359 2.363 1 94.56 162 GLY B N 1
ATOM 5481 C CA . GLY B 1 162 ? -15.953 4.406 2.557 1 94.56 162 GLY B CA 1
ATOM 5482 C C . GLY B 1 162 ? -16.281 5.164 1.284 1 94.56 162 GLY B C 1
ATOM 5483 O O . GLY B 1 162 ? -15.914 4.734 0.188 1 94.56 162 GLY B O 1
ATOM 5484 N N . THR B 1 163 ? -17.109 6.184 1.507 1 93.81 163 THR B N 1
ATOM 5485 C CA . THR B 1 163 ? -17.531 7.078 0.438 1 93.81 163 THR B CA 1
ATOM 5486 C C . THR B 1 163 ? -17.25 8.531 0.802 1 93.81 163 THR B C 1
ATOM 5488 O O . THR B 1 163 ? -17.453 8.938 1.95 1 93.81 163 THR B O 1
ATOM 5491 N N . LEU B 1 164 ? -16.719 9.219 -0.146 1 93.56 164 LEU B N 1
ATOM 5492 C CA . LEU B 1 164 ? -16.516 10.656 -0.03 1 93.56 164 LEU B CA 1
ATOM 5493 C C . LEU B 1 164 ? -17.359 11.414 -1.045 1 93.56 164 LEU B C 1
ATOM 5495 O O . LEU B 1 164 ? -17.344 11.086 -2.234 1 93.56 164 LEU B O 1
ATOM 5499 N N . TRP B 1 165 ? -18.094 12.398 -0.567 1 91.56 165 TRP B N 1
ATOM 5500 C CA . TRP B 1 165 ? -18.875 13.289 -1.408 1 91.56 165 TRP B CA 1
ATOM 5501 C C . TRP B 1 165 ? -19.828 12.492 -2.305 1 91.56 165 TRP B C 1
ATOM 5503 O O . TRP B 1 165 ? -19.891 12.734 -3.512 1 91.56 165 TRP B O 1
ATOM 5513 N N . LYS B 1 166 ? -20.391 11.461 -1.775 1 89.12 166 LYS B N 1
ATOM 5514 C CA . LYS B 1 166 ? -21.469 10.664 -2.365 1 89.12 166 LYS B CA 1
ATOM 5515 C C . LYS B 1 166 ? -20.938 9.781 -3.492 1 89.12 166 LYS B C 1
ATOM 5517 O O . LYS B 1 166 ? -21.375 8.641 -3.643 1 89.12 166 LYS B O 1
ATOM 5522 N N . ASP B 1 167 ? -19.906 10.273 -4.258 1 89.56 167 ASP B N 1
ATOM 5523 C CA . ASP B 1 167 ? -19.656 9.617 -5.535 1 89.56 167 ASP B CA 1
ATOM 5524 C C . ASP B 1 167 ? -18.234 9.039 -5.586 1 89.56 167 ASP B C 1
ATOM 5526 O O . ASP B 1 167 ? -17.797 8.57 -6.633 1 89.56 167 ASP B O 1
ATOM 5530 N N . ILE B 1 168 ? -17.531 9.086 -4.586 1 92.62 168 ILE B N 1
ATOM 5531 C CA . ILE B 1 168 ? -16.172 8.578 -4.59 1 92.62 168 ILE B CA 1
ATOM 5532 C C . ILE B 1 168 ? -16.016 7.512 -3.506 1 92.62 168 ILE B C 1
ATOM 5534 O O . ILE B 1 168 ? -16.094 7.816 -2.314 1 92.62 168 ILE B O 1
ATOM 5538 N N . ASP B 1 169 ? -15.734 6.348 -3.971 1 94.19 169 ASP B N 1
ATOM 5539 C CA . ASP B 1 169 ? -15.453 5.27 -3.023 1 94.19 169 ASP B CA 1
ATOM 5540 C C . ASP B 1 169 ? -13.953 5.051 -2.867 1 94.19 169 ASP B C 1
ATOM 5542 O O . ASP B 1 169 ? -13.172 5.383 -3.764 1 94.19 169 ASP B O 1
ATOM 5546 N N . TRP B 1 170 ? -13.562 4.617 -1.732 1 94.88 170 TRP B N 1
ATOM 5547 C CA . TRP B 1 170 ? -12.164 4.281 -1.478 1 94.88 170 TRP B CA 1
ATOM 5548 C C . TRP B 1 170 ? -12.055 3.027 -0.618 1 94.88 170 TRP B C 1
ATOM 5550 O O . TRP B 1 170 ? -13.008 2.65 0.065 1 94.88 170 TRP B O 1
ATOM 5560 N N . ARG B 1 171 ? -10.859 2.398 -0.71 1 96.12 171 ARG B N 1
ATOM 5561 C CA . ARG B 1 171 ? -10.609 1.182 0.054 1 96.12 171 ARG B CA 1
ATOM 5562 C C . ARG B 1 171 ? -9.125 1.022 0.355 1 96.12 171 ARG B C 1
ATOM 5564 O O . ARG B 1 171 ? -8.281 1.347 -0.48 1 96.12 171 ARG B O 1
ATOM 5571 N N . ILE B 1 172 ? -8.828 0.558 1.568 1 96.75 172 ILE B N 1
ATOM 5572 C CA . ILE B 1 172 ? -7.492 0.147 2 1 96.75 172 ILE B CA 1
ATOM 5573 C C . ILE B 1 172 ? -7.574 -1.201 2.713 1 96.75 172 ILE B C 1
ATOM 5575 O O . ILE B 1 172 ? -8.305 -1.348 3.697 1 96.75 172 ILE B O 1
ATOM 5579 N N . MET B 1 173 ? -6.793 -2.148 2.189 1 96.69 173 MET B N 1
ATOM 5580 C CA . MET B 1 173 ? -6.82 -3.467 2.816 1 96.69 173 MET B CA 1
ATOM 5581 C C . MET B 1 173 ? -5.43 -4.09 2.834 1 96.69 173 MET B C 1
ATOM 5583 O O . MET B 1 173 ? -5.039 -4.777 1.889 1 96.69 173 MET B O 1
ATOM 5587 N N . PRO B 1 174 ? -4.727 -3.939 3.916 1 96.25 174 PRO B N 1
ATOM 5588 C CA . PRO B 1 174 ? -3.514 -4.734 4.125 1 96.25 174 PRO B CA 1
ATOM 5589 C C . PRO B 1 174 ? -3.814 -6.16 4.582 1 96.25 174 PRO B C 1
ATOM 5591 O O . PRO B 1 174 ? -4.957 -6.473 4.922 1 96.25 174 PRO B O 1
ATOM 5594 N N . ASP B 1 175 ? -2.842 -7.012 4.461 1 96.5 175 ASP B N 1
ATOM 5595 C CA . ASP B 1 175 ? -2.887 -8.383 4.957 1 96.5 175 ASP B CA 1
ATOM 5596 C C . ASP B 1 175 ? -1.647 -8.703 5.789 1 96.5 175 ASP B C 1
ATOM 5598 O O . ASP B 1 175 ? -0.52 -8.516 5.328 1 96.5 175 ASP B O 1
ATOM 5602 N N . PHE B 1 176 ? -1.869 -9.211 7 1 95.62 176 PHE B N 1
ATOM 5603 C CA . PHE B 1 176 ? -0.774 -9.523 7.91 1 95.62 176 PHE B CA 1
ATOM 5604 C C . PHE B 1 176 ? -0.604 -11.031 8.055 1 95.62 176 PHE B C 1
ATOM 5606 O O . PHE B 1 176 ? 0.086 -11.5 8.969 1 95.62 176 PHE B O 1
ATOM 5613 N N . GLY B 1 177 ? -1.271 -11.773 7.23 1 94.44 177 GLY B N 1
ATOM 5614 C CA . GLY B 1 177 ? -1.141 -13.227 7.266 1 94.44 177 GLY B CA 1
ATOM 5615 C C . GLY B 1 177 ? 0.158 -13.719 6.664 1 94.44 177 GLY B C 1
ATOM 5616 O O . GLY B 1 177 ? 0.882 -12.961 6.02 1 94.44 177 GLY B O 1
ATOM 5617 N N . MET B 1 178 ? 0.467 -14.984 7.008 1 92.5 178 MET B N 1
ATOM 5618 C CA . MET B 1 178 ? 1.567 -15.734 6.406 1 92.5 178 MET B CA 1
ATOM 5619 C C . MET B 1 178 ? 2.91 -15.109 6.766 1 92.5 178 MET B C 1
ATOM 5621 O O . MET B 1 178 ? 3.861 -15.18 5.984 1 92.5 178 MET B O 1
ATOM 5625 N N . GLY B 1 179 ? 3.016 -14.305 7.68 1 87.31 179 GLY B N 1
ATOM 5626 C CA . GLY B 1 179 ? 4.273 -13.867 8.266 1 87.31 179 GLY B CA 1
ATOM 5627 C C . GLY B 1 179 ? 4.781 -12.562 7.68 1 87.31 179 GLY B C 1
ATOM 5628 O O . GLY B 1 179 ? 5.883 -12.117 8.008 1 87.31 179 GLY B O 1
ATOM 5629 N N . ALA B 1 180 ? 4.062 -11.922 6.785 1 88.19 180 ALA B N 1
ATOM 5630 C CA . ALA B 1 180 ? 4.496 -10.648 6.207 1 88.19 180 ALA B CA 1
ATOM 5631 C C . ALA B 1 180 ? 3.309 -9.719 5.973 1 88.19 180 ALA B C 1
ATOM 5633 O O . ALA B 1 180 ? 2.229 -10.172 5.578 1 88.19 180 ALA B O 1
ATOM 5634 N N . ALA B 1 181 ? 3.592 -8.438 6.25 1 90.94 181 ALA B N 1
ATOM 5635 C CA . ALA B 1 181 ? 2.568 -7.441 5.93 1 90.94 181 ALA B CA 1
ATOM 5636 C C . ALA B 1 181 ? 2.598 -7.086 4.445 1 90.94 181 ALA B C 1
ATOM 5638 O O . ALA B 1 181 ? 3.641 -6.699 3.914 1 90.94 181 ALA B O 1
ATOM 5639 N N . ARG B 1 182 ? 1.464 -7.238 3.738 1 92.5 182 ARG B N 1
ATOM 5640 C CA . ARG B 1 182 ? 1.34 -6.922 2.318 1 92.5 182 ARG B CA 1
ATOM 5641 C C . ARG B 1 182 ? 0.097 -6.078 2.053 1 92.5 182 ARG B C 1
ATOM 5643 O O . ARG B 1 182 ? -0.917 -6.223 2.74 1 92.5 182 ARG B O 1
ATOM 5650 N N . LEU B 1 183 ? 0.217 -5.254 1.058 1 94.75 183 LEU B N 1
ATOM 5651 C CA . LEU B 1 183 ? -0.945 -4.488 0.614 1 94.75 183 LEU B CA 1
ATOM 5652 C C . LEU B 1 183 ? -1.7 -5.238 -0.481 1 94.75 183 LEU B C 1
ATOM 5654 O O . LEU B 1 183 ? -1.104 -5.656 -1.475 1 94.75 183 LEU B O 1
ATOM 5658 N N . PHE B 1 184 ? -2.967 -5.34 -0.34 1 95 184 PHE B N 1
ATOM 5659 C CA . PHE B 1 184 ? -3.758 -6.035 -1.35 1 95 184 PHE B CA 1
ATOM 5660 C C . PHE B 1 184 ? -4.633 -5.055 -2.121 1 95 184 PHE B C 1
ATOM 5662 O O . PHE B 1 184 ? -4.676 -5.09 -3.354 1 95 184 PHE B O 1
ATOM 5669 N N . ASP B 1 185 ? -5.324 -4.219 -1.362 1 96.12 185 ASP B N 1
ATOM 5670 C CA . ASP B 1 185 ? -6.16 -3.219 -2.025 1 96.12 185 ASP B CA 1
ATOM 5671 C C . ASP B 1 185 ? -5.848 -1.814 -1.515 1 96.12 185 ASP B C 1
ATOM 5673 O O . ASP B 1 185 ? -5.672 -1.611 -0.311 1 96.12 185 ASP B O 1
ATOM 5677 N N . ALA B 1 186 ? -5.758 -0.938 -2.357 1 96.5 186 ALA B N 1
ATOM 5678 C CA . ALA B 1 186 ? -5.734 0.505 -2.129 1 96.5 186 ALA B CA 1
ATOM 5679 C C . ALA B 1 186 ? -6.125 1.267 -3.393 1 96.5 186 ALA B C 1
ATOM 5681 O O . ALA B 1 186 ? -5.328 1.384 -4.328 1 96.5 186 ALA B O 1
ATOM 5682 N N . TYR B 1 187 ? -7.383 1.798 -3.352 1 95.62 187 TYR B N 1
ATOM 5683 C CA . TYR B 1 187 ? -7.844 2.436 -4.582 1 95.62 187 TYR B CA 1
ATOM 5684 C C . TYR B 1 187 ? -8.906 3.484 -4.285 1 95.62 187 TYR B C 1
ATOM 5686 O O . TYR B 1 187 ? -9.453 3.535 -3.178 1 95.62 187 TYR B O 1
ATOM 5694 N N . ALA B 1 188 ? -9.125 4.277 -5.258 1 94.75 188 ALA B N 1
ATOM 5695 C CA . ALA B 1 188 ? -10.281 5.172 -5.348 1 94.75 188 ALA B CA 1
ATOM 5696 C C . ALA B 1 188 ? -11.125 4.859 -6.582 1 94.75 188 ALA B C 1
ATOM 5698 O O . ALA B 1 188 ? -10.594 4.445 -7.613 1 94.75 188 ALA B O 1
ATOM 5699 N N . ASP B 1 189 ? -12.352 4.984 -6.418 1 94.25 189 ASP B N 1
ATOM 5700 C CA . ASP B 1 189 ? -13.297 4.719 -7.492 1 94.25 189 ASP B CA 1
ATOM 5701 C C . ASP B 1 189 ? -14.266 5.887 -7.672 1 94.25 189 ASP B C 1
ATOM 5703 O O . ASP B 1 189 ? -15.102 6.145 -6.805 1 94.25 189 ASP B O 1
ATOM 5707 N N . LEU B 1 190 ? -14.172 6.602 -8.758 1 91.25 190 LEU B N 1
ATOM 5708 C CA . LEU B 1 190 ? -15.07 7.691 -9.117 1 91.25 190 LEU B CA 1
ATOM 5709 C C . LEU B 1 190 ? -16.312 7.164 -9.82 1 91.25 190 LEU B C 1
ATOM 5711 O O . LEU B 1 190 ? -16.297 6.922 -11.031 1 91.25 190 LEU B O 1
ATOM 5715 N N . ARG B 1 191 ? -17.359 7.109 -9.07 1 87.06 191 ARG B N 1
ATOM 5716 C CA . ARG B 1 191 ? -18.547 6.465 -9.625 1 87.06 191 ARG B CA 1
ATOM 5717 C C . ARG B 1 191 ? -19.672 7.473 -9.828 1 87.06 191 ARG B C 1
ATOM 5719 O O . ARG B 1 191 ? -20.781 7.293 -9.312 1 87.06 191 ARG B O 1
ATOM 5726 N N . TYR B 1 192 ? -19.547 8.375 -10.68 1 81.56 192 TYR B N 1
ATOM 5727 C CA . TYR B 1 192 ? -20.547 9.383 -11.008 1 81.56 192 TYR B CA 1
ATOM 5728 C C . TYR B 1 192 ? -21.656 8.781 -11.859 1 81.56 192 TYR B C 1
ATOM 5730 O O . TYR B 1 192 ? -22.828 9.18 -11.742 1 81.56 192 TYR B O 1
ATOM 5738 N N . PHE B 1 193 ? -21.25 7.824 -12.734 1 84 193 PHE B N 1
ATOM 5739 C CA . PHE B 1 193 ? -22.219 7.117 -13.562 1 84 193 PHE B CA 1
ATOM 5740 C C . PHE B 1 193 ? -22.172 5.617 -13.289 1 84 193 PHE B C 1
ATOM 5742 O O . PHE B 1 193 ? -21.094 5.031 -13.203 1 84 193 PHE B O 1
ATOM 5749 N N . ARG B 1 194 ? -23.281 5.039 -13.211 1 83.25 194 ARG B N 1
ATOM 5750 C CA . ARG B 1 194 ? -23.375 3.594 -13.016 1 83.25 194 ARG B CA 1
ATOM 5751 C C . ARG B 1 194 ? -22.766 2.848 -14.203 1 83.25 194 ARG B C 1
ATOM 5753 O O . ARG B 1 194 ? -22.156 1.787 -14.031 1 83.25 194 ARG B O 1
ATOM 5760 N N . SER B 1 195 ? -22.938 3.406 -15.305 1 88.94 195 SER B N 1
ATOM 5761 C CA . SER B 1 195 ? -22.484 2.75 -16.531 1 88.94 195 SER B CA 1
ATOM 5762 C C . SER B 1 195 ? -21.016 3.033 -16.812 1 88.94 195 SER B C 1
ATOM 5764 O O . SER B 1 195 ? -20.406 2.416 -17.688 1 88.94 195 SER B O 1
ATOM 5766 N N . ALA B 1 196 ? -20.484 3.955 -16.078 1 91.81 196 ALA B N 1
ATOM 5767 C CA . ALA B 1 196 ? -19.094 4.312 -16.344 1 91.81 196 ALA B CA 1
ATOM 5768 C C . ALA B 1 196 ? -18.438 4.898 -15.094 1 91.81 196 ALA B C 1
ATOM 5770 O O . ALA B 1 196 ? -18.547 6.098 -14.828 1 91.81 196 ALA B O 1
ATOM 5771 N N . SER B 1 197 ? -17.734 4.07 -14.414 1 92.06 197 SER B N 1
ATOM 5772 C CA . SER B 1 197 ? -16.953 4.473 -13.25 1 92.06 197 SER B CA 1
ATOM 5773 C C . SER B 1 197 ? -15.469 4.246 -13.477 1 92.06 197 SER B C 1
ATOM 5775 O O . SER B 1 197 ? -15.078 3.369 -14.25 1 92.06 197 SER B O 1
ATOM 5777 N N . LEU B 1 198 ? -14.664 5.078 -12.852 1 94.06 198 LEU B N 1
ATOM 5778 C CA . LEU B 1 198 ? -13.219 5 -13.039 1 94.06 198 LEU B CA 1
ATOM 5779 C C . LEU B 1 198 ? -12.516 4.703 -11.719 1 94.06 198 LEU B C 1
ATOM 5781 O O . LEU B 1 198 ? -12.586 5.5 -10.781 1 94.06 198 LEU B O 1
ATOM 5785 N N . ALA B 1 199 ? -11.867 3.559 -11.711 1 95.69 199 ALA B N 1
ATOM 5786 C CA . ALA B 1 199 ? -11.078 3.178 -10.539 1 95.69 199 ALA B CA 1
ATOM 5787 C C . ALA B 1 199 ? -9.586 3.311 -10.812 1 95.69 199 ALA B C 1
ATOM 5789 O O . ALA B 1 199 ? -9.133 3.094 -11.945 1 95.69 199 ALA B O 1
ATOM 5790 N N . ALA B 1 200 ? -8.828 3.689 -9.797 1 96.19 200 ALA B N 1
ATOM 5791 C CA . ALA B 1 200 ? -7.375 3.77 -9.906 1 96.19 200 ALA B CA 1
ATOM 5792 C C . ALA B 1 200 ? -6.703 3.314 -8.617 1 96.19 200 ALA B C 1
ATOM 5794 O O . ALA B 1 200 ? -7.18 3.615 -7.52 1 96.19 200 ALA B O 1
ATOM 5795 N N . GLY B 1 201 ? -5.645 2.604 -8.75 1 95.94 201 GLY B N 1
ATOM 5796 C CA . GLY B 1 201 ? -4.898 2.057 -7.633 1 95.94 201 GLY B CA 1
ATOM 5797 C C . GLY B 1 201 ? -4.602 0.576 -7.777 1 95.94 201 GLY B C 1
ATOM 5798 O O . GLY B 1 201 ? -4.398 0.085 -8.891 1 95.94 201 GLY B O 1
ATOM 5799 N N . LYS B 1 202 ? -4.43 -0.022 -6.664 1 96 202 LYS B N 1
ATOM 5800 C CA . LYS B 1 202 ? -4.164 -1.457 -6.602 1 96 202 LYS B CA 1
ATOM 5801 C C . LYS B 1 202 ? -5.418 -2.23 -6.203 1 96 202 LYS B C 1
ATOM 5803 O O . LYS B 1 202 ? -6.027 -1.943 -5.172 1 96 202 LYS B O 1
ATOM 5808 N N . PHE B 1 203 ? -5.82 -3.145 -6.984 1 95.94 203 PHE B N 1
ATOM 5809 C CA . PHE B 1 203 ? -7.004 -3.951 -6.711 1 95.94 203 PHE B CA 1
ATOM 5810 C C . PHE B 1 203 ? -6.996 -5.227 -7.543 1 95.94 203 PHE B C 1
ATOM 5812 O O . PHE B 1 203 ? -6.043 -5.488 -8.281 1 95.94 203 PHE B O 1
ATOM 5819 N N . LYS B 1 204 ? -7.996 -6.137 -7.414 1 96.25 204 LYS B N 1
ATOM 5820 C CA . LYS B 1 204 ? -8.055 -7.43 -8.094 1 96.25 204 LYS B CA 1
ATOM 5821 C C . LYS B 1 204 ? -8.102 -7.25 -9.609 1 96.25 204 LYS B C 1
ATOM 5823 O O . LYS B 1 204 ? -8.805 -6.375 -10.117 1 96.25 204 LYS B O 1
ATOM 5828 N N . ALA B 1 205 ? -7.355 -8.078 -10.297 1 96.12 205 ALA B N 1
ATOM 5829 C CA . ALA B 1 205 ? -7.477 -8.117 -11.758 1 96.12 205 ALA B CA 1
ATOM 5830 C C . ALA B 1 205 ? -8.828 -8.688 -12.18 1 96.12 205 ALA B C 1
ATOM 5832 O O . ALA B 1 205 ? -9.281 -9.695 -11.641 1 96.12 205 ALA B O 1
ATOM 5833 N N . PRO B 1 206 ? -9.477 -8.023 -13.062 1 96.38 206 PRO B N 1
ATOM 5834 C CA . PRO B 1 206 ? -10.805 -8.477 -13.492 1 96.38 206 PRO B CA 1
ATOM 5835 C C . PRO B 1 206 ? -10.75 -9.594 -14.531 1 96.38 206 PRO B C 1
ATOM 5837 O O . PRO B 1 206 ? -11.203 -9.414 -15.656 1 96.38 206 PRO B O 1
ATOM 5840 N N . ILE B 1 207 ? -10.289 -10.789 -14.125 1 97.38 207 ILE B N 1
ATOM 5841 C CA . ILE B 1 207 ? -10.07 -11.844 -15.102 1 97.38 207 ILE B CA 1
ATOM 5842 C C . ILE B 1 207 ? -10.695 -13.148 -14.609 1 97.38 207 ILE B C 1
ATOM 5844 O O . ILE B 1 207 ? -11.734 -13.578 -15.109 1 97.38 207 ILE B O 1
ATOM 5848 N N . SER B 1 208 ? -10.156 -13.727 -13.555 1 97.75 208 SER B N 1
ATOM 5849 C CA . SER B 1 208 ? -10.594 -15.016 -13.031 1 97.75 208 SER B CA 1
ATOM 5850 C C . SER B 1 208 ? -11.82 -14.867 -12.141 1 97.75 208 SER B C 1
ATOM 5852 O O . SER B 1 208 ? -11.836 -14.055 -11.219 1 97.75 208 SER B O 1
ATOM 5854 N N . LEU B 1 209 ? -12.812 -15.641 -12.375 1 96.94 209 LEU B N 1
ATOM 5855 C CA . LEU B 1 209 ? -14.078 -15.555 -11.664 1 96.94 209 LEU B CA 1
ATOM 5856 C C . LEU B 1 209 ? -13.891 -15.898 -10.188 1 96.94 209 LEU B C 1
ATOM 5858 O O . LEU B 1 209 ? -14.305 -15.133 -9.312 1 96.94 209 LEU B O 1
ATOM 5862 N N . GLU B 1 210 ? -13.305 -17.016 -9.93 1 97 210 GLU B N 1
ATOM 5863 C CA . GLU B 1 210 ? -13.148 -17.422 -8.539 1 97 210 GLU B CA 1
ATOM 5864 C C . GLU B 1 210 ? -12.258 -16.453 -7.773 1 97 210 GLU B C 1
ATOM 5866 O O . GLU B 1 210 ? -12.453 -16.219 -6.578 1 97 210 GLU B O 1
ATOM 5871 N N . ARG B 1 211 ? -11.266 -15.898 -8.477 1 96.31 211 ARG B N 1
ATOM 5872 C CA . ARG B 1 211 ? -10.406 -14.891 -7.855 1 96.31 211 ARG B CA 1
ATOM 5873 C C . ARG B 1 211 ? -11.227 -13.68 -7.418 1 96.31 211 ARG B C 1
ATOM 5875 O O . ARG B 1 211 ? -10.922 -13.047 -6.398 1 96.31 211 ARG B O 1
ATOM 5882 N N . LEU B 1 212 ? -12.219 -13.383 -8.156 1 95.81 212 LEU B N 1
ATOM 5883 C CA . LEU B 1 212 ? -13.031 -12.203 -7.859 1 95.81 212 LEU B CA 1
ATOM 5884 C C . LEU B 1 212 ? -13.969 -12.469 -6.684 1 95.81 212 LEU B C 1
ATOM 5886 O O . LEU B 1 212 ? -14.523 -11.531 -6.105 1 95.81 212 LEU B O 1
ATOM 5890 N N . GLN B 1 213 ? -14.156 -13.695 -6.355 1 94.62 213 GLN B N 1
ATOM 5891 C CA . GLN B 1 213 ? -14.922 -14.016 -5.152 1 94.62 213 GLN B CA 1
ATOM 5892 C C . GLN B 1 213 ? -14.148 -13.633 -3.895 1 94.62 213 GLN B C 1
ATOM 5894 O O . GLN B 1 213 ? -12.938 -13.859 -3.805 1 94.62 213 GLN B O 1
ATOM 5899 N N . SER B 1 214 ? -14.867 -13.078 -2.957 1 94.5 214 SER B N 1
ATOM 5900 C CA . SER B 1 214 ? -14.234 -12.727 -1.689 1 94.5 214 SER B CA 1
ATOM 5901 C C . SER B 1 214 ? -13.633 -13.953 -1.016 1 94.5 214 SER B C 1
ATOM 5903 O O . SER B 1 214 ? -14.203 -15.047 -1.075 1 94.5 214 SER B O 1
ATOM 5905 N N . ALA B 1 215 ? -12.531 -13.758 -0.339 1 96.25 215 ALA B N 1
ATOM 5906 C CA . ALA B 1 215 ? -11.867 -14.859 0.358 1 96.25 215 ALA B CA 1
ATOM 5907 C C . ALA B 1 215 ? -12.758 -15.43 1.459 1 96.25 215 ALA B C 1
ATOM 5909 O O . ALA B 1 215 ? -12.664 -16.609 1.793 1 96.25 215 ALA B O 1
ATOM 5910 N N . SER B 1 216 ? -13.625 -14.594 2.021 1 96.88 216 SER B N 1
ATOM 5911 C CA . SER B 1 216 ? -14.492 -15.047 3.104 1 96.88 216 SER B CA 1
ATOM 5912 C C . SER B 1 216 ? -15.633 -15.906 2.572 1 96.88 216 SER B C 1
ATOM 5914 O O . SER B 1 216 ? -16.312 -16.609 3.34 1 96.88 216 SER B O 1
ATOM 5916 N N . ALA B 1 217 ? -15.867 -15.891 1.303 1 96.5 217 ALA B N 1
ATOM 5917 C CA . ALA B 1 217 ? -17.031 -16.562 0.728 1 96.5 217 ALA B CA 1
ATOM 5918 C C . ALA B 1 217 ? -16.625 -17.844 0.014 1 96.5 217 ALA B C 1
ATOM 5920 O O . ALA B 1 217 ? -17.484 -18.531 -0.554 1 96.5 217 ALA B O 1
ATOM 5921 N N . LEU B 1 218 ? -15.43 -18.219 0.038 1 97.75 218 LEU B N 1
ATOM 5922 C CA . LEU B 1 218 ? -14.953 -19.375 -0.712 1 97.75 218 LEU B CA 1
ATOM 5923 C C . LEU B 1 218 ? -15.586 -20.656 -0.196 1 97.75 218 LEU B C 1
ATOM 5925 O O . LEU B 1 218 ? -15.766 -20.828 1.013 1 97.75 218 LEU B O 1
ATOM 5929 N N . THR B 1 219 ? -15.797 -21.5 -1.104 1 98.25 219 THR B N 1
ATOM 5930 C CA . THR B 1 219 ? -16.375 -22.797 -0.768 1 98.25 219 THR B CA 1
ATOM 5931 C C . THR B 1 219 ? -15.328 -23.734 -0.183 1 98.25 219 THR B C 1
ATOM 5933 O O . THR B 1 219 ? -15.625 -24.531 0.711 1 98.25 219 THR B O 1
ATOM 5936 N N . PHE B 1 220 ? -14.195 -23.734 -0.733 1 98.62 220 PHE B N 1
ATOM 5937 C CA . PHE B 1 220 ? -13.062 -24.5 -0.215 1 98.62 220 PHE B CA 1
ATOM 5938 C C . PHE B 1 220 ? -12.008 -23.578 0.382 1 98.62 220 PHE B C 1
ATOM 5940 O O . PHE B 1 220 ? -12.039 -22.359 0.154 1 98.62 220 PHE B O 1
ATOM 5947 N N . LEU B 1 221 ? -11.062 -24.172 1.185 1 98.38 221 LEU B N 1
ATOM 5948 C CA . LEU B 1 221 ? -10.047 -23.344 1.836 1 98.38 221 LEU B CA 1
ATOM 5949 C C . LEU B 1 221 ? -9.211 -22.594 0.805 1 98.38 221 LEU B C 1
ATOM 5951 O O . LEU B 1 221 ? -8.891 -21.422 1 1 98.38 221 LEU B O 1
ATOM 5955 N N . GLU B 1 222 ? -8.961 -23.297 -0.271 1 97.81 222 GLU B N 1
ATOM 5956 C CA . GLU B 1 222 ? -8.148 -22.703 -1.327 1 97.81 222 GLU B CA 1
ATOM 5957 C C . GLU B 1 222 ? -8.898 -22.688 -2.656 1 97.81 222 GLU B C 1
ATOM 5959 O O . GLU B 1 222 ? -9.812 -23.484 -2.873 1 97.81 222 GLU B O 1
ATOM 5964 N N . ARG B 1 223 ? -8.508 -21.797 -3.494 1 97.94 223 ARG B N 1
ATOM 5965 C CA . ARG B 1 223 ? -9.125 -21.656 -4.809 1 97.94 223 ARG B CA 1
ATOM 5966 C C . ARG B 1 223 ? -8.641 -22.734 -5.766 1 97.94 223 ARG B C 1
ATOM 5968 O O . ARG B 1 223 ? -7.637 -23.406 -5.504 1 97.94 223 ARG B O 1
ATOM 5975 N N . GLY B 1 224 ? -9.367 -22.859 -6.863 1 98.19 224 GLY B N 1
ATOM 5976 C CA . GLY B 1 224 ? -8.984 -23.812 -7.891 1 98.19 224 GLY B CA 1
ATOM 5977 C C . GLY B 1 224 ? -7.789 -23.359 -8.711 1 98.19 224 GLY B C 1
ATOM 5978 O O . GLY B 1 224 ? -7.34 -22.219 -8.586 1 98.19 224 GLY B O 1
ATOM 5979 N N . PHE B 1 225 ? -7.359 -24.234 -9.562 1 98.69 225 PHE B N 1
ATOM 5980 C CA . PHE B 1 225 ? -6.09 -24.047 -10.258 1 98.69 225 PHE B CA 1
ATOM 5981 C C . PHE B 1 225 ? -6.172 -22.891 -11.25 1 98.69 225 PHE B C 1
ATOM 5983 O O . PHE B 1 225 ? -5.176 -22.203 -11.5 1 98.69 225 PHE B O 1
ATOM 5990 N N . PRO B 1 226 ? -7.312 -22.562 -11.867 1 98.56 226 PRO B N 1
ATOM 5991 C CA . PRO B 1 226 ? -7.332 -21.453 -12.82 1 98.56 226 PRO B CA 1
ATOM 5992 C C . PRO B 1 226 ? -6.867 -20.141 -12.203 1 98.56 226 PRO B C 1
ATOM 5994 O O . PRO B 1 226 ? -6.281 -19.297 -12.891 1 98.56 226 PRO B O 1
ATOM 5997 N N . THR B 1 227 ? -7.137 -19.953 -10.945 1 97.69 227 THR B N 1
ATOM 5998 C CA . THR B 1 227 ? -6.746 -18.703 -10.297 1 97.69 227 THR B CA 1
ATOM 5999 C C . THR B 1 227 ? -5.227 -18.547 -10.289 1 97.69 227 THR B C 1
ATOM 6001 O O . THR B 1 227 ? -4.711 -17.438 -10.156 1 97.69 227 THR B O 1
ATOM 6004 N N . GLN B 1 228 ? -4.516 -19.594 -10.453 1 97.5 228 GLN B N 1
ATOM 6005 C CA . GLN B 1 228 ? -3.057 -19.578 -10.43 1 97.5 228 GLN B CA 1
ATOM 6006 C C . GLN B 1 228 ? -2.496 -19.016 -11.734 1 97.5 228 GLN B C 1
ATOM 6008 O O . GLN B 1 228 ? -1.333 -18.609 -11.797 1 97.5 228 GLN B O 1
ATOM 6013 N N . LEU B 1 229 ? -3.299 -19 -12.75 1 97.81 229 LEU B N 1
ATOM 6014 C CA . LEU B 1 229 ? -2.834 -18.531 -14.055 1 97.81 229 LEU B CA 1
ATOM 6015 C C . LEU B 1 229 ? -3.281 -17.094 -14.312 1 97.81 229 LEU B C 1
ATOM 6017 O O . LEU B 1 229 ? -3.152 -16.594 -15.438 1 97.81 229 LEU B O 1
ATOM 6021 N N . ALA B 1 230 ? -3.848 -16.438 -13.352 1 96 230 ALA B N 1
ATOM 6022 C CA . ALA B 1 230 ? -4.258 -15.039 -13.461 1 96 230 ALA B CA 1
ATOM 6023 C C . ALA B 1 230 ? -3.605 -14.188 -12.383 1 96 230 ALA B C 1
ATOM 6025 O O . ALA B 1 230 ? -3.289 -14.688 -11.297 1 96 230 ALA B O 1
ATOM 6026 N N . PRO B 1 231 ? -3.469 -12.844 -12.758 1 94.81 231 PRO B N 1
ATOM 6027 C CA . PRO B 1 231 ? -2.982 -11.977 -11.68 1 94.81 231 PRO B CA 1
ATOM 6028 C C . PRO B 1 231 ? -3.93 -11.922 -10.484 1 94.81 231 PRO B C 1
ATOM 6030 O O . PRO B 1 231 ? -5.148 -11.992 -10.656 1 94.81 231 PRO B O 1
ATOM 6033 N N . ASN B 1 232 ? -3.33 -11.852 -9.281 1 95.81 232 ASN B N 1
ATOM 6034 C CA . ASN B 1 232 ? -4.129 -11.617 -8.078 1 95.81 232 ASN B CA 1
ATOM 6035 C C . ASN B 1 232 ? -4.523 -10.148 -7.949 1 95.81 232 ASN B C 1
ATOM 6037 O O . ASN B 1 232 ? -5.707 -9.812 -8.039 1 95.81 232 ASN B O 1
ATOM 6041 N N . ARG B 1 233 ? -3.598 -9.297 -7.824 1 95.69 233 ARG B N 1
ATOM 6042 C CA . ARG B 1 233 ? -3.779 -7.852 -7.844 1 95.69 233 ARG B CA 1
ATOM 6043 C C . ARG B 1 233 ? -2.832 -7.195 -8.844 1 95.69 233 ARG B C 1
ATOM 6045 O O . ARG B 1 233 ? -1.744 -7.715 -9.109 1 95.69 233 ARG B O 1
ATOM 6052 N N . ASP B 1 234 ? -3.236 -6.105 -9.289 1 94.44 234 ASP B N 1
ATOM 6053 C CA . ASP B 1 234 ? -2.436 -5.281 -10.188 1 94.44 234 ASP B CA 1
ATOM 6054 C C . ASP B 1 234 ? -2.648 -3.795 -9.906 1 94.44 234 ASP B C 1
ATOM 6056 O O . ASP B 1 234 ? -3.576 -3.422 -9.18 1 94.44 234 ASP B O 1
ATOM 6060 N N . ILE B 1 235 ? -1.771 -2.977 -10.312 1 94.88 235 ILE B N 1
ATOM 6061 C CA . ILE B 1 235 ? -1.866 -1.532 -10.133 1 94.88 235 ILE B CA 1
ATOM 6062 C C . ILE B 1 235 ? -2.16 -0.859 -11.469 1 94.88 235 ILE B C 1
ATOM 6064 O O . ILE B 1 235 ? -1.48 -1.12 -12.461 1 94.88 235 ILE B O 1
ATOM 6068 N N . GLY B 1 236 ? -3.186 -0.038 -11.477 1 95.25 236 GLY B N 1
ATOM 6069 C CA . GLY B 1 236 ? -3.541 0.658 -12.703 1 95.25 236 GLY B CA 1
ATOM 6070 C C . GLY B 1 236 ? -4.848 1.419 -12.594 1 95.25 236 GLY B C 1
ATOM 6071 O O . GLY B 1 236 ? -5.219 1.883 -11.516 1 95.25 236 GLY B O 1
ATOM 6072 N N . ALA B 1 237 ? -5.441 1.677 -13.75 1 96.31 237 ALA B N 1
ATOM 6073 C CA . ALA B 1 237 ? -6.734 2.35 -13.867 1 96.31 237 ALA B CA 1
ATOM 6074 C C . ALA B 1 237 ? -7.727 1.497 -14.656 1 96.31 237 ALA B C 1
ATOM 6076 O O . ALA B 1 237 ? -7.352 0.835 -15.625 1 96.31 237 ALA B O 1
ATOM 6077 N N . MET B 1 238 ? -8.93 1.56 -14.219 1 96.62 238 MET B N 1
ATOM 6078 C CA . MET B 1 238 ? -9.938 0.685 -14.812 1 96.62 238 MET B CA 1
ATOM 6079 C C . MET B 1 238 ? -11.266 1.41 -14.961 1 96.62 238 MET B C 1
ATOM 6081 O O . MET B 1 238 ? -11.75 2.031 -14.016 1 96.62 238 MET B O 1
ATOM 6085 N N . LEU B 1 239 ? -11.805 1.388 -16.172 1 96.44 239 LEU B N 1
ATOM 6086 C CA . LEU B 1 239 ? -13.188 1.766 -16.422 1 96.44 239 LEU B CA 1
ATOM 6087 C C . LEU B 1 239 ? -14.125 0.584 -16.203 1 96.44 239 LEU B C 1
ATOM 6089 O O . LEU B 1 239 ? -13.836 -0.535 -16.625 1 96.44 239 LEU B O 1
ATOM 6093 N N . HIS B 1 240 ? -15.148 0.815 -15.438 1 94.88 240 HIS B N 1
ATOM 6094 C CA . HIS B 1 240 ? -16.125 -0.253 -15.211 1 94.88 240 HIS B CA 1
ATOM 6095 C C . HIS B 1 240 ? -17.547 0.293 -15.164 1 94.88 240 HIS B C 1
ATOM 6097 O O . HIS B 1 240 ? -17.75 1.496 -14.977 1 94.88 240 HIS B O 1
ATOM 6103 N N . GLY B 1 241 ? -18.5 -0.593 -15.375 1 92.06 241 GLY B N 1
ATOM 6104 C CA . GLY B 1 241 ? -19.891 -0.192 -15.375 1 92.06 241 GLY B CA 1
ATOM 6105 C C . GLY B 1 241 ? -20.859 -1.368 -15.398 1 92.06 241 GLY B C 1
ATOM 6106 O O . GLY B 1 241 ? -20.422 -2.521 -15.492 1 92.06 241 GLY B O 1
ATOM 6107 N N . GLU B 1 242 ? -22.109 -1.036 -15.125 1 90.44 242 GLU B N 1
ATOM 6108 C CA . GLU B 1 242 ? -23.172 -2.035 -15.125 1 90.44 242 GLU B CA 1
ATOM 6109 C C . GLU B 1 242 ? -24.438 -1.496 -15.805 1 90.44 242 GLU B C 1
ATOM 6111 O O . GLU B 1 242 ? -24.641 -0.283 -15.859 1 90.44 242 GLU B O 1
ATOM 6116 N N . PHE B 1 243 ? -25.203 -2.428 -16.281 1 88.81 243 PHE B N 1
ATOM 6117 C CA . PHE B 1 243 ? -26.438 -2.1 -16.969 1 88.81 243 PHE B CA 1
ATOM 6118 C C . PHE B 1 243 ? -27.594 -2.965 -16.469 1 88.81 243 PHE B C 1
ATOM 6120 O O . PHE B 1 243 ? -27.391 -4.145 -16.172 1 88.81 243 PHE B O 1
ATOM 6127 N N . ASP B 1 244 ? -28.719 -2.336 -16.375 1 86.12 244 ASP B N 1
ATOM 6128 C CA . ASP B 1 244 ? -29.922 -3.074 -15.984 1 86.12 244 ASP B CA 1
ATOM 6129 C C . ASP B 1 244 ? -30.469 -3.867 -17.172 1 86.12 244 ASP B C 1
ATOM 6131 O O . ASP B 1 244 ? -30.25 -3.502 -18.328 1 86.12 244 ASP B O 1
ATOM 6135 N N . GLY B 1 245 ? -31.156 -4.883 -16.719 1 86.19 245 GLY B N 1
ATOM 6136 C CA . GLY B 1 245 ? -31.828 -5.672 -17.734 1 86.19 245 GLY B CA 1
ATOM 6137 C C . GLY B 1 245 ? -33.188 -5.105 -18.125 1 86.19 245 GLY B C 1
ATOM 6138 O O . GLY B 1 245 ? -33.688 -4.184 -17.469 1 86.19 245 GLY B O 1
ATOM 6139 N N . PRO B 1 246 ? -33.656 -5.621 -19.188 1 84.38 246 PRO B N 1
ATOM 6140 C CA . PRO B 1 246 ? -34.938 -5.109 -19.703 1 84.38 246 PRO B CA 1
ATOM 6141 C C . PRO B 1 246 ? -36.094 -5.332 -18.734 1 84.38 246 PRO B C 1
ATOM 6143 O O . PRO B 1 246 ? -37.094 -4.629 -18.797 1 84.38 246 PRO B O 1
ATOM 6146 N N . TRP B 1 247 ? -35.875 -6.25 -17.797 1 83 247 TRP B N 1
ATOM 6147 C CA . TRP B 1 247 ? -36.969 -6.602 -16.891 1 83 247 TRP B CA 1
ATOM 6148 C C . TRP B 1 247 ? -36.812 -5.938 -15.539 1 83 247 TRP B C 1
ATOM 6150 O O . TRP B 1 247 ? -37.656 -6.07 -14.664 1 83 247 TRP B O 1
ATOM 6160 N N . GLU B 1 248 ? -35.75 -5.266 -15.406 1 75.75 248 GLU B N 1
ATOM 6161 C CA . GLU B 1 248 ? -35.469 -4.699 -14.086 1 75.75 248 GLU B CA 1
ATOM 6162 C C . GLU B 1 248 ? -36.125 -3.33 -13.922 1 75.75 248 GLU B C 1
ATOM 6164 O O . GLU B 1 248 ? -36.031 -2.488 -14.82 1 75.75 248 GLU B O 1
ATOM 6169 N N . THR B 1 249 ? -36.844 -3.236 -12.828 1 64.31 249 THR B N 1
ATOM 6170 C CA . THR B 1 249 ? -37.594 -2 -12.594 1 64.31 249 THR B CA 1
ATOM 6171 C C . THR B 1 249 ? -36.875 -1.12 -11.578 1 64.31 249 THR B C 1
ATOM 6173 O O . THR B 1 249 ? -37.094 0.09 -11.523 1 64.31 249 THR B O 1
ATOM 6176 N N . GLU B 1 250 ? -36.156 -1.723 -10.727 1 60.69 250 GLU B N 1
ATOM 6177 C CA . GLU B 1 250 ? -35.5 -0.919 -9.703 1 60.69 250 GLU B CA 1
ATOM 6178 C C . GLU B 1 250 ? -33.969 -1.041 -9.797 1 60.69 250 GLU B C 1
ATOM 6180 O O . GLU B 1 250 ?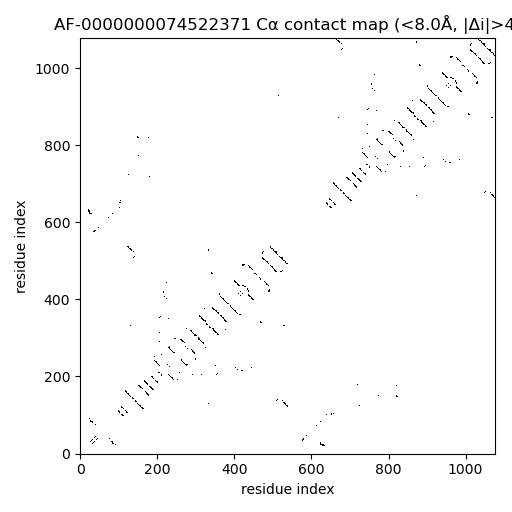 -33.438 -2.143 -9.953 1 60.69 250 GLU B O 1
ATOM 6185 N N . SER B 1 251 ? -33.375 0.083 -10.133 1 57.5 251 SER B N 1
ATOM 6186 C CA . SER B 1 251 ? -31.938 0.116 -10.242 1 57.5 251 SER B CA 1
ATOM 6187 C C . SER B 1 251 ? -31.266 0.114 -8.875 1 57.5 251 SER B C 1
ATOM 6189 O O . SER B 1 251 ? -31.625 0.913 -8 1 57.5 251 SER B O 1
ATOM 6191 N N . THR B 1 252 ? -30.891 -1.026 -8.43 1 57.19 252 THR B N 1
ATOM 6192 C CA . THR B 1 252 ? -30.094 -0.99 -7.207 1 57.19 252 THR B CA 1
ATOM 6193 C C . THR B 1 252 ? -28.656 -0.566 -7.512 1 57.19 252 THR B C 1
ATOM 6195 O O . THR B 1 252 ? -28.047 -1.081 -8.445 1 57.19 252 THR B O 1
ATOM 6198 N N . ARG B 1 253 ? -28.281 0.629 -7.086 1 55.72 253 ARG B N 1
ATOM 6199 C CA . ARG B 1 253 ? -26.953 1.189 -7.312 1 55.72 253 ARG B CA 1
ATOM 6200 C C . ARG B 1 253 ? -25.891 0.447 -6.496 1 55.72 253 ARG B C 1
ATOM 6202 O O . ARG B 1 253 ? -25.953 0.427 -5.266 1 55.72 253 ARG B O 1
ATOM 6209 N N . SER B 1 254 ? -25.391 -0.691 -7.086 1 60.12 254 SER B N 1
ATOM 6210 C CA . SER B 1 254 ? -24.219 -1.259 -6.43 1 60.12 254 SER B CA 1
ATOM 6211 C C . SER B 1 254 ? -22.938 -0.806 -7.109 1 60.12 254 SER B C 1
ATOM 6213 O O . SER B 1 254 ? -22.844 -0.819 -8.336 1 60.12 254 SER B O 1
ATOM 6215 N N . TYR B 1 255 ? -22.172 0.086 -6.602 1 57.34 255 TYR B N 1
ATOM 6216 C CA . TYR B 1 255 ? -20.969 0.63 -7.223 1 57.34 255 TYR B CA 1
ATOM 6217 C C . TYR B 1 255 ? -19.734 -0.198 -6.855 1 57.34 255 TYR B C 1
ATOM 6219 O O . TYR B 1 255 ? -18.609 0.312 -6.855 1 57.34 255 TYR B O 1
ATOM 6227 N N . ASN B 1 256 ? -19.969 -1.5 -6.734 1 71.81 256 ASN B N 1
ATOM 6228 C CA . ASN B 1 256 ? -18.781 -2.291 -6.426 1 71.81 256 ASN B CA 1
ATOM 6229 C C . ASN B 1 256 ? -17.922 -2.529 -7.668 1 71.81 256 ASN B C 1
ATOM 6231 O O . ASN B 1 256 ? -18.438 -2.598 -8.781 1 71.81 256 ASN B O 1
ATOM 6235 N N . LEU B 1 257 ? -16.625 -2.543 -7.578 1 82.5 257 LEU B N 1
ATOM 6236 C CA . LEU B 1 257 ? -15.695 -2.668 -8.695 1 82.5 257 LEU B CA 1
ATOM 6237 C C . LEU B 1 257 ? -16.062 -3.861 -9.57 1 82.5 257 LEU B C 1
ATOM 6239 O O . LEU B 1 257 ? -15.891 -3.816 -10.797 1 82.5 257 LEU B O 1
ATOM 6243 N N . TYR B 1 258 ? -16.516 -4.922 -8.883 1 75.81 258 TYR B N 1
ATOM 6244 C CA . TYR B 1 258 ? -16.703 -6.164 -9.617 1 75.81 258 TYR B CA 1
ATOM 6245 C C . TYR B 1 258 ? -18.125 -6.668 -9.5 1 75.81 258 TYR B C 1
ATOM 6247 O O . TYR B 1 258 ? -18.438 -7.777 -9.938 1 75.81 258 TYR B O 1
ATOM 6255 N N . GLN B 1 259 ? -19.062 -5.77 -8.875 1 61.94 259 GLN B N 1
ATOM 6256 C CA . GLN B 1 259 ? -20.281 -6.238 -8.219 1 61.94 259 GLN B CA 1
ATOM 6257 C C . GLN B 1 259 ? -21.141 -7.035 -9.188 1 61.94 259 GLN B C 1
ATOM 6259 O O . GLN B 1 259 ? -21.281 -6.672 -10.359 1 61.94 259 GLN B O 1
ATOM 6264 N N . PHE B 1 260 ? -21.547 -8.117 -8.719 1 65.44 260 PHE B N 1
ATOM 6265 C CA . PHE B 1 260 ? -22.5 -9.172 -9.047 1 65.44 260 PHE B CA 1
ATOM 6266 C C . PHE B 1 260 ? -23.719 -9.102 -8.133 1 65.44 260 PHE B C 1
ATOM 6268 O O . PHE B 1 260 ? -23.609 -8.672 -6.984 1 65.44 260 PHE B O 1
ATOM 6275 N N . PRO B 1 261 ? -24.766 -9.227 -8.383 1 69.44 261 PRO B N 1
ATOM 6276 C CA . PRO B 1 261 ? -25.266 -9.609 -9.711 1 69.44 261 PRO B CA 1
ATOM 6277 C C . PRO B 1 261 ? -25.906 -8.445 -10.469 1 69.44 261 PRO B C 1
ATOM 6279 O O . PRO B 1 261 ? -26.672 -7.676 -9.883 1 69.44 261 PRO B O 1
ATOM 6282 N N . GLU B 1 262 ? -25.422 -8.188 -11.586 1 78.19 262 GLU B N 1
ATOM 6283 C CA . GLU B 1 262 ? -26.047 -7.27 -12.531 1 78.19 262 GLU B CA 1
ATOM 6284 C C . GLU B 1 262 ? -26.359 -7.965 -13.852 1 78.19 262 GLU B C 1
ATOM 6286 O O . GLU B 1 262 ? -25.766 -9 -14.172 1 78.19 262 GLU B O 1
ATOM 6291 N N . PHE B 1 263 ? -27.375 -7.422 -14.484 1 87.38 263 PHE B N 1
ATOM 6292 C CA . PHE B 1 263 ? -27.688 -7.992 -15.789 1 87.38 263 PHE B CA 1
ATOM 6293 C C . PHE B 1 263 ? -26.453 -8.031 -16.672 1 87.38 263 PHE B C 1
ATOM 6295 O O . PHE B 1 263 ? -26.156 -9.062 -17.281 1 87.38 263 PHE B O 1
ATOM 6302 N N . LEU B 1 264 ? -25.844 -6.93 -16.766 1 92.19 264 LEU B N 1
ATOM 6303 C CA . LEU B 1 264 ? -24.609 -6.84 -17.531 1 92.19 264 LEU B CA 1
ATOM 6304 C C . LEU B 1 264 ? -23.594 -5.934 -16.828 1 92.19 264 LEU B C 1
ATOM 6306 O O . LEU B 1 264 ? -23.953 -4.832 -16.391 1 92.19 264 LEU B O 1
ATOM 6310 N N . ALA B 1 265 ? -22.406 -6.422 -16.719 1 93.06 265 ALA B N 1
ATOM 6311 C CA . ALA B 1 265 ? -21.312 -5.648 -16.156 1 93.06 265 ALA B CA 1
ATOM 6312 C C . ALA B 1 265 ? -20.047 -5.793 -17 1 93.06 265 ALA B C 1
ATOM 6314 O O . ALA B 1 265 ? -19.844 -6.816 -17.656 1 93.06 265 ALA B O 1
ATOM 6315 N N . TYR B 1 266 ? -19.188 -4.746 -17 1 95.31 266 TYR B N 1
ATOM 6316 C CA . TYR B 1 266 ? -17.938 -4.816 -17.734 1 95.31 266 TYR B CA 1
ATOM 6317 C C . TYR B 1 266 ? -16.812 -4.129 -16.953 1 95.31 266 TYR B C 1
ATOM 6319 O O . TYR B 1 266 ? -17.062 -3.262 -16.125 1 95.31 266 TYR B O 1
ATOM 6327 N N . GLN B 1 267 ? -15.664 -4.539 -17.172 1 96.94 267 GLN B N 1
ATOM 6328 C CA . GLN B 1 267 ? -14.414 -3.941 -16.719 1 96.94 267 GLN B CA 1
ATOM 6329 C C . GLN B 1 267 ? -13.391 -3.879 -17.844 1 96.94 267 GLN B C 1
ATOM 6331 O O . GLN B 1 267 ? -13.25 -4.828 -18.609 1 96.94 267 GLN B O 1
ATOM 6336 N N . VAL B 1 268 ? -12.703 -2.754 -18 1 97.88 268 VAL B N 1
ATOM 6337 C CA . VAL B 1 268 ? -11.586 -2.598 -18.922 1 97.88 268 VAL B CA 1
ATOM 6338 C C . VAL B 1 268 ? -10.562 -1.62 -18.359 1 97.88 268 VAL B C 1
ATOM 6340 O O . VAL B 1 268 ? -10.922 -0.518 -17.922 1 97.88 268 VAL B O 1
ATOM 6343 N N . GLY B 1 269 ? -9.359 -2.084 -18.328 1 97.44 269 GLY B N 1
ATOM 6344 C CA . GLY B 1 269 ? -8.375 -1.212 -17.703 1 97.44 269 GLY B CA 1
ATOM 6345 C C . GLY B 1 269 ? -6.969 -1.44 -18.234 1 97.44 269 GLY B C 1
ATOM 6346 O O . GLY B 1 269 ? -6.723 -2.389 -18.984 1 97.44 269 GLY B O 1
ATOM 6347 N N . ILE B 1 270 ? -6.066 -0.505 -17.922 1 96.75 270 ILE B N 1
ATOM 6348 C CA . ILE B 1 270 ? -4.633 -0.594 -18.172 1 96.75 270 ILE B CA 1
ATOM 6349 C C . ILE B 1 270 ? -3.883 -0.737 -16.844 1 96.75 270 ILE B C 1
ATOM 6351 O O . ILE B 1 270 ? -4.113 0.031 -15.914 1 96.75 270 ILE B O 1
ATOM 6355 N N . PHE B 1 271 ? -3.031 -1.775 -16.828 1 95.25 271 PHE B N 1
ATOM 6356 C CA . PHE B 1 271 ? -2.314 -2.117 -15.609 1 95.25 271 PHE B CA 1
ATOM 6357 C C . PHE B 1 271 ? -0.829 -2.311 -15.891 1 95.25 271 PHE B C 1
ATOM 6359 O O . PHE B 1 271 ? -0.409 -2.352 -17.047 1 95.25 271 PHE B O 1
ATOM 6366 N N . ASP B 1 272 ? 0 -2.318 -14.82 1 91.5 272 ASP B N 1
ATOM 6367 C CA . ASP B 1 272 ? 1.434 -2.564 -14.953 1 91.5 272 ASP B CA 1
ATOM 6368 C C . ASP B 1 272 ? 1.702 -3.961 -15.508 1 91.5 272 ASP B C 1
ATOM 6370 O O . ASP B 1 272 ? 2.682 -4.168 -16.234 1 91.5 272 ASP B O 1
ATOM 6374 N N . GLY B 1 273 ? 0.788 -4.82 -15.18 1 89.19 273 GLY B N 1
ATOM 6375 C CA . GLY B 1 273 ? 0.971 -6.195 -15.625 1 89.19 273 GLY B CA 1
ATOM 6376 C C . GLY B 1 273 ? 1.668 -7.062 -14.594 1 89.19 273 GLY B C 1
ATOM 6377 O O . GLY B 1 273 ? 2.895 -7.188 -14.609 1 89.19 273 GLY B O 1
ATOM 6378 N N . THR B 1 274 ? 0.921 -7.695 -13.844 1 87.31 274 THR B N 1
ATOM 6379 C CA . THR B 1 274 ? 1.449 -8.617 -12.844 1 87.31 274 THR B CA 1
ATOM 6380 C C . THR B 1 274 ? 1.471 -10.047 -13.383 1 87.31 274 THR B C 1
ATOM 6382 O O . THR B 1 274 ? 0.65 -10.406 -14.227 1 87.31 274 THR B O 1
ATOM 6385 N N . VAL B 1 275 ? 2.436 -10.797 -12.891 1 85.75 275 VAL B N 1
ATOM 6386 C CA . VAL B 1 275 ? 2.576 -12.18 -13.328 1 85.75 275 VAL B CA 1
ATOM 6387 C C . VAL B 1 275 ? 1.455 -13.023 -12.734 1 85.75 275 VAL B C 1
ATOM 6389 O O . VAL B 1 275 ? 0.703 -12.555 -11.875 1 85.75 275 VAL B O 1
ATOM 6392 N N . ASN B 1 276 ? 1.414 -14.227 -13.219 1 90.69 276 ASN B N 1
ATOM 6393 C CA . ASN B 1 276 ? 0.437 -15.172 -12.703 1 90.69 276 ASN B CA 1
ATOM 6394 C C . ASN B 1 276 ? 0.518 -15.297 -11.18 1 90.69 276 ASN B C 1
ATOM 6396 O O . ASN B 1 276 ? 1.609 -15.414 -10.617 1 90.69 276 ASN B O 1
ATOM 6400 N N . ASN B 1 277 ? -0.686 -15.211 -10.602 1 89.5 277 ASN B N 1
ATOM 6401 C CA . ASN B 1 277 ? -0.859 -15.328 -9.164 1 89.5 277 ASN B CA 1
ATOM 6402 C C . ASN B 1 277 ? -0.063 -14.266 -8.406 1 89.5 277 ASN B C 1
ATOM 6404 O O . ASN B 1 277 ? 0.242 -14.43 -7.227 1 89.5 277 ASN B O 1
ATOM 6408 N N . GLY B 1 278 ? 0.303 -13.234 -9.125 1 88.44 278 GLY B N 1
ATOM 6409 C CA . GLY B 1 278 ? 1.151 -12.203 -8.555 1 88.44 278 GLY B CA 1
ATOM 6410 C C . GLY B 1 278 ? 0.369 -11.109 -7.844 1 88.44 278 GLY B C 1
ATOM 6411 O O . GLY B 1 278 ? -0.818 -10.914 -8.117 1 88.44 278 GLY B O 1
ATOM 6412 N N . ASN B 1 279 ? 1.013 -10.445 -6.941 1 86.75 279 ASN B N 1
ATOM 6413 C CA . ASN B 1 279 ? 0.574 -9.289 -6.176 1 86.75 279 ASN B CA 1
ATOM 6414 C C . ASN B 1 279 ? 1.664 -8.219 -6.094 1 86.75 279 ASN B C 1
ATOM 6416 O O . ASN B 1 279 ? 2.342 -8.094 -5.074 1 86.75 279 ASN B O 1
ATOM 6420 N N . ILE B 1 280 ? 1.801 -7.43 -7.121 1 77.94 280 ILE B N 1
ATOM 6421 C CA . ILE B 1 280 ? 2.982 -6.59 -7.262 1 77.94 280 ILE B CA 1
ATOM 6422 C C . ILE B 1 280 ? 2.734 -5.234 -6.602 1 77.94 280 ILE B C 1
ATOM 6424 O O . ILE B 1 280 ? 1.59 -4.781 -6.516 1 77.94 280 ILE B O 1
ATOM 6428 N N . ASP B 1 281 ? 3.77 -4.605 -6.129 1 75.81 281 ASP B N 1
ATOM 6429 C CA . ASP B 1 281 ? 3.695 -3.256 -5.582 1 75.81 281 ASP B CA 1
ATOM 6430 C C . ASP B 1 281 ? 4.531 -2.283 -6.41 1 75.81 281 ASP B C 1
ATOM 6432 O O . ASP B 1 281 ? 4.266 -1.08 -6.422 1 75.81 281 ASP B O 1
ATOM 6436 N N . SER B 1 282 ? 5.566 -2.83 -7.008 1 71.12 282 SER B N 1
ATOM 6437 C CA . SER B 1 282 ? 6.449 -1.98 -7.801 1 71.12 282 SER B CA 1
ATOM 6438 C C . SER B 1 282 ? 6.984 -2.723 -9.023 1 71.12 282 SER B C 1
ATOM 6440 O O . SER B 1 282 ? 7.711 -3.707 -8.883 1 71.12 282 SER B O 1
ATOM 6442 N N . PRO B 1 283 ? 6.539 -2.215 -10.156 1 71.88 283 PRO B N 1
ATOM 6443 C CA . PRO B 1 283 ? 7.055 -2.9 -11.344 1 71.88 283 PRO B CA 1
ATOM 6444 C C . PRO B 1 283 ? 8.516 -2.566 -11.633 1 71.88 283 PRO B C 1
ATOM 6446 O O . PRO B 1 283 ? 8.961 -1.451 -11.359 1 71.88 283 PRO B O 1
ATOM 6449 N N . THR B 1 284 ? 9.172 -3.514 -12.109 1 67.62 284 THR B N 1
ATOM 6450 C CA . THR B 1 284 ? 10.578 -3.316 -12.461 1 67.62 284 THR B CA 1
ATOM 6451 C C . THR B 1 284 ? 10.758 -3.27 -13.977 1 67.62 284 THR B C 1
ATOM 6453 O O . THR B 1 284 ? 11.867 -3.08 -14.469 1 67.62 284 THR B O 1
ATOM 6456 N N . THR B 1 285 ? 9.633 -3.404 -14.641 1 74.12 285 THR B N 1
ATOM 6457 C CA . THR B 1 285 ? 9.727 -3.416 -16.094 1 74.12 285 THR B CA 1
ATOM 6458 C C . THR B 1 285 ? 8.641 -2.545 -16.719 1 74.12 285 THR B C 1
ATOM 6460 O O . THR B 1 285 ? 7.668 -2.182 -16.047 1 74.12 285 THR B O 1
ATOM 6463 N N . ASP B 1 286 ? 8.812 -2.215 -18 1 77.38 286 ASP B N 1
ATOM 6464 C CA . ASP B 1 286 ? 7.969 -1.24 -18.688 1 77.38 286 ASP B CA 1
ATOM 6465 C C . ASP B 1 286 ? 6.703 -1.896 -19.234 1 77.38 286 ASP B C 1
ATOM 6467 O O . ASP B 1 286 ? 5.836 -1.217 -19.781 1 77.38 286 ASP B O 1
ATOM 6471 N N . GLY B 1 287 ? 6.629 -3.086 -19.109 1 82 287 GLY B N 1
ATOM 6472 C CA . GLY B 1 287 ? 5.48 -3.725 -19.734 1 82 287 GLY B CA 1
ATOM 6473 C C . GLY B 1 287 ? 4.16 -3.32 -19.109 1 82 287 GLY B C 1
ATOM 6474 O O . GLY B 1 287 ? 4.094 -3.051 -17.906 1 82 287 GLY B O 1
ATOM 6475 N N . LYS B 1 288 ? 3.143 -3.104 -19.969 1 90.75 288 LYS B N 1
ATOM 6476 C CA . LYS B 1 288 ? 1.771 -2.857 -19.531 1 90.75 288 LYS B CA 1
ATOM 6477 C C . LYS B 1 288 ? 0.829 -3.943 -20.047 1 90.75 288 LYS B C 1
ATOM 6479 O O . LYS B 1 288 ? 1.168 -4.68 -20.969 1 90.75 288 LYS B O 1
ATOM 6484 N N . GLN B 1 289 ? -0.266 -3.967 -19.344 1 94.12 289 GLN B N 1
ATOM 6485 C CA . GLN B 1 289 ? -1.26 -4.973 -19.703 1 94.12 289 GLN B CA 1
ATOM 6486 C C . GLN B 1 289 ? -2.664 -4.375 -19.719 1 94.12 289 GLN B C 1
ATOM 6488 O O . GLN B 1 289 ? -3.012 -3.562 -18.859 1 94.12 289 GLN B O 1
ATOM 6493 N N . VAL B 1 290 ? -3.357 -4.754 -20.766 1 97.69 290 VAL B N 1
ATOM 6494 C CA . VAL B 1 290 ? -4.789 -4.469 -20.797 1 97.69 290 VAL B CA 1
ATOM 6495 C C . VAL B 1 290 ? -5.562 -5.656 -20.234 1 97.69 290 VAL B C 1
ATOM 6497 O O . VAL B 1 290 ? -5.297 -6.805 -20.594 1 97.69 290 VAL B O 1
ATOM 6500 N N . GLU B 1 291 ? -6.395 -5.371 -19.281 1 97.88 291 GLU B N 1
ATOM 6501 C CA . GLU B 1 291 ? -7.277 -6.375 -18.703 1 97.88 291 GLU B CA 1
ATOM 6502 C C . GLU B 1 291 ? -8.742 -6.012 -18.906 1 97.88 291 GLU B C 1
ATOM 6504 O O . GLU B 1 291 ? -9.117 -4.836 -18.828 1 97.88 291 GLU B O 1
ATOM 6509 N N . ALA B 1 292 ? -9.555 -7.023 -19.172 1 98 292 ALA B N 1
ATOM 6510 C CA . ALA B 1 292 ? -10.969 -6.754 -19.422 1 98 292 ALA B CA 1
ATOM 6511 C C . ALA B 1 292 ? -11.828 -7.957 -19.031 1 98 292 ALA B C 1
ATOM 6513 O O . ALA B 1 292 ? -11.352 -9.094 -19.031 1 98 292 ALA B O 1
ATOM 6514 N N . ARG B 1 293 ? -13.047 -7.695 -18.75 1 97.62 293 ARG B N 1
ATOM 6515 C CA . ARG B 1 293 ? -14.023 -8.727 -18.406 1 97.62 293 ARG B CA 1
ATOM 6516 C C . ARG B 1 293 ? -15.445 -8.25 -18.703 1 97.62 293 ARG B C 1
ATOM 6518 O O . ARG B 1 293 ? -15.766 -7.074 -18.5 1 97.62 293 ARG B O 1
ATOM 6525 N N . ILE B 1 294 ? -16.234 -9.078 -19.203 1 96.94 294 ILE B N 1
ATOM 6526 C CA . ILE B 1 294 ? -17.672 -8.883 -19.312 1 96.94 294 ILE B CA 1
ATOM 6527 C C . ILE B 1 294 ? -18.406 -10.047 -18.656 1 96.94 294 ILE B C 1
ATOM 6529 O O . ILE B 1 294 ? -18 -11.203 -18.781 1 96.94 294 ILE B O 1
ATOM 6533 N N . PHE B 1 295 ? -19.391 -9.789 -17.875 1 95.88 295 PHE B N 1
ATOM 6534 C CA . PHE B 1 295 ? -20.172 -10.789 -17.141 1 95.88 295 PHE B CA 1
ATOM 6535 C C . PHE B 1 295 ? -21.656 -10.438 -17.141 1 95.88 295 PHE B C 1
ATOM 6537 O O . PHE B 1 295 ? -22.016 -9.281 -16.953 1 95.88 295 PHE B O 1
ATOM 6544 N N . ALA B 1 296 ? -22.531 -11.445 -17.359 1 95.31 296 ALA B N 1
ATOM 6545 C CA . ALA B 1 296 ? -23.953 -11.164 -17.516 1 95.31 296 ALA B CA 1
ATOM 6546 C C . ALA B 1 296 ? -24.812 -12.18 -16.75 1 95.31 296 ALA B C 1
ATOM 6548 O O . ALA B 1 296 ? -24.391 -13.32 -16.547 1 95.31 296 ALA B O 1
ATOM 6549 N N . HIS B 1 297 ? -25.906 -11.742 -16.297 1 93.88 297 HIS B N 1
ATOM 6550 C CA . HIS B 1 297 ? -27 -12.578 -15.836 1 93.88 297 HIS B CA 1
ATOM 6551 C C . HIS B 1 297 ? -28.203 -12.484 -16.781 1 93.88 297 HIS B C 1
ATOM 6553 O O . HIS B 1 297 ? -29.172 -11.781 -16.484 1 93.88 297 HIS B O 1
ATOM 6559 N N . PRO B 1 298 ? -28.188 -13.297 -17.766 1 93 298 PRO B N 1
ATOM 6560 C CA . PRO B 1 298 ? -29.109 -13.094 -18.875 1 93 298 PRO B CA 1
ATOM 6561 C C . PRO B 1 298 ? -30.578 -13.273 -18.469 1 93 298 PRO B C 1
ATOM 6563 O O . PRO B 1 298 ? -31.469 -12.742 -19.141 1 93 298 PRO B O 1
ATOM 6566 N N . PHE B 1 299 ? -30.781 -13.961 -17.406 1 93.19 299 PHE B N 1
ATOM 6567 C CA . PHE B 1 299 ? -32.156 -14.266 -17.062 1 93.19 299 PHE B CA 1
ATOM 6568 C C . PHE B 1 299 ? -32.594 -13.523 -15.789 1 93.19 299 PHE B C 1
ATOM 6570 O O . PHE B 1 299 ? -33.625 -13.828 -15.203 1 93.19 299 PHE B O 1
ATOM 6577 N N . LYS B 1 300 ? -31.812 -12.672 -15.383 1 88.88 300 LYS B N 1
ATOM 6578 C CA . LYS B 1 300 ? -32.156 -11.883 -14.211 1 88.88 300 LYS B CA 1
ATOM 6579 C C . LYS B 1 300 ? -33.438 -11.094 -14.438 1 88.88 300 LYS B C 1
ATOM 6581 O O . LYS B 1 300 ? -33.562 -10.344 -15.406 1 88.88 300 LYS B O 1
ATOM 6586 N N . GLY B 1 301 ? -34.375 -11.242 -13.508 1 86 301 GLY B N 1
ATOM 6587 C CA . GLY B 1 301 ? -35.656 -10.516 -13.586 1 86 301 GLY B CA 1
ATOM 6588 C C . GLY B 1 301 ? -36.625 -11.117 -14.578 1 86 301 GLY B C 1
ATOM 6589 O O . GLY B 1 301 ? -37.75 -10.641 -14.719 1 86 301 GLY B O 1
ATOM 6590 N N . ALA B 1 302 ? -36.312 -12.141 -15.242 1 88.88 302 ALA B N 1
ATOM 6591 C CA . ALA B 1 302 ? -37.156 -12.703 -16.297 1 88.88 302 ALA B CA 1
ATOM 6592 C C . ALA B 1 302 ? -38.281 -13.547 -15.719 1 88.88 302 ALA B C 1
ATOM 6594 O O . ALA B 1 302 ? -39.188 -13.992 -16.453 1 88.88 302 ALA B O 1
ATOM 6595 N N . GLY B 1 303 ? -38.281 -13.734 -14.477 1 88.62 303 GLY B N 1
ATOM 6596 C CA . GLY B 1 303 ? -39.312 -14.539 -13.852 1 88.62 303 GLY B CA 1
ATOM 6597 C C . GLY B 1 303 ? -39.031 -16.031 -13.938 1 88.62 303 GLY B C 1
ATOM 6598 O O . GLY B 1 303 ? -39.938 -16.844 -13.734 1 88.62 303 GLY B O 1
ATOM 6599 N N . LEU B 1 304 ? -37.906 -16.375 -14.328 1 92.12 304 LEU B N 1
ATOM 6600 C CA . LEU B 1 304 ? -37.5 -17.781 -14.367 1 92.12 304 LEU B CA 1
ATOM 6601 C C . LEU B 1 304 ? -36.594 -18.125 -13.172 1 92.12 304 LEU B C 1
ATOM 6603 O O . LEU B 1 304 ? -35.375 -17.953 -13.234 1 92.12 304 LEU B O 1
ATOM 6607 N N . ASP B 1 305 ? -37.062 -18.656 -12.203 1 91.5 305 ASP B N 1
ATOM 6608 C CA . ASP B 1 305 ? -36.406 -18.859 -10.906 1 91.5 305 ASP B CA 1
ATOM 6609 C C . ASP B 1 305 ? -35.156 -19.719 -11.039 1 91.5 305 ASP B C 1
ATOM 6611 O O . ASP B 1 305 ? -34.125 -19.375 -10.523 1 91.5 305 ASP B O 1
ATOM 6615 N N . ALA B 1 306 ? -35.25 -20.812 -11.758 1 94.25 306 ALA B N 1
ATOM 6616 C CA . ALA B 1 306 ? -34.188 -21.812 -11.836 1 94.25 306 ALA B CA 1
ATOM 6617 C C . ALA B 1 306 ? -32.938 -21.25 -12.5 1 94.25 306 ALA B C 1
ATOM 6619 O O . ALA B 1 306 ? -31.844 -21.734 -12.25 1 94.25 306 ALA B O 1
ATOM 6620 N N . VAL B 1 307 ? -33.094 -20.266 -13.344 1 94.69 307 VAL B N 1
ATOM 6621 C CA . VAL B 1 307 ? -31.938 -19.828 -14.094 1 94.69 307 VAL B CA 1
ATOM 6622 C C . VAL B 1 307 ? -31.656 -18.359 -13.797 1 94.69 307 VAL B C 1
ATOM 6624 O O . VAL B 1 307 ? -30.766 -17.75 -14.406 1 94.69 307 VAL B O 1
ATOM 6627 N N . GLU B 1 308 ? -32.344 -17.797 -12.859 1 92.06 308 GLU B N 1
ATOM 6628 C CA . GLU B 1 308 ? -32.125 -16.406 -12.484 1 92.06 308 GLU B CA 1
ATOM 6629 C C . GLU B 1 308 ? -30.719 -16.203 -11.922 1 92.06 308 GLU B C 1
ATOM 6631 O O . GLU B 1 308 ? -30.125 -15.125 -12.086 1 92.06 308 GLU B O 1
ATOM 6636 N N . GLY B 1 309 ? -30.219 -17.219 -11.281 1 93.38 309 GLY B N 1
ATOM 6637 C CA . GLY B 1 309 ? -28.906 -17.141 -10.656 1 93.38 309 GLY B CA 1
ATOM 6638 C C . GLY B 1 309 ? -27.781 -17.578 -11.562 1 93.38 309 GLY B C 1
ATOM 6639 O O . GLY B 1 309 ? -26.641 -17.734 -11.109 1 93.38 309 GLY B O 1
ATOM 6640 N N . LEU B 1 310 ? -28.109 -17.734 -12.852 1 96.56 310 LEU B N 1
ATOM 6641 C CA . LEU B 1 310 ? -27.078 -18.109 -13.812 1 96.56 310 LEU B CA 1
ATOM 6642 C C . LEU B 1 310 ? -26.281 -16.891 -14.273 1 96.56 310 LEU B C 1
ATOM 6644 O O . LEU B 1 310 ? -26.859 -15.914 -14.758 1 96.56 310 LEU B O 1
ATOM 6648 N N . GLY B 1 311 ? -25 -16.875 -14.047 1 96.06 311 GLY B N 1
ATOM 6649 C CA . GLY B 1 311 ? -24.078 -15.891 -14.57 1 96.06 311 GLY B CA 1
ATOM 6650 C C . GLY B 1 311 ? -23.062 -16.469 -15.539 1 96.06 311 GLY B C 1
ATOM 6651 O O . GLY B 1 311 ? -22.578 -17.578 -15.336 1 96.06 311 GLY B O 1
ATOM 6652 N N . VAL B 1 312 ? -22.828 -15.711 -16.578 1 97.56 312 VAL B N 1
ATOM 6653 C CA . VAL B 1 312 ? -21.875 -16.141 -17.594 1 97.56 312 VAL B CA 1
ATOM 6654 C C . VAL B 1 312 ? -21.016 -14.961 -18.016 1 97.56 312 VAL B C 1
ATOM 6656 O O . VAL B 1 312 ? -21.469 -13.82 -18.031 1 97.56 312 VAL B O 1
ATOM 6659 N N . GLY B 1 313 ? -19.75 -15.281 -18.281 1 97.38 313 GLY B N 1
ATOM 6660 C CA . GLY B 1 313 ? -18.875 -14.203 -18.734 1 97.38 313 GLY B CA 1
ATOM 6661 C C . GLY B 1 313 ? -17.547 -14.695 -19.281 1 97.38 313 GLY B C 1
ATOM 6662 O O . GLY B 1 313 ? -17.375 -15.891 -19.5 1 97.38 313 GLY B O 1
ATOM 6663 N N . ILE B 1 314 ? -16.703 -13.758 -19.609 1 98.44 314 ILE B N 1
ATOM 6664 C CA . ILE B 1 314 ? -15.367 -14.016 -20.109 1 98.44 314 ILE B CA 1
ATOM 6665 C C . ILE B 1 314 ? -14.422 -12.906 -19.641 1 98.44 314 ILE B C 1
ATOM 6667 O O . ILE B 1 314 ? -14.805 -11.734 -19.609 1 98.44 314 ILE B O 1
ATOM 6671 N N . GLY B 1 315 ? -13.297 -13.273 -19.172 1 98.12 315 GLY B N 1
ATOM 6672 C CA . GLY B 1 315 ? -12.219 -12.352 -18.828 1 98.12 315 GLY B CA 1
ATOM 6673 C C . GLY B 1 315 ? -10.945 -12.625 -19.609 1 98.12 315 GLY B C 1
ATOM 6674 O O . GLY B 1 315 ? -10.781 -13.703 -20.188 1 98.12 315 GLY B O 1
ATOM 6675 N N . GLY B 1 316 ? -10.109 -11.609 -19.625 1 98.31 316 GLY B N 1
ATOM 6676 C CA . GLY B 1 316 ? -8.852 -11.797 -20.312 1 98.31 316 GLY B CA 1
ATOM 6677 C C . GLY B 1 316 ? -7.891 -10.641 -20.141 1 98.31 316 GLY B C 1
ATOM 6678 O O . GLY B 1 316 ? -8.234 -9.633 -19.516 1 98.31 316 GLY B O 1
ATOM 6679 N N . SER B 1 317 ? -6.738 -10.867 -20.625 1 98.12 317 SER B N 1
ATOM 6680 C CA . SER B 1 317 ? -5.715 -9.828 -20.594 1 98.12 317 SER B CA 1
ATOM 6681 C C . SER B 1 317 ? -4.742 -9.984 -21.766 1 98.12 317 SER B C 1
ATOM 6683 O O . SER B 1 317 ? -4.668 -11.047 -22.375 1 98.12 317 SER B O 1
ATOM 6685 N N . TRP B 1 318 ? -4.137 -8.922 -22.109 1 97.69 318 TRP B N 1
ATOM 6686 C CA . TRP B 1 318 ? -3.1 -8.867 -23.141 1 97.69 318 TRP B CA 1
ATOM 6687 C C . TRP B 1 318 ? -2.014 -7.859 -22.766 1 97.69 318 TRP B C 1
ATOM 6689 O O . TRP B 1 318 ? -2.312 -6.75 -22.328 1 97.69 318 TRP B O 1
ATOM 6699 N N . GLY B 1 319 ? -0.795 -8.336 -22.875 1 94.31 319 GLY B N 1
ATOM 6700 C CA . GLY B 1 319 ? 0.305 -7.43 -22.578 1 94.31 319 GLY B CA 1
ATOM 6701 C C . GLY B 1 319 ? 1.64 -7.922 -23.109 1 94.31 319 GLY B C 1
ATOM 6702 O O . GLY B 1 319 ? 1.701 -8.938 -23.812 1 94.31 319 GLY B O 1
ATOM 6703 N N . HIS B 1 320 ? 2.689 -7.105 -22.891 1 90.94 320 HIS B N 1
ATOM 6704 C CA . HIS B 1 320 ? 4.043 -7.426 -23.312 1 90.94 320 HIS B CA 1
ATOM 6705 C C . HIS B 1 320 ? 5.047 -7.234 -22.188 1 90.94 320 HIS B C 1
ATOM 6707 O O . HIS B 1 320 ? 5.879 -6.328 -22.234 1 90.94 320 HIS B O 1
ATOM 6713 N N . PRO B 1 321 ? 4.934 -8.219 -21.281 1 87.12 321 PRO B N 1
ATOM 6714 C CA . PRO B 1 321 ? 5.953 -8.141 -20.234 1 87.12 321 PRO B CA 1
ATOM 6715 C C . PRO B 1 321 ? 7.375 -8.188 -20.781 1 87.12 321 PRO B C 1
ATOM 6717 O O . PRO B 1 321 ? 7.621 -8.836 -21.812 1 87.12 321 PRO B O 1
ATOM 6720 N N . ASN B 1 322 ? 8.266 -7.473 -20.125 1 83.25 322 ASN B N 1
ATOM 6721 C CA . ASN B 1 322 ? 9.68 -7.426 -20.484 1 83.25 322 ASN B CA 1
ATOM 6722 C C . ASN B 1 322 ? 10.562 -7.734 -19.281 1 83.25 322 ASN B C 1
ATOM 6724 O O . ASN B 1 322 ? 10.75 -6.891 -18.406 1 83.25 322 ASN B O 1
ATOM 6728 N N . ASP B 1 323 ? 11.055 -9.008 -19.312 1 81.62 323 ASP B N 1
ATOM 6729 C CA . ASP B 1 323 ? 12.008 -9.438 -18.297 1 81.62 323 ASP B CA 1
ATOM 6730 C C . ASP B 1 323 ? 11.352 -9.477 -16.922 1 81.62 323 ASP B C 1
ATOM 6732 O O . ASP B 1 323 ? 11.953 -9.047 -15.93 1 81.62 323 ASP B O 1
ATOM 6736 N N . SER B 1 324 ? 10.117 -9.844 -16.938 1 86.19 324 SER B N 1
ATOM 6737 C CA . SER B 1 324 ? 9.391 -9.906 -15.672 1 86.19 324 SER B CA 1
ATOM 6738 C C . SER B 1 324 ? 9.758 -11.164 -14.891 1 86.19 324 SER B C 1
ATOM 6740 O O . SER B 1 324 ? 10.133 -12.18 -15.477 1 86.19 324 SER B O 1
ATOM 6742 N N . ALA B 1 325 ? 9.625 -11.047 -13.555 1 86.56 325 ALA B N 1
ATOM 6743 C CA . ALA B 1 325 ? 9.852 -12.219 -12.711 1 86.56 325 ALA B CA 1
ATOM 6744 C C . ALA B 1 325 ? 8.852 -13.328 -13.031 1 86.56 325 ALA B C 1
ATOM 6746 O O . ALA B 1 325 ? 7.805 -13.078 -13.625 1 86.56 325 ALA B O 1
ATOM 6747 N N . THR B 1 326 ? 9.242 -14.523 -12.664 1 92.5 326 THR B N 1
ATOM 6748 C CA . THR B 1 326 ? 8.375 -15.672 -12.914 1 92.5 326 THR B CA 1
ATOM 6749 C C . THR B 1 326 ? 7.504 -15.969 -11.703 1 92.5 326 THR B C 1
ATOM 6751 O O . THR B 1 326 ? 7.895 -15.688 -10.562 1 92.5 326 THR B O 1
ATOM 6754 N N . PRO B 1 327 ? 6.352 -16.547 -11.945 1 93.5 327 PRO B N 1
ATOM 6755 C CA . PRO B 1 327 ? 5.477 -16.969 -10.852 1 93.5 327 PRO B CA 1
ATOM 6756 C C . PRO B 1 327 ? 5.867 -18.328 -10.273 1 93.5 327 PRO B C 1
ATOM 6758 O O . PRO B 1 327 ? 6.695 -19.047 -10.852 1 93.5 327 PRO B O 1
ATOM 6761 N N . THR B 1 328 ? 5.324 -18.641 -9.102 1 95 328 THR B N 1
ATOM 6762 C CA . THR B 1 328 ? 5.34 -19.969 -8.508 1 95 328 THR B CA 1
ATOM 6763 C C . THR B 1 328 ? 3.922 -20.516 -8.359 1 95 328 THR B C 1
ATOM 6765 O O . THR B 1 328 ? 2.992 -19.766 -8.047 1 95 328 THR B O 1
ATOM 6768 N N . TYR B 1 329 ? 3.766 -21.766 -8.578 1 97.31 329 TYR B N 1
ATOM 6769 C CA . TYR B 1 329 ? 2.445 -22.375 -8.492 1 97.31 329 TYR B CA 1
ATOM 6770 C C . TYR B 1 329 ? 2.387 -23.375 -7.348 1 97.31 329 TYR B C 1
ATOM 6772 O O . TYR B 1 329 ? 3.348 -24.125 -7.109 1 97.31 329 TYR B O 1
ATOM 6780 N N . ALA B 1 330 ? 1.21 -23.453 -6.695 1 96.5 330 ALA B N 1
ATOM 6781 C CA . ALA B 1 330 ? 1.092 -24.281 -5.492 1 96.5 330 ALA B CA 1
ATOM 6782 C C . ALA B 1 330 ? -0.13 -25.188 -5.57 1 96.5 330 ALA B C 1
ATOM 6784 O O . ALA B 1 330 ? -1.052 -24.938 -6.348 1 96.5 330 ALA B O 1
ATOM 6785 N N . THR B 1 331 ? -0.092 -26.203 -4.797 1 96.06 331 THR B N 1
ATOM 6786 C CA . THR B 1 331 ? -1.208 -27.141 -4.648 1 96.06 331 THR B CA 1
ATOM 6787 C C . THR B 1 331 ? -2.23 -26.594 -3.654 1 96.06 331 THR B C 1
ATOM 6789 O O . THR B 1 331 ? -2.025 -25.531 -3.057 1 96.06 331 THR B O 1
ATOM 6792 N N . ALA B 1 332 ? -3.311 -27.312 -3.537 1 92.81 332 ALA B N 1
ATOM 6793 C CA . ALA B 1 332 ? -4.316 -26.969 -2.535 1 92.81 332 ALA B CA 1
ATOM 6794 C C . ALA B 1 332 ? -3.73 -27.031 -1.127 1 92.81 332 ALA B C 1
ATOM 6796 O O . ALA B 1 332 ? -4.156 -26.297 -0.238 1 92.81 332 ALA B O 1
ATOM 6797 N N . GLY B 1 333 ? -2.756 -27.875 -0.923 1 92.94 333 GLY B N 1
ATOM 6798 C CA . GLY B 1 333 ? -2.08 -27.984 0.362 1 92.94 333 GLY B CA 1
ATOM 6799 C C . GLY B 1 333 ? -1.005 -26.922 0.553 1 92.94 333 GLY B C 1
ATOM 6800 O O . GLY B 1 333 ? -0.225 -27 1.505 1 92.94 333 GLY B O 1
ATOM 6801 N N . GLN B 1 334 ? -0.899 -26.062 -0.349 1 92.69 334 GLN B N 1
ATOM 6802 C CA . GLN B 1 334 ? 0.021 -24.922 -0.29 1 92.69 334 GLN B CA 1
ATOM 6803 C C . GLN B 1 334 ? 1.469 -25.391 -0.429 1 92.69 334 GLN B C 1
ATOM 6805 O O . GLN B 1 334 ? 2.357 -24.875 0.253 1 92.69 334 GLN B O 1
ATOM 6810 N N . GLN B 1 335 ? 1.621 -26.406 -1.194 1 92.31 335 GLN B N 1
ATOM 6811 C CA . GLN B 1 335 ? 2.961 -26.859 -1.555 1 92.31 335 GLN B CA 1
ATOM 6812 C C . GLN B 1 335 ? 3.354 -26.359 -2.943 1 92.31 335 GLN B C 1
ATOM 6814 O O . GLN B 1 335 ? 2.555 -26.422 -3.879 1 92.31 335 GLN B O 1
ATOM 6819 N N . THR B 1 336 ? 4.582 -25.906 -3.068 1 94.62 336 THR B N 1
ATOM 6820 C CA . THR B 1 336 ? 5.043 -25.5 -4.391 1 94.62 336 THR B CA 1
ATOM 6821 C C . THR B 1 336 ? 5.113 -26.688 -5.336 1 94.62 336 THR B C 1
ATOM 6823 O O . THR B 1 336 ? 5.773 -27.688 -5.035 1 94.62 336 THR B O 1
ATOM 6826 N N . MET B 1 337 ? 4.508 -26.625 -6.449 1 95.38 337 MET B N 1
ATOM 6827 C CA . MET B 1 337 ? 4.504 -27.734 -7.387 1 95.38 337 MET B CA 1
ATOM 6828 C C . MET B 1 337 ? 5.238 -27.375 -8.672 1 95.38 337 MET B C 1
ATOM 6830 O O . MET B 1 337 ? 5.578 -28.25 -9.469 1 95.38 337 MET B O 1
ATOM 6834 N N . PHE B 1 338 ? 5.387 -26.109 -8.883 1 96.81 338 PHE B N 1
ATOM 6835 C CA . PHE B 1 338 ? 6.062 -25.641 -10.078 1 96.81 338 PHE B CA 1
ATOM 6836 C C . PHE B 1 338 ? 6.816 -24.344 -9.797 1 96.81 338 PHE B C 1
ATOM 6838 O O . PHE B 1 338 ? 6.227 -23.359 -9.328 1 96.81 338 PHE B O 1
ATOM 6845 N N . LYS B 1 339 ? 8.047 -24.297 -10.078 1 96.19 339 LYS B N 1
ATOM 6846 C CA . LYS B 1 339 ? 8.922 -23.125 -10.016 1 96.19 339 LYS B CA 1
ATOM 6847 C C . LYS B 1 339 ? 9.828 -23.062 -11.234 1 96.19 339 LYS B C 1
ATOM 6849 O O . LYS B 1 339 ? 10.352 -24.078 -11.688 1 96.19 339 LYS B O 1
ATOM 6854 N N . TYR B 1 340 ? 9.984 -21.938 -11.75 1 96.94 340 TYR B N 1
ATOM 6855 C CA . TYR B 1 340 ? 10.883 -21.734 -12.883 1 96.94 340 TYR B CA 1
ATOM 6856 C C . TYR B 1 340 ? 12.336 -21.734 -12.43 1 96.94 340 TYR B C 1
ATOM 6858 O O . TYR B 1 340 ? 12.625 -21.578 -11.242 1 96.94 340 TYR B O 1
ATOM 6866 N N . ALA B 1 341 ? 13.148 -21.938 -13.445 1 95.06 341 ALA B N 1
ATOM 6867 C CA . ALA B 1 341 ? 14.57 -21.734 -13.203 1 95.06 341 ALA B CA 1
ATOM 6868 C C . ALA B 1 341 ? 14.859 -20.312 -12.773 1 95.06 341 ALA B C 1
ATOM 6870 O O . ALA B 1 341 ? 14.164 -19.375 -13.18 1 95.06 341 ALA B O 1
ATOM 6871 N N . SER B 1 342 ? 15.875 -20.109 -12.008 1 91.62 342 SER B N 1
ATOM 6872 C CA . SER B 1 342 ? 16.172 -18.828 -11.359 1 91.62 342 SER B CA 1
ATOM 6873 C C . SER B 1 342 ? 16.406 -17.734 -12.391 1 91.62 342 SER B C 1
ATOM 6875 O O . SER B 1 342 ? 16.078 -16.562 -12.148 1 91.62 342 SER B O 1
ATOM 6877 N N . ALA B 1 343 ? 16.953 -18.047 -13.516 1 90.75 343 ALA B N 1
ATOM 6878 C CA . ALA B 1 343 ? 17.281 -17.031 -14.516 1 90.75 343 ALA B CA 1
ATOM 6879 C C . ALA B 1 343 ? 16.141 -16.844 -15.508 1 90.75 343 ALA B C 1
ATOM 6881 O O . ALA B 1 343 ? 16.219 -15.992 -16.391 1 90.75 343 ALA B O 1
ATOM 6882 N N . ALA B 1 344 ? 15.141 -17.656 -15.383 1 94.25 344 ALA B N 1
ATOM 6883 C CA . ALA B 1 344 ? 14 -17.547 -16.297 1 94.25 344 ALA B CA 1
ATOM 6884 C C . ALA B 1 344 ? 13.211 -16.266 -16.031 1 94.25 344 ALA B C 1
ATOM 6886 O O . ALA B 1 344 ? 13.102 -15.82 -14.891 1 94.25 344 ALA B O 1
ATOM 6887 N N . ARG B 1 345 ? 12.703 -15.648 -17.141 1 92.88 345 ARG B N 1
ATOM 6888 C CA . ARG B 1 345 ? 11.891 -14.438 -17.094 1 92.88 345 ARG B CA 1
ATOM 6889 C C . ARG B 1 345 ? 10.695 -14.547 -18.031 1 92.88 345 ARG B C 1
ATOM 6891 O O . ARG B 1 345 ? 10.773 -15.211 -19.078 1 92.88 345 ARG B O 1
ATOM 6898 N N . ILE B 1 346 ? 9.648 -13.938 -17.625 1 92.5 346 ILE B N 1
ATOM 6899 C CA . ILE B 1 346 ? 8.547 -13.75 -18.578 1 92.5 346 ILE B CA 1
ATOM 6900 C C . ILE B 1 346 ? 8.867 -12.586 -19.5 1 92.5 346 ILE B C 1
ATOM 6902 O O . ILE B 1 346 ? 8.969 -11.438 -19.062 1 92.5 346 ILE B O 1
ATOM 6906 N N . ASP B 1 347 ? 9.008 -12.883 -20.672 1 91.19 347 ASP B N 1
ATOM 6907 C CA . ASP B 1 347 ? 9.461 -11.914 -21.656 1 91.19 347 ASP B CA 1
ATOM 6908 C C . ASP B 1 347 ? 8.82 -12.188 -23.016 1 91.19 347 ASP B C 1
ATOM 6910 O O . ASP B 1 347 ? 9.078 -13.219 -23.641 1 91.19 347 ASP B O 1
ATOM 6914 N N . GLY B 1 348 ? 8.039 -11.227 -23.422 1 91 348 GLY B N 1
ATOM 6915 C CA . GLY B 1 348 ? 7.301 -11.367 -24.672 1 91 348 GLY B CA 1
ATOM 6916 C C . GLY B 1 348 ? 5.805 -11.164 -24.516 1 91 348 GLY B C 1
ATOM 6917 O O . GLY B 1 348 ? 5.348 -10.688 -23.469 1 91 348 GLY B O 1
ATOM 6918 N N . THR B 1 349 ? 5.117 -11.508 -25.547 1 93.75 349 THR B N 1
ATOM 6919 C CA . THR B 1 349 ? 3.672 -11.328 -25.531 1 93.75 349 THR B CA 1
ATOM 6920 C C . THR B 1 349 ? 3.014 -12.289 -24.547 1 93.75 349 THR B C 1
ATOM 6922 O O . THR B 1 349 ? 3.406 -13.453 -24.453 1 93.75 349 THR B O 1
ATOM 6925 N N . GLN B 1 350 ? 2.102 -11.805 -23.828 1 95.31 350 GLN B N 1
ATOM 6926 C CA . GLN B 1 350 ? 1.309 -12.609 -22.906 1 95.31 350 GLN B CA 1
ATOM 6927 C C . GLN B 1 350 ? -0.184 -12.352 -23.094 1 95.31 350 GLN B C 1
ATOM 6929 O O . GLN B 1 350 ? -0.615 -11.195 -23.172 1 95.31 350 GLN B O 1
ATOM 6934 N N . TYR B 1 351 ? -0.994 -13.328 -23.188 1 95.75 351 TYR B N 1
ATOM 6935 C CA . TYR B 1 351 ? -2.439 -13.141 -23.156 1 95.75 351 TYR B CA 1
ATOM 6936 C C . TYR B 1 351 ? -3.121 -14.258 -22.375 1 95.75 351 TYR B C 1
ATOM 6938 O O . TYR B 1 351 ? -2.551 -15.336 -22.203 1 95.75 351 TYR B O 1
ATOM 6946 N N . ARG B 1 352 ? -4.195 -14.031 -21.859 1 98.06 352 ARG B N 1
ATOM 6947 C CA . ARG B 1 352 ? -5.051 -14.922 -21.078 1 98.06 352 ARG B CA 1
ATOM 6948 C C . ARG B 1 352 ? -6.504 -14.82 -21.531 1 98.06 352 ARG B C 1
ATOM 6950 O O . ARG B 1 352 ? -6.98 -13.734 -21.875 1 98.06 352 ARG B O 1
ATOM 6957 N N . ILE B 1 353 ? -7.168 -15.93 -21.5 1 98.62 353 ILE B N 1
ATOM 6958 C CA . ILE B 1 353 ? -8.594 -15.961 -21.781 1 98.62 353 ILE B CA 1
ATOM 6959 C C . ILE B 1 353 ? -9.305 -16.875 -20.781 1 98.62 353 ILE B C 1
ATOM 6961 O O . ILE B 1 353 ? -8.898 -18.016 -20.578 1 98.62 353 ILE B O 1
ATOM 6965 N N . TYR B 1 354 ? -10.398 -16.375 -20.234 1 98.56 354 TYR B N 1
ATOM 6966 C CA . TYR B 1 354 ? -11.086 -17.078 -19.141 1 98.56 354 TYR B CA 1
ATOM 6967 C C . TYR B 1 354 ? -12.586 -17.141 -19.406 1 98.56 354 TYR B C 1
ATOM 6969 O O . TYR B 1 354 ? -13.359 -16.406 -18.781 1 98.56 354 TYR B O 1
ATOM 6977 N N . PRO B 1 355 ? -13.086 -18.047 -20.219 1 98.75 355 PRO B N 1
ATOM 6978 C CA . PRO B 1 355 ? -14.523 -18.312 -20.109 1 98.75 355 PRO B CA 1
ATOM 6979 C C . PRO B 1 355 ? -14.945 -18.781 -18.719 1 98.75 355 PRO B C 1
ATOM 6981 O O . PRO B 1 355 ? -14.227 -19.562 -18.094 1 98.75 355 PRO B O 1
ATOM 6984 N N . GLN B 1 356 ? -16.078 -18.266 -18.234 1 98.25 356 GLN B N 1
ATOM 6985 C CA . GLN B 1 356 ? -16.438 -18.484 -16.828 1 98.25 356 GLN B CA 1
ATOM 6986 C C . GLN B 1 356 ? -17.938 -18.391 -16.625 1 98.25 356 GLN B C 1
ATOM 6988 O O . GLN B 1 356 ? -18.641 -17.688 -17.359 1 98.25 356 GLN B O 1
ATOM 6993 N N . ALA B 1 357 ? -18.406 -19.125 -15.602 1 98.31 357 ALA B N 1
ATOM 6994 C CA . ALA B 1 357 ? -19.828 -19.141 -15.289 1 98.31 357 ALA B CA 1
ATOM 6995 C C . ALA B 1 357 ? -20.078 -19.656 -13.875 1 98.31 357 ALA B C 1
ATOM 6997 O O . ALA B 1 357 ? -19.234 -20.344 -13.297 1 98.31 357 ALA B O 1
ATOM 6998 N N . TYR B 1 358 ? -21.172 -19.219 -13.336 1 97.62 358 TYR B N 1
ATOM 6999 C CA . TYR B 1 358 ? -21.703 -19.859 -12.141 1 97.62 358 TYR B CA 1
ATOM 7000 C C . TYR B 1 358 ? -23.219 -19.969 -12.203 1 97.62 358 TYR B C 1
ATOM 7002 O O . TYR B 1 358 ? -23.859 -19.297 -13.023 1 97.62 358 TYR B O 1
ATOM 7010 N N . TRP B 1 359 ? -23.781 -20.891 -11.43 1 98.19 359 TRP B N 1
ATOM 7011 C CA . TRP B 1 359 ? -25.219 -21.141 -11.344 1 98.19 359 TRP B CA 1
ATOM 7012 C C . TRP B 1 359 ? -25.641 -21.391 -9.906 1 98.19 359 TRP B C 1
ATOM 7014 O O . TRP B 1 359 ? -25.234 -22.375 -9.289 1 98.19 359 TRP B O 1
ATOM 7024 N N . TYR B 1 360 ? -26.406 -20.5 -9.398 1 96.81 360 TYR B N 1
ATOM 7025 C CA . TYR B 1 360 ? -26.969 -20.656 -8.07 1 96.81 360 TYR B CA 1
ATOM 7026 C C . TYR B 1 360 ? -28.5 -20.75 -8.141 1 96.81 360 TYR B C 1
ATOM 7028 O O . TYR B 1 360 ? -29.141 -19.906 -8.773 1 96.81 360 TYR B O 1
ATOM 7036 N N . TRP B 1 361 ? -29.016 -21.734 -7.477 1 97.5 361 TRP B N 1
ATOM 7037 C CA . TRP B 1 361 ? -30.453 -21.984 -7.422 1 97.5 361 TRP B CA 1
ATOM 7038 C C . TRP B 1 361 ? -30.859 -22.5 -6.051 1 97.5 361 TRP B C 1
ATOM 7040 O O . TRP B 1 361 ? -30.781 -23.703 -5.793 1 97.5 361 TRP B O 1
ATOM 7050 N N . GLY B 1 362 ? -31.406 -21.578 -5.219 1 97.31 362 GLY B N 1
ATOM 7051 C CA . GLY B 1 362 ? -31.641 -21.969 -3.84 1 97.31 362 GLY B CA 1
ATOM 7052 C C . GLY B 1 362 ? -30.391 -22.438 -3.123 1 97.31 362 GLY B C 1
ATOM 7053 O O . GLY B 1 362 ? -29.375 -21.75 -3.115 1 97.31 362 GLY B O 1
ATOM 7054 N N . PRO B 1 363 ? -30.516 -23.641 -2.588 1 98.31 363 PRO B N 1
ATOM 7055 C CA . PRO B 1 363 ? -29.375 -24.156 -1.839 1 98.31 363 PRO B CA 1
ATOM 7056 C C . PRO B 1 363 ? -28.266 -24.688 -2.746 1 98.31 363 PRO B C 1
ATOM 7058 O O . PRO B 1 363 ? -27.172 -25 -2.275 1 98.31 363 PRO B O 1
ATOM 7061 N N . PHE B 1 364 ? -28.531 -24.828 -4 1 98.44 364 PHE B N 1
ATOM 7062 C CA . PHE B 1 364 ? -27.594 -25.422 -4.938 1 98.44 364 PHE B CA 1
ATOM 7063 C C . PHE B 1 364 ? -26.656 -24.359 -5.504 1 98.44 364 PHE B C 1
ATOM 7065 O O . PHE B 1 364 ? -27.078 -23.219 -5.746 1 98.44 364 PHE B O 1
ATOM 7072 N N . GLY B 1 365 ? -25.406 -24.734 -5.688 1 98.5 365 GLY B N 1
ATOM 7073 C CA . GLY B 1 365 ? -24.438 -23.875 -6.336 1 98.5 365 GLY B CA 1
ATOM 7074 C C . GLY B 1 365 ? -23.469 -24.625 -7.227 1 98.5 365 GLY B C 1
ATOM 7075 O O . GLY B 1 365 ? -23.047 -25.734 -6.891 1 98.5 365 GLY B O 1
ATOM 7076 N N . LEU B 1 366 ? -23.141 -24.047 -8.367 1 98.75 366 LEU B N 1
ATOM 7077 C CA . LEU B 1 366 ? -22.156 -24.547 -9.312 1 98.75 366 LEU B CA 1
ATOM 7078 C C . LEU B 1 366 ? -21.312 -23.406 -9.875 1 98.75 366 LEU B C 1
ATOM 7080 O O . LEU B 1 366 ? -21.844 -22.391 -10.32 1 98.75 366 LEU B O 1
ATOM 7084 N N . ILE B 1 367 ? -20.016 -23.516 -9.812 1 98.19 367 ILE B N 1
ATOM 7085 C CA . ILE B 1 367 ? -19.125 -22.516 -10.367 1 98.19 367 ILE B CA 1
ATOM 7086 C C . ILE B 1 367 ? -18.031 -23.188 -11.195 1 98.19 367 ILE B C 1
ATOM 7088 O O . ILE B 1 367 ? -17.547 -24.266 -10.828 1 98.19 367 ILE B O 1
ATOM 7092 N N . GLY B 1 368 ? -17.672 -22.641 -12.305 1 98.5 368 GLY B N 1
ATOM 7093 C CA . GLY B 1 368 ? -16.641 -23.172 -13.188 1 98.5 368 GLY B CA 1
ATOM 7094 C C . GLY B 1 368 ? -15.945 -22.094 -13.992 1 98.5 368 GLY B C 1
ATOM 7095 O O . GLY B 1 368 ? -16.547 -21.062 -14.32 1 98.5 368 GLY B O 1
ATOM 7096 N N . GLU B 1 369 ? -14.719 -22.344 -14.273 1 98.06 369 GLU B N 1
ATOM 7097 C CA . GLU B 1 369 ? -13.977 -21.5 -15.195 1 98.06 369 GLU B CA 1
ATOM 7098 C C . GLU B 1 369 ? -12.844 -22.266 -15.867 1 98.06 369 GLU B C 1
ATOM 7100 O O . GLU B 1 369 ? -12.398 -23.297 -15.359 1 98.06 369 GLU B O 1
ATOM 7105 N N . TYR B 1 370 ? -12.547 -21.875 -17.031 1 98.69 370 TYR B N 1
ATOM 7106 C CA . TYR B 1 370 ? -11.43 -22.375 -17.812 1 98.69 370 TYR B CA 1
ATOM 7107 C C . TYR B 1 370 ? -10.414 -21.266 -18.094 1 98.69 370 TYR B C 1
ATOM 7109 O O . TYR B 1 370 ? -10.797 -20.125 -18.375 1 98.69 370 TYR B O 1
ATOM 7117 N N . ALA B 1 371 ? -9.156 -21.656 -18.016 1 98.69 371 ALA B N 1
ATOM 7118 C CA . ALA B 1 371 ? -8.086 -20.688 -18.25 1 98.69 371 ALA B CA 1
ATOM 7119 C C . ALA B 1 371 ? -7.164 -21.141 -19.375 1 98.69 371 ALA B C 1
ATOM 7121 O O . ALA B 1 371 ? -6.672 -22.281 -19.359 1 98.69 371 ALA B O 1
ATOM 7122 N N . PHE B 1 372 ? -6.988 -20.297 -20.297 1 98.12 372 PHE B N 1
ATOM 7123 C CA . PHE B 1 372 ? -5.914 -20.406 -21.281 1 98.12 372 PHE B CA 1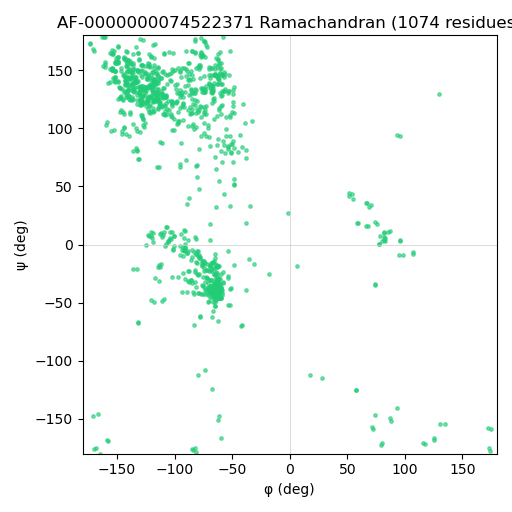
ATOM 7124 C C . PHE B 1 372 ? -4.914 -19.266 -21.094 1 98.12 372 PHE B C 1
ATOM 7126 O O . PHE B 1 372 ? -5.285 -18.094 -21.141 1 98.12 372 PHE B O 1
ATOM 7133 N N . SER B 1 373 ? -3.717 -19.625 -20.875 1 97.31 373 SER B N 1
ATOM 7134 C CA . SER B 1 373 ? -2.674 -18.625 -20.656 1 97.31 373 SER B CA 1
ATOM 7135 C C . SER B 1 373 ? -1.457 -18.891 -21.531 1 97.31 373 SER B C 1
ATOM 7137 O O . SER B 1 373 ? -0.891 -19.984 -21.516 1 97.31 373 SER B O 1
ATOM 7139 N N . GLN B 1 374 ? -1.074 -17.922 -22.312 1 97.5 374 GLN B N 1
ATOM 7140 C CA . GLN B 1 374 ? 0.139 -17.984 -23.125 1 97.5 374 GLN B CA 1
ATOM 7141 C C . GLN B 1 374 ? 1.125 -16.891 -22.703 1 97.5 374 GLN B C 1
ATOM 7143 O O . GLN B 1 374 ? 0.73 -15.75 -22.453 1 97.5 374 GLN B O 1
ATOM 7148 N N . ALA B 1 375 ? 2.385 -17.25 -22.672 1 96.25 375 ALA B N 1
ATOM 7149 C CA . ALA B 1 375 ? 3.404 -16.266 -22.344 1 96.25 375 ALA B CA 1
ATOM 7150 C C . ALA B 1 375 ? 4.742 -16.609 -22.984 1 96.25 375 ALA B C 1
ATOM 7152 O O . ALA B 1 375 ? 5.102 -17.781 -23.094 1 96.25 375 ALA B O 1
ATOM 7153 N N . GLY B 1 376 ? 5.445 -15.531 -23.438 1 95.75 376 GLY B N 1
ATOM 7154 C CA . GLY B 1 376 ? 6.844 -15.727 -23.766 1 95.75 376 GLY B CA 1
ATOM 7155 C C . GLY B 1 376 ? 7.738 -15.867 -22.547 1 95.75 376 GLY B C 1
ATOM 7156 O O . GLY B 1 376 ? 7.602 -15.117 -21.578 1 95.75 376 GLY B O 1
ATOM 7157 N N . VAL B 1 377 ? 8.586 -16.906 -22.547 1 95.88 377 VAL B N 1
ATOM 7158 C CA . VAL B 1 377 ? 9.547 -17.125 -21.469 1 95.88 377 VAL B CA 1
ATOM 7159 C C . VAL B 1 377 ? 10.969 -17.125 -22.031 1 95.88 377 VAL B C 1
ATOM 7161 O O . VAL B 1 377 ? 11.219 -17.672 -23.109 1 95.88 377 VAL B O 1
ATOM 7164 N N . ALA B 1 378 ? 11.82 -16.422 -21.328 1 94.06 378 ALA B N 1
ATOM 7165 C CA . ALA B 1 378 ? 13.203 -16.297 -21.766 1 94.06 378 ALA B CA 1
ATOM 7166 C C . ALA B 1 378 ? 14.172 -16.578 -20.609 1 94.06 378 ALA B C 1
ATOM 7168 O O . ALA B 1 378 ? 13.781 -16.516 -19.453 1 94.06 378 ALA B O 1
ATOM 7169 N N . ASN B 1 379 ? 15.281 -17.078 -20.938 1 92.69 379 ASN B N 1
ATOM 7170 C CA . ASN B 1 379 ? 16.391 -17.312 -20 1 92.69 379 ASN B CA 1
ATOM 7171 C C . ASN B 1 379 ? 17.719 -16.875 -20.609 1 92.69 379 ASN B C 1
ATOM 7173 O O . ASN B 1 379 ? 18.047 -17.25 -21.734 1 92.69 379 ASN B O 1
ATOM 7177 N N . GLN B 1 380 ? 18.375 -16 -19.844 1 82.25 380 GLN B N 1
ATOM 7178 C CA . GLN B 1 380 ? 19.703 -15.562 -20.281 1 82.25 380 GLN B CA 1
ATOM 7179 C C . GLN B 1 380 ? 20.75 -15.797 -19.203 1 82.25 380 GLN B C 1
ATOM 7181 O O . GLN B 1 380 ? 20.516 -15.477 -18.031 1 82.25 380 GLN B O 1
ATOM 7186 N N . SER B 1 381 ? 21.719 -16.562 -19.453 1 70.31 381 SER B N 1
ATOM 7187 C CA . SER B 1 381 ? 22.844 -16.766 -18.547 1 70.31 381 SER B CA 1
ATOM 7188 C C . SER B 1 381 ? 24.156 -16.266 -19.156 1 70.31 381 SER B C 1
ATOM 7190 O O . SER B 1 381 ? 24.375 -16.391 -20.359 1 70.31 381 SER B O 1
ATOM 7192 N N . THR B 1 382 ? 24.781 -15.336 -18.375 1 62.41 382 THR B N 1
ATOM 7193 C CA . THR B 1 382 ? 26.094 -14.852 -18.781 1 62.41 382 THR B CA 1
ATOM 7194 C C . THR B 1 382 ? 27.203 -15.539 -17.984 1 62.41 382 THR B C 1
ATOM 7196 O O . THR B 1 382 ? 27.156 -15.562 -16.766 1 62.41 382 THR B O 1
ATOM 7199 N N . VAL B 1 383 ? 27.938 -16.406 -18.578 1 53.62 383 VAL B N 1
ATOM 7200 C CA . VAL B 1 383 ? 29.109 -17 -17.922 1 53.62 383 VAL B CA 1
ATOM 7201 C C . VAL B 1 383 ? 30.328 -16.125 -18.188 1 53.62 383 VAL B C 1
ATOM 7203 O O . VAL B 1 383 ? 30.688 -15.859 -19.344 1 53.62 383 VAL B O 1
ATOM 7206 N N . ASN B 1 384 ? 30.641 -15.336 -17.094 1 50.78 384 ASN B N 1
ATOM 7207 C CA . ASN B 1 384 ? 31.875 -14.562 -17.156 1 50.78 384 ASN B CA 1
ATOM 7208 C C . ASN B 1 384 ? 33.094 -15.461 -17.266 1 50.78 384 ASN B C 1
ATOM 7210 O O . ASN B 1 384 ? 33.406 -16.234 -16.344 1 50.78 384 ASN B O 1
ATOM 7214 N N . THR B 1 385 ? 33.469 -15.734 -18.391 1 45.56 385 THR B N 1
ATOM 7215 C CA . THR B 1 385 ? 34.688 -16.484 -18.484 1 45.56 385 THR B CA 1
ATOM 7216 C C . THR B 1 385 ? 35.906 -15.57 -18.234 1 45.56 385 THR B C 1
ATOM 7218 O O . THR B 1 385 ? 36 -14.508 -18.844 1 45.56 385 THR B O 1
ATOM 7221 N N . GLY B 1 386 ? 36.438 -15.422 -17.125 1 41.38 386 GLY B N 1
ATOM 7222 C CA . GLY B 1 386 ? 37.625 -14.688 -16.797 1 41.38 386 GLY B CA 1
ATOM 7223 C C . GLY B 1 386 ? 38.031 -13.695 -17.875 1 41.38 386 GLY B C 1
ATOM 7224 O O . GLY B 1 386 ? 37.25 -12.805 -18.234 1 41.38 386 GLY B O 1
ATOM 7225 N N . THR B 1 387 ? 39.156 -13.883 -18.578 1 47.12 387 THR B N 1
ATOM 7226 C CA . THR B 1 387 ? 39.875 -13.023 -19.531 1 47.12 387 THR B CA 1
ATOM 7227 C C . THR B 1 387 ? 39.125 -12.984 -20.859 1 47.12 387 THR B C 1
ATOM 7229 O O . THR B 1 387 ? 39.5 -12.211 -21.75 1 47.12 387 THR B O 1
ATOM 7232 N N . GLY B 1 388 ? 38.219 -13.844 -21.062 1 47.22 388 GLY B N 1
ATOM 7233 C CA . GLY B 1 388 ? 37.625 -13.883 -22.391 1 47.22 388 GLY B CA 1
ATOM 7234 C C . GLY B 1 388 ? 36.219 -13.266 -22.422 1 47.22 388 GLY B C 1
ATOM 7235 O O . GLY B 1 388 ? 35.719 -12.828 -21.391 1 47.22 388 GLY B O 1
ATOM 7236 N N . PRO B 1 389 ? 35.781 -13.008 -23.672 1 52.44 389 PRO B N 1
ATOM 7237 C CA . PRO B 1 389 ? 34.438 -12.438 -23.859 1 52.44 389 PRO B CA 1
ATOM 7238 C C . PRO B 1 389 ? 33.344 -13.195 -23.078 1 52.44 389 PRO B C 1
ATOM 7240 O O . PRO B 1 389 ? 33.438 -14.414 -22.922 1 52.44 389 PRO B O 1
ATOM 7243 N N . HIS B 1 390 ? 32.531 -12.508 -22.422 1 58.28 390 HIS B N 1
ATOM 7244 C CA . HIS B 1 390 ? 31.375 -13.109 -21.734 1 58.28 390 HIS B CA 1
ATOM 7245 C C . HIS B 1 390 ? 30.516 -13.906 -22.703 1 58.28 390 HIS B C 1
ATOM 7247 O O . HIS B 1 390 ? 30.266 -13.453 -23.828 1 58.28 390 HIS B O 1
ATOM 7253 N N . THR B 1 391 ? 30.516 -15.297 -22.594 1 65.12 391 THR B N 1
ATOM 7254 C CA . THR B 1 391 ? 29.594 -16.094 -23.391 1 65.12 391 THR B CA 1
ATOM 7255 C C . THR B 1 391 ? 28.172 -15.961 -22.859 1 65.12 391 THR B C 1
ATOM 7257 O O . THR B 1 391 ? 27.922 -16.234 -21.688 1 65.12 391 THR B O 1
ATOM 7260 N N . VAL B 1 392 ? 27.328 -15.297 -23.719 1 70 392 VAL B N 1
ATOM 7261 C CA . VAL B 1 392 ? 25.922 -15.148 -23.375 1 70 392 VAL B CA 1
ATOM 7262 C C . VAL B 1 392 ? 25.109 -16.234 -24.078 1 70 392 VAL B C 1
ATOM 7264 O O . VAL B 1 392 ? 25.203 -16.406 -25.297 1 70 392 VAL B O 1
ATOM 7267 N N . THR B 1 393 ? 24.484 -17.203 -23.312 1 80.12 393 THR B N 1
ATOM 7268 C CA . THR B 1 393 ? 23.547 -18.188 -23.859 1 80.12 393 THR B CA 1
ATOM 7269 C C . THR B 1 393 ? 22.109 -17.734 -23.609 1 80.12 393 THR B C 1
ATOM 7271 O O . THR B 1 393 ? 21.734 -17.406 -22.484 1 80.12 393 THR B O 1
ATOM 7274 N N . LYS B 1 394 ? 21.375 -17.594 -24.734 1 88.06 394 LYS B N 1
ATOM 7275 C CA . LYS B 1 394 ? 19.984 -17.172 -24.641 1 88.06 394 LYS B CA 1
ATOM 7276 C C . LYS B 1 394 ? 19.031 -18.266 -25.109 1 88.06 394 LYS B C 1
ATOM 7278 O O . LYS B 1 394 ? 19.297 -18.922 -26.125 1 88.06 394 LYS B O 1
ATOM 7283 N N . TYR B 1 395 ? 18.031 -18.547 -24.312 1 92 395 TYR B N 1
ATOM 7284 C CA . TYR B 1 395 ? 16.938 -19.438 -24.672 1 92 395 TYR B CA 1
ATOM 7285 C C . TYR B 1 395 ? 15.594 -18.719 -24.609 1 92 395 TYR B C 1
ATOM 7287 O O . TYR B 1 395 ? 15.43 -17.781 -23.844 1 92 395 TYR B O 1
ATOM 7295 N N . SER B 1 396 ? 14.648 -19.031 -25.469 1 94.56 396 SER B N 1
ATOM 7296 C CA . SER B 1 396 ? 13.297 -18.5 -25.422 1 94.56 396 SER B CA 1
ATOM 7297 C C . SER B 1 396 ? 12.273 -19.516 -25.906 1 94.56 396 SER B C 1
ATOM 7299 O O . SER B 1 396 ? 12.609 -20.406 -26.688 1 94.56 396 SER B O 1
ATOM 7301 N N . THR B 1 397 ? 11.109 -19.484 -25.422 1 95.75 397 THR B N 1
ATOM 7302 C CA . THR B 1 397 ? 10 -20.312 -25.875 1 95.75 397 THR B CA 1
ATOM 7303 C C . THR B 1 397 ? 8.664 -19.641 -25.578 1 95.75 397 THR B C 1
ATOM 7305 O O . THR B 1 397 ? 8.625 -18.594 -24.938 1 95.75 397 THR B O 1
ATOM 7308 N N . ILE B 1 398 ? 7.637 -20.141 -26.234 1 96.88 398 ILE B N 1
ATOM 7309 C CA . ILE B 1 398 ? 6.266 -19.75 -25.938 1 96.88 398 ILE B CA 1
ATOM 7310 C C . ILE B 1 398 ? 5.586 -20.828 -25.109 1 96.88 398 ILE B C 1
ATOM 7312 O O . ILE B 1 398 ? 5.547 -22 -25.516 1 96.88 398 ILE B O 1
ATOM 7316 N N . GLU B 1 399 ? 5.184 -20.422 -23.953 1 97.44 399 GLU B N 1
ATOM 7317 C CA . GLU B 1 399 ? 4.531 -21.344 -23.031 1 97.44 399 GLU B CA 1
ATOM 7318 C C . GLU B 1 399 ? 3.012 -21.203 -23.109 1 97.44 399 GLU B C 1
ATOM 7320 O O . GLU B 1 399 ? 2.467 -20.125 -22.891 1 97.44 399 GLU B O 1
ATOM 7325 N N . ASN B 1 400 ? 2.307 -22.312 -23.391 1 97.94 400 ASN B N 1
ATOM 7326 C CA . ASN B 1 400 ? 0.85 -22.406 -23.359 1 97.94 400 ASN B CA 1
ATOM 7327 C C . ASN B 1 400 ? 0.369 -23.266 -22.188 1 97.94 400 ASN B C 1
ATOM 7329 O O . ASN B 1 400 ? 0.557 -24.484 -22.203 1 97.94 400 ASN B O 1
ATOM 7333 N N . ASP B 1 401 ? -0.268 -22.641 -21.25 1 98.25 401 ASP B N 1
ATOM 7334 C CA . ASP B 1 401 ? -0.779 -23.359 -20.094 1 98.25 401 ASP B CA 1
ATOM 7335 C C . ASP B 1 401 ? -2.305 -23.328 -20.062 1 98.25 401 ASP B C 1
ATOM 7337 O O . ASP B 1 401 ? -2.932 -22.406 -20.594 1 98.25 401 ASP B O 1
ATOM 7341 N N . TYR B 1 402 ? -2.889 -24.344 -19.453 1 98.12 402 TYR B N 1
ATOM 7342 C CA . TYR B 1 402 ? -4.336 -24.391 -19.266 1 98.12 402 TYR B CA 1
ATOM 7343 C C . TYR B 1 402 ? -4.691 -24.844 -17.859 1 98.12 402 TYR B C 1
ATOM 7345 O O . TYR B 1 402 ? -3.902 -25.531 -17.203 1 98.12 402 TYR B O 1
ATOM 7353 N N . ALA B 1 403 ? -5.844 -24.484 -17.422 1 98.81 403 ALA B N 1
ATOM 7354 C CA . ALA B 1 403 ? -6.418 -24.922 -16.156 1 98.81 403 ALA B CA 1
ATOM 7355 C C . ALA B 1 403 ? -7.941 -24.828 -16.172 1 98.81 403 ALA B C 1
ATOM 7357 O O . ALA B 1 403 ? -8.508 -24.016 -16.906 1 98.81 403 ALA B O 1
ATOM 7358 N N . TRP B 1 404 ? -8.594 -25.656 -15.438 1 98.75 404 TRP B N 1
ATOM 7359 C CA . TRP B 1 404 ? -10.047 -25.547 -15.305 1 98.75 404 TRP B CA 1
ATOM 7360 C C . TRP B 1 404 ? -10.5 -26.047 -13.93 1 98.75 404 TRP B C 1
ATOM 7362 O O . TRP B 1 404 ? -9.734 -26.703 -13.211 1 98.75 404 TRP B O 1
ATOM 7372 N N . ASN B 1 405 ? -11.672 -25.672 -13.547 1 98.06 405 ASN B N 1
ATOM 7373 C CA . ASN B 1 405 ? -12.273 -26.078 -12.281 1 98.06 405 ASN B CA 1
ATOM 7374 C C . ASN B 1 405 ? -13.789 -26.156 -12.383 1 98.06 405 ASN B C 1
ATOM 7376 O O . ASN B 1 405 ? -14.414 -25.391 -13.117 1 98.06 405 ASN B O 1
ATOM 7380 N N . VAL B 1 406 ? -14.328 -27.141 -11.781 1 98.75 406 VAL B N 1
ATOM 7381 C CA . VAL B 1 406 ? -15.766 -27.234 -11.547 1 98.75 406 VAL B CA 1
ATOM 7382 C C . VAL B 1 406 ? -16.031 -27.531 -10.07 1 98.75 406 VAL B C 1
ATOM 7384 O O . VAL B 1 406 ? -15.484 -28.5 -9.516 1 98.75 406 VAL B O 1
ATOM 7387 N N . THR B 1 407 ? -16.812 -26.688 -9.445 1 98.75 407 THR B N 1
ATOM 7388 C CA . THR B 1 407 ? -17.141 -26.812 -8.031 1 98.75 407 THR B CA 1
ATOM 7389 C C . THR B 1 407 ? -18.656 -26.859 -7.828 1 98.75 407 THR B C 1
ATOM 7391 O O . THR B 1 407 ? -19.359 -25.938 -8.258 1 98.75 407 THR B O 1
ATOM 7394 N N . ALA B 1 408 ? -19.094 -27.875 -7.219 1 98.81 408 ALA B N 1
ATOM 7395 C CA . ALA B 1 408 ? -20.5 -28.016 -6.852 1 98.81 408 ALA B CA 1
ATOM 7396 C C . ALA B 1 408 ? -20.672 -27.953 -5.34 1 98.81 408 ALA B C 1
ATOM 7398 O O . ALA B 1 408 ? -19.844 -28.453 -4.586 1 98.81 408 ALA B O 1
ATOM 7399 N N . SER B 1 409 ? -21.781 -27.328 -4.91 1 98.81 409 SER B N 1
ATOM 7400 C CA . SER B 1 409 ? -22.062 -27.25 -3.48 1 98.81 409 SER B CA 1
ATOM 7401 C C . SER B 1 409 ? -23.562 -27.234 -3.221 1 98.81 409 SER B C 1
ATOM 7403 O O . SER B 1 409 ? -24.359 -26.922 -4.117 1 98.81 409 SER B O 1
ATOM 7405 N N . TYR B 1 410 ? -23.906 -27.625 -2.057 1 98.88 410 TYR B N 1
ATOM 7406 C CA . TYR B 1 410 ? -25.297 -27.688 -1.628 1 98.88 410 TYR B CA 1
ATOM 7407 C C . TYR B 1 410 ? -25.422 -27.359 -0.148 1 98.88 410 TYR B C 1
ATOM 7409 O O . TYR B 1 410 ? -24.812 -28 0.699 1 98.88 410 TYR B O 1
ATOM 7417 N N . VAL B 1 411 ? -26.266 -26.375 0.11 1 98.81 411 VAL B N 1
ATOM 7418 C CA . VAL B 1 411 ? -26.5 -26.016 1.502 1 98.81 411 VAL B CA 1
ATOM 7419 C C . VAL B 1 411 ? -27.516 -26.984 2.115 1 98.81 411 VAL B C 1
ATOM 7421 O O . VAL B 1 411 ? -28.719 -26.875 1.867 1 98.81 411 VAL B O 1
ATOM 7424 N N . LEU B 1 412 ? -27.141 -27.734 2.992 1 98.56 412 LEU B N 1
ATOM 7425 C CA . LEU B 1 412 ? -27.906 -28.844 3.539 1 98.56 412 LEU B CA 1
ATOM 7426 C C . LEU B 1 412 ? -29.047 -28.344 4.402 1 98.56 412 LEU B C 1
ATOM 7428 O O . LEU B 1 412 ? -30.094 -29 4.504 1 98.56 412 LEU B O 1
ATOM 7432 N N . THR B 1 413 ? -28.859 -27.203 4.984 1 97.75 413 THR B N 1
ATOM 7433 C CA . THR B 1 413 ? -29.875 -26.656 5.891 1 97.75 413 THR B CA 1
ATOM 7434 C C . THR B 1 413 ? -30.891 -25.812 5.121 1 97.75 413 THR B C 1
ATOM 7436 O O . THR B 1 413 ? -31.828 -25.281 5.707 1 97.75 413 THR B O 1
ATOM 7439 N N . GLY B 1 414 ? -30.734 -25.547 3.916 1 97.44 414 GLY B N 1
ATOM 7440 C CA . GLY B 1 414 ? -31.797 -25.031 3.059 1 97.44 414 GLY B CA 1
ATOM 7441 C C . GLY B 1 414 ? -31.625 -23.562 2.705 1 97.44 414 GLY B C 1
ATOM 7442 O O . GLY B 1 414 ? -32.375 -23.031 1.905 1 97.44 414 GLY B O 1
ATOM 7443 N N . GLU B 1 415 ? -30.688 -22.906 3.303 1 97.81 415 GLU B N 1
ATOM 7444 C CA . GLU B 1 415 ? -30.453 -21.5 2.969 1 97.81 415 GLU B CA 1
ATOM 7445 C C . GLU B 1 415 ? -30.078 -21.344 1.499 1 97.81 415 GLU B C 1
ATOM 7447 O O . GLU B 1 415 ? -29.672 -22.297 0.846 1 97.81 415 GLU B O 1
ATOM 7452 N N . ASP B 1 416 ? -30.156 -20.109 1.077 1 96.56 416 ASP B N 1
ATOM 7453 C CA . ASP B 1 416 ? -29.734 -19.812 -0.286 1 96.56 416 ASP B CA 1
ATOM 7454 C C . ASP B 1 416 ? -28.219 -19.828 -0.405 1 96.56 416 ASP B C 1
ATOM 7456 O O . ASP B 1 416 ? -27.516 -19.25 0.434 1 96.56 416 ASP B O 1
ATOM 7460 N N . ASN B 1 417 ? -27.797 -20.531 -1.406 1 97.31 417 ASN B N 1
ATOM 7461 C CA . ASN B 1 417 ? -26.406 -20.453 -1.824 1 97.31 417 ASN B CA 1
ATOM 7462 C C . ASN B 1 417 ? -26.172 -19.297 -2.787 1 97.31 417 ASN B C 1
ATOM 7464 O O . ASN B 1 417 ? -26.953 -19.062 -3.699 1 97.31 417 ASN B O 1
ATOM 7468 N N . THR B 1 418 ? -25.109 -18.484 -2.559 1 94.12 418 THR B N 1
ATOM 7469 C CA . THR B 1 418 ? -24.812 -17.359 -3.438 1 94.12 418 THR B CA 1
ATOM 7470 C C . THR B 1 418 ? -23.312 -17.203 -3.646 1 94.12 418 THR B C 1
ATOM 7472 O O . THR B 1 418 ? -22.516 -17.812 -2.92 1 94.12 418 THR B O 1
ATOM 7475 N N . PHE B 1 419 ? -22.953 -16.422 -4.637 1 94.12 419 PHE B N 1
ATOM 7476 C CA . PHE B 1 419 ? -21.547 -16.109 -4.922 1 94.12 419 PHE B CA 1
ATOM 7477 C C . PHE B 1 419 ? -20.922 -15.352 -3.76 1 94.12 419 PHE B C 1
ATOM 7479 O O . PHE B 1 419 ? -19.703 -15.422 -3.553 1 94.12 419 PHE B O 1
ATOM 7486 N N . GLN B 1 420 ? -21.688 -14.656 -2.943 1 91.69 420 GLN B N 1
ATOM 7487 C CA . GLN B 1 420 ? -21.219 -13.844 -1.83 1 91.69 420 GLN B CA 1
ATOM 7488 C C . GLN B 1 420 ? -21.156 -14.656 -0.539 1 91.69 420 GLN B C 1
ATOM 7490 O O . GLN B 1 420 ? -20.75 -14.148 0.504 1 91.69 420 GLN B O 1
ATOM 7495 N N . GLY B 1 421 ? -21.594 -15.867 -0.598 1 92.75 421 GLY B N 1
ATOM 7496 C CA . GLY B 1 421 ? -21.578 -16.703 0.589 1 92.75 421 GLY B CA 1
ATOM 7497 C C . GLY B 1 421 ? -22.969 -17.141 1.04 1 92.75 421 GLY B C 1
ATOM 7498 O O . GLY B 1 421 ? -23.938 -17.016 0.289 1 92.75 421 GLY B O 1
ATOM 7499 N N . VAL B 1 422 ? -23.016 -17.75 2.207 1 97.06 422 VAL B N 1
ATOM 7500 C CA . VAL B 1 422 ? -24.25 -18.25 2.787 1 97.06 422 VAL B CA 1
ATOM 7501 C C . VAL B 1 422 ? -24.578 -17.484 4.062 1 97.06 422 VAL B C 1
ATOM 7503 O O . VAL B 1 422 ? -23.703 -17.234 4.891 1 97.06 422 VAL B O 1
ATOM 7506 N N . ARG B 1 423 ? -25.844 -17.094 4.156 1 95.88 423 ARG B N 1
ATOM 7507 C CA . ARG B 1 423 ? -26.344 -16.484 5.379 1 95.88 423 ARG B CA 1
ATOM 7508 C C . ARG B 1 423 ? -27.234 -17.438 6.152 1 95.88 423 ARG B C 1
ATOM 7510 O O . ARG B 1 423 ? -28.344 -17.766 5.703 1 95.88 423 ARG B O 1
ATOM 7517 N N . PRO B 1 424 ? -26.797 -17.766 7.289 1 97.44 424 PRO B N 1
ATOM 7518 C CA . PRO B 1 424 ? -27.641 -18.703 8.055 1 97.44 424 PRO B CA 1
ATOM 7519 C C . PRO B 1 424 ? -28.984 -18.094 8.453 1 97.44 424 PRO B C 1
ATOM 7521 O O . PRO B 1 424 ? -29.047 -16.906 8.773 1 97.44 424 PRO B O 1
ATOM 7524 N N . ARG B 1 425 ? -30.016 -18.875 8.492 1 95.56 425 ARG B N 1
ATOM 7525 C CA . ARG B 1 425 ? -31.328 -18.422 8.938 1 95.56 425 ARG B CA 1
ATOM 7526 C C . ARG B 1 425 ? -31.328 -18.172 10.445 1 95.56 425 ARG B C 1
ATOM 7528 O O . ARG B 1 425 ? -31.969 -17.234 10.914 1 95.56 425 ARG B O 1
ATOM 7535 N N . HIS B 1 426 ? -30.672 -19.109 11.125 1 94.62 426 HIS B N 1
ATOM 7536 C CA . HIS B 1 426 ? -30.547 -19 12.578 1 94.62 426 HIS B CA 1
ATOM 7537 C C . HIS B 1 426 ? -29.094 -19.234 13.016 1 94.62 426 HIS B C 1
ATOM 7539 O O . HIS B 1 426 ? -28.422 -20.109 12.492 1 94.62 426 HIS B O 1
ATOM 7545 N N . ALA B 1 427 ? -28.703 -18.453 13.984 1 96.19 427 ALA B N 1
ATOM 7546 C CA . ALA B 1 427 ? -27.391 -18.672 14.57 1 96.19 427 ALA B CA 1
ATOM 7547 C C . ALA B 1 427 ? -27.359 -19.969 15.383 1 96.19 427 ALA B C 1
ATOM 7549 O O . ALA B 1 427 ? -28.391 -20.375 15.938 1 96.19 427 ALA B O 1
ATOM 7550 N N . PHE B 1 428 ? -26.219 -20.516 15.461 1 96.38 428 PHE B N 1
ATOM 7551 C CA . PHE B 1 428 ? -26.031 -21.734 16.25 1 96.38 428 PHE B CA 1
ATOM 7552 C C . PHE B 1 428 ? -26.359 -21.484 17.719 1 96.38 428 PHE B C 1
ATOM 7554 O O . PHE B 1 428 ? -25.781 -20.594 18.344 1 96.38 428 PHE B O 1
ATOM 7561 N N . ASN B 1 429 ? -27.297 -22.141 18.188 1 96.12 429 ASN B N 1
ATOM 7562 C CA . ASN B 1 429 ? -27.719 -22.203 19.578 1 96.12 429 ASN B CA 1
ATOM 7563 C C . ASN B 1 429 ? -28.25 -23.578 19.953 1 96.12 429 ASN B C 1
ATOM 7565 O O . ASN B 1 429 ? -29.438 -23.859 19.797 1 96.12 429 ASN B O 1
ATOM 7569 N N . PRO B 1 430 ? -27.438 -24.359 20.469 1 92.25 430 PRO B N 1
ATOM 7570 C CA . PRO B 1 430 ? -27.844 -25.734 20.75 1 92.25 430 PRO B CA 1
ATOM 7571 C C . PRO B 1 430 ? -28.984 -25.828 21.766 1 92.25 430 PRO B C 1
ATOM 7573 O O . PRO B 1 430 ? -29.75 -26.797 21.75 1 92.25 430 PRO B O 1
ATOM 7576 N N . PHE B 1 431 ? -29.047 -24.859 22.562 1 95.44 431 PHE B N 1
ATOM 7577 C CA . PHE B 1 431 ? -30.078 -24.875 23.594 1 95.44 431 PHE B CA 1
ATOM 7578 C C . PHE B 1 431 ? -31.438 -24.578 23 1 95.44 431 PHE B C 1
ATOM 7580 O O . PHE B 1 431 ? -32.469 -24.875 23.625 1 95.44 431 PHE B O 1
ATOM 7587 N N . GLU B 1 432 ? -31.547 -23.938 21.891 1 94.88 432 GLU B N 1
ATOM 7588 C CA . GLU B 1 432 ? -32.812 -23.672 21.188 1 94.88 432 GLU B CA 1
ATOM 7589 C C . GLU B 1 432 ? -32.969 -24.578 19.984 1 94.88 432 GLU B C 1
ATOM 7591 O O . GLU B 1 432 ? -33.812 -24.328 19.109 1 94.88 432 GLU B O 1
ATOM 7596 N N . GLY B 1 433 ? -32.062 -25.484 19.844 1 94 433 GLY B N 1
ATOM 7597 C CA . GLY B 1 433 ? -32.125 -26.438 18.734 1 94 433 GLY B CA 1
ATOM 7598 C C . GLY B 1 433 ? -31.75 -25.828 17.406 1 94 433 GLY B C 1
ATOM 7599 O O . GLY B 1 433 ? -32.219 -26.281 16.359 1 94 433 GLY B O 1
ATOM 7600 N N . LYS B 1 434 ? -31.062 -24.703 17.422 1 95.69 434 LYS B N 1
ATOM 7601 C CA . LYS B 1 434 ? -30.594 -24.062 16.203 1 95.69 434 LYS B CA 1
ATOM 7602 C C . LYS B 1 434 ? -29.156 -24.453 15.898 1 95.69 434 LYS B C 1
ATOM 7604 O O . LYS B 1 434 ? -28.281 -24.375 16.766 1 95.69 434 LYS B O 1
ATOM 7609 N N . TRP B 1 435 ? -28.875 -24.875 14.664 1 96.31 435 TRP B N 1
ATOM 7610 C CA . TRP B 1 435 ? -27.609 -25.516 14.367 1 96.31 435 TRP B CA 1
ATOM 7611 C C . TRP B 1 435 ? -26.812 -24.734 13.328 1 96.31 435 TRP B C 1
ATOM 7613 O O . TRP B 1 435 ? -25.828 -25.219 12.797 1 96.31 435 TRP B O 1
ATOM 7623 N N . GLY B 1 436 ? -27.281 -23.516 13.016 1 97.88 436 GLY B N 1
ATOM 7624 C CA . GLY B 1 436 ? -26.609 -22.766 11.977 1 97.88 436 GLY B CA 1
ATOM 7625 C C . GLY B 1 436 ? -26.859 -23.328 10.586 1 97.88 436 GLY B C 1
ATOM 7626 O O . GLY B 1 436 ? -27.906 -23.922 10.328 1 97.88 436 GLY B O 1
ATOM 7627 N N . ALA B 1 437 ? -25.938 -22.984 9.664 1 98.62 437 ALA B N 1
ATOM 7628 C CA . ALA B 1 437 ? -26.078 -23.484 8.297 1 98.62 437 ALA B CA 1
ATOM 7629 C C . ALA B 1 437 ? -24.938 -24.438 7.945 1 98.62 437 ALA B C 1
ATOM 7631 O O . ALA B 1 437 ? -23.797 -24.219 8.328 1 98.62 437 ALA B O 1
ATOM 7632 N N . TRP B 1 438 ? -25.25 -25.5 7.219 1 98.62 438 TRP B N 1
ATOM 7633 C CA . TRP B 1 438 ? -24.297 -26.516 6.773 1 98.62 438 TRP B CA 1
ATOM 7634 C C . TRP B 1 438 ? -24.266 -26.594 5.254 1 98.62 438 TRP B C 1
ATOM 7636 O O . TRP B 1 438 ? -25.312 -26.578 4.605 1 98.62 438 TRP B O 1
ATOM 7646 N N . GLN B 1 439 ? -23.062 -26.656 4.719 1 98.88 439 GLN B N 1
ATOM 7647 C CA . GLN B 1 439 ? -22.906 -26.828 3.279 1 98.88 439 GLN B CA 1
ATOM 7648 C C . GLN B 1 439 ? -21.938 -27.969 2.971 1 98.88 439 GLN B C 1
ATOM 7650 O O . GLN B 1 439 ? -20.906 -28.109 3.619 1 98.88 439 GLN B O 1
ATOM 7655 N N . ALA B 1 440 ? -22.281 -28.844 2.021 1 98.88 440 ALA B N 1
ATOM 7656 C CA . ALA B 1 440 ? -21.391 -29.844 1.444 1 98.88 440 ALA B CA 1
ATOM 7657 C C . ALA B 1 440 ? -20.953 -29.438 0.038 1 98.88 440 ALA B C 1
ATOM 7659 O O . ALA B 1 440 ? -21.719 -28.828 -0.703 1 98.88 440 ALA B O 1
ATOM 7660 N N . ALA B 1 441 ? -19.734 -29.828 -0.27 1 98.88 441 ALA B N 1
ATOM 7661 C CA . ALA B 1 441 ? -19.234 -29.391 -1.572 1 98.88 441 ALA B CA 1
ATOM 7662 C C . ALA B 1 441 ? -18.234 -30.406 -2.139 1 98.88 441 ALA B C 1
ATOM 7664 O O . ALA B 1 441 ? -17.656 -31.203 -1.396 1 98.88 441 ALA B O 1
ATOM 7665 N N . ALA B 1 442 ? -18.078 -30.391 -3.453 1 98.88 442 ALA B N 1
ATOM 7666 C CA . ALA B 1 442 ? -17.094 -31.172 -4.195 1 98.88 442 ALA B CA 1
ATOM 7667 C C . ALA B 1 442 ? -16.5 -30.359 -5.344 1 98.88 442 ALA B C 1
ATOM 7669 O O . ALA B 1 442 ? -17.188 -29.562 -5.965 1 98.88 442 ALA B O 1
ATOM 7670 N N . ARG B 1 443 ? -15.219 -30.562 -5.613 1 98.81 443 ARG B N 1
ATOM 7671 C CA . ARG B 1 443 ? -14.531 -29.844 -6.684 1 98.81 443 ARG B CA 1
ATOM 7672 C C . ARG B 1 443 ? -13.602 -30.781 -7.453 1 98.81 443 ARG B C 1
ATOM 7674 O O . ARG B 1 443 ? -12.977 -31.672 -6.863 1 98.81 443 ARG B O 1
ATOM 7681 N N . TRP B 1 444 ? -13.547 -30.578 -8.75 1 98.75 444 TRP B N 1
ATOM 7682 C CA . TRP B 1 444 ? -12.531 -31.141 -9.633 1 98.75 444 TRP B CA 1
ATOM 7683 C C . TRP B 1 444 ? -11.797 -30.031 -10.391 1 98.75 444 TRP B C 1
ATOM 7685 O O . TRP B 1 444 ? -12.422 -29.188 -11.039 1 98.75 444 TRP B O 1
ATOM 7695 N N . THR B 1 445 ? -10.469 -29.984 -10.258 1 98.81 445 THR B N 1
ATOM 7696 C CA . THR B 1 445 ? -9.68 -28.938 -10.898 1 98.81 445 THR B CA 1
ATOM 7697 C C . THR B 1 445 ? -8.367 -29.5 -11.438 1 98.81 445 THR B C 1
ATOM 7699 O O . THR B 1 445 ? -7.836 -30.469 -10.898 1 98.81 445 THR B O 1
ATOM 7702 N N . GLU B 1 446 ? -7.898 -28.922 -12.523 1 98.81 446 GLU B N 1
ATOM 7703 C CA . GLU B 1 446 ? -6.684 -29.391 -13.195 1 98.81 446 GLU B CA 1
ATOM 7704 C C . GLU B 1 446 ? -5.887 -28.219 -13.75 1 98.81 446 GLU B C 1
ATOM 7706 O O . GLU B 1 446 ? -6.457 -27.172 -14.109 1 98.81 446 GLU B O 1
ATOM 7711 N N . ILE B 1 447 ? -4.578 -28.359 -13.742 1 98.81 447 ILE B N 1
ATOM 7712 C CA . ILE B 1 447 ? -3.672 -27.406 -14.383 1 98.81 447 ILE B CA 1
ATOM 7713 C C . ILE B 1 447 ? -2.586 -28.172 -15.141 1 98.81 447 ILE B C 1
ATOM 7715 O O . ILE B 1 447 ? -2.1 -29.203 -14.68 1 98.81 447 ILE B O 1
ATOM 7719 N N . ALA B 1 448 ? -2.246 -27.703 -16.312 1 98.75 448 ALA B N 1
ATOM 7720 C CA . ALA B 1 448 ? -1.215 -28.297 -17.156 1 98.75 448 ALA B CA 1
ATOM 7721 C C . ALA B 1 448 ? -0.293 -27.234 -17.734 1 98.75 448 ALA B C 1
ATOM 7723 O O . ALA B 1 448 ? -0.75 -26.156 -18.125 1 98.75 448 ALA B O 1
ATOM 7724 N N . PHE B 1 449 ? 0.942 -27.578 -17.766 1 98.44 449 PHE B N 1
ATOM 7725 C CA . PHE B 1 449 ? 1.96 -26.656 -18.266 1 98.44 449 PHE B CA 1
ATOM 7726 C C . PHE B 1 449 ? 2.529 -27.156 -19.594 1 98.44 449 PHE B C 1
ATOM 7728 O O . PHE B 1 449 ? 2.66 -28.375 -19.797 1 98.44 449 PHE B O 1
ATOM 7735 N N . ASP B 1 450 ? 2.9 -26.281 -20.391 1 98.06 450 ASP B N 1
ATOM 7736 C CA . ASP B 1 450 ? 3.41 -26.562 -21.719 1 98.06 450 ASP B CA 1
ATOM 7737 C C . ASP B 1 450 ? 4.672 -27.406 -21.672 1 98.06 450 ASP B C 1
ATOM 7739 O O . ASP B 1 450 ? 5.566 -27.141 -20.859 1 98.06 450 ASP B O 1
ATOM 7743 N N . SER B 1 451 ? 4.809 -28.344 -22.562 1 96.81 451 SER B N 1
ATOM 7744 C CA . SER B 1 451 ? 5.934 -29.266 -22.562 1 96.81 451 SER B CA 1
ATOM 7745 C C . SER B 1 451 ? 7.23 -28.562 -22.938 1 96.81 451 SER B C 1
ATOM 7747 O O . SER B 1 451 ? 8.32 -29 -22.547 1 96.81 451 SER B O 1
ATOM 7749 N N . ASP B 1 452 ? 7.102 -27.469 -23.625 1 96.38 452 ASP B N 1
ATOM 7750 C CA . ASP B 1 452 ? 8.281 -26.797 -24.141 1 96.38 452 ASP B CA 1
ATOM 7751 C C . ASP B 1 452 ? 9.117 -26.203 -23 1 96.38 452 ASP B C 1
ATOM 7753 O O . ASP B 1 452 ? 10.32 -25.984 -23.156 1 96.38 452 ASP B O 1
ATOM 7757 N N . VAL B 1 453 ? 8.547 -25.984 -21.922 1 96.94 453 VAL B N 1
ATOM 7758 C CA . VAL B 1 453 ? 9.297 -25.344 -20.844 1 96.94 453 VAL B CA 1
ATOM 7759 C C . VAL B 1 453 ? 10.188 -26.375 -20.156 1 96.94 453 VAL B C 1
ATOM 7761 O O . VAL B 1 453 ? 11.062 -26.016 -19.359 1 96.94 453 VAL B O 1
ATOM 7764 N N . PHE B 1 454 ? 10.031 -27.688 -20.469 1 96.69 454 PHE B N 1
ATOM 7765 C CA . PHE B 1 454 ? 10.797 -28.75 -19.844 1 96.69 454 PHE B CA 1
ATOM 7766 C C . PHE B 1 454 ? 11.88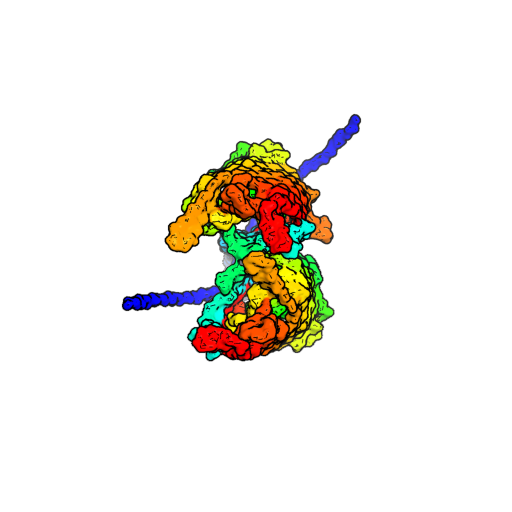3 -29.281 -20.766 1 96.69 454 PHE B C 1
ATOM 7768 O O . PHE B 1 454 ? 12.508 -30.312 -20.5 1 96.69 454 PHE B O 1
ATOM 7775 N N . ARG B 1 455 ? 12.086 -28.625 -21.781 1 93.31 455 ARG B N 1
ATOM 7776 C CA . ARG B 1 455 ? 13.039 -29.094 -22.781 1 93.31 455 ARG B CA 1
ATOM 7777 C C . ARG B 1 455 ? 14.461 -29.078 -22.234 1 93.31 455 ARG B C 1
ATOM 7779 O O . ARG B 1 455 ? 14.898 -28.094 -21.641 1 93.31 455 ARG B O 1
ATOM 7786 N N . ASN B 1 456 ? 15.141 -30.141 -22.422 1 93.25 456 ASN B N 1
ATOM 7787 C CA . ASN B 1 456 ? 16.562 -30.219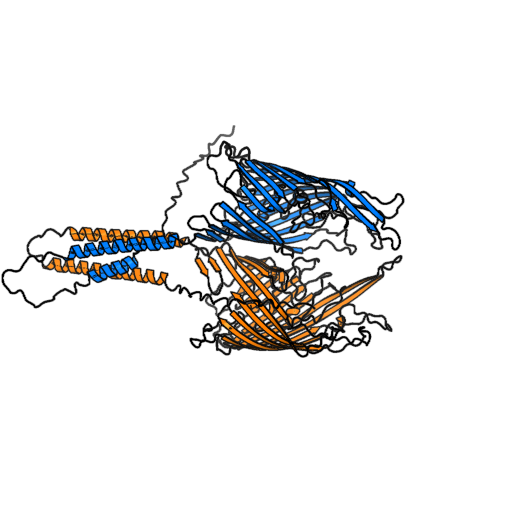 -22.141 1 93.25 456 ASN B CA 1
ATOM 7788 C C . ASN B 1 456 ? 17.391 -29.547 -23.234 1 93.25 456 ASN B C 1
ATOM 7790 O O . ASN B 1 456 ? 17.391 -29.984 -24.375 1 93.25 456 ASN B O 1
ATOM 7794 N N . VAL B 1 457 ? 18.125 -28.531 -22.875 1 91 457 VAL B N 1
ATOM 7795 C CA . VAL B 1 457 ? 18.844 -27.75 -23.875 1 91 457 VAL B CA 1
ATOM 7796 C C . VAL B 1 457 ? 20.328 -28.125 -23.859 1 91 457 VAL B C 1
ATOM 7798 O O . VAL B 1 457 ? 21.141 -27.453 -24.484 1 91 457 VAL B O 1
ATOM 7801 N N . ALA B 1 458 ? 20.656 -29.078 -23.078 1 89.81 458 ALA B N 1
ATOM 7802 C CA . ALA B 1 458 ? 22.047 -29.531 -23.047 1 89.81 458 ALA B CA 1
ATOM 7803 C C . ALA B 1 458 ? 22.469 -30.062 -24.422 1 89.81 458 ALA B C 1
ATOM 7805 O O . ALA B 1 458 ? 21.641 -30.469 -25.219 1 89.81 458 ALA B O 1
ATOM 7806 N N . LYS B 1 459 ? 23.812 -29.969 -24.625 1 87.69 459 LYS B N 1
ATOM 7807 C CA . LYS B 1 459 ? 24.359 -30.531 -25.859 1 87.69 459 LYS B CA 1
ATOM 7808 C C . LYS B 1 459 ? 24.094 -32.031 -25.938 1 87.69 459 LYS B C 1
ATOM 7810 O O . LYS B 1 459 ? 24.125 -32.719 -24.922 1 87.69 459 LYS B O 1
ATOM 7815 N N . PRO B 1 460 ? 23.891 -32.469 -27.172 1 87 460 PRO B N 1
ATOM 7816 C CA . PRO B 1 460 ? 23.703 -33.906 -27.297 1 87 460 PRO B CA 1
ATOM 7817 C C . PRO B 1 460 ? 24.875 -34.688 -26.703 1 87 460 PRO B C 1
ATOM 7819 O O . PRO B 1 460 ? 26.031 -34.344 -26.906 1 87 460 PRO B O 1
ATOM 7822 N N . GLY B 1 461 ? 24.641 -35.688 -25.938 1 86.12 461 GLY B N 1
ATOM 7823 C CA . GLY B 1 461 ? 25.672 -36.531 -25.359 1 86.12 461 GLY B CA 1
ATOM 7824 C C . GLY B 1 461 ? 26.078 -36.125 -23.953 1 86.12 461 GLY B C 1
ATOM 7825 O O . GLY B 1 461 ? 26.828 -36.812 -23.281 1 86.12 461 GLY B O 1
ATOM 7826 N N . SER B 1 462 ? 25.531 -34.938 -23.609 1 87.56 462 SER B N 1
ATOM 7827 C CA . SER B 1 462 ? 25.828 -34.5 -22.25 1 87.56 462 SER B CA 1
ATOM 7828 C C . SER B 1 462 ? 25.156 -35.406 -21.219 1 87.56 462 SER B C 1
ATOM 7830 O O . SER B 1 462 ? 24.016 -35.812 -21.406 1 87.56 462 SER B O 1
ATOM 7832 N N . SER B 1 463 ? 25.922 -35.75 -20.172 1 87.38 463 SER B N 1
ATOM 7833 C CA . SER B 1 463 ? 25.391 -36.625 -19.125 1 87.38 463 SER B CA 1
ATOM 7834 C C . SER B 1 463 ? 24.547 -35.812 -18.141 1 87.38 463 SER B C 1
ATOM 7836 O O . SER B 1 463 ? 23.797 -36.375 -17.344 1 87.38 463 SER B O 1
ATOM 7838 N N . THR B 1 464 ? 24.672 -34.531 -18.172 1 88.31 464 THR B N 1
ATOM 7839 C CA . THR B 1 464 ? 23.938 -33.656 -17.25 1 88.31 464 THR B CA 1
ATOM 7840 C C . THR B 1 464 ? 22.938 -32.781 -18.016 1 88.31 464 THR B C 1
ATOM 7842 O O . THR B 1 464 ? 23.344 -31.984 -18.859 1 88.31 464 THR B O 1
ATOM 7845 N N . PRO B 1 465 ? 21.703 -32.969 -17.75 1 91.5 465 PRO B N 1
ATOM 7846 C CA . PRO B 1 465 ? 20.719 -32.125 -18.453 1 91.5 465 PRO B CA 1
ATOM 7847 C C . PRO B 1 465 ? 20.781 -30.672 -18.016 1 91.5 465 PRO B C 1
ATOM 7849 O O . PRO B 1 465 ? 21.203 -30.375 -16.906 1 91.5 465 PRO B O 1
ATOM 7852 N N . ILE B 1 466 ? 20.406 -29.781 -18.922 1 91.69 466 ILE B N 1
ATOM 7853 C CA . ILE B 1 466 ? 20.219 -28.359 -18.656 1 91.69 466 ILE B CA 1
ATOM 7854 C C . ILE B 1 466 ? 18.781 -27.953 -19 1 91.69 466 ILE B C 1
ATOM 7856 O O . ILE B 1 466 ? 18.375 -28.016 -20.156 1 91.69 466 ILE B O 1
ATOM 7860 N N . TYR B 1 467 ? 18.094 -27.625 -18.016 1 94.56 467 TYR B N 1
ATOM 7861 C CA . TYR B 1 467 ? 16.719 -27.141 -18.203 1 94.56 467 TYR B CA 1
ATOM 7862 C C . TYR B 1 467 ? 16.656 -25.625 -18.062 1 94.56 467 TYR B C 1
ATOM 7864 O O . TYR B 1 467 ? 16.703 -25.109 -16.953 1 94.56 467 TYR B O 1
ATOM 7872 N N . ALA B 1 468 ? 16.391 -24.938 -19.109 1 94.44 468 ALA B N 1
ATOM 7873 C CA . ALA B 1 468 ? 16.5 -23.484 -19.156 1 94.44 468 ALA B CA 1
ATOM 7874 C C . ALA B 1 468 ? 15.328 -22.828 -18.422 1 94.44 468 ALA B C 1
ATOM 7876 O O . ALA B 1 468 ? 15.477 -21.734 -17.875 1 94.44 468 ALA B O 1
ATOM 7877 N N . PHE B 1 469 ? 14.203 -23.547 -18.406 1 96.62 469 PHE B N 1
ATOM 7878 C CA . PHE B 1 469 ? 13.023 -22.844 -17.906 1 96.62 469 PHE B CA 1
ATOM 7879 C C . PHE B 1 469 ? 12.438 -23.547 -16.703 1 96.62 469 PHE B C 1
ATOM 7881 O O . PHE B 1 469 ? 12.125 -22.906 -15.688 1 96.62 469 PHE B O 1
ATOM 7888 N N . ALA B 1 470 ? 12.273 -24.859 -16.797 1 97.38 470 ALA B N 1
ATOM 7889 C CA . ALA B 1 470 ? 11.766 -25.641 -15.672 1 97.38 470 ALA B CA 1
ATOM 7890 C C . ALA B 1 470 ? 12.352 -27.047 -15.656 1 97.38 470 ALA B C 1
ATOM 7892 O O . ALA B 1 470 ? 12.43 -27.703 -16.703 1 97.38 470 ALA B O 1
ATOM 7893 N N . ASP B 1 471 ? 12.742 -27.453 -14.461 1 96 471 ASP B N 1
ATOM 7894 C CA . ASP B 1 471 ? 13.266 -28.797 -14.273 1 96 471 ASP B CA 1
ATOM 7895 C C . ASP B 1 471 ? 12.141 -29.797 -14.023 1 96 471 ASP B C 1
ATOM 7897 O O . ASP B 1 471 ? 11.484 -29.75 -12.977 1 96 471 ASP B O 1
ATOM 7901 N N . PRO B 1 472 ? 11.93 -30.703 -14.977 1 95.81 472 PRO B N 1
ATOM 7902 C CA . PRO B 1 472 ? 10.812 -31.625 -14.805 1 95.81 472 PRO B CA 1
ATOM 7903 C C . PRO B 1 472 ? 10.992 -32.562 -13.602 1 95.81 472 PRO B C 1
ATOM 7905 O O . PRO B 1 472 ? 10.078 -33.281 -13.234 1 95.81 472 PRO B O 1
ATOM 7908 N N . ARG B 1 473 ? 12.141 -32.562 -12.984 1 93.62 473 ARG B N 1
ATOM 7909 C CA . ARG B 1 473 ? 12.406 -33.344 -11.789 1 93.62 473 ARG B CA 1
ATOM 7910 C C . ARG B 1 473 ? 11.875 -32.656 -10.539 1 93.62 473 ARG B C 1
ATOM 7912 O O . ARG B 1 473 ? 11.797 -33.25 -9.469 1 93.62 473 ARG B O 1
ATOM 7919 N N . GLN B 1 474 ? 11.438 -31.375 -10.797 1 92.69 474 GLN B N 1
ATOM 7920 C CA . GLN B 1 474 ? 10.992 -30.609 -9.641 1 92.69 474 GLN B CA 1
ATOM 7921 C C . GLN B 1 474 ? 9.703 -29.859 -9.938 1 92.69 474 GLN B C 1
ATOM 7923 O O . GLN B 1 474 ? 9 -29.438 -9.023 1 92.69 474 GLN B O 1
ATOM 7928 N N . ALA B 1 475 ? 9.445 -29.656 -11.148 1 96.88 475 ALA B N 1
ATOM 7929 C CA . ALA B 1 475 ? 8.234 -28.953 -11.594 1 96.88 475 ALA B CA 1
ATOM 7930 C C . ALA B 1 475 ? 7.285 -29.922 -12.297 1 96.88 475 ALA B C 1
ATOM 7932 O O . ALA B 1 475 ? 7.68 -30.625 -13.234 1 96.88 475 ALA B O 1
ATOM 7933 N N . VAL B 1 476 ? 6.105 -29.891 -11.914 1 97.44 476 VAL B N 1
ATOM 7934 C CA . VAL B 1 476 ? 5.152 -30.844 -12.477 1 97.44 476 VAL B CA 1
ATOM 7935 C C . VAL B 1 476 ? 4.688 -30.359 -13.852 1 97.44 476 VAL B C 1
ATOM 7937 O O . VAL B 1 476 ? 4.586 -29.156 -14.094 1 97.44 476 VAL B O 1
ATOM 7940 N N . ARG B 1 477 ? 4.316 -31.281 -14.688 1 97.88 477 ARG B N 1
ATOM 7941 C CA . ARG B 1 477 ? 3.74 -30.984 -16 1 97.88 477 ARG B CA 1
ATOM 7942 C C . ARG B 1 477 ? 2.227 -30.828 -15.906 1 97.88 477 ARG B C 1
ATOM 7944 O O . ARG B 1 477 ? 1.62 -30.109 -16.703 1 97.88 477 ARG B O 1
ATOM 7951 N N . ASN B 1 478 ? 1.748 -31.562 -14.984 1 98.44 478 ASN B N 1
ATOM 7952 C CA . ASN B 1 478 ? 0.304 -31.578 -14.773 1 98.44 478 ASN B CA 1
ATOM 7953 C C . ASN B 1 478 ? -0.048 -31.891 -13.328 1 98.44 478 ASN B C 1
ATOM 7955 O O . ASN B 1 478 ? 0.639 -32.688 -12.68 1 98.44 478 ASN B O 1
ATOM 7959 N N . ALA B 1 479 ? -1.101 -31.266 -12.844 1 98.62 479 ALA B N 1
ATOM 7960 C CA . ALA B 1 479 ? -1.662 -31.578 -11.531 1 98.62 479 ALA B CA 1
ATOM 7961 C C . ALA B 1 479 ? -3.184 -31.672 -11.594 1 98.62 479 ALA B C 1
ATOM 7963 O O . ALA B 1 479 ? -3.838 -30.781 -12.156 1 98.62 479 ALA B O 1
ATOM 7964 N N . THR B 1 480 ? -3.756 -32.688 -11.039 1 98.69 480 THR B N 1
ATOM 7965 C CA . THR B 1 480 ? -5.195 -32.906 -10.93 1 98.69 480 THR B CA 1
ATOM 7966 C C . THR B 1 480 ? -5.613 -33.031 -9.477 1 98.69 480 THR B C 1
ATOM 7968 O O . THR B 1 480 ? -5.094 -33.906 -8.766 1 98.69 480 THR B O 1
ATOM 7971 N N . ASN B 1 481 ? -6.559 -32.25 -9.102 1 98.62 481 ASN B N 1
ATOM 7972 C CA . ASN B 1 481 ? -7.02 -32.281 -7.719 1 98.62 481 ASN B CA 1
ATOM 7973 C C . ASN B 1 481 ? -8.523 -32.5 -7.637 1 98.62 481 ASN B C 1
ATOM 7975 O O . ASN B 1 481 ? -9.297 -31.938 -8.406 1 98.62 481 ASN B O 1
ATOM 7979 N N . TRP B 1 482 ? -8.938 -33.406 -6.859 1 98.12 482 TRP B N 1
ATOM 7980 C CA . TRP B 1 482 ? -10.336 -33.438 -6.441 1 98.12 482 TRP B CA 1
ATOM 7981 C C . TRP B 1 482 ? -10.461 -33.219 -4.938 1 98.12 482 TRP B C 1
ATOM 7983 O O . TRP B 1 482 ? -9.586 -33.594 -4.164 1 98.12 482 TRP B O 1
ATOM 7993 N N . SER B 1 483 ? -11.516 -32.594 -4.52 1 98.56 483 SER B N 1
ATOM 7994 C CA . SER B 1 483 ? -11.734 -32.156 -3.141 1 98.56 483 SER B CA 1
ATOM 7995 C C . SER B 1 483 ? -13.18 -32.406 -2.713 1 98.56 483 SER B C 1
ATOM 7997 O O . SER B 1 483 ? -14.102 -32.312 -3.525 1 98.56 483 SER B O 1
ATOM 7999 N N . ILE B 1 484 ? -13.344 -32.781 -1.479 1 98.81 484 ILE B N 1
ATOM 8000 C CA . ILE B 1 484 ? -14.633 -32.75 -0.801 1 98.81 484 ILE B CA 1
ATOM 8001 C C . ILE B 1 484 ? -14.539 -31.906 0.469 1 98.81 484 ILE B C 1
ATOM 8003 O O . ILE B 1 484 ? -13.484 -31.859 1.105 1 98.81 484 ILE B O 1
ATOM 8007 N N . GLY B 1 485 ? -15.602 -31.219 0.763 1 98.75 485 GLY B N 1
ATOM 8008 C CA . GLY B 1 485 ? -15.539 -30.328 1.908 1 98.75 485 GLY B CA 1
ATOM 8009 C C . GLY B 1 485 ? -16.891 -30.125 2.584 1 98.75 485 GLY B C 1
ATOM 8010 O O . GLY B 1 485 ? -17.922 -30.406 1.992 1 98.75 485 GLY B O 1
ATOM 8011 N N . ILE B 1 486 ? -16.828 -29.688 3.805 1 98.81 486 ILE B N 1
ATOM 8012 C CA . ILE B 1 486 ? -17.984 -29.281 4.598 1 98.81 486 ILE B CA 1
ATOM 8013 C C . ILE B 1 486 ? -17.734 -27.906 5.207 1 98.81 486 ILE B C 1
ATOM 8015 O O . ILE B 1 486 ? -16.641 -27.609 5.676 1 98.81 486 ILE B O 1
ATOM 8019 N N . ASN B 1 487 ? -18.734 -27.109 5.117 1 98.88 487 ASN B N 1
ATOM 8020 C CA . ASN B 1 487 ? -18.734 -25.781 5.73 1 98.88 487 ASN B CA 1
ATOM 8021 C C . ASN B 1 487 ? -19.859 -25.641 6.754 1 98.88 487 ASN B C 1
ATOM 8023 O O . ASN B 1 487 ? -20.984 -26.094 6.523 1 98.88 487 ASN B O 1
ATOM 8027 N N . TRP B 1 488 ? -19.516 -25.047 7.848 1 98.81 488 TRP B N 1
ATOM 8028 C CA . TRP B 1 488 ? -20.469 -24.812 8.938 1 98.81 488 TRP B CA 1
ATOM 8029 C C . TRP B 1 488 ? -20.453 -23.344 9.367 1 98.81 488 TRP B C 1
ATOM 8031 O O . TRP B 1 488 ? -19.484 -22.891 9.984 1 98.81 488 TRP B O 1
ATOM 8041 N N . TRP B 1 489 ? -21.547 -22.672 9.039 1 98.62 489 TRP B N 1
ATOM 8042 C CA . TRP B 1 489 ? -21.734 -21.328 9.562 1 98.62 489 TRP B CA 1
ATOM 8043 C C . TRP B 1 489 ? -22.438 -21.359 10.922 1 98.62 489 TRP B C 1
ATOM 8045 O O . TRP B 1 489 ? -23.609 -21.703 11.016 1 98.62 489 TRP B O 1
ATOM 8055 N N . LEU B 1 490 ? -21.719 -20.906 11.906 1 98.19 490 LEU B N 1
ATOM 8056 C CA . LEU B 1 490 ? -22.344 -20.766 13.219 1 98.19 490 LEU B CA 1
ATOM 8057 C C . LEU B 1 490 ? -23.281 -19.562 13.234 1 98.19 490 LEU B C 1
ATOM 8059 O O . LEU B 1 490 ? -24.281 -19.578 13.961 1 98.19 490 LEU B O 1
ATOM 8063 N N . ASN B 1 491 ? -22.969 -18.578 12.617 1 97.44 491 ASN B N 1
ATOM 8064 C CA . ASN B 1 491 ? -23.703 -17.344 12.352 1 97.44 491 ASN B CA 1
ATOM 8065 C C . ASN B 1 491 ? -23.156 -16.609 11.125 1 97.44 491 ASN B C 1
ATOM 8067 O O . ASN B 1 491 ? -22.406 -17.188 10.344 1 97.44 491 ASN B O 1
ATOM 8071 N N . GLN B 1 492 ? -23.531 -15.445 10.914 1 96.38 492 GLN B N 1
ATOM 8072 C CA . GLN B 1 492 ? -23.141 -14.719 9.703 1 96.38 492 GLN B CA 1
ATOM 8073 C C . GLN B 1 492 ? -21.656 -14.383 9.711 1 96.38 492 GLN B C 1
ATOM 8075 O O . GLN B 1 492 ? -21.078 -14.086 8.656 1 96.38 492 GLN B O 1
ATOM 8080 N N . ASN B 1 493 ? -21 -14.438 10.852 1 97.94 493 ASN B N 1
ATOM 8081 C CA . ASN B 1 493 ? -19.656 -13.898 10.969 1 97.94 493 ASN B CA 1
ATOM 8082 C C . ASN B 1 493 ? -18.625 -15.008 11.203 1 97.94 493 ASN B C 1
ATOM 8084 O O . ASN B 1 493 ? -17.438 -14.797 11.031 1 97.94 493 ASN B O 1
ATOM 8088 N N . VAL B 1 494 ? -19.109 -16.172 11.656 1 98.44 494 VAL B N 1
ATOM 8089 C CA . VAL B 1 494 ? -18.172 -17.234 12 1 98.44 494 VAL B CA 1
ATOM 8090 C C . VAL B 1 494 ? -18.438 -18.469 11.133 1 98.44 494 VAL B C 1
ATOM 8092 O O . VAL B 1 494 ? -19.562 -18.969 11.109 1 98.44 494 VAL B O 1
ATOM 8095 N N . LYS B 1 495 ? -17.391 -18.922 10.539 1 98.69 495 LYS B N 1
ATOM 8096 C CA . LYS B 1 495 ? -17.453 -20.078 9.648 1 98.69 495 LYS B CA 1
ATOM 8097 C C . LYS B 1 495 ? -16.359 -21.078 9.969 1 98.69 495 LYS B C 1
ATOM 8099 O O . LYS B 1 495 ? -15.195 -20.703 10.164 1 98.69 495 LYS B O 1
ATOM 8104 N N . ILE B 1 496 ? -16.672 -22.344 10.109 1 98.81 496 ILE B N 1
ATOM 8105 C CA . ILE B 1 496 ? -15.719 -23.453 10.266 1 98.81 496 ILE B CA 1
ATOM 8106 C C . ILE B 1 496 ? -15.727 -24.312 9.016 1 98.81 496 ILE B C 1
ATOM 8108 O O . ILE B 1 496 ? -16.797 -24.672 8.5 1 98.81 496 ILE B O 1
ATOM 8112 N N . MET B 1 497 ? -14.523 -24.672 8.547 1 98.88 497 MET B N 1
ATOM 8113 C CA . MET B 1 497 ? -14.398 -25.453 7.312 1 98.88 497 MET B CA 1
ATOM 8114 C C . MET B 1 497 ? -13.508 -26.672 7.523 1 98.88 497 MET B C 1
ATOM 8116 O O . MET B 1 497 ? -12.539 -26.609 8.281 1 98.88 497 MET B O 1
ATOM 8120 N N . ALA B 1 498 ? -13.844 -27.75 6.828 1 98.81 498 ALA B N 1
ATOM 8121 C CA . ALA B 1 498 ? -13.023 -28.953 6.734 1 98.81 498 ALA B CA 1
ATOM 8122 C C . ALA B 1 498 ? -13.016 -29.5 5.312 1 98.81 498 ALA B C 1
ATOM 8124 O O . ALA B 1 498 ? -14.07 -29.797 4.75 1 98.81 498 ALA B O 1
ATOM 8125 N N . ASP B 1 499 ? -11.836 -29.641 4.793 1 98.75 499 ASP B N 1
ATOM 8126 C CA . ASP B 1 499 ? -11.68 -30.141 3.428 1 98.75 499 ASP B CA 1
ATOM 8127 C C . ASP B 1 499 ? -10.742 -31.344 3.385 1 98.75 499 ASP B C 1
ATOM 8129 O O . ASP B 1 499 ? -9.852 -31.484 4.227 1 98.75 499 ASP B O 1
ATOM 8133 N N . TYR B 1 500 ? -11.023 -32.219 2.451 1 98.56 500 TYR B N 1
ATOM 8134 C CA . TYR B 1 500 ? -10.055 -33.219 2.008 1 98.56 500 TYR B CA 1
ATOM 8135 C C . TYR B 1 500 ? -9.672 -33 0.551 1 98.56 500 TYR B C 1
ATOM 8137 O O . TYR B 1 500 ? -10.539 -32.906 -0.32 1 98.56 500 TYR B O 1
ATOM 8145 N N . ASN B 1 501 ? -8.398 -32.938 0.338 1 98.12 501 ASN B N 1
ATOM 8146 C CA . ASN B 1 501 ? -7.852 -32.719 -1 1 98.12 501 ASN B CA 1
ATOM 8147 C C . ASN B 1 501 ? -6.895 -33.844 -1.392 1 98.12 501 ASN B C 1
ATOM 8149 O O . ASN B 1 501 ? -6.047 -34.25 -0.593 1 98.12 501 ASN B O 1
ATOM 8153 N N . GLN B 1 502 ? -7.043 -34.281 -2.598 1 97.75 502 GLN B N 1
ATOM 8154 C CA . GLN B 1 502 ? -6.078 -35.219 -3.193 1 97.75 502 GLN B CA 1
ATOM 8155 C C . GLN B 1 502 ? -5.602 -34.719 -4.551 1 97.75 502 GLN B C 1
ATOM 8157 O O . GLN B 1 502 ? -6.41 -34.469 -5.453 1 97.75 502 GLN B O 1
ATOM 8162 N N . THR B 1 503 ? -4.34 -34.562 -4.648 1 97.31 503 THR B N 1
ATOM 8163 C CA . THR B 1 503 ? -3.752 -34.062 -5.887 1 97.31 503 THR B CA 1
ATOM 8164 C C . THR B 1 503 ? -2.795 -35.094 -6.484 1 97.31 503 THR B C 1
ATOM 8166 O O . THR B 1 503 ? -1.848 -35.5 -5.824 1 97.31 503 THR B O 1
ATOM 8169 N N . SER B 1 504 ? -3.039 -35.469 -7.715 1 97.06 504 SER B N 1
ATOM 8170 C CA . SER B 1 504 ? -2.141 -36.312 -8.492 1 97.06 504 SER B CA 1
ATOM 8171 C C . SER B 1 504 ? -1.334 -35.5 -9.492 1 97.06 504 SER B C 1
ATOM 8173 O O . SER B 1 504 ? -1.802 -34.469 -9.984 1 97.06 504 SER B O 1
ATOM 8175 N N . PHE B 1 505 ? -0.165 -36.031 -9.75 1 96.81 505 PHE B N 1
ATOM 8176 C CA . PHE B 1 505 ? 0.755 -35.25 -10.555 1 96.81 505 PHE B CA 1
ATOM 8177 C C . PHE B 1 505 ? 1.297 -36.062 -11.719 1 96.81 505 PHE B C 1
ATOM 8179 O O . PHE B 1 505 ? 1.363 -37.281 -11.641 1 96.81 505 PHE B O 1
ATOM 8186 N N . GLN B 1 506 ? 1.593 -35.375 -12.812 1 97.31 506 GLN B N 1
ATOM 8187 C CA . GLN B 1 506 ? 2.486 -35.906 -13.844 1 97.31 506 GLN B CA 1
ATOM 8188 C C . GLN B 1 506 ? 3.822 -35.156 -13.828 1 97.31 506 GLN B C 1
ATOM 8190 O O . GLN B 1 506 ? 3.867 -33.938 -13.953 1 97.31 506 GLN B O 1
ATOM 8195 N N . GLY B 1 507 ? 4.848 -35.938 -13.586 1 94.62 507 GLY B N 1
ATOM 8196 C CA . GLY B 1 507 ? 6.164 -35.344 -13.461 1 94.62 507 GLY B CA 1
ATOM 8197 C C . GLY B 1 507 ? 6.406 -34.719 -12.102 1 94.62 507 GLY B C 1
ATOM 8198 O O . GLY B 1 507 ? 5.691 -35 -11.141 1 94.62 507 GLY B O 1
ATOM 8199 N N . GLY B 1 508 ? 7.566 -33.969 -12 1 93.5 508 GLY B N 1
ATOM 8200 C CA . GLY B 1 508 ? 7.879 -33.188 -10.812 1 93.5 508 GLY B CA 1
ATOM 8201 C C . GLY B 1 508 ? 8.492 -34.031 -9.703 1 93.5 508 GLY B C 1
ATOM 8202 O O . GLY B 1 508 ? 8.695 -33.531 -8.586 1 93.5 508 GLY B O 1
ATOM 8203 N N . GLY B 1 509 ? 8.719 -35.25 -9.953 1 90 509 GLY B N 1
ATOM 8204 C CA . GLY B 1 509 ? 9.375 -36.125 -8.984 1 90 509 GLY B CA 1
ATOM 8205 C C . GLY B 1 509 ? 10.789 -36.5 -9.375 1 90 509 GLY B C 1
ATOM 8206 O O . GLY B 1 509 ? 11 -37.156 -10.375 1 90 509 GLY B O 1
ATOM 8207 N N . GLY B 1 510 ? 11.672 -36.031 -8.57 1 87.69 510 GLY B N 1
ATOM 8208 C CA . GLY B 1 510 ? 13.062 -36.406 -8.789 1 87.69 510 GLY B CA 1
ATOM 8209 C C . GLY B 1 510 ? 13.453 -37.656 -8.07 1 87.69 510 GLY B C 1
ATOM 8210 O O . GLY B 1 510 ? 12.805 -38.062 -7.102 1 87.69 510 GLY B O 1
ATOM 8211 N N . VAL B 1 511 ? 14.406 -38.344 -8.727 1 86.5 511 VAL B N 1
ATOM 8212 C CA . VAL B 1 511 ? 14.977 -39.531 -8.117 1 86.5 511 VAL B CA 1
ATOM 8213 C C . VAL B 1 511 ? 16.391 -39.25 -7.645 1 86.5 511 VAL B C 1
ATOM 8215 O O . VAL B 1 511 ? 17.188 -38.625 -8.359 1 86.5 511 VAL B O 1
ATOM 8218 N N . TYR B 1 512 ? 16.578 -39.562 -6.473 1 84.81 512 TYR B N 1
ATOM 8219 C CA . TYR B 1 512 ? 17.922 -39.344 -5.922 1 84.81 512 TYR B CA 1
ATOM 8220 C C . TYR B 1 512 ? 18.672 -40.688 -5.824 1 84.81 512 TYR B C 1
ATOM 8222 O O . TYR B 1 512 ? 18.094 -41.719 -5.484 1 84.81 512 TYR B O 1
ATOM 8230 N N . ASP B 1 513 ? 19.953 -40.625 -6.129 1 84.38 513 ASP B N 1
ATOM 8231 C CA . ASP B 1 513 ? 20.781 -41.844 -6 1 84.38 513 ASP B CA 1
ATOM 8232 C C . ASP B 1 513 ? 21.219 -42.031 -4.555 1 84.38 513 ASP B C 1
ATOM 8234 O O . ASP B 1 513 ? 20.766 -41.312 -3.652 1 84.38 513 ASP B O 1
ATOM 8238 N N . SER B 1 514 ? 22.094 -43.094 -4.375 1 83.12 514 SER B N 1
ATOM 8239 C CA . SER B 1 514 ? 22.484 -43.5 -3.027 1 83.12 514 SER B CA 1
ATOM 8240 C C . SER B 1 514 ? 23.297 -42.406 -2.342 1 83.12 514 SER B C 1
ATOM 8242 O O . SER B 1 514 ? 23.422 -42.375 -1.116 1 83.12 514 SER B O 1
ATOM 8244 N N . LYS B 1 515 ? 23.797 -41.406 -3.092 1 82.69 515 LYS B N 1
ATOM 8245 C CA . LYS B 1 515 ? 24.609 -40.344 -2.545 1 82.69 515 LYS B CA 1
ATOM 8246 C C . LYS B 1 515 ? 23.766 -39.062 -2.328 1 82.69 515 LYS B C 1
ATOM 8248 O O . LYS B 1 515 ? 24.297 -38.031 -1.904 1 82.69 515 LYS B O 1
ATOM 8253 N N . GLY B 1 516 ? 22.547 -39.219 -2.709 1 80.94 516 GLY B N 1
ATOM 8254 C CA . GLY B 1 516 ? 21.672 -38.062 -2.52 1 80.94 516 GLY B CA 1
ATOM 8255 C C . GLY B 1 516 ? 21.703 -37.094 -3.678 1 80.94 516 GLY B C 1
ATOM 8256 O O . GLY B 1 516 ? 21.297 -35.938 -3.537 1 80.94 516 GLY B O 1
ATOM 8257 N N . THR B 1 517 ? 22.297 -37.562 -4.738 1 83.94 517 THR B N 1
ATOM 8258 C CA . THR B 1 517 ? 22.359 -36.688 -5.918 1 83.94 517 THR B CA 1
ATOM 8259 C C . THR B 1 517 ? 21.156 -36.906 -6.824 1 83.94 517 THR B C 1
ATOM 8261 O O . THR B 1 517 ? 20.781 -38.062 -7.098 1 83.94 517 THR B O 1
ATOM 8264 N N . LEU B 1 518 ? 20.656 -35.844 -7.246 1 86.88 518 LEU B N 1
ATOM 8265 C CA . LEU B 1 518 ? 19.516 -35.906 -8.156 1 86.88 518 LEU B CA 1
ATOM 8266 C C . LEU B 1 518 ? 19.906 -36.531 -9.492 1 86.88 518 LEU B C 1
ATOM 8268 O O . LEU B 1 518 ? 20.844 -36.062 -10.141 1 86.88 518 LEU B O 1
ATOM 8272 N N . THR B 1 519 ? 19.203 -37.594 -9.867 1 89.81 519 THR B N 1
ATOM 8273 C CA . THR B 1 519 ? 19.484 -38.281 -11.141 1 89.81 519 THR B CA 1
ATOM 8274 C C . THR B 1 519 ? 18.734 -37.594 -12.281 1 89.81 519 THR B C 1
ATOM 8276 O O . THR B 1 519 ? 18.047 -36.594 -12.078 1 89.81 519 THR B O 1
ATOM 8279 N N . ASN B 1 520 ? 18.844 -38.188 -13.508 1 91.06 520 ASN B N 1
ATOM 8280 C CA . ASN B 1 520 ? 18.172 -37.594 -14.672 1 91.06 520 ASN B CA 1
ATOM 8281 C C . ASN B 1 520 ? 16.766 -38.188 -14.844 1 91.06 520 ASN B C 1
ATOM 8283 O O . ASN B 1 520 ? 16.016 -37.719 -15.711 1 91.06 520 ASN B O 1
ATOM 8287 N N . ASP B 1 521 ? 16.375 -39.062 -14.016 1 90.12 521 ASP B N 1
ATOM 8288 C CA . ASP B 1 521 ? 15.078 -39.719 -14.133 1 90.12 521 ASP B CA 1
ATOM 8289 C C . ASP B 1 521 ? 13.961 -38.781 -13.641 1 90.12 521 ASP B C 1
ATOM 8291 O O . ASP B 1 521 ? 14.141 -38.062 -12.656 1 90.12 521 ASP B O 1
ATOM 8295 N N . VAL B 1 522 ? 12.961 -38.75 -14.406 1 92.44 522 VAL B N 1
ATOM 8296 C CA . VAL B 1 522 ? 11.766 -38 -14.031 1 92.44 522 VAL B CA 1
ATOM 8297 C C . VAL B 1 522 ? 10.609 -38.969 -13.758 1 92.44 522 VAL B C 1
ATOM 8299 O O . VAL B 1 522 ? 10.234 -39.75 -14.625 1 92.44 522 VAL B O 1
ATOM 8302 N N . VAL B 1 523 ? 10.133 -38.938 -12.586 1 92.69 523 VAL B N 1
ATOM 8303 C CA . VAL B 1 523 ? 8.945 -39.719 -12.242 1 92.69 523 VAL B CA 1
ATOM 8304 C C . VAL B 1 523 ? 7.824 -38.781 -11.797 1 92.69 523 VAL B C 1
ATOM 8306 O O . VAL B 1 523 ? 8.016 -37.562 -11.703 1 92.69 523 VAL B O 1
ATOM 8309 N N . ASP B 1 524 ? 6.703 -39.406 -11.648 1 93.94 524 ASP B N 1
ATOM 8310 C CA . ASP B 1 524 ? 5.594 -38.625 -11.133 1 93.94 524 ASP B CA 1
ATOM 8311 C C . ASP B 1 524 ? 5.762 -38.344 -9.641 1 93.94 524 ASP B C 1
ATOM 8313 O O . ASP B 1 524 ? 6.105 -39.25 -8.875 1 93.94 524 ASP B O 1
ATOM 8317 N N . ARG B 1 525 ? 5.562 -37.094 -9.234 1 91.25 525 ARG B N 1
ATOM 8318 C CA . ARG B 1 525 ? 5.512 -36.781 -7.812 1 91.25 525 ARG B CA 1
ATOM 8319 C C . ARG B 1 525 ? 4.434 -37.594 -7.098 1 91.25 525 ARG B C 1
ATOM 8321 O O . ARG B 1 525 ? 3.383 -37.875 -7.672 1 91.25 525 ARG B O 1
ATOM 8328 N N . ALA B 1 526 ? 4.711 -37.875 -5.875 1 89.81 526 ALA B N 1
ATOM 8329 C CA . ALA B 1 526 ? 3.734 -38.656 -5.098 1 89.81 526 ALA B CA 1
ATOM 8330 C C . ALA B 1 526 ? 2.436 -37.875 -4.93 1 89.81 526 ALA B C 1
ATOM 8332 O O . ALA B 1 526 ? 2.457 -36.656 -4.773 1 89.81 526 ALA B O 1
ATOM 8333 N N . THR B 1 527 ? 1.399 -38.594 -4.941 1 93.94 527 THR B N 1
ATOM 8334 C CA . THR B 1 527 ? 0.093 -38 -4.73 1 93.94 527 THR B CA 1
ATOM 8335 C C . THR B 1 527 ? 0.047 -37.25 -3.389 1 93.94 527 THR B C 1
ATOM 8337 O O . THR B 1 527 ? 0.51 -37.781 -2.375 1 93.94 527 THR B O 1
ATOM 8340 N N . GLU B 1 528 ? -0.437 -36.062 -3.377 1 94.31 528 GLU B N 1
ATOM 8341 C CA . GLU B 1 528 ? -0.617 -35.281 -2.152 1 94.31 528 GLU B CA 1
ATOM 8342 C C . GLU B 1 528 ? -2.02 -35.469 -1.581 1 94.31 528 GLU B C 1
ATOM 8344 O O . GLU B 1 528 ? -3.014 -35.25 -2.275 1 94.31 528 GLU B O 1
ATOM 8349 N N . LYS B 1 529 ? -2.057 -35.938 -0.41 1 96.12 529 LYS B N 1
ATOM 8350 C CA . LYS B 1 529 ? -3.301 -36.062 0.342 1 96.12 529 LYS B CA 1
ATOM 8351 C C . LYS B 1 529 ? -3.289 -35.156 1.582 1 96.12 529 LYS B C 1
ATOM 8353 O O . LYS B 1 529 ? -2.408 -35.281 2.436 1 96.12 529 LYS B O 1
ATOM 8358 N N . VAL B 1 530 ? -4.273 -34.312 1.675 1 96.56 530 VAL B N 1
ATOM 8359 C CA . VAL B 1 530 ? -4.242 -33.375 2.801 1 96.56 530 VAL B CA 1
ATOM 8360 C C . VAL B 1 530 ? -5.656 -33.188 3.344 1 96.56 530 VAL B C 1
ATOM 8362 O O . VAL B 1 530 ? -6.605 -33.031 2.574 1 96.56 530 VAL B O 1
ATOM 8365 N N . PHE B 1 531 ? -5.785 -33.312 4.629 1 97.56 531 PHE B N 1
ATOM 8366 C CA . PHE B 1 531 ? -6.941 -32.844 5.375 1 97.56 531 PHE B CA 1
ATOM 8367 C C . PHE B 1 531 ? -6.695 -31.438 5.918 1 97.56 531 PHE B C 1
ATOM 8369 O O . PHE B 1 531 ? -5.754 -31.219 6.688 1 97.56 531 PHE B O 1
ATOM 8376 N N . ASP B 1 532 ? -7.48 -30.531 5.52 1 97.75 532 ASP B N 1
ATOM 8377 C CA . ASP B 1 532 ? -7.25 -29.172 5.988 1 97.75 532 ASP B CA 1
ATOM 8378 C C . ASP B 1 532 ? -8.508 -28.594 6.633 1 97.75 532 ASP B C 1
ATOM 8380 O O . ASP B 1 532 ? -9.625 -28.922 6.227 1 97.75 532 ASP B O 1
ATOM 8384 N N . THR B 1 533 ? -8.297 -27.734 7.656 1 98.62 533 THR B N 1
ATOM 8385 C CA . THR B 1 533 ? -9.367 -27.094 8.422 1 98.62 533 THR B CA 1
ATOM 8386 C C . THR B 1 533 ? -9.156 -25.594 8.5 1 98.62 533 THR B C 1
ATOM 8388 O O . THR B 1 533 ? -8.023 -25.109 8.367 1 98.62 533 THR B O 1
ATOM 8391 N N . ARG B 1 534 ? -10.273 -24.891 8.68 1 98.62 534 ARG B N 1
ATOM 8392 C CA . ARG B 1 534 ? -10.211 -23.438 8.844 1 98.62 534 ARG B CA 1
ATOM 8393 C C . ARG B 1 534 ? -11.25 -22.969 9.852 1 98.62 534 ARG B C 1
ATOM 8395 O O . ARG B 1 534 ? -12.398 -23.422 9.836 1 98.62 534 ARG B O 1
ATOM 8402 N N . ILE B 1 535 ? -10.844 -22.062 10.719 1 98.81 535 ILE B N 1
ATOM 8403 C CA . ILE B 1 535 ? -11.75 -21.203 11.469 1 98.81 535 ILE B CA 1
ATOM 8404 C C . ILE B 1 535 ? -11.68 -19.781 10.938 1 98.81 535 ILE B C 1
ATOM 8406 O O . ILE B 1 535 ? -10.594 -19.188 10.859 1 98.81 535 ILE B O 1
ATOM 8410 N N . GLN B 1 536 ? -12.844 -19.25 10.609 1 98.81 536 GLN B N 1
ATOM 8411 C CA . GLN B 1 536 ? -12.906 -17.938 9.977 1 98.81 536 GLN B CA 1
ATOM 8412 C C . GLN B 1 536 ? -13.82 -17 10.75 1 98.81 536 GLN B C 1
ATOM 8414 O O . GLN B 1 536 ? -14.938 -17.375 11.117 1 98.81 536 GLN B O 1
ATOM 8419 N N . VAL B 1 537 ? -13.328 -15.758 10.984 1 98.56 537 VAL B N 1
ATOM 8420 C CA . VAL B 1 537 ? -14.133 -14.641 11.461 1 98.56 537 VAL B CA 1
ATOM 8421 C C . VAL B 1 537 ? -14.125 -13.523 10.422 1 98.56 537 VAL B C 1
ATOM 8423 O O . VAL B 1 537 ? -13.062 -13.078 9.984 1 98.56 537 VAL B O 1
ATOM 8426 N N . SER B 1 538 ? -15.32 -13.172 10.016 1 97.88 538 SER B N 1
ATOM 8427 C CA . SER B 1 538 ? -15.43 -12.102 9.031 1 97.88 538 SER B CA 1
ATOM 8428 C C . SER B 1 538 ? -16.641 -11.211 9.312 1 97.88 538 SER B C 1
ATOM 8430 O O . SER B 1 538 ? -17.688 -11.695 9.75 1 97.88 538 SER B O 1
ATOM 8432 N N . PHE B 1 539 ? -16.453 -9.938 9.07 1 96.25 539 PHE B N 1
ATOM 8433 C CA . PHE B 1 539 ? -17.547 -8.977 9.195 1 96.25 539 PHE B CA 1
ATOM 8434 C C . PHE B 1 539 ? -17.359 -7.828 8.203 1 96.25 539 PHE B C 1
ATOM 8436 O O . PHE B 1 539 ? -16.25 -7.586 7.719 1 96.25 539 PHE B O 1
#

Solvent-accessible surface area (backbone atoms only — not comparable to full-atom values): 54024 Å² total; per-residue (Å²): 134,85,77,73,81,72,75,78,69,78,74,75,78,79,70,76,77,75,68,77,87,68,44,42,30,32,14,44,5,40,32,65,6,22,48,44,27,24,50,26,45,49,60,54,54,59,30,69,73,77,54,67,87,69,70,77,66,82,86,62,78,96,86,84,83,72,74,80,64,62,61,61,53,49,48,51,31,50,50,47,16,50,49,34,17,51,47,26,9,49,48,41,36,47,55,55,54,65,42,56,49,52,45,51,49,77,64,24,39,38,39,26,38,66,85,55,32,34,35,44,34,43,31,37,37,37,31,33,33,38,40,42,58,44,84,37,69,27,70,83,34,88,83,62,45,46,60,58,34,35,42,32,38,64,39,34,28,57,33,41,34,36,31,45,76,63,35,31,36,40,40,41,27,45,32,43,22,65,64,41,66,43,78,54,34,40,35,42,32,45,48,84,33,66,62,53,19,44,32,41,36,29,34,68,43,62,38,43,66,74,62,67,38,52,82,89,31,52,86,51,97,53,78,54,45,35,42,51,67,27,40,48,19,32,42,34,41,32,44,29,26,45,41,80,36,95,57,53,84,70,85,76,89,71,88,51,94,79,64,76,88,43,31,32,34,40,38,41,30,48,27,49,59,45,41,36,52,22,69,65,88,69,82,88,50,85,22,43,21,39,39,28,25,42,39,28,14,87,34,39,63,67,80,45,70,77,47,32,43,31,34,43,36,39,14,26,35,43,32,44,40,48,69,32,72,65,50,69,41,63,46,81,82,69,40,80,41,32,53,58,32,89,60,26,21,31,33,39,57,30,39,36,42,23,52,32,36,36,39,27,42,54,24,33,32,36,41,36,39,39,31,41,35,37,34,20,35,30,25,62,47,73,49,75,44,79,97,50,77,63,50,72,50,77,51,72,51,74,41,54,31,40,20,26,32,41,36,40,37,36,31,74,68,60,41,53,35,49,80,83,29,67,60,42,90,41,52,50,32,76,91,76,73,30,77,27,27,38,31,44,38,39,35,45,27,31,36,39,49,37,69,71,45,48,45,67,71,42,61,91,87,54,92,61,83,35,46,61,36,22,45,43,36,57,16,40,42,29,41,40,35,42,35,43,34,41,37,38,27,42,32,79,36,35,37,39,38,41,36,42,40,39,35,42,45,40,32,23,13,48,40,60,47,99,82,66,45,75,53,90,52,65,38,54,27,71,57,45,34,33,43,34,37,34,47,34,43,40,50,138,80,78,74,75,78,77,76,77,78,75,75,78,79,75,80,78,78,74,76,79,81,75,76,73,54,64,67,60,46,51,56,49,24,50,51,43,40,50,48,33,46,53,47,48,50,46,47,49,48,48,48,51,53,58,53,54,70,68,52,74,77,80,85,67,76,77,70,67,64,56,59,53,47,49,50,48,50,50,48,51,48,50,49,36,51,49,22,36,49,24,12,48,49,40,53,54,68,37,37,48,74,45,76,58,74,65,24,39,38,40,27,22,67,86,56,31,21,36,42,33,44,30,40,37,38,30,42,33,38,42,41,61,45,83,38,69,27,69,85,34,88,83,62,48,46,60,80,65,47,76,45,46,67,40,36,28,58,33,40,35,34,31,46,77,63,33,29,36,39,40,41,27,46,32,54,22,77,85,45,61,44,68,54,34,41,34,40,33,45,46,83,36,68,62,52,19,43,33,40,29,30,35,70,44,59,38,43,65,74,64,69,38,54,82,90,30,51,88,53,99,53,76,57,45,36,43,52,68,27,42,46,19,30,31,35,40,31,43,25,28,46,40,80,36,95,57,52,84,70,84,75,89,72,86,50,90,78,60,76,86,40,32,31,32,39,40,42,30,48,28,43,57,44,42,37,53,22,73,64,39,65,67,87,32,57,20,44,18,40,38,28,26,41,39,30,15,86,34,40,64,67,79,44,71,78,47,32,42,30,34,43,35,40,14,27,38,42,32,43,38,47,69,30,72,66,51,69,40,61,47,84,81,70,41,81,40,33,52,59,31,88,60,26,21,32,32,39,58,30,40,37,43,22,50,33,38,36,39,27,44,53,24,33,33,37,42,36,38,38,31,43,34,38,33,20,36,30,24,62,49,72,48,76,41,81,97,49,75,62,50,71,52,77,50,73,50,74,38,54,31,40,20,28,31,43,37,42,36,36,30,74,66,59,41,52,36,49,80,82,28,69,59,42,90,42,51,51,33,74,90,78,72,29,77,26,26,40,32,42,36,41,35,45,27,31,35,39,48,37,69,71,44,47,45,65,70,41,61,89,86,54,92,62,82,36,45,61,36,21,44,43,38,56,16,40,43,29,42,40,36,43,35,43,35,41,38,38,28,43,33,78,36,35,39,41,38,42,35,40,39,40,35,41,45,41,32,23,12,47,39,61,47,98,84,67,45,76,52,90,52,65,38,54,28,70,56,44,36,32,43,35,37,36,46,36,44,40,51

Sequence (1078 aa):
MYRKKALTLAVTTLTSLNAPSLNAKTQHDRVDVLEARVHDLESKLEKALHALEAASAKQTTAAAAAPVPDIKKIDQKVKLIERKLEVDKEVSDGKWAKLPNVEVGTQGLNVESKDGDFKLNFRGLVQADGYYFVDDEDPNNVNGDGLVNRFIMRRVRPIFSGTLWKDIDWRIMPDFGMGAARLFDAYADLRYFRSASLAAGKFKAPISLERLQSASALTFLERGFPTQLAPNRDIGAMLHGEFDGPWETESTRSYNLYQFPEFLAYQVGIFDGTVNNGNIDSPTTDGKQVEARIFAHPFKGAGLDAVEGLGVGIGGSWGHPNDSATPTYATAGQQTMFKYASAARIDGTQYRIYPQAYWYWGPFGLIGEYAFSQAGVANQSTVNTGTGPHTVTKYSTIENDYAWNVTASYVLTGEDNTFQGVRPRHAFNPFEGKWGAWQAAARWTEIAFDSDVFRNVAKPGSSTPIYAFADPRQAVRNATNWSIGINWWLNQNVKIMADYNQTSFQGGGGVYDSKGTLTNDVVDRATEKVFDTRIQVSFMYRKKALTLAVTTLTSLNAPSLNAKTQHDRVDVLEARVHDLESKLEKALHALEAASAKQTTAAAAAPVPDIKKIDQKVKLIERKLEVDKEVSDGKWAKLPNVEVGTQGLNVESKDGDFKLNFRGLVQADGYYFVDDEDPNNVNGDGLVNRFIMRRVRPIFSGTLWKDIDWRIMPDFGMGAARLFDAYADLRYFRSASLAAGKFKAPISLERLQSASALTFLERGFPTQLAPNRDIGAMLHGEFDGPWETESTRSYNLYQFPEFLAYQVGIFDGTVNNGNIDSPTTDGKQVEARIFAHPFKGAGLDAVEGLGVGIGGSWGHPNDSATPTYATAGQQTMFKYASAARIDGTQYRIYPQAYWYWGPFGLIGEYAFSQAGVANQSTVNTGTGPHTVTKYSTIENDYAWNVTASYVLTGEDNTFQGVRPRHAFNPFEGKWGAWQAAARWTEIAFDSDVFRNVAKPGSSTPIYAFADPRQAVRNATNWSIGINWWLNQNVKIMADYNQTSFQGGGGVYDSKGTLTNDVVDRATEKVFDTRIQVSF

InterPro domains:
  IPR010870 Phosphate-selective porin O/P [PF07396] (126-502)
  IPR023614 Porin domain superfamily [G3DSA:2.40.160.10] (91-539)

Organism: Methylococcus capsulatus (strain ATCC 33009 / NCIMB 11132 / Bath) (NCBI:txid243233)